Protein 3RM5 (pdb70)

Nearest PDB structures (foldseek):
  3rm5-assembly1_B  TM=1.002E+00  e=1.113E-84  Saccharomyces cerevisiae
  3rm5-assembly1_A  TM=9.669E-01  e=8.780E-75  Saccharomyces cerevisiae
  4c5n-assembly1_D  TM=8.910E-01  e=1.679E-15  Staphylococcus aureus
  4c5n-assembly2_B  TM=8.838E-01  e=1.679E-15  Staphylococcus aureus
  3ibx-assembly1_A-2  TM=8.859E-01  e=3.892E-10  Helicobacter pylori

Organism: Saccharomyces cerevisiae (strain ATCC 204508 / S288c) (NCBI:txid559292)

B-factor: mean 55.39, std 10.32, range [27.93, 110.87]

Radius of gyration: 31.47 Å; Cα contacts (8 Å, |Δi|>4): 1914; chains: 2; bounding box: 64×92×85 Å

Solvent-accessible surface area: 40920 Å² total; per-residue (Å²): 103,143,52,99,13,58,6,13,67,18,23,20,44,21,37,39,30,72,95,32,173,8,14,2,0,0,0,2,1,4,4,0,1,0,0,0,12,11,8,3,0,0,3,5,0,0,2,7,2,24,4,5,0,0,2,0,10,0,0,14,10,1,35,2,14,78,73,76,72,27,104,54,100,6,70,47,112,5,2,102,64,7,3,46,3,0,16,112,7,1,40,29,70,0,4,0,1,4,53,18,14,67,33,1,2,63,20,3,32,58,22,4,109,130,53,36,110,90,59,18,92,0,0,2,6,3,67,89,95,157,59,24,17,68,53,8,10,93,75,0,0,46,42,11,43,0,0,1,0,48,19,92,30,0,34,52,15,43,62,91,150,70,75,49,132,36,61,124,42,8,19,74,1,0,101,40,0,18,168,72,0,134,1,54,30,0,0,3,31,47,30,159,161,71,40,26,12,15,0,0,13,22,18,104,63,97,76,14,2,7,2,38,6,59,126,54,98,55,74,47,68,35,12,36,16,17,0,8,0,0,0,0,0,0,2,12,13,59,58,42,44,22,18,25,0,0,1,1,0,5,3,5,13,25,1,0,19,34,0,4,3,47,2,10,89,113,89,11,88,79,28,0,0,1,0,7,5,8,35,8,61,25,17,0,101,87,15,56,93,34,65,19,28,63,34,100,122,144,51,93,65,63,3,15,35,92,1,30,99,46,113,49,0,55,77,56,18,60,52,0,10,66,18,91,0,1,100,76,0,0,50,40,63,11,108,58,121,41,0,19,38,0,0,22,9,8,26,7,5,14,30,18,11,2,61,2,10,1,32,0,0,0,36,0,70,47,16,110,19,0,42,84,4,30,113,54,2,39,38,12,79,86,17,10,34,82,0,63,35,16,0,112,142,51,44,40,15,180,49,122,82,73,35,155,82,32,88,89,11,119,17,0,81,35,1,1,12,9,0,29,3,0,9,111,57,11,62,13,28,6,0,8,1,0,4,8,0,15,36,2,0,11,0,47,1,1,57,115,24,129,82,142,52,97,8,94,185,75,34,41,26,16,65,0,3,61,28,16,24,25,90,139,22,87,117,36,3,67,99,6,53,59,30,1,58,71,0,29,90,85,4,68,111,104,90,31,69,35,1,6,55,0,0,9,56,0,0,79,24,3,16,68,7,0,42,33,1,34,124,74,175,115,118,33,94,6,63,4,16,68,18,22,17,46,18,42,47,46,57,103,33,157,8,13,1,0,0,0,2,1,3,2,0,3,0,0,0,12,10,8,4,0,0,4,5,0,0,1,8,1,26,3,7,0,0,3,0,9,0,0,15,6,1,35,3,11,79,81,73,66,30,76,58,95,6,69,108,122,8,2,92,76,9,2,49,5,0,17,96,8,2,69,26,63,0,2,0,1,6,48,15,16,59,27,1,1,37,4,1,32,115,22,5,102,119,47,39,184,81,73,16,87,1,0,2,5,4,64,34,105,133,120,96,60,28,48,45,11,14,101,69,0,1,41,45,11,34,0,3,1,0,44,36,92,31,0,54,48,15,33,67,106,141,73,40,90,134,39,78,125,34,25,16,88,3,0,91,41,0,20,179,72,0,148,1,60,28,0,0,3,42,18,72,120,56,31,12,0,0,8,22,24,108,63,59,92,15,10,7,4,40,18,62,102,67,113,52,84,40,66,26,10,39,18,17,0,15,0,0,0,0,0,0,2,8,15,55,62,41,55,29,38,52,0,0,9,0,0,8,5,4,9,41,2,0,18,36,4,7,0,69,2,22,94,104,85,23,85,62,0,0,1,0,7,5,8,49,10,62,24,17,0,103,64,16,53,82,25,54,29,24,52,51,59,106,25,4,109,134,62,50,5,10,97,109,0,33,104,43,110,103,0,96,82,58,9,40,52,0,25,73,23,57,5,2,99,40,0,1,81,42,95,18,111,155,38,40,2,33,34,7,15,22,6,48,15,22,14,7,42,32,63,0,43,8,16,0,5,9,0,9,58,4,74,52,24,127,66,2,36,54,36,24,109,65,1,39,28,0,117,80,70,32,29,124,32,50,61,34,0,103,97,38,26,47,55,73,62,114,54,62,19,150,171,30,109,69,10,115,14,2,69,44,26,3,19,10,3,68,15,0,1,90,84,8,58,36,25,13,1,14,0,0,40,9,0,30,46,3,0,21,0,56,1,2,52,82,35,99,55,151,70,75,10,104,88,66,38,46,29,33,115,27,9,102,58,54,16,40,85,213,40,60,102,45,8,67,82,11,52,139,66,0,46,102,1,72,102,80,25,58,99,139,83,46,60,29,3,4,28,0,0,5,57,0,0,73,20,6,13,59,18,0,51,27,1,47,131,80,180

GO terms:
  GO:0005829 cytosol (C, IDA)
  GO:0008902 hydroxymethylpyrimidine kinase activity (F, IDA)
  GO:0008972 phosphomethylpyrimidine kinase activity (F, IDA)
  GO:0009230 thiamine catabolic process (P, IDA)
  GO:0050334 thiaminase activity (F, IDA)
  GO:0008902 hydroxymethylpyrimidine kinase activity (F, IGI)
  GO:0008972 phosphomethylpyrimidine kinase activity (F, IGI)
  GO:0009228 thiamine biosynthetic process (P, IMP)
  GO:0008972 phosphomethylpyrimidine kinase activity (F, EXP)

Structure (mmCIF, N/CA/C/O backbone):
data_3RM5
#
_entry.id   3RM5
#
_cell.length_a   59.704
_cell.length_b   140.096
_cell.length_c   143.273
_cell.angle_alpha   90.000
_cell.angle_beta   90.000
_cell.angle_gamma   90.000
#
_symmetry.space_group_name_H-M   'P 21 21 21'
#
loop_
_entity.id
_entity.type
_entity.pdbx_description
1 polymer 'Hydroxymethylpyrimidine/phosphomethylpyrimidine kinase THI20'
2 non-polymer 'SULFATE ION'
3 water water
#
loop_
_atom_site.group_PDB
_atom_site.id
_atom_site.type_symbol
_atom_site.label_atom_id
_atom_site.label_alt_id
_atom_site.label_comp_id
_atom_site.label_asym_id
_atom_site.label_entity_id
_atom_site.label_seq_id
_atom_site.pdbx_PDB_ins_code
_atom_site.Cartn_x
_atom_site.Cartn_y
_atom_site.Cartn_z
_atom_site.occupancy
_atom_site.B_iso_or_equiv
_atom_site.auth_seq_id
_atom_site.auth_comp_id
_atom_site.auth_asym_id
_atom_site.auth_atom_id
_atom_site.pdbx_PDB_model_num
ATOM 1 N N . THR A 1 1 ? 6.453 -4.098 47.517 1.00 78.80 2 THR A N 1
ATOM 2 C CA . THR A 1 1 ? 6.031 -2.802 46.909 1.00 77.61 2 THR A CA 1
ATOM 3 C C . THR A 1 1 ? 4.547 -2.820 46.529 1.00 76.05 2 THR A C 1
ATOM 4 O O . THR A 1 1 ? 4.136 -3.518 45.595 1.00 75.29 2 THR A O 1
ATOM 6 N N . TYR A 1 2 ? 3.751 -2.049 47.264 1.00 75.52 3 TYR A N 1
ATOM 7 C CA . TYR A 1 2 ? 2.302 -2.009 47.067 1.00 74.03 3 TYR A CA 1
ATOM 8 C C . TYR A 1 2 ? 1.737 -0.609 47.294 1.00 73.09 3 TYR A C 1
ATOM 9 O O . TYR A 1 2 ? 2.212 0.131 48.158 1.00 73.85 3 TYR A O 1
ATOM 18 N N . SER A 1 3 ? 0.725 -0.258 46.504 1.00 71.39 4 SER A N 1
ATOM 19 C CA . SER A 1 3 ? 0.050 1.033 46.616 1.00 70.25 4 SER A CA 1
ATOM 20 C C . SER A 1 3 ? -1.453 0.849 46.779 1.00 69.02 4 SER A C 1
ATOM 21 O O . SER A 1 3 ? -2.044 -0.055 46.184 1.00 68.45 4 SER A O 1
ATOM 24 N N . THR A 1 4 ? -2.067 1.707 47.588 1.00 68.56 5 THR A N 1
ATOM 25 C CA . THR A 1 4 ? -3.511 1.676 47.778 1.00 67.37 5 THR A CA 1
ATOM 26 C C . THR A 1 4 ? -4.185 2.780 46.966 1.00 65.92 5 THR A C 1
ATOM 27 O O . THR A 1 4 ? -3.824 3.957 47.068 1.00 65.86 5 THR A O 1
ATOM 31 N N . VAL A 1 5 ? -5.156 2.370 46.153 1.00 64.52 6 VAL A N 1
ATOM 32 C CA . VAL A 1 5 ? -5.942 3.275 45.327 1.00 62.99 6 VAL A CA 1
ATOM 33 C C . VAL A 1 5 ? -7.418 3.113 45.690 1.00 62.18 6 VAL A C 1
ATOM 34 O O . VAL A 1 5 ? -7.956 2.003 45.674 1.00 62.20 6 VAL A O 1
ATOM 38 N N . SER A 1 6 ? -8.059 4.228 46.023 1.00 61.44 7 SER A N 1
ATOM 39 C CA . SER A 1 6 ? -9.463 4.236 46.415 1.00 60.61 7 SER A CA 1
ATOM 40 C C . SER A 1 6 ? -10.369 4.374 45.190 1.00 59.05 7 SER A C 1
ATOM 41 O O . SER A 1 6 ? -10.124 5.211 44.317 1.00 58.49 7 SER A O 1
ATOM 44 N N . ILE A 1 7 ? -11.406 3.542 45.122 1.00 58.17 8 ILE A N 1
ATOM 45 C CA . ILE A 1 7 ? -12.409 3.650 44.063 1.00 56.59 8 ILE A CA 1
ATOM 46 C C . ILE A 1 7 ? -13.491 4.647 44.470 1.00 55.82 8 ILE A C 1
ATOM 47 O O . ILE A 1 7 ? -14.066 4.547 45.555 1.00 56.36 8 ILE A O 1
ATOM 52 N N . ASN A 1 8 ? -13.751 5.608 43.589 1.00 54.55 9 ASN A N 1
ATOM 53 C CA . ASN A 1 8 ? -14.722 6.666 43.842 1.00 53.67 9 ASN A CA 1
ATOM 54 C C . ASN A 1 8 ? -16.154 6.148 43.815 1.00 52.97 9 ASN A C 1
ATOM 55 O O . ASN A 1 8 ? -16.459 5.160 43.138 1.00 52.69 9 ASN A O 1
ATOM 60 N N . THR A 1 9 ? -17.023 6.819 44.566 1.00 52.63 10 THR A N 1
ATOM 61 C CA . THR A 1 9 ? -18.462 6.573 44.526 1.00 51.84 10 THR A CA 1
ATOM 62 C C . THR A 1 9 ? -19.037 7.063 43.192 1.00 50.60 10 THR A C 1
ATOM 63 O O . THR A 1 9 ? -18.411 7.886 42.523 1.00 50.26 10 THR A O 1
ATOM 67 N N . PRO A 1 10 ? -20.224 6.557 42.794 1.00 49.85 11 PRO A N 1
ATOM 68 C CA . PRO A 1 10 ? -20.854 7.019 41.556 1.00 48.70 11 PRO A CA 1
ATOM 69 C C . PRO A 1 10 ? -21.213 8.509 41.598 1.00 48.26 11 PRO A C 1
ATOM 70 O O . PRO A 1 10 ? -21.462 9.043 42.684 1.00 48.81 11 PRO A O 1
ATOM 74 N N . PRO A 1 11 ? -21.236 9.179 40.426 1.00 47.41 12 PRO A N 1
ATOM 75 C CA . PRO A 1 11 ? -21.591 10.602 40.361 1.00 47.00 12 PRO A CA 1
ATOM 76 C C . PRO A 1 11 ? -22.995 10.873 40.923 1.00 46.88 12 PRO A C 1
ATOM 77 O O . PRO A 1 11 ? -23.973 10.310 40.423 1.00 46.65 12 PRO A O 1
ATOM 81 N N . PRO A 1 12 ? -23.082 11.718 41.973 1.00 47.06 13 PRO A N 1
ATOM 82 C CA . PRO A 1 12 ? -24.272 11.989 42.784 1.00 47.11 13 PRO A CA 1
ATOM 83 C C . PRO A 1 12 ? -25.592 12.122 42.027 1.00 46.28 13 PRO A C 1
ATOM 84 O O . PRO A 1 12 ? -26.600 11.573 42.471 1.00 46.50 13 PRO A O 1
ATOM 88 N N . TYR A 1 13 ? -25.583 12.837 40.904 1.00 45.42 14 TYR A N 1
ATOM 89 C CA . TYR A 1 13 ? -26.791 13.049 40.100 1.00 44.63 14 TYR A CA 1
ATOM 90 C C . TYR A 1 13 ? -27.271 11.776 39.403 1.00 44.27 14 TYR A C 1
ATOM 91 O O . TYR A 1 13 ? -28.472 11.586 39.210 1.00 44.22 14 TYR A O 1
ATOM 100 N N . LEU A 1 14 ? -26.333 10.912 39.022 1.00 43.97 15 LEU A N 1
ATOM 101 C CA . LEU A 1 14 ? -26.675 9.661 38.341 1.00 43.61 15 LEU A CA 1
ATOM 102 C C . LEU A 1 14 ? -27.328 8.642 39.273 1.00 44.13 15 LEU A C 1
ATOM 103 O O . LEU A 1 14 ? -28.062 7.766 38.816 1.00 44.09 15 LEU A O 1
ATOM 108 N N . THR A 1 15 ? -27.071 8.771 40.575 1.00 44.85 16 THR A N 1
ATOM 109 C CA . THR A 1 15 ? -27.664 7.884 41.583 1.00 45.53 16 THR A CA 1
ATOM 110 C C . THR A 1 15 ? -29.172 8.089 41.729 1.00 45.75 16 THR A C 1
ATOM 111 O O . THR A 1 15 ? -29.871 7.216 42.241 1.00 46.23 16 THR A O 1
ATOM 115 N N . LEU A 1 16 ? -29.665 9.242 41.283 1.00 45.45 17 LEU A N 1
ATOM 116 C CA . LEU A 1 16 ? -31.097 9.544 41.318 1.00 45.72 17 LEU A CA 1
ATOM 117 C C . LEU A 1 16 ? -31.935 8.541 40.521 1.00 45.68 17 LEU A C 1
ATOM 118 O O . LEU A 1 16 ? -33.151 8.456 40.701 1.00 45.99 17 LEU A O 1
ATOM 123 N N . ALA A 1 17 ? -31.274 7.787 39.645 1.00 45.46 18 ALA A N 1
ATOM 124 C CA . ALA A 1 17 ? -31.929 6.755 38.853 1.00 45.52 18 ALA A CA 1
ATOM 125 C C . ALA A 1 17 ? -31.662 5.349 39.403 1.00 46.15 18 ALA A C 1
ATOM 126 O O . ALA A 1 17 ? -31.670 4.374 38.648 1.00 45.90 18 ALA A O 1
ATOM 128 N N . CYS A 1 18 ? -31.433 5.244 40.712 1.00 47.08 19 CYS A N 1
ATOM 129 C CA . CYS A 1 18 ? -31.134 3.953 41.331 1.00 48.08 19 CYS A CA 1
ATOM 130 C C . CYS A 1 18 ? -32.368 3.063 41.386 1.00 48.48 19 CYS A C 1
ATOM 131 O O . CYS A 1 18 ? -33.473 3.540 41.659 1.00 48.72 19 CYS A O 1
ATOM 134 N N . ASN A 1 19 ? -32.157 1.771 41.124 1.00 48.66 20 ASN A N 1
ATOM 135 C CA . ASN A 1 19 ? -33.233 0.806 40.874 1.00 48.96 20 ASN A CA 1
ATOM 136 C C . ASN A 1 19 ? -34.106 1.214 39.693 1.00 48.24 20 ASN A C 1
ATOM 137 O O . ASN A 1 19 ? -35.323 1.036 39.714 1.00 48.47 20 ASN A O 1
ATOM 142 N N . GLU A 1 20 ? -33.460 1.759 38.664 1.00 47.49 21 GLU A N 1
ATOM 143 C CA . GLU A 1 20 ? -34.141 2.258 37.477 1.00 46.97 21 GLU A CA 1
ATOM 144 C C . GLU A 1 20 ? -35.049 1.197 36.868 1.00 46.81 21 GLU A C 1
ATOM 145 O O . GLU A 1 20 ? -34.599 0.092 36.555 1.00 46.82 21 GLU A O 1
ATOM 151 N N . LYS A 1 21 ? -36.327 1.537 36.720 1.00 46.65 22 LYS A N 1
ATOM 152 C CA . LYS A 1 21 ? -37.290 0.669 36.047 1.00 46.55 22 LYS A CA 1
ATOM 153 C C . LYS A 1 21 ? -37.070 0.740 34.535 1.00 45.61 22 LYS A C 1
ATOM 154 O O . LYS A 1 21 ? -37.955 1.164 33.779 1.00 45.53 22 LYS A O 1
ATOM 160 N N . LEU A 1 22 ? -35.875 0.324 34.113 1.00 44.73 23 LEU A N 1
ATOM 161 C CA . LEU A 1 22 ? -35.443 0.395 32.719 1.00 43.55 23 LEU A CA 1
ATOM 162 C C . LEU A 1 22 ? -36.442 -0.232 31.750 1.00 43.12 23 LEU A C 1
ATOM 163 O O . LEU A 1 22 ? -37.008 -1.287 32.042 1.00 43.47 23 LEU A O 1
ATOM 168 N N . PRO A 1 23 ? -36.673 0.429 30.601 1.00 42.39 24 PRO A N 1
ATOM 169 C CA . PRO A 1 23 ? -37.467 -0.164 29.530 1.00 42.08 24 PRO A CA 1
ATOM 170 C C . PRO A 1 23 ? -36.739 -1.370 28.950 1.00 41.70 24 PRO A C 1
ATOM 171 O O . PRO A 1 23 ? -35.560 -1.280 28.614 1.00 41.40 24 PRO A O 1
ATOM 175 N N . THR A 1 24 ? -37.439 -2.493 28.855 1.00 41.64 25 THR A N 1
ATOM 176 C CA . THR A 1 24 ? -36.835 -3.739 28.402 1.00 41.26 25 THR A CA 1
ATOM 177 C C . THR A 1 24 ? -37.209 -4.037 26.955 1.00 40.93 25 THR A C 1
ATOM 178 O O . THR A 1 24 ? -38.367 -3.877 26.558 1.00 41.17 25 THR A O 1
ATOM 182 N N . VAL A 1 25 ? -36.222 -4.462 26.167 1.00 40.35 26 VAL A N 1
ATOM 183 C CA . VAL A 1 25 ? -36.457 -4.869 24.781 1.00 39.88 26 VAL A CA 1
ATOM 184 C C . VAL A 1 25 ? -35.814 -6.224 24.513 1.00 39.67 26 VAL A C 1
ATOM 185 O O . VAL A 1 25 ? -34.608 -6.396 24.707 1.00 39.51 26 VAL A O 1
ATOM 189 N N . LEU A 1 26 ? -36.632 -7.180 24.077 1.00 39.48 27 LEU A N 1
ATOM 190 C CA . LEU A 1 26 ? -36.152 -8.491 23.666 1.00 39.05 27 LEU A CA 1
ATOM 191 C C . LEU A 1 26 ? -36.041 -8.549 22.151 1.00 38.85 27 LEU A C 1
ATOM 192 O O . LEU A 1 26 ? -37.036 -8.424 21.440 1.00 38.79 27 LEU A O 1
ATOM 197 N N . SER A 1 27 ? -34.822 -8.730 21.662 1.00 38.78 28 SER A N 1
ATOM 198 C CA . SER A 1 27 ? -34.604 -8.921 20.239 1.00 38.96 28 SER A CA 1
ATOM 199 C C . SER A 1 27 ? -34.563 -10.407 19.895 1.00 39.41 28 SER A C 1
ATOM 200 O O . SER A 1 27 ? -33.847 -11.189 20.527 1.00 39.29 28 SER A O 1
ATOM 203 N N . ILE A 1 28 ? -35.361 -10.778 18.900 1.00 39.86 29 ILE A N 1
ATOM 204 C CA . ILE A 1 28 ? -35.382 -12.128 18.355 1.00 40.51 29 ILE A CA 1
ATOM 205 C C . ILE A 1 28 ? -34.825 -12.039 16.940 1.00 40.84 29 ILE A C 1
ATOM 206 O O . ILE A 1 28 ? -35.537 -11.660 16.009 1.00 41.18 29 ILE A O 1
ATOM 211 N N . ALA A 1 29 ? -33.541 -12.357 16.787 1.00 41.07 30 ALA A N 1
ATOM 212 C CA . ALA A 1 29 ? -32.840 -12.125 15.523 1.00 41.41 30 ALA A CA 1
ATOM 213 C C . ALA A 1 29 ? -31.595 -12.994 15.348 1.00 41.83 30 ALA A C 1
ATOM 214 O O . ALA A 1 29 ? -31.193 -13.716 16.259 1.00 41.97 30 ALA A O 1
ATOM 216 N N . GLY A 1 30 ? -30.997 -12.920 14.161 1.00 42.23 31 GLY A N 1
ATOM 217 C CA . GLY A 1 30 ? -29.743 -13.607 13.875 1.00 42.43 31 GLY A CA 1
ATOM 218 C C . GLY A 1 30 ? -28.550 -12.724 14.183 1.00 42.28 31 GLY A C 1
ATOM 219 O O . GLY A 1 30 ? -28.695 -11.519 14.404 1.00 41.77 31 GLY A O 1
ATOM 220 N N . THR A 1 31 ? -27.364 -13.325 14.189 1.00 42.68 32 THR A N 1
ATOM 221 C CA . THR A 1 31 ? -26.146 -12.606 14.553 1.00 42.66 32 THR A CA 1
ATOM 222 C C . THR A 1 31 ? -25.393 -12.064 13.341 1.00 43.14 32 THR A C 1
ATOM 223 O O . THR A 1 31 ? -25.385 -12.680 12.270 1.00 43.60 32 THR A O 1
ATOM 227 N N . ASP A 1 32 ? -24.784 -10.895 13.525 1.00 43.03 33 ASP A N 1
ATOM 228 C CA . ASP A 1 32 ? -23.761 -10.382 12.625 1.00 43.49 33 ASP A CA 1
ATOM 229 C C . ASP A 1 32 ? -22.518 -10.185 13.483 1.00 43.47 33 ASP A C 1
ATOM 230 O O . ASP A 1 32 ? -22.333 -9.123 14.074 1.00 43.28 33 ASP A O 1
ATOM 235 N N . PRO A 1 33 ? -21.661 -11.218 13.561 1.00 43.85 34 PRO A N 1
ATOM 236 C CA . PRO A 1 33 ? -20.524 -11.203 14.481 1.00 43.77 34 PRO A CA 1
ATOM 237 C C . PRO A 1 33 ? -19.615 -9.994 14.310 1.00 43.60 34 PRO A C 1
ATOM 238 O O . PRO A 1 33 ? -18.998 -9.559 15.286 1.00 43.67 34 PRO A O 1
ATOM 242 N N . SER A 1 34 ? -19.552 -9.448 13.095 1.00 43.41 35 SER A N 1
ATOM 243 C CA . SER A 1 34 ? -18.778 -8.231 12.829 1.00 43.29 35 SER A CA 1
ATOM 244 C C . SER A 1 34 ? -19.333 -6.997 13.555 1.00 42.31 35 SER A C 1
ATOM 245 O O . SER A 1 34 ? -18.695 -5.949 13.573 1.00 42.14 35 SER A O 1
ATOM 248 N N . GLY A 1 35 ? -20.525 -7.135 14.136 1.00 41.60 36 GLY A N 1
ATOM 249 C CA . GLY A 1 35 ? -21.102 -6.124 15.020 1.00 40.81 36 GLY A CA 1
ATOM 250 C C . GLY A 1 35 ? -21.831 -4.968 14.360 1.00 40.42 36 GLY A C 1
ATOM 251 O O . GLY A 1 35 ? -22.210 -4.011 15.038 1.00 39.94 36 GLY A O 1
ATOM 252 N N . GLY A 1 36 ? -22.035 -5.054 13.047 1.00 40.53 37 GLY A N 1
ATOM 253 C CA . GLY A 1 36 ? -22.673 -3.976 12.287 1.00 40.21 37 GLY A CA 1
ATOM 254 C C . GLY A 1 36 ? -24.182 -4.087 12.164 1.00 39.86 37 GLY A C 1
ATOM 255 O O . GLY A 1 36 ? -24.890 -3.077 12.188 1.00 39.55 37 GLY A O 1
ATOM 256 N N . ALA A 1 37 ? -24.669 -5.317 12.019 1.00 39.95 38 ALA A N 1
ATOM 257 C CA . ALA A 1 37 ? -26.100 -5.598 11.903 1.00 39.64 38 ALA A CA 1
ATOM 258 C C . ALA A 1 37 ? -26.538 -6.652 12.926 1.00 39.33 38 ALA A C 1
ATOM 259 O O . ALA A 1 37 ? -25.803 -6.955 13.873 1.00 39.18 38 ALA A O 1
ATOM 261 N N . GLY A 1 38 ? -27.739 -7.196 12.732 1.00 39.03 39 GLY A N 1
ATOM 262 C CA . GLY A 1 38 ? -28.251 -8.286 13.551 1.00 38.74 39 GLY A CA 1
ATOM 263 C C . GLY A 1 38 ? -28.408 -7.972 15.028 1.00 38.39 39 GLY A C 1
ATOM 264 O O . GLY A 1 38 ? -28.526 -6.809 15.426 1.00 37.85 39 GLY A O 1
ATOM 265 N N . ILE A 1 39 ? -28.385 -9.031 15.835 1.00 38.40 40 ILE A N 1
ATOM 266 C CA . ILE A 1 39 ? -28.648 -8.955 17.269 1.00 38.19 40 ILE A CA 1
ATOM 267 C C . ILE A 1 39 ? -27.626 -8.117 18.050 1.00 38.22 40 ILE A C 1
ATOM 268 O O . ILE A 1 39 ? -27.955 -7.555 19.095 1.00 37.94 40 ILE A O 1
ATOM 273 N N . GLU A 1 40 ? -26.399 -8.022 17.541 1.00 38.54 41 GLU A N 1
ATOM 274 C CA . GLU A 1 40 ? -25.386 -7.189 18.186 1.00 38.81 41 GLU A CA 1
ATOM 275 C C . GLU A 1 40 ? -25.689 -5.707 17.987 1.00 38.34 41 GLU A C 1
ATOM 276 O O . GLU A 1 40 ? -25.629 -4.936 18.938 1.00 38.23 41 GLU A O 1
ATOM 282 N N . ALA A 1 41 ? -26.036 -5.324 16.761 1.00 38.34 42 ALA A N 1
ATOM 283 C CA . ALA A 1 41 ? -26.545 -3.978 16.483 1.00 38.03 42 ALA A CA 1
ATOM 284 C C . ALA A 1 41 ? -27.784 -3.675 17.324 1.00 37.63 42 ALA A C 1
ATOM 285 O O . ALA A 1 41 ? -27.890 -2.596 17.903 1.00 37.66 42 ALA A O 1
ATOM 287 N N . ASP A 1 42 ? -28.706 -4.637 17.402 1.00 37.34 43 ASP A N 1
ATOM 288 C CA . ASP A 1 42 ? -29.894 -4.507 18.246 1.00 36.77 43 ASP A CA 1
ATOM 289 C C . ASP A 1 42 ? -29.516 -4.137 19.680 1.00 36.24 43 ASP A C 1
ATOM 290 O O . ASP A 1 42 ? -29.992 -3.137 20.209 1.00 36.16 43 ASP A O 1
ATOM 295 N N . VAL A 1 43 ? -28.639 -4.934 20.286 1.00 35.95 44 VAL A N 1
ATOM 296 C CA . VAL A 1 43 ? -28.174 -4.698 21.649 1.00 35.44 44 VAL A CA 1
ATOM 297 C C . VAL A 1 43 ? -27.407 -3.377 21.749 1.00 35.39 44 VAL A C 1
ATOM 298 O O . VAL A 1 43 ? -27.536 -2.650 22.735 1.00 35.29 44 VAL A O 1
ATOM 302 N N . LYS A 1 44 ? -26.624 -3.065 20.720 1.00 35.17 45 LYS A N 1
ATOM 303 C CA . LYS A 1 44 ? -25.910 -1.799 20.664 1.00 34.91 45 LYS A CA 1
ATOM 304 C C . LYS A 1 44 ? -26.867 -0.603 20.749 1.00 34.68 45 LYS A C 1
ATOM 305 O O . LYS A 1 44 ? -26.670 0.295 21.564 1.00 34.45 45 LYS A O 1
ATOM 311 N N . THR A 1 45 ? -27.912 -0.612 19.927 1.00 34.66 46 THR A N 1
ATOM 312 C CA . THR A 1 45 ? -28.821 0.531 19.846 1.00 34.54 46 THR A CA 1
ATOM 313 C C . THR A 1 45 ? -29.758 0.608 21.047 1.00 34.30 46 THR A C 1
ATOM 314 O O . THR A 1 45 ? -30.082 1.704 21.510 1.00 34.10 46 THR A O 1
ATOM 318 N N . ILE A 1 46 ? -30.188 -0.552 21.543 1.00 34.29 47 ILE A N 1
ATOM 319 C CA . ILE A 1 46 ? -30.985 -0.616 22.770 1.00 34.27 47 ILE A CA 1
ATOM 320 C C . ILE A 1 46 ? -30.199 -0.022 23.942 1.00 34.30 47 ILE A C 1
ATOM 321 O O . ILE A 1 46 ? -30.731 0.784 24.707 1.00 34.50 47 ILE A O 1
ATOM 326 N N . THR A 1 47 ? -28.929 -0.413 24.057 1.00 34.38 48 THR A N 1
ATOM 327 C CA . THR A 1 47 ? -28.014 0.132 25.058 1.00 34.23 48 THR A CA 1
ATOM 328 C C . THR A 1 47 ? -27.822 1.632 24.858 1.00 34.14 48 THR A C 1
ATOM 329 O O . THR A 1 47 ? -27.867 2.392 25.820 1.00 34.03 48 THR A O 1
ATOM 333 N N . ALA A 1 48 ? -27.622 2.053 23.608 1.00 34.22 49 ALA A N 1
ATOM 334 C CA . ALA A 1 48 ? -27.452 3.476 23.285 1.00 34.22 49 ALA A CA 1
ATOM 335 C C . ALA A 1 48 ? -28.717 4.301 23.565 1.00 34.35 49 ALA A C 1
ATOM 336 O O . ALA A 1 48 ? -28.660 5.534 23.638 1.00 34.05 49 ALA A O 1
ATOM 338 N N . HIS A 1 49 ? -29.846 3.608 23.727 1.00 34.64 50 HIS A N 1
ATOM 339 C CA . HIS A 1 49 ? -31.121 4.244 24.043 1.00 34.98 50 HIS A CA 1
ATOM 340 C C . HIS A 1 49 ? -31.462 4.193 25.534 1.00 35.27 50 HIS A C 1
ATOM 341 O O . HIS A 1 49 ? -32.586 4.519 25.928 1.00 35.79 50 HIS A O 1
ATOM 348 N N . ARG A 1 50 ? -30.487 3.804 26.354 1.00 35.33 51 ARG A N 1
ATOM 349 C CA . ARG A 1 50 ? -30.669 3.650 27.804 1.00 35.63 51 ARG A CA 1
ATOM 350 C C . ARG A 1 50 ? -31.800 2.673 28.135 1.00 35.97 51 ARG A C 1
ATOM 351 O O . ARG A 1 50 ? -32.636 2.926 29.004 1.00 36.00 51 ARG A O 1
ATOM 359 N N . CYS A 1 51 ? -31.804 1.550 27.421 1.00 36.17 52 CYS A N 1
ATOM 360 C CA . CYS A 1 51 ? -32.794 0.502 27.609 1.00 36.59 52 CYS A CA 1
ATOM 361 C C . CYS A 1 51 ? -32.112 -0.834 27.879 1.00 36.87 52 CYS A C 1
ATOM 362 O O . CYS A 1 51 ? -30.931 -1.004 27.574 1.00 37.06 52 CYS A O 1
ATOM 365 N N . TYR A 1 52 ? -32.861 -1.773 28.447 1.00 37.20 53 TYR A N 1
ATOM 366 C CA . TYR A 1 52 ? -32.331 -3.082 28.801 1.00 37.65 53 TYR A CA 1
ATOM 367 C C . TYR A 1 52 ? -32.512 -4.102 27.678 1.00 37.85 53 TYR A C 1
ATOM 368 O O . TYR A 1 52 ? -33.630 -4.533 27.394 1.00 38.19 53 TYR A O 1
ATOM 377 N N . ALA A 1 53 ? -31.403 -4.501 27.064 1.00 38.04 54 ALA A N 1
ATOM 378 C CA . ALA A 1 53 ? -31.428 -5.456 25.962 1.00 38.33 54 ALA A CA 1
ATOM 379 C C . ALA A 1 53 ? -31.546 -6.897 26.439 1.00 38.87 54 ALA A C 1
ATOM 380 O O . ALA A 1 53 ? -31.000 -7.264 27.480 1.00 39.08 54 ALA A O 1
ATOM 382 N N . MET A 1 54 ? -32.275 -7.698 25.666 1.00 39.36 55 MET A N 1
ATOM 383 C CA . MET A 1 54 ? -32.348 -9.146 25.848 1.00 40.04 55 MET A CA 1
ATOM 384 C C . MET A 1 54 ? -32.280 -9.816 24.481 1.00 40.35 55 MET A C 1
ATOM 385 O O . MET A 1 54 ? -32.674 -9.222 23.477 1.00 40.20 55 MET A O 1
ATOM 390 N N . THR A 1 55 ? -31.773 -11.046 24.431 1.00 40.97 56 THR A N 1
ATOM 391 C CA . THR A 1 55 ? -31.581 -11.710 23.140 1.00 41.42 56 THR A CA 1
ATOM 392 C C . THR A 1 55 ? -32.276 -13.056 23.019 1.00 41.87 56 THR A C 1
ATOM 393 O O . THR A 1 55 ? -32.543 -13.723 24.014 1.00 42.02 56 THR A O 1
ATOM 397 N N . CYS A 1 56 ? -32.573 -13.427 21.778 1.00 42.27 57 CYS A N 1
ATOM 398 C CA . CYS A 1 56 ? -33.000 -14.769 21.433 1.00 43.14 57 CYS A CA 1
ATOM 399 C C . CYS A 1 56 ? -32.491 -15.058 20.032 1.00 43.39 57 CYS A C 1
ATOM 400 O O . CYS A 1 56 ? -33.123 -14.680 19.045 1.00 43.45 57 CYS A O 1
ATOM 403 N N . ILE A 1 57 ? -31.336 -15.715 19.957 1.00 43.92 58 ILE A N 1
ATOM 404 C CA . ILE A 1 57 ? -30.651 -15.949 18.687 1.00 44.43 58 ILE A CA 1
ATOM 405 C C . ILE A 1 57 ? -31.315 -17.071 17.900 1.00 45.08 58 ILE A C 1
ATOM 406 O O . ILE A 1 57 ? -31.439 -18.200 18.382 1.00 45.35 58 ILE A O 1
ATOM 411 N N . THR A 1 58 ? -31.746 -16.739 16.688 1.00 45.56 59 THR A N 1
ATOM 412 C CA . THR A 1 58 ? -32.466 -17.673 15.831 1.00 46.22 59 THR A CA 1
ATOM 413 C C . THR A 1 58 ? -31.544 -18.295 14.795 1.00 46.80 59 THR A C 1
ATOM 414 O O . THR A 1 58 ? -31.852 -19.343 14.226 1.00 47.31 59 THR A O 1
ATOM 418 N N . ALA A 1 59 ? -30.421 -17.628 14.547 1.00 47.13 60 ALA A N 1
ATOM 419 C CA . ALA A 1 59 ? -29.393 -18.113 13.632 1.00 47.80 60 ALA A CA 1
ATOM 420 C C . ALA A 1 59 ? -28.019 -17.628 14.075 1.00 47.99 60 ALA A C 1
ATOM 421 O O . ALA A 1 59 ? -27.837 -16.463 14.448 1.00 47.58 60 ALA A O 1
ATOM 423 N N . LEU A 1 60 ? -27.059 -18.543 14.039 1.00 48.69 61 LEU A N 1
ATOM 424 C CA . LEU A 1 60 ? -25.682 -18.227 14.354 1.00 49.05 61 LEU A CA 1
ATOM 425 C C . LEU A 1 60 ? -24.904 -18.127 13.047 1.00 49.75 61 LEU A C 1
ATOM 426 O O . LEU A 1 60 ? -24.492 -19.135 12.468 1.00 50.31 61 LEU A O 1
ATOM 431 N N . ASN A 1 61 ? -24.724 -16.900 12.576 1.00 49.88 62 ASN A N 1
ATOM 432 C CA . ASN A 1 61 ? -24.101 -16.665 11.281 1.00 50.73 62 ASN A CA 1
ATOM 433 C C . ASN A 1 61 ? -22.660 -16.180 11.374 1.00 51.17 62 ASN A C 1
ATOM 434 O O . ASN A 1 61 ? -22.222 -15.676 12.410 1.00 50.90 62 ASN A O 1
ATOM 439 N N . ALA A 1 62 ? -21.927 -16.362 10.281 1.00 52.07 63 ALA A N 1
ATOM 440 C CA . ALA A 1 62 ? -20.617 -15.762 10.117 1.00 52.71 63 ALA A CA 1
ATOM 441 C C . ALA A 1 62 ? -20.783 -14.678 9.068 1.00 53.08 63 ALA A C 1
ATOM 442 O O . ALA A 1 62 ? -21.042 -14.968 7.900 1.00 53.61 63 ALA A O 1
ATOM 444 N N . GLN A 1 63 ? -20.667 -13.425 9.494 1.00 53.05 64 GLN A N 1
ATOM 445 C CA . GLN A 1 63 ? -20.966 -12.300 8.618 1.00 53.49 64 GLN A CA 1
ATOM 446 C C . GLN A 1 63 ? -20.049 -11.117 8.873 1.00 53.61 64 GLN A C 1
ATOM 447 O O . GLN A 1 63 ? -19.724 -10.805 10.020 1.00 53.28 64 GLN A O 1
ATOM 453 N N . THR A 1 64 ? -19.626 -10.479 7.787 1.00 54.34 65 THR A N 1
ATOM 454 C CA . THR A 1 64 ? -18.967 -9.178 7.839 1.00 54.62 65 THR A CA 1
ATOM 455 C C . THR A 1 64 ? -19.674 -8.258 6.835 1.00 54.82 65 THR A C 1
ATOM 456 O O . THR A 1 64 ? -20.537 -8.723 6.086 1.00 55.08 65 THR A O 1
ATOM 460 N N . PRO A 1 65 ? -19.330 -6.953 6.821 1.00 54.89 66 PRO A N 1
ATOM 461 C CA . PRO A 1 65 ? -19.845 -6.053 5.781 1.00 55.33 66 PRO A CA 1
ATOM 462 C C . PRO A 1 65 ? -19.482 -6.467 4.345 1.00 56.53 66 PRO A C 1
ATOM 463 O O . PRO A 1 65 ? -19.983 -5.865 3.393 1.00 56.93 66 PRO A O 1
ATOM 467 N N . VAL A 1 66 ? -18.627 -7.479 4.197 1.00 57.30 67 VAL A N 1
ATOM 468 C CA . VAL A 1 66 ? -18.242 -7.987 2.877 1.00 58.47 67 VAL A CA 1
ATOM 469 C C . VAL A 1 66 ? -19.324 -8.909 2.304 1.00 58.81 67 VAL A C 1
ATOM 470 O O . VAL A 1 66 ? -19.822 -8.675 1.199 1.00 59.39 67 VAL A O 1
ATOM 474 N N . LYS A 1 67 ? -19.677 -9.951 3.057 1.00 58.63 68 LYS A N 1
ATOM 475 C CA . LYS A 1 67 ? -20.700 -10.923 2.643 1.00 58.96 68 LYS A CA 1
ATOM 476 C C . LYS A 1 67 ? -21.146 -11.819 3.799 1.00 58.37 68 LYS A C 1
ATOM 477 O O . LYS A 1 67 ? -20.582 -11.764 4.890 1.00 58.10 68 LYS A O 1
ATOM 481 N N . VAL A 1 68 ? -22.173 -12.626 3.555 1.00 58.49 69 VAL A N 1
ATOM 482 C CA . VAL A 1 68 ? -22.599 -13.639 4.515 1.00 58.20 69 VAL A CA 1
ATOM 483 C C . VAL A 1 68 ? -21.774 -14.907 4.273 1.00 58.96 69 VAL A C 1
ATOM 484 O O . VAL A 1 68 ? -21.922 -15.568 3.241 1.00 59.67 69 VAL A O 1
ATOM 488 N N . TYR A 1 69 ? -20.895 -15.227 5.222 1.00 58.95 70 TYR A N 1
ATOM 489 C CA . TYR A 1 69 ? -19.964 -16.352 5.079 1.00 59.85 70 TYR A CA 1
ATOM 490 C C . TYR A 1 69 ? -20.622 -17.717 5.279 1.00 59.96 70 TYR A C 1
ATOM 491 O O . TYR A 1 69 ? -20.372 -18.645 4.504 1.00 60.76 70 TYR A O 1
ATOM 500 N N . SER A 1 70 ? -21.450 -17.833 6.316 1.00 59.31 71 SER A N 1
ATOM 501 C CA . SER A 1 70 ? -22.240 -19.042 6.563 1.00 59.33 71 SER A CA 1
ATOM 502 C C . SER A 1 70 ? -23.456 -18.761 7.443 1.00 58.56 71 SER A C 1
ATOM 503 O O . SER A 1 70 ? -23.449 -17.835 8.257 1.00 57.90 71 SER A O 1
ATOM 506 N N . ILE A 1 71 ? -24.496 -19.572 7.257 1.00 58.65 72 ILE A N 1
ATOM 507 C CA . ILE A 1 71 ? -25.733 -19.473 8.024 1.00 58.02 72 ILE A CA 1
ATOM 508 C C . ILE A 1 71 ? -25.954 -20.790 8.760 1.00 57.97 72 ILE A C 1
ATOM 509 O O . ILE A 1 71 ? -25.997 -21.857 8.142 1.00 58.53 72 ILE A O 1
ATOM 514 N N . ASN A 1 72 ? -26.087 -20.714 10.079 1.00 57.35 73 ASN A N 1
ATOM 515 C CA . ASN A 1 72 ? -26.398 -21.898 10.874 1.00 57.29 73 ASN A CA 1
ATOM 516 C C . ASN A 1 72 ? -27.611 -21.684 11.772 1.00 56.52 73 ASN A C 1
ATOM 517 O O . ASN A 1 72 ? -27.527 -21.000 12.798 1.00 56.06 73 ASN A O 1
ATOM 522 N N . ASN A 1 73 ? -28.739 -22.261 11.360 1.00 56.33 74 ASN A N 1
ATOM 523 C CA . ASN A 1 73 ? -29.990 -22.155 12.105 1.00 55.72 74 ASN A CA 1
ATOM 524 C C . ASN A 1 73 ? -29.887 -22.793 13.482 1.00 55.37 74 ASN A C 1
ATOM 525 O O . ASN A 1 73 ? -29.267 -23.846 13.642 1.00 55.82 74 ASN A O 1
ATOM 530 N N . THR A 1 74 ? -30.481 -22.141 14.474 1.00 54.64 75 THR A N 1
ATOM 531 C CA . THR A 1 74 ? -30.475 -22.654 15.837 1.00 54.49 75 THR A CA 1
ATOM 532 C C . THR A 1 74 ? -31.627 -23.643 16.037 1.00 54.48 75 THR A C 1
ATOM 533 O O . THR A 1 74 ? -32.713 -23.438 15.495 1.00 54.41 75 THR A O 1
ATOM 537 N N . PRO A 1 75 ? -31.390 -24.726 16.805 1.00 54.64 76 PRO A N 1
ATOM 538 C CA . PRO A 1 75 ? -32.428 -25.738 17.037 1.00 54.78 76 PRO A CA 1
ATOM 539 C C . PRO A 1 75 ? -33.690 -25.157 17.672 1.00 54.42 76 PRO A C 1
ATOM 540 O O . PRO A 1 75 ? -33.599 -24.327 18.578 1.00 54.03 76 PRO A O 1
ATOM 544 N N . LYS A 1 76 ? -34.850 -25.598 17.185 1.00 54.54 77 LYS A N 1
ATOM 545 C CA . LYS A 1 76 ? -36.147 -25.111 17.659 1.00 54.36 77 LYS A CA 1
ATOM 546 C C . LYS A 1 76 ? -36.260 -25.174 19.179 1.00 54.16 77 LYS A C 1
ATOM 547 O O . LYS A 1 76 ? -36.845 -24.286 19.803 1.00 53.98 77 LYS A O 1
ATOM 549 N N . GLU A 1 77 ? -35.684 -26.225 19.756 1.00 54.28 78 GLU A N 1
ATOM 550 C CA . GLU A 1 77 ? -35.672 -26.450 21.200 1.00 54.30 78 GLU A CA 1
ATOM 551 C C . GLU A 1 77 ? -34.970 -25.305 21.922 1.00 53.59 78 GLU A C 1
ATOM 552 O O . GLU A 1 77 ? -35.471 -24.801 22.929 1.00 53.63 78 GLU A O 1
ATOM 558 N N . VAL A 1 78 ? -33.812 -24.908 21.393 1.00 53.04 79 VAL A N 1
ATOM 559 C CA . VAL A 1 78 ? -33.000 -23.823 21.952 1.00 52.27 79 VAL A CA 1
ATOM 560 C C . VAL A 1 78 ? -33.772 -22.507 21.938 1.00 51.68 79 VAL A C 1
ATOM 561 O O . VAL A 1 78 ? -33.817 -21.798 22.943 1.00 51.58 79 VAL A O 1
ATOM 565 N N . VAL A 1 79 ? -34.384 -22.196 20.797 1.00 51.42 80 VAL A N 1
ATOM 566 C CA . VAL A 1 79 ? -35.187 -20.986 20.644 1.00 50.93 80 VAL A CA 1
ATOM 567 C C . VAL A 1 79 ? -36.358 -21.004 21.623 1.00 51.04 80 VAL A C 1
ATOM 568 O O . VAL A 1 79 ? -36.639 -19.995 22.276 1.00 50.82 80 VAL A O 1
ATOM 572 N N . PHE A 1 80 ? -37.026 -22.154 21.726 1.00 51.31 81 PHE A N 1
ATOM 573 C CA . PHE A 1 80 ? -38.114 -22.336 22.685 1.00 51.48 81 PHE A CA 1
ATOM 574 C C . PHE A 1 80 ? -37.632 -22.069 24.103 1.00 51.46 81 PHE A C 1
ATOM 575 O O . PHE A 1 80 ? -38.243 -21.289 24.829 1.00 51.35 81 PHE A O 1
ATOM 583 N N . GLN A 1 81 ? -36.531 -22.715 24.479 1.00 51.58 82 GLN A N 1
ATOM 584 C CA . GLN A 1 81 ? -35.970 -22.582 25.821 1.00 51.86 82 GLN A CA 1
ATOM 585 C C . GLN A 1 81 ? -35.546 -21.151 26.129 1.00 51.48 82 GLN A C 1
ATOM 586 O O . GLN A 1 81 ? -35.818 -20.642 27.217 1.00 51.59 82 GLN A O 1
ATOM 592 N N . THR A 1 82 ? -34.894 -20.502 25.167 1.00 51.16 83 THR A N 1
ATOM 593 C CA . THR A 1 82 ? -34.480 -19.113 25.330 1.00 50.88 83 THR A CA 1
ATOM 594 C C . THR A 1 82 ? -35.704 -18.216 25.541 1.00 50.81 83 THR A C 1
ATOM 595 O O . THR A 1 82 ? -35.768 -17.473 26.521 1.00 50.80 83 THR A O 1
ATOM 599 N N . LEU A 1 83 ? -36.678 -18.322 24.639 1.00 50.92 84 LEU A N 1
ATOM 600 C CA . LEU A 1 83 ? -37.908 -17.532 24.701 1.00 50.92 84 LEU A CA 1
ATOM 601 C C . LEU A 1 83 ? -38.688 -17.778 25.994 1.00 51.37 84 LEU A C 1
ATOM 602 O O . LEU A 1 83 ? -39.112 -16.827 26.659 1.00 51.45 84 LEU A O 1
ATOM 607 N N . GLU A 1 84 ? -38.866 -19.054 26.337 1.00 51.69 85 GLU A N 1
ATOM 608 C CA . GLU A 1 84 ? -39.701 -19.470 27.466 1.00 52.16 85 GLU A CA 1
ATOM 609 C C . GLU A 1 84 ? -39.141 -18.980 28.797 1.00 52.03 85 GLU A C 1
ATOM 610 O O . GLU A 1 84 ? -39.880 -18.439 29.623 1.00 52.27 85 GLU A O 1
ATOM 616 N N . SER A 1 85 ? -37.837 -19.170 28.993 1.00 51.61 86 SER A N 1
ATOM 617 C CA . SER A 1 85 ? -37.172 -18.785 30.236 1.00 51.37 86 SER A CA 1
ATOM 618 C C . SER A 1 85 ? -37.045 -17.271 30.402 1.00 50.86 86 SER A C 1
ATOM 619 O O . SER A 1 85 ? -37.187 -16.759 31.513 1.00 51.06 86 SER A O 1
ATOM 622 N N . ASN A 1 86 ? -36.784 -16.564 29.302 1.00 50.18 87 ASN A N 1
ATOM 623 C CA . ASN A 1 86 ? -36.684 -15.100 29.319 1.00 49.70 87 ASN A CA 1
ATOM 624 C C . ASN A 1 86 ? -37.949 -14.427 29.830 1.00 49.72 87 ASN A C 1
ATOM 625 O O . ASN A 1 86 ? -37.900 -13.622 30.757 1.00 49.77 87 ASN A O 1
ATOM 630 N N . LEU A 1 87 ? -39.077 -14.778 29.221 1.00 49.63 88 LEU A N 1
ATOM 631 C CA . LEU A 1 87 ? -40.371 -14.188 29.547 1.00 49.61 88 LEU A CA 1
ATOM 632 C C . LEU A 1 87 ? -40.908 -14.628 30.909 1.00 50.23 88 LEU A C 1
ATOM 633 O O . LEU A 1 87 ? -41.725 -13.931 31.512 1.00 50.47 88 LEU A O 1
ATOM 638 N N . LYS A 1 88 ? -40.434 -15.777 31.386 1.00 50.55 89 LYS A N 1
ATOM 639 C CA . LYS A 1 88 ? -40.847 -16.331 32.674 1.00 51.30 89 LYS A CA 1
ATOM 640 C C . LYS A 1 88 ? -40.325 -15.505 33.850 1.00 51.33 89 LYS A C 1
ATOM 641 O O . LYS A 1 88 ? -41.009 -15.371 34.870 1.00 52.06 89 LYS A O 1
ATOM 647 N N . ASP A 1 89 ? -39.122 -14.950 33.698 1.00 50.61 90 ASP A N 1
ATOM 648 C CA . ASP A 1 89 ? -38.413 -14.316 34.811 1.00 50.47 90 ASP A CA 1
ATOM 649 C C . ASP A 1 89 ? -38.088 -12.847 34.585 1.00 49.84 90 ASP A C 1
ATOM 650 O O . ASP A 1 89 ? -37.887 -12.099 35.543 1.00 50.07 90 ASP A O 1
ATOM 655 N N . MET A 1 90 ? -38.018 -12.437 33.323 1.00 49.08 91 MET A N 1
ATOM 656 C CA . MET A 1 90 ? -37.707 -11.049 32.987 1.00 48.29 91 MET A CA 1
ATOM 657 C C . MET A 1 90 ? -38.958 -10.272 32.617 1.00 48.17 91 MET A C 1
ATOM 658 O O . MET A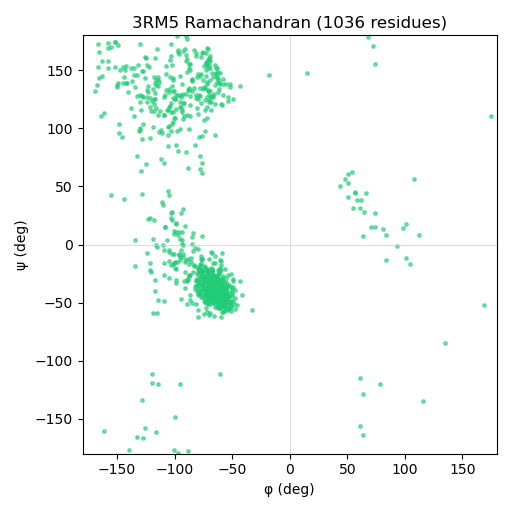 1 90 ? -39.868 -10.809 31.983 1.00 48.29 91 MET A O 1
ATOM 663 N N . LYS A 1 91 ? -38.994 -9.007 33.020 1.00 47.94 92 LYS A N 1
ATOM 664 C CA . LYS A 1 91 ? -40.008 -8.082 32.543 1.00 47.81 92 LYS A CA 1
ATOM 665 C C . LYS A 1 91 ? -39.696 -7.757 31.084 1.00 47.25 92 LYS A C 1
ATOM 666 O O . LYS A 1 91 ? -38.532 -7.587 30.714 1.00 46.87 92 LYS A O 1
ATOM 668 N N . CYS A 1 92 ? -40.732 -7.706 30.252 1.00 47.27 93 CYS A N 1
ATOM 669 C CA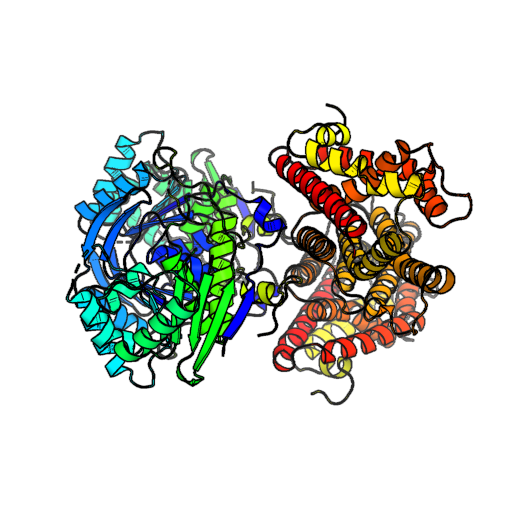 . CYS A 1 92 ? -40.561 -7.409 28.838 1.00 46.76 93 CYS A CA 1
ATOM 670 C C . CYS A 1 92 ? -41.640 -6.458 28.344 1.00 46.72 93 CYS A C 1
ATOM 671 O O . CYS A 1 92 ? -42.829 -6.784 28.370 1.00 47.39 93 CYS A O 1
ATOM 674 N N . ASN A 1 93 ? -41.213 -5.278 27.904 1.00 46.03 94 ASN A N 1
ATOM 675 C CA . ASN A 1 93 ? -42.117 -4.266 27.371 1.00 45.80 94 ASN A CA 1
ATOM 676 C C . ASN A 1 93 ? -42.384 -4.457 25.882 1.00 45.45 94 ASN A C 1
ATOM 677 O O . ASN A 1 93 ? -43.527 -4.337 25.425 1.00 45.77 94 ASN A O 1
ATOM 682 N N . VAL A 1 94 ? -41.318 -4.742 25.135 1.00 44.62 95 VAL A N 1
ATOM 683 C CA . VAL A 1 94 ? -41.375 -4.815 23.678 1.00 44.01 95 VAL A CA 1
ATOM 684 C C . VAL A 1 94 ? -40.492 -5.948 23.153 1.00 43.56 95 VAL A C 1
ATOM 685 O O . VAL A 1 94 ? -39.388 -6.178 23.649 1.00 43.35 95 VAL A O 1
ATOM 689 N N . ILE A 1 95 ? -41.003 -6.657 22.155 1.00 43.30 96 ILE A N 1
ATOM 690 C CA . ILE A 1 95 ? -40.210 -7.582 21.364 1.00 42.72 96 ILE A CA 1
ATOM 691 C C . ILE A 1 95 ? -39.999 -6.960 19.991 1.00 42.35 96 ILE A C 1
ATOM 692 O O . ILE A 1 95 ? -40.935 -6.442 19.390 1.00 42.34 96 ILE A O 1
ATOM 697 N N . LYS A 1 96 ? -38.763 -6.992 19.509 1.00 41.98 97 LYS A N 1
ATOM 698 C CA . LYS A 1 96 ? -38.496 -6.686 18.112 1.00 41.92 97 LYS A CA 1
ATOM 699 C C . LYS A 1 96 ? -37.898 -7.920 17.436 1.00 42.07 97 LYS A C 1
ATOM 700 O O . LYS A 1 96 ? -37.149 -8.675 18.055 1.00 42.04 97 LYS A O 1
ATOM 706 N N . THR A 1 97 ? -38.251 -8.130 16.173 1.00 42.48 98 THR A N 1
ATOM 707 C CA . THR A 1 97 ? -37.772 -9.294 15.433 1.00 42.85 98 THR A CA 1
ATOM 708 C C . THR A 1 97 ? -36.870 -8.890 14.271 1.00 43.06 98 THR A C 1
ATOM 709 O O . THR A 1 97 ? -37.081 -7.855 13.636 1.00 42.85 98 THR A O 1
ATOM 713 N N . GLY A 1 98 ? -35.856 -9.712 14.015 1.00 43.43 99 GLY A N 1
ATOM 714 C CA . GLY A 1 98 ? -34.967 -9.522 12.876 1.00 44.11 99 GLY A CA 1
ATOM 715 C C . GLY A 1 98 ? -35.045 -10.726 11.963 1.00 45.01 99 GLY A C 1
ATOM 716 O O . GLY A 1 98 ? -36.111 -11.040 11.434 1.00 45.43 99 GLY A O 1
ATOM 717 N N . MET A 1 99 ? -33.916 -11.403 11.777 1.00 45.68 100 MET A N 1
ATOM 718 C CA . MET A 1 99 ? -33.885 -12.637 10.999 1.00 46.70 100 MET A CA 1
ATOM 719 C C . MET A 1 99 ? -34.628 -13.737 11.752 1.00 46.77 100 MET A C 1
ATOM 720 O O . MET A 1 99 ? -34.299 -14.049 12.903 1.00 46.60 100 MET A O 1
ATOM 725 N N . LEU A 1 100 ? -35.643 -14.300 11.102 1.00 47.19 101 LEU A N 1
ATOM 726 C CA . LEU A 1 100 ? -36.468 -15.351 11.696 1.00 47.35 101 LEU A CA 1
ATOM 727 C C . LEU A 1 100 ? -36.469 -16.614 10.847 1.00 47.82 101 LEU A C 1
ATOM 728 O O . LEU A 1 100 ? -36.577 -16.552 9.622 1.00 48.15 101 LEU A O 1
ATOM 733 N N . THR A 1 101 ? -36.343 -17.758 11.506 1.00 47.97 102 THR A N 1
ATOM 734 C CA . THR A 1 101 ? -36.433 -19.042 10.818 1.00 48.68 102 THR A CA 1
ATOM 735 C C . THR A 1 101 ? -37.842 -19.610 10.950 1.00 48.95 102 THR A C 1
ATOM 736 O O . THR A 1 101 ? -38.633 -19.142 11.772 1.00 48.79 102 THR A O 1
ATOM 740 N N . ALA A 1 102 ? -38.150 -20.614 10.133 1.00 49.54 103 ALA A N 1
ATOM 741 C CA . ALA A 1 102 ? -39.417 -21.335 10.229 1.00 49.89 103 ALA A CA 1
ATOM 742 C C . ALA A 1 102 ? -39.621 -21.887 11.637 1.00 49.71 103 ALA A C 1
ATOM 743 O O . ALA A 1 102 ? -40.742 -21.900 12.148 1.00 49.88 103 ALA A O 1
ATOM 745 N N . ALA A 1 103 ? -38.524 -22.328 12.253 1.00 49.59 104 ALA A N 1
ATOM 746 C CA . ALA A 1 103 ? -38.526 -22.828 13.625 1.00 49.42 104 ALA A CA 1
ATOM 747 C C . ALA A 1 103 ? -38.839 -21.716 14.625 1.00 49.00 104 ALA A C 1
ATOM 748 O O . ALA A 1 103 ? -39.642 -21.903 15.543 1.00 49.07 104 ALA A O 1
ATOM 750 N N . ALA A 1 104 ? -38.209 -20.561 14.432 1.00 48.63 105 ALA A N 1
ATOM 751 C CA . ALA A 1 104 ? -38.394 -19.414 15.314 1.00 48.26 105 ALA A CA 1
ATOM 752 C C . ALA A 1 104 ? -39.822 -18.884 15.257 1.00 48.37 105 ALA A C 1
ATOM 753 O O . ALA A 1 104 ? -40.436 -18.634 16.296 1.00 48.23 105 ALA A O 1
ATOM 755 N N . ILE A 1 105 ? -40.335 -18.723 14.038 1.00 48.74 106 ILE A N 1
ATOM 756 C CA . ILE A 1 105 ? -41.704 -18.271 13.792 1.00 48.99 106 ILE A CA 1
ATOM 757 C C . ILE A 1 105 ? -42.706 -19.161 14.527 1.00 49.45 106 ILE A C 1
ATOM 758 O O . ILE A 1 105 ? -43.582 -18.662 15.235 1.00 49.41 106 ILE A O 1
ATOM 763 N N . GLU A 1 106 ? -42.551 -20.476 14.366 1.00 49.86 107 GLU A N 1
ATOM 764 C CA . GLU A 1 106 ? -43.420 -21.457 15.011 1.00 50.35 107 GLU A CA 1
ATOM 765 C C . GLU A 1 106 ? -43.462 -21.270 16.526 1.00 50.22 107 GLU A C 1
ATOM 766 O O . GLU A 1 106 ? -44.543 -21.230 17.118 1.00 50.62 107 GLU A O 1
ATOM 768 N N . VAL A 1 107 ? -42.285 -21.141 17.137 1.00 49.87 108 VAL A N 1
ATOM 769 C CA . VAL A 1 107 ? -42.163 -20.912 18.578 1.00 49.61 108 VAL A CA 1
ATOM 770 C C . VAL A 1 107 ? -42.800 -19.577 18.963 1.00 49.53 108 VAL A C 1
ATOM 771 O O . VAL A 1 107 ? -43.666 -19.527 19.838 1.00 49.74 108 VAL A O 1
ATOM 775 N N . LEU A 1 108 ? -42.377 -18.509 18.291 1.00 49.28 109 LEU A N 1
ATOM 776 C CA . LEU A 1 108 ? -42.851 -17.160 18.589 1.00 49.35 109 LEU A CA 1
ATOM 777 C C . LEU A 1 108 ? -44.366 -17.024 18.443 1.00 50.11 109 LEU A C 1
ATOM 778 O O . LEU A 1 108 ? -45.011 -16.389 19.277 1.00 50.32 109 LEU A O 1
ATOM 783 N N . HIS A 1 109 ? -44.922 -17.620 17.390 1.00 50.77 110 HIS A N 1
ATOM 784 C CA . HIS A 1 109 ? -46.365 -17.601 17.157 1.00 51.63 110 HIS A CA 1
ATOM 785 C C . HIS A 1 109 ? -47.126 -18.225 18.328 1.00 52.15 110 HIS A C 1
ATOM 786 O O . HIS A 1 109 ? -48.061 -17.621 18.861 1.00 52.29 110 HIS A O 1
ATOM 793 N N . GLU A 1 110 ? -46.703 -19.425 18.723 1.00 52.51 111 GLU A N 1
ATOM 794 C CA . GLU A 1 110 ? -47.281 -20.147 19.856 1.00 53.10 111 GLU A CA 1
ATOM 795 C C . GLU A 1 110 ? -47.275 -19.316 21.139 1.00 53.13 111 GLU A C 1
ATOM 796 O O . GLU A 1 110 ? -48.260 -19.300 21.881 1.00 53.63 111 GLU A O 1
ATOM 798 N N . LYS A 1 111 ? -46.167 -18.620 21.382 1.00 52.86 112 LYS A N 1
ATOM 799 C CA . LYS A 1 111 ? -46.015 -17.787 22.574 1.00 52.94 112 LYS A CA 1
ATOM 800 C C . LYS A 1 111 ? -46.937 -16.573 22.550 1.00 53.17 112 LYS A C 1
ATOM 801 O O . LYS A 1 111 ? -47.456 -16.167 23.589 1.00 53.46 112 LYS A O 1
ATOM 807 N N . LEU A 1 112 ? -47.141 -16.003 21.365 1.00 53.31 113 LEU A N 1
ATOM 808 C CA . LEU A 1 112 ? -48.037 -14.856 21.203 1.00 53.65 113 LEU A CA 1
ATOM 809 C C . LEU A 1 112 ? -49.505 -15.239 21.385 1.00 54.52 113 LEU A C 1
ATOM 810 O O . LEU A 1 112 ? -50.301 -14.432 21.869 1.00 54.83 113 LEU A O 1
ATOM 815 N N . LEU A 1 113 ? -49.854 -16.467 21.005 1.00 55.08 114 LEU A N 1
ATOM 816 C CA . LEU A 1 113 ? -51.196 -17.000 21.238 1.00 56.13 114 LEU A CA 1
ATOM 817 C C . LEU A 1 113 ? -51.433 -17.270 22.723 1.00 56.68 114 LEU A C 1
ATOM 818 O O . LEU A 1 113 ? -52.483 -16.917 23.264 1.00 57.36 114 LEU A O 1
ATOM 823 N N . GLN A 1 114 ? -50.450 -17.894 23.369 1.00 56.59 115 GLN A N 1
ATOM 824 C CA . GLN A 1 114 ? -50.512 -18.214 24.792 1.00 57.13 115 GLN A CA 1
ATOM 825 C C . GLN A 1 114 ? -50.617 -16.949 25.650 1.00 57.09 115 GLN A C 1
ATOM 826 O O . GLN A 1 114 ? -51.373 -16.913 26.624 1.00 57.67 115 GLN A O 1
ATOM 832 N N . LEU A 1 115 ? -49.866 -15.917 25.272 1.00 56.56 116 LEU A N 1
ATOM 833 C CA . LEU A 1 115 ? -49.831 -14.656 26.013 1.00 56.50 116 LEU A CA 1
ATOM 834 C C . LEU A 1 115 ? -51.087 -13.810 25.817 1.00 56.97 116 LEU A C 1
ATOM 835 O O . LEU A 1 115 ? -51.439 -13.005 26.682 1.00 57.22 116 LEU A O 1
ATOM 840 N N . GLY A 1 116 ? -51.751 -13.994 24.676 1.00 57.20 117 GLY A N 1
ATOM 841 C CA . GLY A 1 116 ? -52.999 -13.296 24.373 1.00 57.62 117 GLY A CA 1
ATOM 842 C C . GLY A 1 116 ? -52.833 -11.793 24.261 1.00 57.19 117 GLY A C 1
ATOM 843 O O . GLY A 1 116 ? -51.967 -11.313 23.534 1.00 56.47 117 GLY A O 1
ATOM 844 N N . GLU A 1 117 ? -53.670 -11.057 24.988 1.00 57.67 118 GLU A N 1
ATOM 845 C CA . GLU A 1 117 ? -53.663 -9.594 24.959 1.00 57.35 118 GLU A CA 1
ATOM 846 C C . GLU A 1 117 ? -52.692 -9.005 25.981 1.00 56.81 118 GLU A C 1
ATOM 847 O O . GLU A 1 117 ? -52.381 -7.812 25.934 1.00 56.44 118 GLU A O 1
ATOM 849 N N . ASN A 1 118 ? -52.217 -9.847 26.898 1.00 56.68 119 ASN A N 1
ATOM 850 C CA . ASN A 1 118 ? -51.263 -9.429 27.924 1.00 56.12 119 ASN A CA 1
ATOM 851 C C . ASN A 1 118 ? -49.807 -9.471 27.442 1.00 55.12 119 ASN A C 1
ATOM 852 O O . ASN A 1 118 ? -48.878 -9.261 28.225 1.00 54.98 119 ASN A O 1
ATOM 854 N N . ARG A 1 119 ? -49.620 -9.739 26.152 1.00 54.54 120 ARG A N 1
ATOM 855 C CA . ARG A 1 119 ? -48.293 -9.809 25.535 1.00 53.43 120 ARG A CA 1
ATOM 856 C C . ARG A 1 119 ? -47.649 -8.429 25.392 1.00 52.49 120 ARG A C 1
ATOM 857 O O . ARG A 1 119 ? -48.351 -7.420 25.395 1.00 52.82 120 ARG A O 1
ATOM 865 N N . PRO A 1 120 ? -46.310 -8.382 25.272 1.00 51.45 121 PRO A N 1
ATOM 866 C CA . PRO A 1 120 ? -45.628 -7.109 25.050 1.00 50.60 121 PRO A CA 1
ATOM 867 C C . PRO A 1 120 ? -45.783 -6.625 23.609 1.00 50.12 121 PRO A C 1
ATOM 868 O O . PRO A 1 120 ? -46.174 -7.401 22.737 1.00 50.29 121 PRO A O 1
ATOM 872 N N . LYS A 1 121 ? -45.474 -5.353 23.370 1.00 49.45 122 LYS A N 1
ATOM 873 C CA . LYS A 1 121 ? -45.545 -4.764 22.029 1.00 48.98 122 LYS A CA 1
ATOM 874 C C . LYS A 1 121 ? -44.577 -5.432 21.052 1.00 48.42 122 LYS A C 1
ATOM 875 O O . LYS A 1 121 ? -43.511 -5.902 21.445 1.00 48.03 122 LYS A O 1
ATOM 881 N N . LEU A 1 122 ? -44.959 -5.472 19.780 1.00 48.41 123 LEU A N 1
ATOM 882 C CA . LEU A 1 122 ? -44.175 -6.166 18.765 1.00 48.13 123 LEU A CA 1
ATOM 883 C C . LEU A 1 122 ? -43.794 -5.245 17.615 1.00 48.00 123 LEU A C 1
ATOM 884 O O . LEU A 1 122 ? -44.648 -4.583 17.023 1.00 48.35 123 LEU A O 1
ATOM 889 N N . VAL A 1 123 ? -42.497 -5.209 17.320 1.00 47.62 124 VAL A N 1
ATOM 890 C CA . VAL A 1 123 ? -41.951 -4.461 16.195 1.00 47.38 124 VAL A CA 1
ATOM 891 C C . VAL A 1 123 ? -41.306 -5.465 15.252 1.00 47.42 124 VAL A C 1
ATOM 892 O O . VAL A 1 123 ? -40.328 -6.122 15.614 1.00 47.12 124 VAL A O 1
ATOM 896 N N . VAL A 1 124 ? -41.856 -5.592 14.049 1.00 47.71 125 VAL A N 1
ATOM 897 C CA . VAL A 1 124 ? -41.323 -6.551 13.086 1.00 47.91 125 VAL A CA 1
ATOM 898 C C . VAL A 1 124 ? -40.536 -5.865 11.976 1.00 48.06 125 VAL A C 1
ATOM 899 O O . VAL A 1 124 ? -41.087 -5.082 11.201 1.00 48.34 125 VAL A O 1
ATOM 903 N N . ASP A 1 125 ? -39.240 -6.159 11.926 1.00 48.10 126 ASP A N 1
ATOM 904 C CA . ASP A 1 125 ? -38.383 -5.716 10.834 1.00 48.51 126 ASP A CA 1
ATOM 905 C C . ASP A 1 125 ? -38.169 -6.886 9.882 1.00 49.23 126 ASP A C 1
ATOM 906 O O . ASP A 1 125 ? -37.430 -7.818 10.199 1.00 49.04 126 ASP A O 1
ATOM 911 N N . PRO A 1 126 ? -38.828 -6.846 8.712 1.00 50.16 127 PRO A N 1
ATOM 912 C CA . PRO A 1 126 ? -38.748 -7.956 7.774 1.00 51.10 127 PRO A CA 1
ATOM 913 C C . PRO A 1 126 ? -37.352 -8.083 7.176 1.00 51.57 127 PRO A C 1
ATOM 914 O O . PRO A 1 126 ? -36.894 -7.180 6.486 1.00 51.77 127 PRO A O 1
ATOM 918 N N . VAL A 1 127 ? -36.681 -9.192 7.463 1.00 52.12 128 VAL A N 1
ATOM 919 C CA . VAL A 1 127 ? -35.392 -9.489 6.849 1.00 52.96 128 VAL A CA 1
ATOM 920 C C . VAL A 1 127 ? -35.596 -10.591 5.808 1.00 54.05 128 VAL A C 1
ATOM 921 O O . VAL A 1 127 ? -35.723 -11.770 6.153 1.00 54.31 128 VAL A O 1
ATOM 925 N N . LEU A 1 128 ? -35.654 -10.192 4.537 1.00 55.10 129 LEU A N 1
ATOM 926 C CA . LEU A 1 128 ? -35.914 -11.123 3.434 1.00 56.24 129 LEU A CA 1
ATOM 927 C C . LEU A 1 128 ? -34.852 -11.002 2.343 1.00 56.89 129 LEU A C 1
ATOM 928 O O . LEU A 1 128 ? -34.444 -12.002 1.746 1.00 57.57 129 LEU A O 1
ATOM 933 N N . GLY A 1 138 ? -36.045 -18.237 1.056 1.00 71.41 139 GLY A N 1
ATOM 934 C CA . GLY A 1 138 ? -37.110 -17.918 2.001 1.00 70.78 139 GLY A CA 1
ATOM 935 C C . GLY A 1 138 ? -38.475 -17.894 1.340 1.00 71.21 139 GLY A C 1
ATOM 936 O O . GLY A 1 138 ? -39.190 -16.889 1.408 1.00 71.13 139 GLY A O 1
ATOM 937 N N . LYS A 1 139 ? -38.833 -19.009 0.705 1.00 71.66 140 LYS A N 1
ATOM 938 C CA . LYS A 1 139 ? -40.092 -19.130 -0.035 1.00 72.12 140 LYS A CA 1
ATOM 939 C C . LYS A 1 139 ? -41.304 -19.041 0.893 1.00 71.46 140 LYS A C 1
ATOM 940 O O . LYS A 1 139 ? -42.258 -18.305 0.618 1.00 71.69 140 LYS A O 1
ATOM 944 N N . ASP A 1 140 ? -41.247 -19.786 1.994 1.00 70.52 141 ASP A N 1
ATOM 945 C CA . ASP A 1 140 ? -42.340 -19.834 2.959 1.00 69.73 141 ASP A CA 1
ATOM 946 C C . ASP A 1 140 ? -42.235 -18.738 4.018 1.00 68.56 141 ASP A C 1
ATOM 947 O O . ASP A 1 140 ? -43.251 -18.322 4.576 1.00 68.48 141 ASP A O 1
ATOM 949 N N . ILE A 1 141 ? -41.011 -18.275 4.279 1.00 67.46 142 ILE A N 1
ATOM 950 C CA . ILE A 1 141 ? -40.744 -17.283 5.326 1.00 66.12 142 ILE A CA 1
ATOM 951 C C . ILE A 1 141 ? -41.569 -16.006 5.172 1.00 65.73 142 ILE A C 1
ATOM 952 O O . ILE A 1 141 ? -42.157 -15.528 6.142 1.00 65.25 142 ILE A O 1
ATOM 954 N N . VAL A 1 142 ? -41.615 -15.470 3.953 1.00 65.79 143 VAL A N 1
ATOM 955 C CA . VAL A 1 142 ? -42.404 -14.273 3.652 1.00 65.44 143 VAL A CA 1
ATOM 956 C C . VAL A 1 142 ? -43.892 -14.496 3.923 1.00 65.41 143 VAL A C 1
ATOM 957 O O . VAL A 1 142 ? -44.574 -13.605 4.432 1.00 65.19 143 VAL A O 1
ATOM 959 N N . SER A 1 143 ? -44.381 -15.688 3.584 1.00 65.46 144 SER A N 1
ATOM 960 C CA . SER A 1 143 ? -45.763 -16.074 3.863 1.00 65.42 144 SER A CA 1
ATOM 961 C C . SER A 1 143 ? -45.993 -16.318 5.356 1.00 64.37 144 SER A C 1
ATOM 962 O O . SER A 1 143 ? -47.041 -15.953 5.896 1.00 64.46 144 SER A O 1
ATOM 965 N N . LEU A 1 144 ? -45.010 -16.928 6.013 1.00 63.23 145 LEU A N 1
ATOM 966 C CA . LEU A 1 144 ? -45.105 -17.237 7.439 1.00 62.24 145 LEU A CA 1
ATOM 967 C C . LEU A 1 144 ? -45.066 -15.987 8.312 1.00 61.30 145 LEU A C 1
ATOM 968 O O . LEU A 1 144 ? -45.789 -15.896 9.303 1.00 61.01 145 LEU A O 1
ATOM 973 N N . ILE A 1 145 ? -44.228 -15.022 7.936 1.00 60.63 146 ILE A N 1
ATOM 974 C CA . ILE A 1 145 ? -44.210 -13.717 8.595 1.00 59.79 146 ILE A CA 1
ATOM 975 C C . ILE A 1 145 ? -45.578 -13.044 8.457 1.00 59.91 146 ILE A C 1
ATOM 976 O O . ILE A 1 145 ? -46.134 -12.560 9.444 1.00 59.59 146 ILE A O 1
ATOM 981 N N . THR A 1 146 ? -46.115 -13.053 7.235 1.00 60.26 147 THR A N 1
ATOM 982 C CA . THR A 1 146 ? -47.405 -12.437 6.916 1.00 60.49 147 THR A CA 1
ATOM 983 C C . THR A 1 146 ? -48.556 -12.979 7.767 1.00 60.46 147 THR A C 1
ATOM 984 O O . THR A 1 146 ? -49.302 -12.206 8.370 1.00 60.42 147 THR A O 1
ATOM 988 N N . GLU A 1 147 ? -48.689 -14.302 7.816 1.00 60.39 148 GLU A N 1
ATOM 989 C CA . GLU A 1 147 ? -49.831 -14.929 8.480 1.00 60.48 148 GLU A CA 1
ATOM 990 C C . GLU A 1 147 ? -49.625 -15.272 9.954 1.00 59.44 148 GLU A C 1
ATOM 991 O O . GLU A 1 147 ? -50.576 -15.239 10.733 1.00 59.58 148 GLU A O 1
ATOM 997 N N . LYS A 1 148 ? -48.392 -15.589 10.336 1.00 58.37 149 LYS A N 1
ATOM 998 C CA . LYS A 1 148 ? -48.117 -16.058 11.697 1.00 57.37 149 LYS A CA 1
ATOM 999 C C . LYS A 1 148 ? -47.576 -14.979 12.635 1.00 56.21 149 LYS A C 1
ATOM 1000 O O . LYS A 1 148 ? -47.830 -15.023 13.838 1.00 56.09 149 LYS A O 1
ATOM 1006 N N . VAL A 1 149 ? -46.842 -14.012 12.091 1.00 55.26 150 VAL A N 1
ATOM 1007 C CA . VAL A 1 149 ? -46.136 -13.025 12.922 1.00 54.07 150 VAL A CA 1
ATOM 1008 C C . VAL A 1 149 ? -46.748 -11.619 12.856 1.00 53.70 150 VAL A C 1
ATOM 1009 O O . VAL A 1 149 ? -46.992 -10.993 13.891 1.00 53.32 150 VAL A O 1
ATOM 1013 N N . ALA A 1 150 ? -46.998 -11.147 11.636 1.00 53.55 151 ALA A N 1
ATOM 1014 C CA . ALA A 1 150 ? -47.439 -9.772 11.378 1.00 53.10 151 ALA A CA 1
ATOM 1015 C C . ALA A 1 150 ? -48.787 -9.345 11.983 1.00 53.03 151 ALA A C 1
ATOM 1016 O O . ALA A 1 150 ? -48.925 -8.190 12.378 1.00 52.82 151 ALA A O 1
ATOM 1018 N N . PRO A 1 151 ? -49.785 -10.254 12.053 1.00 53.27 152 PRO A N 1
ATOM 1019 C CA . PRO A 1 151 ? -51.054 -9.838 12.668 1.00 53.48 152 PRO A CA 1
ATOM 1020 C C . PRO A 1 151 ? -50.919 -9.403 14.129 1.00 52.82 152 PRO A C 1
ATOM 1021 O O . PRO A 1 151 ? -51.786 -8.696 14.642 1.00 53.17 152 PRO A O 1
ATOM 1025 N N . PHE A 1 152 ? -49.836 -9.823 14.779 1.00 52.01 153 PHE A N 1
ATOM 1026 C CA . PHE A 1 152 ? -49.570 -9.494 16.178 1.00 51.28 153 PHE A CA 1
ATOM 1027 C C . PHE A 1 152 ? -48.752 -8.208 16.332 1.00 50.48 153 PHE A C 1
ATOM 1028 O O . PHE A 1 152 ? -48.674 -7.647 17.425 1.00 50.19 153 PHE A O 1
ATOM 1036 N N . ALA A 1 153 ? -48.152 -7.751 15.234 1.00 50.03 154 ALA A N 1
ATOM 1037 C CA . ALA A 1 153 ? -47.247 -6.601 15.249 1.00 49.34 154 ALA A CA 1
ATOM 1038 C C . ALA A 1 153 ? -47.943 -5.271 15.527 1.00 49.41 154 ALA A C 1
ATOM 1039 O O . ALA A 1 153 ? -49.124 -5.095 15.223 1.00 49.91 154 ALA A O 1
ATOM 1041 N N . ASP A 1 154 ? -47.194 -4.343 16.115 1.00 48.91 155 ASP A N 1
ATOM 1042 C CA . ASP A 1 154 ? -47.648 -2.968 16.284 1.00 49.04 155 ASP A CA 1
ATOM 1043 C C . ASP A 1 154 ? -47.029 -2.061 15.218 1.00 48.91 155 ASP A C 1
ATOM 1044 O O . ASP A 1 154 ? -47.406 -0.894 15.099 1.00 49.05 155 ASP A O 1
ATOM 1049 N N . ILE A 1 155 ? -46.077 -2.605 14.456 1.00 48.72 156 ILE A N 1
ATOM 1050 C CA . ILE A 1 155 ? -45.457 -1.902 13.323 1.00 48.78 156 ILE A CA 1
ATOM 1051 C C . ILE A 1 155 ? -44.599 -2.823 12.448 1.00 48.85 156 ILE A C 1
ATOM 1052 O O . ILE A 1 155 ? -43.787 -3.596 12.954 1.00 48.59 156 ILE A O 1
ATOM 1057 N N . LEU A 1 156 ? -44.808 -2.732 11.137 1.00 49.43 157 LEU A N 1
ATOM 1058 C CA . LEU A 1 156 ? -43.919 -3.334 10.151 1.00 49.62 157 LEU A CA 1
ATOM 1059 C C . LEU A 1 156 ? -43.011 -2.267 9.566 1.00 49.61 157 LEU A C 1
ATOM 1060 O O . LEU A 1 156 ? -43.451 -1.140 9.319 1.00 49.79 157 LEU A O 1
ATOM 1065 N N . THR A 1 157 ? -41.754 -2.627 9.321 1.00 49.62 158 THR A N 1
ATOM 1066 C CA . THR A 1 157 ? -40.767 -1.679 8.793 1.00 49.68 158 THR A CA 1
ATOM 1067 C C . THR A 1 157 ? -40.021 -2.205 7.557 1.00 50.21 158 THR A C 1
ATOM 1068 O O . THR A 1 157 ? -38.801 -2.373 7.595 1.00 49.91 158 THR A O 1
ATOM 1072 N N . PRO A 1 158 ? -40.747 -2.456 6.449 1.00 51.16 159 PRO A N 1
ATOM 1073 C CA . PRO A 1 158 ? -40.067 -2.968 5.262 1.00 51.87 159 PRO A CA 1
ATOM 1074 C C . PRO A 1 158 ? -39.510 -1.871 4.358 1.00 52.50 159 PRO A C 1
ATOM 1075 O O . PRO A 1 158 ? -40.044 -0.760 4.321 1.00 52.36 159 PRO A O 1
ATOM 1079 N N . ASN A 1 159 ? -38.440 -2.189 3.635 1.00 53.26 160 ASN A N 1
ATOM 1080 C CA . ASN A 1 159 ? -38.001 -1.339 2.535 1.00 54.23 160 ASN A CA 1
ATOM 1081 C C . ASN A 1 159 ? -38.845 -1.656 1.302 1.00 55.47 160 ASN A C 1
ATOM 1082 O O . ASN A 1 159 ? -39.537 -2.677 1.268 1.00 55.83 160 ASN A O 1
ATOM 1087 N N . ILE A 1 160 ? -38.799 -0.783 0.300 1.00 56.46 161 ILE A N 1
ATOM 1088 C CA . ILE A 1 160 ? -39.645 -0.938 -0.884 1.00 57.81 161 ILE A CA 1
ATOM 1089 C C . ILE A 1 160 ? -39.452 -2.298 -1.590 1.00 58.69 161 ILE A C 1
ATOM 1090 O O . ILE A 1 160 ? -40.442 -2.947 -1.928 1.00 59.19 161 ILE A O 1
ATOM 1095 N N . PRO A 1 161 ? -38.191 -2.740 -1.801 1.00 59.02 162 PRO A N 1
ATOM 1096 C CA . PRO A 1 161 ? -37.995 -4.087 -2.350 1.00 59.78 162 PRO A CA 1
ATOM 1097 C C . PRO A 1 161 ? -38.664 -5.185 -1.521 1.00 59.75 162 PRO A C 1
ATOM 1098 O O . PRO A 1 161 ? -39.190 -6.149 -2.085 1.00 60.57 162 PRO A O 1
ATOM 1102 N N . GLU A 1 162 ? -38.646 -5.031 -0.199 1.00 59.16 163 GLU A N 1
ATOM 1103 C CA . GLU A 1 162 ? -39.259 -5.999 0.708 1.00 59.03 163 GLU A CA 1
ATOM 1104 C C . GLU A 1 162 ? -40.774 -5.847 0.747 1.00 59.47 163 GLU A C 1
ATOM 1105 O O . GLU A 1 162 ? -41.486 -6.786 1.114 1.00 59.51 163 GLU A O 1
ATOM 1111 N N . CYS A 1 163 ? -41.259 -4.662 0.377 1.00 59.95 164 CYS A N 1
ATOM 1112 C CA . CYS A 1 163 ? -42.690 -4.440 0.186 1.00 60.76 164 CYS A CA 1
ATOM 1113 C C . CYS A 1 163 ? -43.188 -5.272 -0.993 1.00 62.03 164 CYS A C 1
ATOM 1114 O O . CYS A 1 163 ? -44.287 -5.818 -0.950 1.00 62.28 164 CYS A O 1
ATOM 1117 N N . TYR A 1 164 ? -42.361 -5.377 -2.032 1.00 63.04 165 TYR A N 1
ATOM 1118 C CA . TYR A 1 164 ? -42.681 -6.175 -3.215 1.00 64.69 165 TYR A CA 1
ATOM 1119 C C . TYR A 1 164 ? -42.658 -7.680 -2.937 1.00 65.07 165 TYR A C 1
ATOM 1120 O O . TYR A 1 164 ? -43.406 -8.445 -3.559 1.00 65.82 165 TYR A O 1
ATOM 1129 N N . LYS A 1 165 ? -41.790 -8.098 -2.017 1.00 64.67 166 LYS A N 1
ATOM 1130 C CA . LYS A 1 165 ? -41.681 -9.505 -1.643 1.00 65.03 166 LYS A CA 1
ATOM 1131 C C . LYS A 1 165 ? -42.873 -9.953 -0.799 1.00 65.18 166 LYS A C 1
ATOM 1132 O O . LYS A 1 165 ? -43.296 -11.108 -0.873 1.00 65.63 166 LYS A O 1
ATOM 1134 N N . LEU A 1 166 ? -43.416 -9.027 -0.012 1.00 65.12 167 LEU A N 1
ATOM 1135 C CA . LEU A 1 166 ? -44.531 -9.320 0.883 1.00 65.47 167 LEU A CA 1
ATOM 1136 C C . LEU A 1 166 ? -45.867 -9.503 0.155 1.00 66.81 167 LEU A C 1
ATOM 1137 O O . LEU A 1 166 ? -46.571 -10.487 0.395 1.00 67.20 167 LEU A O 1
ATOM 1142 N N . LEU A 1 167 ? -46.217 -8.564 -0.724 1.00 67.84 168 LEU A N 1
ATOM 1143 C CA . LEU A 1 167 ? -47.453 -8.679 -1.512 1.00 69.21 168 LEU A CA 1
ATOM 1144 C C . LEU A 1 167 ? -47.317 -9.581 -2.745 1.00 70.42 168 LEU A C 1
ATOM 1145 O O . LEU A 1 167 ? -48.282 -10.233 -3.146 1.00 71.31 168 LEU A O 1
ATOM 1150 N N . GLY A 1 168 ? -46.126 -9.617 -3.339 1.00 70.74 169 GLY A N 1
ATOM 1151 C CA . GLY A 1 168 ? -45.850 -10.524 -4.453 1.00 71.96 169 GLY A CA 1
ATOM 1152 C C . GLY A 1 168 ? -45.890 -9.912 -5.844 1.00 73.27 169 GLY A C 1
ATOM 1153 O O . GLY A 1 168 ? -45.990 -10.637 -6.837 1.00 74.22 169 GLY A O 1
ATOM 1154 N N . GLU A 1 169 ? -45.812 -8.585 -5.921 1.00 73.39 170 GLU A N 1
ATOM 1155 C CA . GLU A 1 169 ? -45.746 -7.883 -7.209 1.00 74.66 170 GLU A CA 1
ATOM 1156 C C . GLU A 1 169 ? -44.788 -6.693 -7.172 1.00 74.35 170 GLU A C 1
ATOM 1157 O O . GLU A 1 169 ? -44.740 -5.956 -6.186 1.00 73.58 170 GLU A O 1
ATOM 1163 N N . GLU A 1 170 ? -44.023 -6.521 -8.248 1.00 75.13 171 GLU A N 1
ATOM 1164 C CA . GLU A 1 170 ? -43.079 -5.409 -8.360 1.00 75.01 171 GLU A CA 1
ATOM 1165 C C . GLU A 1 170 ? -43.761 -4.168 -8.946 1.00 75.63 171 GLU A C 1
ATOM 1166 O O . GLU A 1 170 ? -43.944 -4.060 -10.163 1.00 76.92 171 GLU A O 1
ATOM 1172 N N . ARG A 1 171 ? -44.141 -3.241 -8.068 1.00 74.82 172 ARG A N 1
ATOM 1173 C CA . ARG A 1 171 ? -44.856 -2.023 -8.466 1.00 75.27 172 ARG A CA 1
ATOM 1174 C C . ARG A 1 171 ? -43.918 -0.881 -8.854 1.00 75.29 172 ARG A C 1
ATOM 1175 O O . ARG A 1 171 ? -42.767 -0.829 -8.415 1.00 74.58 172 ARG A O 1
ATOM 1183 N N . LYS A 1 172 ? -44.429 0.032 -9.678 1.00 76.15 173 LYS A N 1
ATOM 1184 C CA . LYS A 1 172 ? -43.694 1.226 -10.081 1.00 76.23 173 LYS A CA 1
ATOM 1185 C C . LYS A 1 172 ? -44.013 2.382 -9.136 1.00 75.36 173 LYS A C 1
ATOM 1186 O O . LYS A 1 172 ? -45.178 2.765 -8.983 1.00 75.60 173 LYS A O 1
ATOM 1188 N N . VAL A 1 173 ? -42.978 2.925 -8.500 1.00 74.33 174 VAL A N 1
ATOM 1189 C CA . VAL A 1 173 ? -43.140 4.033 -7.562 1.00 73.44 174 VAL A CA 1
ATOM 1190 C C . VAL A 1 173 ? -42.814 5.371 -8.227 1.00 73.90 174 VAL A C 1
ATOM 1191 O O . VAL A 1 173 ? -41.681 5.861 -8.151 1.00 73.60 174 VAL A O 1
ATOM 1193 N N . ASN A 1 174 ? -43.818 5.948 -8.886 1.00 74.61 175 ASN A N 1
ATOM 1194 C CA . ASN A 1 174 ? -43.676 7.240 -9.555 1.00 75.07 175 ASN A CA 1
ATOM 1195 C C . ASN A 1 174 ? -43.577 8.392 -8.554 1.00 73.90 175 ASN A C 1
ATOM 1196 O O . ASN A 1 174 ? -42.592 9.134 -8.545 1.00 73.57 175 ASN A O 1
ATOM 1201 N N . GLY A 1 175 ? -44.601 8.527 -7.713 1.00 73.18 176 GLY A N 1
ATOM 1202 C CA . GLY A 1 175 ? -44.668 9.608 -6.736 1.00 72.08 176 GLY A CA 1
ATOM 1203 C C . GLY A 1 175 ? -44.932 9.129 -5.323 1.00 70.65 176 GLY A C 1
ATOM 1204 O O . GLY A 1 175 ? -44.321 8.167 -4.861 1.00 70.12 176 GLY A O 1
ATOM 1205 N N . LEU A 1 176 ? -45.858 9.801 -4.646 1.00 70.19 177 LEU A N 1
ATOM 1206 C CA . LEU A 1 176 ? -46.135 9.564 -3.232 1.00 68.92 177 LEU A CA 1
ATOM 1207 C C . LEU A 1 176 ? -47.349 8.661 -3.011 1.00 69.08 177 LEU A C 1
ATOM 1208 O O . LEU A 1 176 ? -47.389 7.895 -2.046 1.00 68.37 177 LEU A O 1
ATOM 1213 N N . GLN A 1 177 ? -48.332 8.760 -3.907 1.00 69.99 178 GLN A N 1
ATOM 1214 C CA . GLN A 1 177 ? -49.543 7.934 -3.861 1.00 70.22 178 GLN A CA 1
ATOM 1215 C C . GLN A 1 177 ? -49.246 6.442 -3.945 1.00 69.87 178 GLN A C 1
ATOM 1216 O O . GLN A 1 177 ? -49.924 5.627 -3.314 1.00 69.61 178 GLN A O 1
ATOM 1222 N N . ASP A 1 178 ? -48.237 6.095 -4.737 1.00 69.73 179 ASP A N 1
ATOM 1223 C CA . ASP A 1 178 ? -47.848 4.705 -4.923 1.00 69.46 179 ASP A CA 1
ATOM 1224 C C . ASP A 1 178 ? -47.332 4.116 -3.615 1.00 68.00 179 ASP A C 1
ATOM 1225 O O . ASP A 1 178 ? -47.664 2.980 -3.267 1.00 67.94 179 ASP A O 1
ATOM 1230 N N . ILE A 1 179 ? -46.540 4.904 -2.890 1.00 66.76 180 ILE A N 1
ATOM 1231 C CA . ILE A 1 179 ? -46.065 4.533 -1.559 1.00 65.30 180 ILE A CA 1
ATOM 1232 C C . ILE A 1 179 ? -47.240 4.490 -0.579 1.00 64.82 180 ILE A C 1
ATOM 1233 O O . ILE A 1 179 ? -47.324 3.593 0.262 1.00 64.33 180 ILE A O 1
ATOM 1238 N N . PHE A 1 180 ? -48.144 5.461 -0.706 1.00 64.96 181 PHE A N 1
ATOM 1239 C CA . PHE A 1 180 ? -49.368 5.519 0.096 1.00 64.67 181 PHE A CA 1
ATOM 1240 C C . PHE A 1 180 ? -50.217 4.256 -0.068 1.00 64.94 181 PHE A C 1
ATOM 1241 O O . PHE A 1 180 ? -50.684 3.685 0.921 1.00 64.43 181 PHE A O 1
ATOM 1249 N N . GLN A 1 181 ? -50.397 3.821 -1.316 1.00 65.59 182 GLN A N 1
ATOM 1250 C CA . GLN A 1 181 ? -51.226 2.653 -1.625 1.00 65.97 182 GLN A CA 1
ATOM 1251 C C . GLN A 1 181 ? -50.579 1.336 -1.195 1.00 65.18 182 GLN A C 1
ATOM 1252 O O . GLN A 1 181 ? -51.274 0.416 -0.755 1.00 65.20 182 GLN A O 1
ATOM 1258 N N . ILE A 1 182 ? -49.256 1.251 -1.332 1.00 64.44 183 ILE A N 1
ATOM 1259 C CA . ILE A 1 182 ? -48.504 0.074 -0.895 1.00 63.62 183 ILE A CA 1
ATOM 1260 C C . ILE A 1 182 ? -48.670 -0.105 0.612 1.00 62.63 183 ILE A C 1
ATOM 1261 O O . ILE A 1 182 ? -48.919 -1.214 1.091 1.00 62.41 183 ILE A O 1
ATOM 1266 N N . ALA A 1 183 ? -48.558 1.002 1.343 1.00 62.06 184 ALA A N 1
ATOM 1267 C CA . ALA A 1 183 ? -48.774 1.018 2.786 1.00 61.32 184 ALA A CA 1
ATOM 1268 C C . ALA A 1 183 ? -50.180 0.539 3.151 1.00 61.80 184 ALA A C 1
ATOM 1269 O O . ALA A 1 183 ? -50.348 -0.219 4.107 1.00 61.47 184 ALA A O 1
ATOM 1271 N N . LYS A 1 184 ? -51.175 0.975 2.377 1.00 62.68 185 LYS A N 1
ATOM 1272 C CA . LYS A 1 184 ? -52.569 0.593 2.598 1.00 63.31 185 LYS A CA 1
ATOM 1273 C C . LYS A 1 184 ? -52.802 -0.882 2.283 1.00 63.59 185 LYS A C 1
ATOM 1274 O O . LYS A 1 184 ? -53.520 -1.574 3.008 1.00 63.59 185 LYS A O 1
ATOM 1280 N N . ASP A 1 185 ? -52.185 -1.356 1.204 1.00 63.85 186 ASP A N 1
ATOM 1281 C CA . ASP A 1 185 ? -52.337 -2.742 0.769 1.00 64.35 186 ASP A CA 1
ATOM 1282 C C . ASP A 1 185 ? -51.649 -3.732 1.706 1.00 63.41 186 ASP A C 1
ATOM 1283 O O . ASP A 1 185 ? -52.193 -4.800 1.989 1.00 63.49 186 ASP A O 1
ATOM 1288 N N . LEU A 1 186 ? -50.462 -3.368 2.186 1.00 62.54 187 LEU A N 1
ATOM 1289 C CA . LEU A 1 186 ? -49.730 -4.193 3.148 1.00 61.74 187 LEU A CA 1
ATOM 1290 C C . LEU A 1 186 ? -50.500 -4.389 4.451 1.00 61.40 187 LEU A C 1
ATOM 1291 O O . LEU A 1 186 ? -50.538 -5.493 4.989 1.00 61.23 187 LEU A O 1
ATOM 1296 N N . ALA A 1 187 ? -51.121 -3.318 4.939 1.00 61.39 188 ALA A N 1
ATOM 1297 C CA . ALA A 1 187 ? -51.898 -3.355 6.176 1.00 61.28 188 ALA A CA 1
ATOM 1298 C C . ALA A 1 187 ? -53.056 -4.344 6.096 1.00 62.09 188 ALA A C 1
ATOM 1299 O O . ALA A 1 187 ? -53.397 -4.992 7.087 1.00 61.96 188 ALA A O 1
ATOM 1301 N N . LYS A 1 188 ? -53.647 -4.456 4.908 1.00 62.97 189 LYS A N 1
ATOM 1302 C CA . LYS A 1 188 ? -54.781 -5.341 4.674 1.00 63.84 189 LYS A CA 1
ATOM 1303 C C . LYS A 1 188 ? -54.387 -6.815 4.796 1.00 63.61 189 LYS A C 1
ATOM 1304 O O . LYS A 1 188 ? -55.082 -7.590 5.456 1.00 63.85 189 LYS A O 1
ATOM 1310 N N . ILE A 1 189 ? -53.271 -7.193 4.174 1.00 63.15 190 ILE A N 1
ATOM 1311 C CA . ILE A 1 189 ? -52.868 -8.601 4.127 1.00 63.04 190 ILE A CA 1
ATOM 1312 C C . ILE A 1 189 ? -51.996 -9.053 5.303 1.00 61.81 190 ILE A C 1
ATOM 1313 O O . ILE A 1 189 ? -52.060 -10.211 5.712 1.00 61.84 190 ILE A O 1
ATOM 1318 N N . THR A 1 190 ? -51.191 -8.147 5.847 1.00 60.75 191 THR A N 1
ATOM 1319 C CA . THR A 1 190 ? -50.402 -8.466 7.034 1.00 59.60 191 THR A CA 1
ATOM 1320 C C . THR A 1 190 ? -51.257 -8.379 8.291 1.00 59.42 191 THR A C 1
ATOM 1321 O O . THR A 1 190 ? -50.917 -8.969 9.318 1.00 58.93 191 THR A O 1
ATOM 1325 N N . LYS A 1 191 ? -52.369 -7.647 8.191 1.00 59.83 192 LYS A N 1
ATOM 1326 C CA . LYS A 1 191 ? -53.270 -7.372 9.319 1.00 59.81 192 LYS A CA 1
ATOM 1327 C C . LYS A 1 191 ? -52.574 -6.528 10.389 1.00 58.88 192 LYS A C 1
ATOM 1328 O O . LYS A 1 191 ? -52.902 -6.598 11.577 1.00 58.72 192 LYS A O 1
ATOM 1334 N N . CYS A 1 192 ? -51.610 -5.729 9.942 1.00 58.27 193 CYS A N 1
ATOM 1335 C CA . CYS A 1 192 ? -50.878 -4.826 10.811 1.00 57.44 193 CYS A CA 1
ATOM 1336 C C . CYS A 1 192 ? -51.195 -3.391 10.418 1.00 57.57 193 CYS A C 1
ATOM 1337 O O . CYS A 1 192 ? -50.807 -2.939 9.342 1.00 57.70 193 CYS A O 1
ATOM 1340 N N . SER A 1 193 ? -51.908 -2.690 11.297 1.00 57.66 194 SER A N 1
ATOM 1341 C CA . SER A 1 193 ? -52.339 -1.313 11.052 1.00 57.94 194 SER A CA 1
ATOM 1342 C C . SER A 1 193 ? -51.166 -0.399 10.725 1.00 57.47 194 SER A C 1
ATOM 1343 O O . SER A 1 193 ? -51.139 0.237 9.671 1.00 57.88 194 SER A O 1
ATOM 1346 N N . ASN A 1 194 ? -50.193 -0.356 11.629 1.00 56.82 195 ASN A N 1
ATOM 1347 C CA . ASN A 1 194 ? -49.092 0.592 11.532 1.00 56.40 195 ASN A CA 1
ATOM 1348 C C . ASN A 1 194 ? -47.930 0.090 10.680 1.00 56.27 195 ASN A C 1
ATOM 1349 O O . ASN A 1 194 ? -47.327 -0.947 10.974 1.00 55.86 195 ASN A O 1
ATOM 1354 N N . ILE A 1 195 ? -47.629 0.838 9.621 1.00 56.57 196 ILE A N 1
ATOM 1355 C CA . ILE A 1 195 ? -46.610 0.438 8.653 1.00 56.67 196 ILE A CA 1
ATOM 1356 C C . ILE A 1 195 ? -45.680 1.588 8.293 1.00 56.45 196 ILE A C 1
ATOM 1357 O O . ILE A 1 195 ? -46.124 2.712 8.067 1.00 56.65 196 ILE A O 1
ATOM 1362 N N . LEU A 1 196 ? -44.385 1.288 8.258 1.00 56.22 197 LEU A N 1
ATOM 1363 C CA . LEU A 1 196 ? -43.365 2.264 7.915 1.00 56.21 197 LEU A CA 1
ATOM 1364 C C . LEU A 1 196 ? -42.610 1.820 6.664 1.00 56.81 197 LEU A C 1
ATOM 1365 O O . LEU A 1 196 ? -41.741 0.948 6.725 1.00 56.64 197 LEU A O 1
ATOM 1370 N N . VAL A 1 197 ? -42.965 2.413 5.530 1.00 57.76 198 VAL A N 1
ATOM 1371 C CA . VAL A 1 197 ? -42.267 2.160 4.272 1.00 58.64 198 VAL A CA 1
ATOM 1372 C C . VAL A 1 197 ? -41.055 3.084 4.193 1.00 58.70 198 VAL A C 1
ATOM 1373 O O . VAL A 1 197 ? -41.158 4.283 4.454 1.00 58.53 198 VAL A O 1
ATOM 1377 N N . LYS A 1 198 ? -39.909 2.512 3.840 1.00 59.20 199 LYS A N 1
ATOM 1378 C CA . LYS A 1 198 ? -38.655 3.251 3.787 1.00 59.62 199 LYS A CA 1
ATOM 1379 C C . LYS A 1 198 ? -37.947 3.060 2.453 1.00 60.92 199 LYS A C 1
ATOM 1380 O O . LYS A 1 198 ? -38.083 2.014 1.815 1.00 61.42 199 LYS A O 1
ATOM 1386 N N . GLY A 1 199 ? -37.201 4.082 2.035 1.00 61.76 200 GLY A N 1
ATOM 1387 C CA . GLY A 1 199 ? -36.456 4.047 0.778 1.00 63.40 200 GLY A CA 1
ATOM 1388 C C . GLY A 1 199 ? -36.621 5.333 -0.003 1.00 64.57 200 GLY A C 1
ATOM 1389 O O . GLY A 1 199 ? -35.785 6.239 0.093 1.00 64.57 200 GLY A O 1
ATOM 1390 N N . GLY A 1 200 ? -37.701 5.408 -0.779 1.00 65.75 201 GLY A N 1
ATOM 1391 C CA . GLY A 1 200 ? -38.074 6.633 -1.489 1.00 66.99 201 GLY A CA 1
ATOM 1392 C C . GLY A 1 200 ? -37.275 6.911 -2.747 1.00 68.29 201 GLY A C 1
ATOM 1393 O O . GLY A 1 200 ? -37.280 6.111 -3.687 1.00 69.10 201 GLY A O 1
ATOM 1394 N N . HIS A 1 201 ? -36.591 8.055 -2.763 1.00 68.63 202 HIS A N 1
ATOM 1395 C CA . HIS A 1 201 ? -35.823 8.491 -3.929 1.00 69.89 202 HIS A CA 1
ATOM 1396 C C . HIS A 1 201 ? -34.351 8.082 -3.814 1.00 69.68 202 HIS A C 1
ATOM 1397 O O . HIS A 1 201 ? -33.527 8.808 -3.249 1.00 69.16 202 HIS A O 1
ATOM 1404 N N . GLU A 1 209 ? -31.642 19.559 -4.396 1.00 65.03 210 GLU A N 1
ATOM 1405 C CA . GLU A 1 209 ? -31.082 18.789 -3.286 1.00 64.11 210 GLU A CA 1
ATOM 1406 C C . GLU A 1 209 ? -31.829 17.473 -3.064 1.00 63.77 210 GLU A C 1
ATOM 1407 O O . GLU A 1 209 ? -33.047 17.396 -3.255 1.00 64.09 210 GLU A O 1
ATOM 1409 N N . LYS A 1 210 ? -31.086 16.446 -2.656 1.00 63.14 211 LYS A N 1
ATOM 1410 C CA . LYS A 1 210 ? -31.641 15.112 -2.433 1.00 62.60 211 LYS A CA 1
ATOM 1411 C C . LYS A 1 210 ? -32.217 14.950 -1.026 1.00 61.30 211 LYS A C 1
ATOM 1412 O O . LYS A 1 210 ? -31.819 15.651 -0.092 1.00 60.67 211 LYS A O 1
ATOM 1414 N N . TYR A 1 211 ? -33.159 14.022 -0.883 1.00 60.88 212 TYR A N 1
ATOM 1415 C CA . TYR A 1 211 ? -33.789 13.755 0.405 1.00 59.62 212 TYR A CA 1
ATOM 1416 C C . TYR A 1 211 ? -34.208 12.293 0.543 1.00 59.25 212 TYR A C 1
ATOM 1417 O O . TYR A 1 211 ? -34.711 11.684 -0.409 1.00 59.91 212 TYR A O 1
ATOM 1419 N N . ILE A 1 212 ? -33.981 11.733 1.731 1.00 57.99 213 ILE A N 1
ATOM 1420 C CA . ILE A 1 212 ? -34.506 10.415 2.081 1.00 57.33 213 ILE A CA 1
ATOM 1421 C C . ILE A 1 212 ? -35.974 10.562 2.472 1.00 56.88 213 ILE A C 1
ATOM 1422 O O . ILE A 1 212 ? -36.373 11.583 3.038 1.00 56.54 213 ILE A O 1
ATOM 1424 N N . THR A 1 213 ? -36.778 9.549 2.163 1.00 56.69 214 THR A N 1
ATOM 1425 C CA . THR A 1 213 ? -38.218 9.629 2.389 1.00 56.21 214 THR A CA 1
ATOM 1426 C C . THR A 1 213 ? -38.767 8.355 3.031 1.00 55.37 214 THR A C 1
ATOM 1427 O O . THR A 1 213 ? -38.810 7.295 2.398 1.00 55.75 214 THR A O 1
ATOM 1431 N N . ASP A 1 214 ? -39.178 8.474 4.292 1.00 54.04 215 ASP A N 1
ATOM 1432 C CA . ASP A 1 214 ? -39.822 7.379 5.022 1.00 53.05 215 ASP A CA 1
ATOM 1433 C C . ASP A 1 214 ? -41.269 7.742 5.330 1.00 52.71 215 ASP A C 1
ATOM 1434 O O . ASP A 1 214 ? -41.560 8.871 5.733 1.00 52.56 215 ASP A O 1
ATOM 1439 N N . VAL A 1 215 ? -42.171 6.783 5.135 1.00 52.39 216 VAL A N 1
ATOM 1440 C CA . VAL A 1 215 ? -43.608 7.037 5.249 1.00 52.23 216 VAL A CA 1
ATOM 1441 C C . VAL A 1 215 ? -44.259 6.159 6.315 1.00 51.67 216 VAL A C 1
ATOM 1442 O O . VAL A 1 215 ? -44.304 4.937 6.179 1.00 51.64 216 VAL A O 1
ATOM 1446 N N . LEU A 1 216 ? -44.761 6.793 7.371 1.00 51.15 217 LEU A N 1
ATOM 1447 C CA . LEU A 1 216 ? -45.481 6.088 8.424 1.00 50.88 217 LEU A CA 1
ATOM 1448 C C . LEU A 1 216 ? -46.978 6.133 8.150 1.00 51.69 217 LEU A C 1
ATOM 1449 O O . LEU A 1 216 ? -47.576 7.207 8.095 1.00 52.03 217 LEU A O 1
ATOM 1454 N N . PHE A 1 217 ? -47.571 4.959 7.974 1.00 52.15 218 PHE A N 1
ATOM 1455 C CA . PHE A 1 217 ? -49.009 4.826 7.803 1.00 53.01 218 PHE A CA 1
ATOM 1456 C C . PHE A 1 217 ? -49.650 4.368 9.107 1.00 52.98 218 PHE A C 1
ATOM 1457 O O . PHE A 1 217 ? -49.403 3.252 9.572 1.00 52.90 218 PHE A O 1
ATOM 1465 N N . LEU A 1 218 ? -50.463 5.238 9.697 1.00 53.25 219 LEU A N 1
ATOM 1466 C CA . LEU A 1 218 ? -51.225 4.895 10.893 1.00 53.28 219 LEU A CA 1
ATOM 1467 C C . LEU A 1 218 ? -52.621 4.434 10.492 1.00 54.23 219 LEU A C 1
ATOM 1468 O O . LEU A 1 218 ? -53.504 5.252 10.225 1.00 54.90 219 LEU A O 1
ATOM 1473 N N . GLY A 1 219 ? -52.801 3.116 10.452 1.00 54.47 220 GLY A N 1
ATOM 1474 C CA . GLY A 1 219 ? -54.014 2.490 9.924 1.00 55.70 220 GLY A CA 1
ATOM 1475 C C . GLY A 1 219 ? -55.314 2.838 10.625 1.00 56.51 220 GLY A C 1
ATOM 1476 O O . GLY A 1 219 ? -56.308 3.170 9.972 1.00 57.31 220 GLY A O 1
ATOM 1477 N N . ALA A 1 220 ? -55.306 2.758 11.955 1.00 56.37 221 ALA A N 1
ATOM 1478 C CA . ALA A 1 220 ? -56.493 3.040 12.765 1.00 57.20 221 ALA A CA 1
ATOM 1479 C C . ALA A 1 220 ? -57.003 4.471 12.575 1.00 57.73 221 ALA A C 1
ATOM 1480 O O . ALA A 1 220 ? -58.217 4.705 12.564 1.00 58.65 221 ALA A O 1
ATOM 1482 N N . GLU A 1 221 ? -56.070 5.411 12.417 1.00 57.14 222 GLU A N 1
ATOM 1483 C CA . GLU A 1 221 ? -56.394 6.825 12.238 1.00 57.46 222 GLU A CA 1
ATOM 1484 C C . GLU A 1 221 ? -56.441 7.255 10.764 1.00 57.96 222 GLU A C 1
ATOM 1485 O O . GLU A 1 221 ? -56.621 8.440 10.471 1.00 58.22 222 GLU A O 1
ATOM 1487 N N . GLN A 1 222 ? -56.282 6.291 9.852 1.00 58.19 223 GLN A N 1
ATOM 1488 C CA . GLN A 1 222 ? -56.250 6.537 8.398 1.00 58.77 223 GLN A CA 1
ATOM 1489 C C . GLN A 1 222 ? -55.397 7.753 8.017 1.00 58.50 223 GLN A C 1
ATOM 1490 O O . GLN A 1 222 ? -55.832 8.627 7.261 1.00 59.06 223 GLN A O 1
ATOM 1493 N N . LYS A 1 223 ? -54.175 7.782 8.543 1.00 57.68 224 LYS A N 1
ATOM 1494 C CA . LYS A 1 223 ? -53.330 8.974 8.522 1.00 57.38 224 LYS A CA 1
ATOM 1495 C C . LYS A 1 223 ? -51.903 8.619 8.117 1.00 56.66 224 LYS A C 1
ATOM 1496 O O . LYS A 1 223 ? -51.404 7.542 8.448 1.00 56.28 224 LYS A O 1
ATOM 1502 N N . PHE A 1 224 ? -51.250 9.527 7.401 1.00 56.56 225 PHE A N 1
ATOM 1503 C CA . PHE A 1 224 ? -49.861 9.330 7.003 1.00 55.96 225 PHE A CA 1
ATOM 1504 C C . PHE A 1 224 ? -48.965 10.392 7.612 1.00 55.28 225 PHE A C 1
ATOM 1505 O O . PHE A 1 224 ? -49.336 11.563 7.673 1.00 55.51 225 PHE A O 1
ATOM 1513 N N . ILE A 1 225 ? -47.790 9.975 8.073 1.00 54.58 226 ILE A N 1
ATOM 1514 C CA . ILE A 1 225 ? -46.732 10.919 8.423 1.00 54.00 226 ILE A CA 1
ATOM 1515 C C . ILE A 1 225 ? -45.544 10.667 7.503 1.00 53.95 226 ILE A C 1
ATOM 1516 O O . ILE A 1 225 ? -45.052 9.542 7.393 1.00 53.66 226 ILE A O 1
ATOM 1521 N N . ILE A 1 226 ? -45.110 11.724 6.828 1.00 54.41 227 ILE A N 1
ATOM 1522 C CA . ILE A 1 226 ? -44.024 11.644 5.862 1.00 54.74 227 ILE A CA 1
ATOM 1523 C C . ILE A 1 226 ? -42.768 12.245 6.465 1.00 54.33 227 ILE A C 1
ATOM 1524 O O . ILE A 1 226 ? -42.733 13.429 6.804 1.00 54.30 227 ILE A O 1
ATOM 1529 N N . PHE A 1 227 ? -41.743 11.413 6.601 1.00 54.20 228 PHE A N 1
ATOM 1530 C CA . PHE A 1 227 ? -40.494 11.832 7.210 1.00 53.82 228 PHE A CA 1
ATOM 1531 C C . PHE A 1 227 ? -39.459 12.125 6.135 1.00 54.57 228 PHE A C 1
ATOM 1532 O O . PHE A 1 227 ? -38.974 11.215 5.457 1.00 54.79 228 PHE A O 1
ATOM 1540 N N . LYS A 1 228 ? -39.150 13.408 5.970 1.00 55.27 229 LYS A N 1
ATOM 1541 C CA . LYS A 1 228 ? -38.171 13.855 4.990 1.00 56.28 229 LYS A CA 1
ATOM 1542 C C . LYS A 1 228 ? -36.805 13.946 5.651 1.00 56.25 229 LYS A C 1
ATOM 1543 O O . LYS A 1 228 ? -36.623 14.670 6.637 1.00 55.92 229 LYS A O 1
ATOM 1545 N N . GLY A 1 229 ? -35.850 13.200 5.105 1.00 56.98 230 GLY A N 1
ATOM 1546 C CA . GLY A 1 229 ? -34.516 13.106 5.683 1.00 57.26 230 GLY A CA 1
ATOM 1547 C C . GLY A 1 229 ? -33.428 13.668 4.797 1.00 58.19 230 GLY A C 1
ATOM 1548 O O . GLY A 1 229 ? -33.649 13.948 3.621 1.00 58.99 230 GLY A O 1
ATOM 1549 N N . ASN A 1 230 ? -32.244 13.818 5.379 1.00 58.48 231 ASN A N 1
ATOM 1550 C CA . ASN A 1 230 ? -31.089 14.394 4.700 1.00 59.45 231 ASN A CA 1
ATOM 1551 C C . ASN A 1 230 ? -30.240 13.287 4.077 1.00 60.04 231 ASN A C 1
ATOM 1552 O O . ASN A 1 230 ? -29.691 12.443 4.790 1.00 59.74 231 ASN A O 1
ATOM 1557 N N . PHE A 1 231 ? -30.144 13.288 2.749 1.00 61.12 232 PHE A N 1
ATOM 1558 C CA . PHE A 1 231 ? -29.436 12.231 2.026 1.00 61.93 232 PHE A CA 1
ATOM 1559 C C . PHE A 1 231 ? -27.916 12.335 2.163 1.00 61.88 232 PHE A C 1
ATOM 1560 O O . PHE A 1 231 ? -27.305 13.300 1.699 1.00 62.29 232 PHE A O 1
ATOM 1568 N N . VAL A 1 232 ? -27.319 11.329 2.798 1.00 61.47 233 VAL A N 1
ATOM 1569 C CA . VAL A 1 232 ? -25.867 11.264 2.969 1.00 61.38 233 VAL A CA 1
ATOM 1570 C C . VAL A 1 232 ? -25.234 10.428 1.854 1.00 62.04 233 VAL A C 1
ATOM 1571 O O . VAL A 1 232 ? -25.647 9.290 1.607 1.00 62.21 233 VAL A O 1
ATOM 1575 N N . ASN A 1 233 ? -24.242 11.005 1.180 1.00 62.35 234 ASN A N 1
ATOM 1576 C CA . ASN A 1 233 ? -23.469 10.279 0.177 1.00 62.91 234 ASN A CA 1
ATOM 1577 C C . ASN A 1 233 ? -22.427 9.391 0.854 1.00 62.42 234 ASN A C 1
ATOM 1578 O O . ASN A 1 233 ? -21.317 9.838 1.158 1.00 62.59 234 ASN A O 1
ATOM 1580 N N . THR A 1 234 ? -22.805 8.139 1.107 1.00 61.72 235 THR A N 1
ATOM 1581 C CA . THR A 1 234 ? -21.923 7.164 1.759 1.00 61.05 235 THR A CA 1
ATOM 1582 C C . THR A 1 234 ? -22.340 5.722 1.465 1.00 60.84 235 THR A C 1
ATOM 1583 O O . THR A 1 234 ? -23.494 5.458 1.125 1.00 60.85 235 THR A O 1
ATOM 1587 N N . THR A 1 235 ? -21.388 4.800 1.603 1.00 60.53 236 THR A N 1
ATOM 1588 C CA . THR A 1 235 ? -21.645 3.369 1.433 1.00 60.09 236 THR A CA 1
ATOM 1589 C C . THR A 1 235 ? -21.867 2.687 2.784 1.00 58.63 236 THR A C 1
ATOM 1590 O O . THR A 1 235 ? -22.358 1.558 2.849 1.00 58.47 236 THR A O 1
ATOM 1594 N N . HIS A 1 236 ? -21.498 3.386 3.855 1.00 57.28 237 HIS A N 1
ATOM 1595 C CA . HIS A 1 236 ? -21.605 2.867 5.215 1.00 55.89 237 HIS A CA 1
ATOM 1596 C C . HIS A 1 236 ? -23.052 2.888 5.731 1.00 54.51 237 HIS A C 1
ATOM 1597 O O . HIS A 1 236 ? -23.397 3.674 6.617 1.00 53.87 237 HIS A O 1
ATOM 1604 N N . THR A 1 237 ? -23.890 2.022 5.166 1.00 53.76 238 THR A N 1
ATOM 1605 C CA . THR A 1 237 ? -25.288 1.896 5.582 1.00 52.45 238 THR A CA 1
ATOM 1606 C C . THR A 1 237 ? -25.614 0.466 6.017 1.00 51.80 238 THR A C 1
ATOM 1607 O O . THR A 1 237 ? -26.779 0.051 6.018 1.00 51.66 238 THR A O 1
ATOM 1611 N N . HIS A 1 238 ? -24.578 -0.284 6.385 1.00 50.99 239 HIS A N 1
ATOM 1612 C CA . HIS A 1 238 ? -24.749 -1.653 6.847 1.00 50.05 239 HIS A CA 1
ATOM 1613 C C . HIS A 1 238 ? -25.497 -1.679 8.174 1.00 48.87 239 HIS A C 1
ATOM 1614 O O . HIS A 1 238 ? -25.123 -0.987 9.126 1.00 48.33 239 HIS A O 1
ATOM 1621 N N . GLY A 1 239 ? -26.571 -2.463 8.209 1.00 48.30 240 GLY A N 1
ATOM 1622 C CA . GLY A 1 239 ? -27.352 -2.687 9.424 1.00 46.97 240 GLY A CA 1
ATOM 1623 C C . GLY A 1 239 ? -28.234 -1.536 9.864 1.00 46.07 240 GLY A C 1
ATOM 1624 O O . GLY A 1 239 ? -28.527 -1.405 11.047 1.00 45.51 240 GLY A O 1
ATOM 1625 N N . THR A 1 240 ? -28.668 -0.705 8.921 1.00 45.86 241 THR A N 1
ATOM 1626 C CA . THR A 1 240 ? -29.535 0.429 9.247 1.00 45.20 241 THR A CA 1
ATOM 1627 C C . THR A 1 240 ? -30.945 -0.001 9.657 1.00 44.66 241 THR A C 1
ATOM 1628 O O . THR A 1 240 ? -31.561 0.632 10.516 1.00 44.27 241 THR A O 1
ATOM 1632 N N . GLY A 1 241 ? -31.440 -1.076 9.047 1.00 44.60 242 GLY A N 1
ATOM 1633 C CA . GLY A 1 241 ? -32.781 -1.589 9.325 1.00 44.09 242 GLY A CA 1
ATOM 1634 C C . GLY A 1 241 ? -32.909 -2.211 10.706 1.00 43.35 242 GLY A C 1
ATOM 1635 O O . GLY A 1 241 ? -33.925 -2.039 11.388 1.00 42.96 242 GLY A O 1
ATOM 1636 N N . CYS A 1 242 ? -31.870 -2.935 11.112 1.00 42.91 243 CYS A N 1
ATOM 1637 C CA . CYS A 1 242 ? -31.836 -3.580 12.416 1.00 42.34 243 CYS A CA 1
ATOM 1638 C C . CYS A 1 242 ? -31.830 -2.562 13.553 1.00 41.68 243 CYS A C 1
ATOM 1639 O O . CYS A 1 242 ? -32.496 -2.758 14.575 1.00 41.49 243 CYS A O 1
ATOM 1642 N N . THR A 1 243 ? -31.097 -1.467 13.365 1.00 41.20 244 THR A N 1
ATOM 1643 C CA . THR A 1 243 ? -30.999 -0.444 14.398 1.00 40.46 244 THR A CA 1
ATOM 1644 C C . THR A 1 243 ? -32.227 0.472 14.415 1.00 40.20 244 THR A C 1
ATOM 1645 O O . THR A 1 243 ? -32.624 0.954 15.475 1.00 40.19 244 THR A O 1
ATOM 1649 N N . LEU A 1 244 ? -32.832 0.693 13.250 1.00 40.05 245 LEU A N 1
ATOM 1650 C CA . LEU A 1 244 ? -34.069 1.468 13.157 1.00 39.67 245 LEU A CA 1
ATOM 1651 C C . LEU A 1 244 ? -35.172 0.824 13.992 1.00 39.37 245 LEU A C 1
ATOM 1652 O O . LEU A 1 244 ? -35.728 1.455 14.893 1.00 39.12 245 LEU A O 1
ATOM 1657 N N . ALA A 1 245 ? -35.474 -0.436 13.682 1.00 39.32 246 ALA A N 1
ATOM 1658 C CA . ALA A 1 245 ? -36.502 -1.199 14.379 1.00 39.12 246 ALA A CA 1
ATOM 1659 C C . ALA A 1 245 ? -36.206 -1.308 15.873 1.00 38.78 246 ALA A C 1
ATOM 1660 O O . ALA A 1 245 ? -37.117 -1.224 16.697 1.00 38.73 246 ALA A O 1
ATOM 1662 N N . SER A 1 246 ? -34.930 -1.480 16.212 1.00 38.50 247 SER A N 1
ATOM 1663 C CA . SER A 1 246 ? -34.507 -1.556 17.603 1.00 38.22 247 SER A CA 1
ATOM 1664 C C . SER A 1 246 ? -34.621 -0.216 18.312 1.00 37.90 247 SER A C 1
ATOM 1665 O O . SER A 1 246 ? -34.937 -0.171 19.504 1.00 37.93 247 SER A O 1
ATOM 1668 N N . ALA A 1 247 ? -34.356 0.867 17.583 1.00 37.61 248 ALA A N 1
ATOM 1669 C CA . ALA A 1 247 ? -34.520 2.220 18.117 1.00 37.19 248 ALA A CA 1
ATOM 1670 C C . ALA A 1 247 ? -35.992 2.509 18.374 1.00 37.21 248 ALA A C 1
ATOM 1671 O O . ALA A 1 247 ? -36.348 3.030 19.430 1.00 37.12 248 ALA A O 1
ATOM 1673 N N . ILE A 1 248 ? -36.839 2.156 17.407 1.00 37.40 249 ILE A N 1
ATOM 1674 C CA . ILE A 1 248 ? -38.287 2.306 17.536 1.00 37.56 249 ILE A CA 1
ATOM 1675 C C . ILE A 1 248 ? -38.808 1.508 18.731 1.00 37.60 249 ILE A C 1
ATOM 1676 O O . ILE A 1 248 ? -39.589 2.026 19.535 1.00 37.80 249 ILE A O 1
ATOM 1681 N N . ALA A 1 249 ? -38.355 0.258 18.840 1.00 37.52 250 ALA A N 1
ATOM 1682 C CA . ALA A 1 249 ? -38.700 -0.625 19.953 1.00 37.50 250 ALA A CA 1
ATOM 1683 C C . ALA A 1 249 ? -38.341 -0.009 21.303 1.00 37.33 250 ALA A C 1
ATOM 1684 O O . ALA A 1 249 ? -39.157 -0.022 22.231 1.00 37.36 250 ALA A O 1
ATOM 1686 N N . SER A 1 250 ? -37.123 0.528 21.393 1.00 37.00 251 SER A N 1
ATOM 1687 C CA . SER A 1 250 ? -36.605 1.135 22.617 1.00 37.00 251 SER A CA 1
ATOM 1688 C C . SER A 1 250 ? -37.435 2.335 23.059 1.00 37.16 251 SER A C 1
ATOM 1689 O O . SER A 1 250 ? -37.681 2.526 24.256 1.00 37.09 251 SER A O 1
ATOM 1692 N N . ASN A 1 251 ? -37.868 3.131 22.086 1.00 37.35 252 ASN A N 1
ATOM 1693 C CA . ASN A 1 251 ? -38.688 4.306 22.357 1.00 37.65 252 ASN A CA 1
ATOM 1694 C C . ASN A 1 251 ? -40.110 3.930 22.757 1.00 38.22 252 ASN A C 1
ATOM 1695 O O . ASN A 1 251 ? -40.668 4.510 23.690 1.00 38.46 252 ASN A O 1
ATOM 1700 N N . LEU A 1 252 ? -40.683 2.948 22.064 1.00 38.58 253 LEU A N 1
ATOM 1701 C CA . LEU A 1 252 ? -41.985 2.407 22.436 1.00 39.21 253 LEU A CA 1
ATOM 1702 C C . LEU A 1 252 ? -41.951 1.826 23.848 1.00 39.46 253 LEU A C 1
ATOM 1703 O O . LEU A 1 252 ? -42.895 2.008 24.619 1.00 40.09 253 LEU A O 1
ATOM 1708 N N . ALA A 1 253 ? -40.858 1.140 24.181 1.00 39.33 254 ALA A N 1
ATOM 1709 C CA . ALA A 1 253 ? -40.677 0.538 25.503 1.00 39.49 254 ALA A CA 1
ATOM 1710 C C . ALA A 1 253 ? -40.700 1.583 26.614 1.00 39.60 254 ALA A C 1
ATOM 1711 O O . ALA A 1 253 ? -41.283 1.356 27.672 1.00 40.06 254 ALA A O 1
ATOM 1713 N N . ARG A 1 254 ? -40.074 2.729 26.357 1.00 39.34 255 ARG A N 1
ATOM 1714 C CA . ARG A 1 254 ? -40.062 3.847 27.296 1.00 39.43 255 ARG A CA 1
ATOM 1715 C C . ARG A 1 254 ? -41.440 4.516 27.407 1.00 40.01 255 ARG A C 1
ATOM 1716 O O . ARG A 1 254 ? -41.678 5.319 28.310 1.00 40.31 255 ARG A O 1
ATOM 1724 N N . GLY A 1 255 ? -42.344 4.180 26.490 1.00 40.28 256 GLY A N 1
ATOM 1725 C CA . GLY A 1 255 ? -43.718 4.663 26.559 1.00 40.86 256 GLY A CA 1
ATOM 1726 C C . GLY A 1 255 ? -44.008 5.862 25.679 1.00 40.93 256 GLY A C 1
ATOM 1727 O O . GLY A 1 255 ? -45.030 6.526 25.850 1.00 41.24 256 GLY A O 1
ATOM 1728 N N . TYR A 1 256 ? -43.101 6.145 24.745 1.00 40.55 257 TYR A N 1
ATOM 1729 C CA . TYR A 1 256 ? -43.316 7.179 23.742 1.00 40.59 257 TYR A CA 1
ATOM 1730 C C . TYR A 1 256 ? -44.382 6.727 22.755 1.00 41.12 257 TYR A C 1
ATOM 1731 O O . TYR A 1 256 ? -44.586 5.530 22.557 1.00 41.33 257 TYR A O 1
ATOM 1740 N N . SER A 1 257 ? -45.056 7.692 22.136 1.00 41.61 258 SER A N 1
ATOM 1741 C CA . SER A 1 257 ? -46.035 7.404 21.096 1.00 42.26 258 SER A CA 1
ATOM 1742 C C . SER A 1 257 ? -45.316 6.937 19.839 1.00 42.05 258 SER A C 1
ATOM 1743 O O . SER A 1 257 ? -44.154 7.286 19.618 1.00 41.60 258 SER A O 1
ATOM 1746 N N . LEU A 1 258 ? -46.016 6.157 19.018 1.00 42.44 259 LEU A N 1
ATOM 1747 C CA . LEU A 1 258 ? -45.449 5.622 17.784 1.00 42.31 259 LEU A CA 1
ATOM 1748 C C . LEU A 1 258 ? -44.805 6.709 16.909 1.00 42.24 259 LEU A C 1
ATOM 1749 O O . LEU A 1 258 ? -43.667 6.537 16.476 1.00 41.90 259 LEU A O 1
ATOM 1754 N N . PRO A 1 259 ? -45.517 7.834 16.658 1.00 42.65 260 PRO A N 1
ATOM 1755 C CA . PRO A 1 259 ? -44.913 8.898 15.852 1.00 42.45 260 PRO A CA 1
ATOM 1756 C C . PRO A 1 259 ? -43.621 9.435 16.449 1.00 41.81 260 PRO A C 1
ATOM 1757 O O . PRO A 1 259 ? -42.663 9.679 15.712 1.00 41.76 260 PRO A O 1
ATOM 1761 N N . GLN A 1 260 ? -43.598 9.613 17.770 1.00 41.57 261 GLN A N 1
ATOM 1762 C CA . GLN A 1 260 ? -42.401 10.068 18.477 1.00 40.87 261 GLN A CA 1
ATOM 1763 C C . GLN A 1 260 ? -41.294 9.026 18.374 1.00 40.39 261 GLN A C 1
ATOM 1764 O O . GLN A 1 260 ? -40.129 9.364 18.163 1.00 40.02 261 GLN A O 1
ATOM 1770 N N . SER A 1 261 ? -41.677 7.760 18.520 1.00 40.39 262 SER A N 1
ATOM 1771 C CA . SER A 1 261 ? -40.749 6.634 18.456 1.00 40.08 262 SER A CA 1
ATOM 1772 C C . SER A 1 261 ? -40.133 6.465 17.072 1.00 39.91 262 SER A C 1
ATOM 1773 O O . SER A 1 261 ? -38.957 6.113 16.948 1.00 39.59 262 SER A O 1
ATOM 1776 N N . VAL A 1 262 ? -40.936 6.718 16.041 1.00 40.13 263 VAL A N 1
ATOM 1777 C CA . VAL A 1 262 ? -40.484 6.624 14.657 1.00 40.12 263 VAL A CA 1
ATOM 1778 C C . VAL A 1 262 ? -39.554 7.790 14.337 1.00 40.01 263 VAL A C 1
ATOM 1779 O O . VAL A 1 262 ? -38.475 7.593 13.770 1.00 39.86 263 VAL A O 1
ATOM 1783 N N . TYR A 1 263 ? -39.965 8.997 14.721 1.00 40.01 264 TYR A N 1
ATOM 1784 C CA . TYR A 1 263 ? -39.129 10.169 14.525 1.00 39.95 264 TYR A CA 1
ATOM 1785 C C . TYR A 1 263 ? -37.733 9.960 15.116 1.00 39.51 264 TYR A C 1
ATOM 1786 O O . TYR A 1 263 ? -36.731 10.120 14.417 1.00 39.75 264 TYR A O 1
ATOM 1795 N N . GLY A 1 264 ? -37.681 9.603 16.398 1.00 39.01 265 GLY A N 1
ATOM 1796 C CA . GLY A 1 264 ? -36.420 9.354 17.091 1.00 38.49 265 GLY A CA 1
ATOM 1797 C C . GLY A 1 264 ? -35.635 8.193 16.510 1.00 38.48 265 GLY A C 1
ATOM 1798 O O . GLY A 1 264 ? -34.404 8.234 16.456 1.00 38.42 265 GLY A O 1
ATOM 1799 N N . GLY A 1 265 ? -36.346 7.155 16.081 1.00 38.57 266 GLY A N 1
ATOM 1800 C CA . GLY A 1 265 ? -35.720 6.012 15.433 1.00 38.68 266 GLY A CA 1
ATOM 1801 C C . GLY A 1 265 ? -34.950 6.444 14.202 1.00 38.92 266 GLY A C 1
ATOM 1802 O O . GLY A 1 265 ? -33.740 6.226 14.104 1.00 38.65 266 GLY A O 1
ATOM 1803 N N . ILE A 1 266 ? -35.662 7.081 13.274 1.00 39.30 267 ILE A N 1
ATOM 1804 C CA . ILE A 1 266 ? -35.082 7.560 12.018 1.00 39.36 267 ILE A CA 1
ATOM 1805 C C . ILE A 1 266 ? -33.916 8.522 12.257 1.00 39.21 267 ILE A C 1
ATOM 1806 O O . ILE A 1 266 ? -32.865 8.394 11.620 1.00 39.49 267 ILE A O 1
ATOM 1811 N N . GLU A 1 267 ? -34.093 9.465 13.179 1.00 38.83 268 GLU A N 1
ATOM 1812 C CA . GLU A 1 267 ? -33.068 10.481 13.426 1.00 38.78 268 GLU A CA 1
ATOM 1813 C C . GLU A 1 267 ? -31.780 9.893 14.008 1.00 38.34 268 GLU A C 1
ATOM 1814 O O . GLU A 1 267 ? -30.686 10.313 13.632 1.00 38.43 268 GLU A O 1
ATOM 1820 N N . TYR A 1 268 ? -31.917 8.931 14.920 1.00 37.95 269 TYR A N 1
ATOM 1821 C CA . TYR A 1 268 ? -30.770 8.210 15.475 1.00 37.56 269 TYR A CA 1
ATOM 1822 C C . TYR A 1 268 ? -29.977 7.521 14.364 1.00 37.89 269 TYR A C 1
ATOM 1823 O O . TYR A 1 268 ? -28.764 7.701 14.261 1.00 38.03 269 TYR A O 1
ATOM 1832 N N . VAL A 1 269 ? -30.676 6.749 13.533 1.00 38.19 270 VAL A N 1
ATOM 1833 C CA . VAL A 1 269 ? -30.069 6.028 12.418 1.00 38.82 270 VAL A CA 1
ATOM 1834 C C . VAL A 1 269 ? -29.318 6.977 11.489 1.00 39.32 270 VAL A C 1
ATOM 1835 O O . VAL A 1 269 ? -28.130 6.777 11.224 1.00 39.70 270 VAL A O 1
ATOM 1839 N N . GLN A 1 270 ? -30.004 8.013 11.013 1.00 39.56 271 GLN A N 1
ATOM 1840 C CA . GLN A 1 270 ? -29.387 9.008 10.133 1.00 40.07 271 GLN A CA 1
ATOM 1841 C C . GLN A 1 270 ? -28.191 9.696 10.789 1.00 39.86 271 GLN A C 1
ATOM 1842 O O . GLN A 1 270 ? -27.197 9.989 10.120 1.00 40.22 271 GLN A O 1
ATOM 1848 N N . ASN A 1 271 ? -28.288 9.939 12.094 1.00 39.47 272 ASN A N 1
ATOM 1849 C CA . ASN A 1 271 ? -27.168 10.480 12.864 1.00 39.40 272 ASN A CA 1
ATOM 1850 C C . ASN A 1 271 ? -25.984 9.525 12.880 1.00 39.57 272 ASN A C 1
ATOM 1851 O O . ASN A 1 271 ? -24.850 9.932 12.623 1.00 39.87 272 ASN A O 1
ATOM 1856 N N . ALA A 1 272 ? -26.259 8.252 13.161 1.00 39.50 273 ALA A N 1
ATOM 1857 C CA . ALA A 1 272 ? -25.235 7.209 13.159 1.00 39.71 273 ALA A CA 1
ATOM 1858 C C . ALA A 1 272 ? -24.561 7.087 11.794 1.00 40.37 273 ALA A C 1
ATOM 1859 O O . ALA A 1 272 ? -23.353 6.852 11.709 1.00 40.61 273 ALA A O 1
ATOM 1861 N N . VAL A 1 273 ? -25.353 7.249 10.735 1.00 40.77 274 VAL A N 1
ATOM 1862 C CA . VAL A 1 273 ? -24.860 7.203 9.359 1.00 41.55 274 VAL A CA 1
ATOM 1863 C C . VAL A 1 273 ? -24.012 8.442 9.025 1.00 41.87 274 VAL A C 1
ATOM 1864 O O . VAL A 1 273 ? -22.921 8.315 8.463 1.00 42.33 274 VAL A O 1
ATOM 1868 N N . ALA A 1 274 ? -24.512 9.624 9.391 1.00 41.59 275 ALA A N 1
ATOM 1869 C CA . ALA A 1 274 ? -23.865 10.896 9.060 1.00 41.94 275 ALA A CA 1
ATOM 1870 C C . ALA A 1 274 ? -22.508 11.096 9.735 1.00 42.03 275 ALA A C 1
ATOM 1871 O O . ALA A 1 274 ? -21.555 11.532 9.088 1.00 42.67 275 ALA A O 1
ATOM 1873 N N . ILE A 1 275 ? -22.429 10.795 11.031 1.00 41.65 276 ILE A N 1
ATOM 1874 C CA . ILE A 1 275 ? -21.165 10.883 11.765 1.00 41.70 276 ILE A CA 1
ATOM 1875 C C . ILE A 1 275 ? -20.236 9.760 11.323 1.00 42.33 276 ILE A C 1
ATOM 1876 O O . ILE A 1 275 ? -19.087 10.013 10.973 1.00 42.80 276 ILE A O 1
ATOM 1881 N N . GLY A 1 276 ? -20.749 8.528 11.333 1.00 42.53 277 GLY A N 1
ATOM 1882 C CA . GLY A 1 276 ? -20.014 7.356 10.856 1.00 43.22 277 GLY A CA 1
ATOM 1883 C C . GLY A 1 276 ? -18.821 6.945 11.700 1.00 43.50 277 GLY A C 1
ATOM 1884 O O . GLY A 1 276 ? -18.502 7.583 12.703 1.00 43.13 277 GLY A O 1
ATOM 1885 N N . CYS A 1 277 ? -18.163 5.868 11.284 1.00 44.34 278 CYS A N 1
ATOM 1886 C CA . CYS A 1 277 ? -16.961 5.386 11.956 1.00 44.97 278 CYS A CA 1
ATOM 1887 C C . CYS A 1 277 ? -16.032 4.649 11.001 1.00 46.11 278 CYS A C 1
ATOM 1888 O O . CYS A 1 277 ? -16.475 4.076 10.004 1.00 46.43 278 CYS A O 1
ATOM 1891 N N . ASP A 1 278 ? -14.741 4.673 11.320 1.00 47.03 279 ASP A N 1
ATOM 1892 C CA . ASP A 1 278 ? -13.738 3.903 10.592 1.00 48.41 279 ASP A CA 1
ATOM 1893 C C . ASP A 1 278 ? -13.297 2.707 11.440 1.00 48.57 279 ASP A C 1
ATOM 1894 O O . ASP A 1 278 ? -12.398 2.820 12.277 1.00 48.59 279 ASP A O 1
ATOM 1899 N N . VAL A 1 279 ? -13.941 1.565 11.216 1.00 48.92 280 VAL A N 1
ATOM 1900 C CA . VAL A 1 279 ? -13.699 0.361 12.014 1.00 49.35 280 VAL A CA 1
ATOM 1901 C C . VAL A 1 279 ? -13.290 -0.859 11.178 1.00 50.34 280 VAL A C 1
ATOM 1902 O O . VAL A 1 279 ? -12.930 -1.901 11.728 1.00 50.45 280 VAL A O 1
ATOM 1904 N N . THR A 1 280 ? -13.342 -0.725 9.854 1.00 51.36 281 THR A N 1
ATOM 1905 C CA . THR A 1 280 ? -13.000 -1.827 8.948 1.00 52.67 281 THR A CA 1
ATOM 1906 C C . THR A 1 280 ? -11.552 -1.736 8.461 1.00 54.03 281 THR A C 1
ATOM 1907 O O . THR A 1 280 ? -10.912 -0.693 8.589 1.00 54.27 281 THR A O 1
ATOM 1911 N N . LYS A 1 281 ? -11.045 -2.834 7.907 1.00 55.30 282 LYS A N 1
ATOM 1912 C CA . LYS A 1 281 ? -9.726 -2.843 7.274 1.00 57.02 282 LYS A CA 1
ATOM 1913 C C . LYS A 1 281 ? -9.760 -2.185 5.891 1.00 57.92 282 LYS A C 1
ATOM 1914 O O . LYS A 1 281 ? -10.831 -2.031 5.294 1.00 57.63 282 LYS A O 1
ATOM 1920 N N . GLU A 1 282 ? -8.584 -1.799 5.393 1.00 59.25 283 GLU A N 1
ATOM 1921 C CA . GLU A 1 282 ? -8.443 -1.184 4.065 1.00 60.39 283 GLU A CA 1
ATOM 1922 C C . GLU A 1 282 ? -8.928 -2.100 2.935 1.00 61.15 283 GLU A C 1
ATOM 1923 O O . GLU A 1 282 ? -9.273 -1.630 1.849 1.00 61.61 283 GLU A O 1
ATOM 1925 N N . THR A 1 283 ? -8.956 -3.403 3.211 1.00 61.46 284 THR A N 1
ATOM 1926 C CA . THR A 1 283 ? -9.494 -4.407 2.293 1.00 62.14 284 THR A CA 1
ATOM 1927 C C . THR A 1 283 ? -11.028 -4.416 2.274 1.00 61.42 284 THR A C 1
ATOM 1928 O O . THR A 1 283 ? -11.645 -5.295 1.664 1.00 61.72 284 THR A O 1
ATOM 1930 N N . VAL A 1 284 ? -11.636 -3.438 2.945 1.00 60.68 285 VAL A N 1
ATOM 1931 C CA . VAL A 1 284 ? -13.092 -3.332 3.025 1.00 59.96 285 VAL A CA 1
ATOM 1932 C C . VAL A 1 284 ? -13.575 -1.905 2.736 1.00 59.78 285 VAL A C 1
ATOM 1933 O O . VAL A 1 284 ? -13.926 -1.148 3.650 1.00 58.97 285 VAL A O 1
ATOM 1935 N N . LYS A 1 285 ? -13.570 -1.546 1.454 1.00 60.56 286 LYS A N 1
ATOM 1936 C CA . LYS A 1 285 ? -14.146 -0.286 0.991 1.00 60.36 286 LYS A CA 1
ATOM 1937 C C . LYS A 1 285 ? -15.499 -0.559 0.332 1.00 60.12 286 LYS A C 1
ATOM 1938 O O . LYS A 1 285 ? -15.796 -1.702 -0.037 1.00 60.40 286 LYS A O 1
ATOM 1940 N N . ASP A 1 286 ? -16.312 0.491 0.198 1.00 59.43 287 ASP A N 1
ATOM 1941 C CA . ASP A 1 286 ? -17.651 0.409 -0.412 1.00 58.97 287 ASP A CA 1
ATOM 1942 C C . ASP A 1 286 ? -18.692 -0.335 0.446 1.00 57.71 287 ASP A C 1
ATOM 1943 O O . ASP A 1 286 ? -19.760 -0.716 -0.050 1.00 57.91 287 ASP A O 1
ATOM 1945 N N . ASN A 1 287 ? -18.376 -0.530 1.727 1.00 56.25 288 ASN A N 1
ATOM 1946 C CA . ASN A 1 287 ? -19.310 -1.097 2.704 1.00 54.66 288 ASN A CA 1
ATOM 1947 C C . ASN A 1 287 ? -18.783 -0.904 4.120 1.00 53.48 288 ASN A C 1
ATOM 1948 O O . ASN A 1 287 ? -17.588 -1.096 4.373 1.00 53.90 288 ASN A O 1
ATOM 1950 N N . GLY A 1 288 ? -19.666 -0.520 5.040 1.00 51.77 289 GLY A N 1
ATOM 1951 C CA . GLY A 1 288 ? -19.255 -0.271 6.418 1.00 50.17 289 GLY A CA 1
ATOM 1952 C C . GLY A 1 288 ? -20.384 -0.145 7.426 1.00 48.51 289 GLY A C 1
ATOM 1953 O O . GLY A 1 288 ? -21.495 0.252 7.071 1.00 48.27 289 GLY A O 1
ATOM 1954 N N . PRO A 1 289 ? -20.103 -0.484 8.699 1.00 47.35 290 PRO A N 1
ATOM 1955 C CA . PRO A 1 289 ? -21.067 -0.340 9.787 1.00 46.01 290 PRO A CA 1
ATOM 1956 C C . PRO A 1 289 ? -21.262 1.126 10.173 1.00 45.03 290 PRO A C 1
ATOM 1957 O O . PRO A 1 289 ? -20.456 1.981 9.796 1.00 45.31 290 PRO A O 1
ATOM 1961 N N . ILE A 1 290 ? -22.324 1.403 10.921 1.00 43.74 291 ILE A N 1
ATOM 1962 C CA . ILE A 1 290 ? -22.644 2.769 11.336 1.00 42.77 291 ILE A CA 1
ATOM 1963 C C . ILE A 1 290 ? -22.149 3.055 12.755 1.00 42.03 291 ILE A C 1
ATOM 1964 O O . ILE A 1 290 ? -21.567 2.184 13.406 1.00 42.01 291 ILE A O 1
ATOM 1969 N N . ASN A 1 291 ? -22.385 4.274 13.230 1.00 41.13 292 ASN A N 1
ATOM 1970 C CA . ASN A 1 291 ? -21.862 4.698 14.522 1.00 40.32 292 ASN A CA 1
ATOM 1971 C C . ASN A 1 291 ? -22.938 4.750 15.609 1.00 39.46 292 ASN A C 1
ATOM 1972 O O . ASN A 1 291 ? -23.511 5.804 15.892 1.00 39.07 292 ASN A O 1
ATOM 1977 N N . HIS A 1 292 ? -23.186 3.595 16.223 1.00 39.01 293 HIS A N 1
ATOM 1978 C CA . HIS A 1 292 ? -24.225 3.444 17.239 1.00 38.28 293 HIS A CA 1
ATOM 1979 C C . HIS A 1 292 ? -23.897 4.208 18.512 1.00 37.88 293 HIS A C 1
ATOM 1980 O O . HIS A 1 292 ? -24.725 4.320 19.420 1.00 37.66 293 HIS A O 1
ATOM 1987 N N . VAL A 1 293 ? -22.687 4.745 18.559 1.00 37.77 294 VAL A N 1
ATOM 1988 C CA . VAL A 1 293 ? -22.061 5.162 19.803 1.00 37.41 294 VAL A CA 1
ATOM 1989 C C . VAL A 1 293 ? -21.754 6.666 19.845 1.00 37.19 294 VAL A C 1
ATOM 1990 O O . VAL A 1 293 ? -21.196 7.175 20.819 1.00 37.00 294 VAL A O 1
ATOM 1994 N N . TYR A 1 294 ? -22.180 7.373 18.799 1.00 37.13 295 TYR A N 1
ATOM 1995 C CA . TYR A 1 294 ? -21.856 8.791 18.602 1.00 37.08 295 TYR A CA 1
ATOM 1996 C C . TYR A 1 294 ? -22.132 9.722 19.789 1.00 36.78 295 TYR A C 1
ATOM 1997 O O . TYR A 1 294 ? -21.499 10.771 19.908 1.00 36.96 295 TYR A O 1
ATOM 2006 N N . ALA A 1 295 ? -23.063 9.336 20.658 1.00 36.58 296 ALA A N 1
ATOM 2007 C CA . ALA A 1 295 ? -23.468 10.178 21.789 1.00 36.35 296 ALA A CA 1
ATOM 2008 C C . ALA A 1 295 ? -23.026 9.640 23.155 1.00 36.45 296 ALA A C 1
ATOM 2009 O O . ALA A 1 295 ? -23.291 10.261 24.181 1.00 36.38 296 ALA A O 1
ATOM 2011 N N . VAL A 1 296 ? -22.354 8.490 23.160 1.00 36.73 297 VAL A N 1
ATOM 2012 C CA . VAL A 1 296 ? -21.923 7.845 24.398 1.00 36.94 297 VAL A CA 1
ATOM 2013 C C . VAL A 1 296 ? -20.655 8.506 24.931 1.00 37.48 297 VAL A C 1
ATOM 2014 O O . VAL A 1 296 ? -19.654 8.603 24.226 1.00 37.75 297 VAL A O 1
ATOM 2018 N N . GLU A 1 297 ? -20.702 8.960 26.179 1.00 37.84 298 GLU A N 1
ATOM 2019 C CA . GLU A 1 297 ? -19.535 9.565 26.810 1.00 38.64 298 GLU A CA 1
ATOM 2020 C C . GLU A 1 297 ? -18.551 8.489 27.265 1.00 39.39 298 GLU A C 1
ATOM 2021 O O . GLU A 1 297 ? -18.959 7.399 27.676 1.00 39.37 298 GLU A O 1
ATOM 2023 N N . ILE A 1 298 ? -17.259 8.801 27.171 1.00 40.15 299 ILE A N 1
ATOM 2024 C CA . ILE A 1 298 ? -16.200 7.908 27.632 1.00 41.20 299 ILE A CA 1
ATOM 2025 C C . ILE A 1 298 ? -16.062 8.036 29.151 1.00 41.94 299 ILE A C 1
ATOM 2026 O O . ILE A 1 298 ? -15.646 9.088 29.649 1.00 42.03 299 ILE A O 1
ATOM 2031 N N . PRO A 1 299 ? -16.412 6.968 29.894 1.00 42.62 300 PRO A N 1
ATOM 2032 C CA . PRO A 1 299 ? -16.435 7.033 31.357 1.00 43.38 300 PRO A CA 1
ATOM 2033 C C . PRO A 1 299 ? -15.138 7.563 31.986 1.00 44.55 300 PRO A C 1
ATOM 2034 O O . PRO A 1 299 ? -15.198 8.482 32.807 1.00 44.71 300 PRO A O 1
ATOM 2038 N N . LEU A 1 300 ? -13.986 7.020 31.587 1.00 45.65 301 LEU A N 1
ATOM 2039 C CA . LEU A 1 300 ? -12.701 7.397 32.193 1.00 46.99 301 LEU A CA 1
ATOM 2040 C C . LEU A 1 300 ? -12.429 8.889 32.168 1.00 47.57 301 LEU A C 1
ATOM 2041 O O . LEU A 1 300 ? -11.867 9.432 33.120 1.00 48.17 301 LEU A O 1
ATOM 2046 N N . GLU A 1 301 ? -12.839 9.546 31.086 1.00 47.96 302 GLU A N 1
ATOM 2047 C CA . GLU A 1 301 ? -12.665 10.987 30.939 1.00 48.70 302 GLU A CA 1
ATOM 2048 C C . GLU A 1 301 ? -13.254 11.763 32.112 1.00 49.10 302 GLU A C 1
ATOM 2049 O O . GLU A 1 301 ? -12.573 12.603 32.695 1.00 49.79 302 GLU A O 1
ATOM 2055 N N . LYS A 1 302 ? -14.500 11.466 32.470 1.00 49.37 303 LYS A N 1
ATOM 2056 C CA . LYS A 1 302 ? -15.139 12.124 33.608 1.00 50.01 303 LYS A CA 1
ATOM 2057 C C . LYS A 1 302 ? -14.681 11.552 34.952 1.00 51.08 303 LYS A C 1
ATOM 2058 O O . LYS A 1 302 ? -14.775 12.221 35.981 1.00 51.46 303 LYS A O 1
ATOM 2062 N N . MET A 1 303 ? -14.172 10.323 34.931 1.00 51.97 304 MET A N 1
ATOM 2063 C CA . MET A 1 303 ? -13.750 9.634 36.150 1.00 53.19 304 MET A CA 1
ATOM 2064 C C . MET A 1 303 ? -12.429 10.165 36.708 1.00 54.26 304 MET A C 1
ATOM 2065 O O . MET A 1 303 ? -12.332 10.459 37.900 1.00 54.59 304 MET A O 1
ATOM 2070 N N . LEU A 1 304 ? -11.426 10.293 35.839 1.00 55.12 305 LEU A N 1
ATOM 2071 C CA . LEU A 1 304 ? -10.112 10.834 36.210 1.00 56.33 305 LEU A CA 1
ATOM 2072 C C . LEU A 1 304 ? -10.167 12.337 36.483 1.00 56.89 305 LEU A C 1
ATOM 2073 O O . LEU A 1 304 ? -9.361 12.871 37.247 1.00 57.64 305 LEU A O 1
ATOM 2078 N N . SER A 1 305 ? -11.124 13.007 35.848 1.00 56.96 306 SER A N 1
ATOM 2079 C CA . SER A 1 305 ? -11.298 14.447 35.977 1.00 57.54 306 SER A CA 1
ATOM 2080 C C . SER A 1 305 ? -12.152 14.817 37.188 1.00 58.06 306 SER A C 1
ATOM 2081 O O . SER A 1 305 ? -12.224 15.990 37.564 1.00 58.12 306 SER A O 1
ATOM 2084 N N . ASP A 1 306 ? -12.797 13.816 37.789 1.00 58.79 307 ASP A N 1
ATOM 2085 C CA . ASP A 1 306 ? -13.687 14.019 38.933 1.00 59.57 307 ASP A CA 1
ATOM 2086 C C . ASP A 1 306 ? -12.942 14.633 40.118 1.00 60.95 307 ASP A C 1
ATOM 2087 O O . ASP A 1 306 ? -11.752 14.375 40.318 1.00 61.64 307 ASP A O 1
ATOM 2092 N N . GLU A 1 307 ? -13.653 15.445 40.896 1.00 61.75 308 GLU A N 1
ATOM 2093 C CA . GLU A 1 307 ? -13.065 16.162 42.028 1.00 63.18 308 GLU A CA 1
ATOM 2094 C C . GLU A 1 307 ? -12.616 15.228 43.154 1.00 64.26 308 GLU A C 1
ATOM 2095 O O . GLU A 1 307 ? -11.556 15.430 43.745 1.00 65.00 308 GLU A O 1
ATOM 2101 N N . CYS A 1 308 ? -13.421 14.207 43.438 1.00 64.73 309 CYS A N 1
ATOM 2102 C CA . CYS A 1 308 ? -13.117 13.251 44.501 1.00 66.08 309 CYS A CA 1
ATOM 2103 C C . CYS A 1 308 ? -12.381 12.003 43.996 1.00 66.62 309 CYS A C 1
ATOM 2104 O O . CYS A 1 308 ? -12.476 10.932 44.598 1.00 67.08 309 CYS A O 1
ATOM 2107 N N . PHE A 1 309 ? -11.639 12.157 42.899 1.00 66.86 310 PHE A N 1
ATOM 2108 C CA . PHE A 1 309 ? -10.867 11.067 42.293 1.00 67.55 310 PHE A CA 1
ATOM 2109 C C . PHE A 1 309 ? -9.830 10.459 43.258 1.00 69.11 310 PHE A C 1
ATOM 2110 O O . PHE A 1 309 ? -9.573 9.251 43.217 1.00 69.55 310 PHE A O 1
ATOM 2118 N N . THR A 1 310 ? -9.254 11.297 44.121 1.00 70.26 311 THR A N 1
ATOM 2119 C CA . THR A 1 310 ? -8.397 10.849 45.236 1.00 71.90 311 THR A CA 1
ATOM 2120 C C . THR A 1 310 ? -7.217 9.950 44.833 1.00 72.77 311 THR A C 1
ATOM 2121 O O . THR A 1 310 ? -6.798 9.081 45.603 1.00 73.66 311 THR A O 1
ATOM 2123 N N . ALA A 1 311 ? -6.689 10.169 43.629 1.00 72.85 312 ALA A N 1
ATOM 2124 C CA . ALA A 1 311 ? -5.523 9.435 43.124 1.00 73.70 312 ALA A CA 1
ATOM 2125 C C . ALA A 1 311 ? -4.724 10.277 42.125 1.00 73.81 312 ALA A C 1
ATOM 2126 O O . ALA A 1 311 ? -5.136 11.384 41.761 1.00 73.24 312 ALA A O 1
ATOM 2128 N N . SER A 1 312 ? -3.579 9.750 41.694 1.00 74.72 313 SER A N 1
ATOM 2129 C CA . SER A 1 312 ? -2.719 10.434 40.724 1.00 74.99 313 SER A CA 1
ATOM 2130 C C . SER A 1 312 ? -1.846 9.443 39.946 1.00 75.55 313 SER A C 1
ATOM 2131 O O . SER A 1 312 ? -0.656 9.688 39.723 1.00 76.28 313 SER A O 1
ATOM 2133 N N . ASP A 1 313 ? -2.447 8.327 39.537 1.00 75.27 314 ASP A N 1
ATOM 2134 C CA . ASP A 1 313 ? -1.742 7.301 38.771 1.00 75.63 314 ASP A CA 1
ATOM 2135 C C . ASP A 1 313 ? -2.220 7.266 37.322 1.00 74.80 314 ASP A C 1
ATOM 2136 O O . ASP A 1 313 ? -2.008 8.217 36.568 1.00 74.53 314 ASP A O 1
ATOM 2141 N N . ILE A 1 327 ? 2.915 26.378 19.611 1.00 80.11 328 ILE A N 1
ATOM 2142 C CA . ILE A 1 327 ? 3.200 26.008 18.227 1.00 80.73 328 ILE A CA 1
ATOM 2143 C C . ILE A 1 327 ? 3.198 27.201 17.253 1.00 81.02 328 ILE A C 1
ATOM 2144 O O . ILE A 1 327 ? 4.169 27.372 16.507 1.00 82.17 328 ILE A O 1
ATOM 2146 N N . PRO A 1 328 ? 2.121 28.026 17.252 1.00 80.03 329 PRO A N 1
ATOM 2147 C CA . PRO A 1 328 ? 2.068 29.155 16.312 1.00 80.16 329 PRO A CA 1
ATOM 2148 C C . PRO A 1 328 ? 3.077 30.252 16.645 1.00 80.74 329 PRO A C 1
ATOM 2149 O O . PRO A 1 328 ? 3.520 30.358 17.791 1.00 80.82 329 PRO A O 1
ATOM 2153 N N . GLY A 1 329 ? 3.429 31.057 15.645 1.00 81.15 330 GLY A N 1
ATOM 2154 C CA . GLY A 1 329 ? 4.379 32.151 15.824 1.00 81.59 330 GLY A CA 1
ATOM 2155 C C . GLY A 1 329 ? 3.703 33.454 16.207 1.00 80.72 330 GLY A C 1
ATOM 2156 O O . GLY A 1 329 ? 3.495 34.324 15.360 1.00 80.94 330 GLY A O 1
ATOM 2157 N N . GLY A 1 330 ? 3.360 33.585 17.487 1.00 79.77 331 GLY A N 1
ATOM 2158 C CA . GLY A 1 330 ? 2.725 34.797 18.007 1.00 78.71 331 GLY A CA 1
ATOM 2159 C C . GLY A 1 330 ? 1.311 34.575 18.513 1.00 77.13 331 GLY A C 1
ATOM 2160 O O . GLY A 1 330 ? 1.038 33.603 19.223 1.00 76.63 331 GLY A O 1
ATOM 2161 N N . ASN A 1 331 ? 0.411 35.481 18.139 1.00 76.21 332 ASN A N 1
ATOM 2162 C CA . ASN A 1 331 ? -0.979 35.437 18.596 1.00 74.65 332 ASN A CA 1
ATOM 2163 C C . ASN A 1 331 ? -1.843 34.397 17.876 1.00 73.79 332 ASN A C 1
ATOM 2164 O O . ASN A 1 331 ? -1.656 34.126 16.687 1.00 74.21 332 ASN A O 1
ATOM 2169 N N . PHE A 1 332 ? -2.792 33.830 18.617 1.00 72.40 333 PHE A N 1
ATOM 2170 C CA . PHE A 1 332 ? -3.653 32.749 18.131 1.00 71.38 333 PHE A CA 1
ATOM 2171 C C . PHE A 1 332 ? -4.767 33.252 17.209 1.00 70.60 333 PHE A C 1
ATOM 2172 O O . PHE A 1 332 ? -5.263 32.508 16.361 1.00 70.42 333 PHE A O 1
ATOM 2180 N N . TYR A 1 333 ? -5.148 34.516 17.380 1.00 69.99 334 TYR A N 1
ATOM 2181 C CA . TYR A 1 333 ? -6.174 35.150 16.555 1.00 69.26 334 TYR A CA 1
ATOM 2182 C C . TYR A 1 333 ? -5.770 35.201 15.082 1.00 69.78 334 TYR A C 1
ATOM 2183 O O . TYR A 1 333 ? -6.502 34.712 14.218 1.00 69.58 334 TYR A O 1
ATOM 2192 N N . GLU A 1 334 ? -4.599 35.779 14.815 1.00 70.33 335 GLU A N 1
ATOM 2193 C CA . GLU A 1 334 ? -4.083 35.932 13.454 1.00 70.91 335 GLU A CA 1
ATOM 2194 C C . GLU A 1 334 ? -3.954 34.590 12.736 1.00 70.96 335 GLU A C 1
ATOM 2195 O O . GLU A 1 334 ? -4.289 34.476 11.554 1.00 71.30 335 GLU A O 1
ATOM 2197 N N . TYR A 1 335 ? -3.476 33.580 13.461 1.00 70.50 336 TYR A N 1
ATOM 2198 C CA . TYR A 1 335 ? -3.344 32.232 12.922 1.00 70.36 336 TYR A CA 1
ATOM 2199 C C . TYR A 1 335 ? -4.698 31.683 12.477 1.00 69.35 336 TYR A C 1
ATOM 2200 O O . TYR A 1 335 ? -4.805 31.081 11.405 1.00 69.74 336 TYR A O 1
ATOM 2209 N N . LEU A 1 336 ? -5.719 31.899 13.305 1.00 67.98 337 LEU A N 1
ATOM 2210 C CA . LEU A 1 336 ? -7.063 31.391 13.043 1.00 66.90 337 LEU A CA 1
ATOM 2211 C C . LEU A 1 336 ? -7.680 31.994 11.785 1.00 66.83 337 LEU A C 1
ATOM 2212 O O . LEU A 1 336 ? -8.228 31.274 10.951 1.00 66.76 337 LEU A O 1
ATOM 2217 N N . ILE A 1 337 ? -7.573 33.311 11.648 1.00 66.66 338 ILE A N 1
ATOM 2218 C CA . ILE A 1 337 ? -8.241 34.023 10.560 1.00 66.61 338 ILE A CA 1
ATOM 2219 C C . ILE A 1 337 ? -7.545 33.862 9.200 1.00 67.54 338 ILE A C 1
ATOM 2220 O O . ILE A 1 337 ? -8.118 34.203 8.163 1.00 67.77 338 ILE A O 1
ATOM 2225 N N . ASN A 1 338 ? -6.323 33.332 9.216 1.00 68.02 339 ASN A N 1
ATOM 2226 C CA . ASN A 1 338 ? -5.564 33.069 7.990 1.00 68.98 339 ASN A CA 1
ATOM 2227 C C . ASN A 1 338 ? -5.505 31.586 7.611 1.00 68.88 339 ASN A C 1
ATOM 2228 O O . ASN A 1 338 ? -5.005 31.232 6.538 1.00 69.92 339 ASN A O 1
ATOM 2233 N N . HIS A 1 339 ? -6.018 30.732 8.495 1.00 67.57 340 HIS A N 1
ATOM 2234 C CA . HIS A 1 339 ? -6.078 29.290 8.264 1.00 67.16 340 HIS A CA 1
ATOM 2235 C C . HIS A 1 339 ? -6.955 28.984 7.047 1.00 67.11 340 HIS A C 1
ATOM 2236 O O . HIS A 1 339 ? -8.067 29.509 6.944 1.00 66.54 340 HIS A O 1
ATOM 2243 N N . PRO A 1 340 ? -6.453 28.145 6.116 1.00 67.71 341 PRO A N 1
ATOM 2244 C CA . PRO A 1 340 ? -7.168 27.793 4.881 1.00 67.78 341 PRO A CA 1
ATOM 2245 C C . PRO A 1 340 ? -8.624 27.363 5.088 1.00 66.57 341 PRO A C 1
ATOM 2246 O O . PRO A 1 340 ? -9.452 27.577 4.204 1.00 66.83 341 PRO A O 1
ATOM 2250 N N . LYS A 1 341 ? -8.925 26.770 6.243 1.00 65.32 342 LYS A N 1
ATOM 2251 C CA . LYS A 1 341 ? -10.284 26.326 6.567 1.00 64.00 342 LYS A CA 1
ATOM 2252 C C . LYS A 1 341 ? -11.210 27.466 6.998 1.00 63.12 342 LYS A C 1
ATOM 2253 O O . LYS A 1 341 ? -12.424 27.390 6.800 1.00 62.67 342 LYS A O 1
ATOM 2255 N N . VAL A 1 342 ? -10.633 28.515 7.581 1.00 62.83 343 VAL A N 1
ATOM 2256 C CA . VAL A 1 342 ? -11.400 29.639 8.132 1.00 61.95 343 VAL A CA 1
ATOM 2257 C C . VAL A 1 342 ? -11.553 30.794 7.137 1.00 62.39 343 VAL A C 1
ATOM 2258 O O . VAL A 1 342 ? -12.654 31.320 6.957 1.00 62.05 343 VAL A O 1
ATOM 2262 N N . LYS A 1 343 ? -10.443 31.169 6.498 1.00 63.10 344 LYS A N 1
ATOM 2263 C CA . LYS A 1 343 ? -10.385 32.278 5.534 1.00 63.54 344 LYS A CA 1
ATOM 2264 C C . LYS A 1 343 ? -11.658 32.500 4.686 1.00 63.30 344 LYS A C 1
ATOM 2265 O O . LYS A 1 343 ? -12.211 33.599 4.717 1.00 63.27 344 LYS A O 1
ATOM 2269 N N . PRO A 1 344 ? -12.134 31.467 3.944 1.00 63.22 345 PRO A N 1
ATOM 2270 C CA . PRO A 1 344 ? -13.304 31.681 3.078 1.00 63.11 345 PRO A CA 1
ATOM 2271 C C . PRO A 1 344 ? -14.554 32.139 3.828 1.00 61.91 345 PRO A C 1
ATOM 2272 O O . PRO A 1 344 ? -15.286 33.003 3.343 1.00 62.07 345 PRO A O 1
ATOM 2276 N N . HIS A 1 345 ? -14.785 31.563 5.003 1.00 60.72 346 HIS A N 1
ATOM 2277 C CA . HIS A 1 345 ? -15.954 31.894 5.813 1.00 59.60 346 HIS A CA 1
ATOM 2278 C C . HIS A 1 345 ? -15.744 33.188 6.597 1.00 59.18 346 HIS A C 1
ATOM 2279 O O . HIS A 1 345 ? -16.697 33.912 6.882 1.00 58.85 346 HIS A O 1
ATOM 2286 N N . TRP A 1 346 ? -14.490 33.467 6.939 1.00 59.24 347 TRP A N 1
ATOM 2287 C CA . TRP A 1 346 ? -14.112 34.707 7.605 1.00 58.98 347 TRP A CA 1
ATOM 2288 C C . TRP A 1 346 ? -14.331 35.901 6.671 1.00 59.61 347 TRP A C 1
ATOM 2289 O O . TRP A 1 346 ? -14.903 36.914 7.078 1.00 59.30 347 TRP A O 1
ATOM 2300 N N . ASP A 1 347 ? -13.890 35.761 5.419 1.00 60.53 348 ASP A N 1
ATOM 2301 C CA . ASP A 1 347 ? -14.078 36.785 4.385 1.00 61.19 348 ASP A CA 1
ATOM 2302 C C . ASP A 1 347 ? -15.559 37.042 4.100 1.00 60.75 348 ASP A C 1
ATOM 2303 O O . ASP A 1 347 ? -16.004 38.193 4.091 1.00 60.74 348 ASP A O 1
ATOM 2308 N N . SER A 1 348 ? -16.312 35.963 3.879 1.00 60.28 349 SER A N 1
ATOM 2309 C CA . SER A 1 348 ? -17.744 36.037 3.568 1.00 59.90 349 SER A CA 1
ATOM 2310 C C . SER A 1 348 ? -18.547 36.685 4.695 1.00 58.92 349 SER A C 1
ATOM 2311 O O . SER A 1 348 ? -19.646 37.202 4.478 1.00 58.87 349 SER A O 1
ATOM 2313 N N . TYR A 1 349 ? -17.972 36.652 5.893 1.00 58.12 350 TYR A N 1
ATOM 2314 C CA . TYR A 1 349 ? -18.582 37.180 7.102 1.00 57.14 350 TYR A CA 1
ATOM 2315 C C . TYR A 1 349 ? -18.311 38.679 7.225 1.00 57.52 350 TYR A C 1
ATOM 2316 O O . TYR A 1 349 ? -19.236 39.472 7.407 1.00 57.35 350 TYR A O 1
ATOM 2325 N N . ILE A 1 350 ? -17.047 39.062 7.089 1.00 58.13 351 ILE A N 1
ATOM 2326 C CA . ILE A 1 350 ? -16.628 40.446 7.288 1.00 58.49 351 ILE A CA 1
ATOM 2327 C C . ILE A 1 350 ? -16.956 41.355 6.104 1.00 59.20 351 ILE A C 1
ATOM 2328 O O . ILE A 1 350 ? -17.364 42.504 6.287 1.00 59.20 351 ILE A O 1
ATOM 2333 N N . ASN A 1 351 ? -16.781 40.835 4.895 1.00 59.90 352 ASN A N 1
ATOM 2334 C CA . ASN A 1 351 ? -17.031 41.607 3.686 1.00 60.66 352 ASN A CA 1
ATOM 2335 C C . ASN A 1 351 ? -18.455 41.396 3.177 1.00 60.54 352 ASN A C 1
ATOM 2336 O O . ASN A 1 351 ? -18.717 41.476 1.975 1.00 61.41 352 ASN A O 1
ATOM 2341 N N . HIS A 1 352 ? -19.370 41.139 4.110 1.00 59.49 353 HIS A N 1
ATOM 2342 C CA . HIS A 1 352 ? -20.761 40.830 3.789 1.00 59.23 353 HIS A CA 1
ATOM 2343 C C . HIS A 1 352 ? -21.484 42.057 3.241 1.00 59.77 353 HIS A C 1
ATOM 2344 O O . HIS A 1 352 ? -21.267 43.178 3.714 1.00 59.75 353 HIS A O 1
ATOM 2351 N N . GLU A 1 353 ? -22.341 41.827 2.247 1.00 60.29 354 GLU A N 1
ATOM 2352 C CA . GLU A 1 353 ? -23.086 42.893 1.572 1.00 61.03 354 GLU A CA 1
ATOM 2353 C C . GLU A 1 353 ? -24.037 43.629 2.518 1.00 60.25 354 GLU A C 1
ATOM 2354 O O . GLU A 1 353 ? -24.312 44.817 2.330 1.00 60.59 354 GLU A O 1
ATOM 2360 N N . PHE A 1 354 ? -24.529 42.913 3.528 1.00 59.22 355 PHE A N 1
ATOM 2361 C CA . PHE A 1 354 ? -25.429 43.475 4.534 1.00 58.51 355 PHE A CA 1
ATOM 2362 C C . PHE A 1 354 ? -24.807 44.685 5.234 1.00 58.55 355 PHE A C 1
ATOM 2363 O O . PHE A 1 354 ? -25.467 45.711 5.404 1.00 58.54 355 PHE A O 1
ATOM 2371 N N . VAL A 1 355 ? -23.541 44.554 5.631 1.00 58.64 356 VAL A N 1
ATOM 2372 C CA . VAL A 1 355 ? -22.812 45.629 6.312 1.00 58.79 356 VAL A CA 1
ATOM 2373 C C . VAL A 1 355 ? -22.617 46.818 5.371 1.00 59.91 356 VAL A C 1
ATOM 2374 O O . VAL A 1 355 ? -22.703 47.973 5.791 1.00 59.91 356 VAL A O 1
ATOM 2378 N N . LYS A 1 356 ? -22.375 46.522 4.096 1.00 61.02 357 LYS A N 1
ATOM 2379 C CA . LYS A 1 356 ? -22.236 47.557 3.073 1.00 62.33 357 LYS A CA 1
ATOM 2380 C C . LYS A 1 356 ? -23.540 48.323 2.834 1.00 62.71 357 LYS A C 1
ATOM 2381 O O . LYS A 1 356 ? -23.512 49.525 2.562 1.00 63.32 357 LYS A O 1
ATOM 2387 N N . LYS A 1 357 ? -24.672 47.631 2.954 1.00 62.49 358 LYS A N 1
ATOM 2388 C CA . LYS A 1 357 ? -25.980 48.248 2.711 1.00 63.02 358 LYS A CA 1
ATOM 2389 C C . LYS A 1 357 ? -26.551 49.018 3.911 1.00 62.42 358 LYS A C 1
ATOM 2390 O O . LYS A 1 357 ? -27.447 49.853 3.746 1.00 62.80 358 LYS A O 1
ATOM 2396 N N . VAL A 1 358 ? -26.032 48.741 5.105 1.00 61.63 359 VAL A N 1
ATOM 2397 C CA . VAL A 1 358 ? -26.378 49.523 6.293 1.00 61.07 359 VAL A CA 1
ATOM 2398 C C . VAL A 1 358 ? -25.608 50.843 6.263 1.00 61.56 359 VAL A C 1
ATOM 2399 O O . VAL A 1 358 ? -26.166 51.904 6.549 1.00 61.64 359 VAL A O 1
ATOM 2403 N N . ALA A 1 359 ? -24.330 50.763 5.897 1.00 61.95 360 ALA A N 1
ATOM 2404 C CA . ALA A 1 359 ? -23.468 51.936 5.789 1.00 62.46 360 ALA A CA 1
ATOM 2405 C C . ALA A 1 359 ? -23.861 52.842 4.618 1.00 63.54 360 ALA A C 1
ATOM 2406 O O . ALA A 1 359 ? -23.757 54.067 4.718 1.00 63.84 360 ALA A O 1
ATOM 2408 N N . ASP A 1 360 ? -24.314 52.233 3.521 1.00 64.17 361 ASP A N 1
ATOM 2409 C CA . ASP A 1 360 ? -24.746 52.971 2.329 1.00 65.26 361 ASP A CA 1
ATOM 2410 C C . ASP A 1 360 ? -26.143 53.573 2.483 1.00 65.33 361 ASP A C 1
ATOM 2411 O O . ASP A 1 360 ? -26.523 54.471 1.730 1.00 66.28 361 ASP A O 1
ATOM 2413 N N . GLY A 1 361 ? -26.902 53.072 3.455 1.00 64.54 362 GLY A N 1
ATOM 2414 C CA 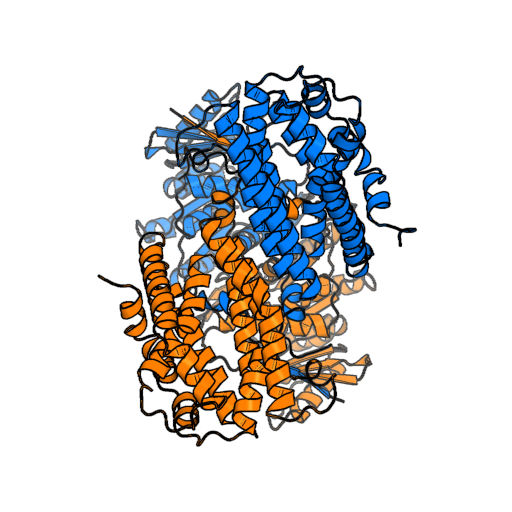. GLY A 1 361 ? -28.295 53.474 3.647 1.00 64.52 362 GLY A CA 1
ATOM 2415 C C . GLY A 1 361 ? -29.221 52.879 2.600 1.00 65.13 362 GLY A C 1
ATOM 2416 O O . GLY A 1 361 ? -30.359 53.325 2.443 1.00 65.51 362 GLY A O 1
ATOM 2417 N N . THR A 1 362 ? -28.728 51.865 1.890 1.00 65.26 363 THR A N 1
ATOM 2418 C CA . THR A 1 362 ? -29.460 51.243 0.788 1.00 65.82 363 THR A CA 1
ATOM 2419 C C . THR A 1 362 ? -30.332 50.077 1.256 1.00 65.10 363 THR A C 1
ATOM 2420 O O . THR A 1 362 ? -31.193 49.601 0.512 1.00 65.73 363 THR A O 1
ATOM 2422 N N . LEU A 1 363 ? -30.102 49.625 2.487 1.00 63.86 364 LEU A N 1
ATOM 2423 C CA . LEU A 1 363 ? -30.874 48.537 3.081 1.00 63.00 364 LEU A CA 1
ATOM 2424 C C . LEU A 1 363 ? -32.267 49.024 3.473 1.00 62.88 364 LEU A C 1
ATOM 2425 O O . LEU A 1 363 ? -32.413 50.098 4.056 1.00 62.78 364 LEU A O 1
ATOM 2430 N N . GLU A 1 364 ? -33.281 48.226 3.149 1.00 62.94 365 GLU A N 1
ATOM 2431 C CA . GLU A 1 364 ? -34.662 48.511 3.539 1.00 62.93 365 GLU A CA 1
ATOM 2432 C C . GLU A 1 364 ? -34.823 48.502 5.059 1.00 61.72 365 GLU A C 1
ATOM 2433 O O . GLU A 1 364 ? -34.200 47.692 5.751 1.00 60.98 365 GLU A O 1
ATOM 2439 N N . ARG A 1 365 ? -35.666 49.402 5.562 1.00 61.49 366 ARG A N 1
ATOM 2440 C CA . ARG A 1 365 ? -35.935 49.534 6.997 1.00 60.32 366 ARG A CA 1
ATOM 2441 C C . ARG A 1 365 ? -36.450 48.245 7.643 1.00 59.42 366 ARG A C 1
ATOM 2442 O O . ARG A 1 365 ? -35.973 47.851 8.708 1.00 58.60 366 ARG A O 1
ATOM 2444 N N . LYS A 1 366 ? -37.410 47.593 6.989 1.00 59.47 367 LYS A N 1
ATOM 2445 C CA . LYS A 1 366 ? -38.032 46.368 7.512 1.00 58.73 367 LYS A CA 1
ATOM 2446 C C . LYS A 1 366 ? -37.035 45.214 7.681 1.00 57.67 367 LYS A C 1
ATOM 2447 O O . LYS A 1 366 ? -37.179 44.388 8.588 1.00 56.90 367 LYS A O 1
ATOM 2453 N N . LYS A 1 367 ? -36.030 45.169 6.807 1.00 57.35 368 LYS A N 1
ATOM 2454 C CA . LYS A 1 367 ? -34.968 44.165 6.883 1.00 56.36 368 LYS A CA 1
ATOM 2455 C C . LYS A 1 367 ? -34.028 44.426 8.064 1.00 55.15 368 LYS A C 1
ATOM 2456 O O . LYS A 1 367 ? -33.624 43.493 8.766 1.00 54.46 368 LYS A O 1
ATOM 2462 N N . PHE A 1 368 ? -33.690 45.694 8.284 1.00 54.68 369 PHE A N 1
ATOM 2463 C CA . PHE A 1 368 ? -32.849 46.078 9.412 1.00 53.52 369 PHE A CA 1
ATOM 2464 C C . PHE A 1 368 ? -33.559 45.819 10.739 1.00 52.62 369 PHE A C 1
ATOM 2465 O O . PHE A 1 368 ? -32.919 45.475 11.735 1.00 52.01 369 PHE A O 1
ATOM 2473 N N . GLN A 1 369 ? -34.879 45.994 10.740 1.00 52.43 370 GLN A N 1
ATOM 2474 C CA . GLN A 1 369 ? -35.706 45.699 11.904 1.00 51.47 370 GLN A CA 1
ATOM 2475 C C . GLN A 1 369 ? -35.640 44.209 12.225 1.00 50.53 370 GLN A C 1
ATOM 2476 O O . GLN A 1 369 ? -35.441 43.824 13.378 1.00 49.98 370 GLN A O 1
ATOM 2482 N N . PHE A 1 370 ? -35.799 43.385 11.193 1.00 50.22 371 PHE A N 1
ATOM 2483 C CA . PHE A 1 370 ? -35.722 41.934 11.325 1.00 49.28 371 PHE A CA 1
ATOM 2484 C C . PHE A 1 370 ? -34.413 41.515 11.994 1.00 48.54 371 PHE A C 1
ATOM 2485 O O . PHE A 1 370 ? -34.415 40.681 12.902 1.00 47.78 371 PHE A O 1
ATOM 2493 N N . PHE A 1 371 ? -33.310 42.113 11.546 1.00 48.46 372 PHE A N 1
ATOM 2494 C CA . PHE A 1 371 ? -31.990 41.824 12.091 1.00 47.87 372 PHE A CA 1
ATOM 2495 C C . PHE A 1 371 ? -31.906 42.152 13.577 1.00 47.22 372 PHE A C 1
ATOM 2496 O O . PHE A 1 371 ? -31.429 41.339 14.362 1.00 46.88 372 PHE A O 1
ATOM 2504 N N . ILE A 1 372 ? -32.375 43.339 13.950 1.00 47.23 373 ILE A N 1
ATOM 2505 C CA . ILE A 1 372 ? -32.328 43.805 15.337 1.00 46.78 373 ILE A CA 1
ATOM 2506 C C . ILE A 1 372 ? -33.158 42.917 16.259 1.00 46.31 373 ILE A C 1
ATOM 2507 O O . ILE A 1 372 ? -32.748 42.628 17.383 1.00 45.80 373 ILE A O 1
ATOM 2512 N N . GLU A 1 373 ? -34.313 42.481 15.760 1.00 46.57 374 GLU A N 1
ATOM 2513 C CA . GLU A 1 373 ? -35.201 41.582 16.490 1.00 46.42 374 GLU A CA 1
ATOM 2514 C C . GLU A 1 373 ? -34.577 40.201 16.656 1.00 45.88 374 GLU A C 1
ATOM 2515 O O . GLU A 1 373 ? -34.580 39.644 17.757 1.00 45.62 374 GLU A O 1
ATOM 2521 N N . GLN A 1 374 ? -34.040 39.661 15.563 1.00 45.82 375 GLN A N 1
ATOM 2522 C CA . GLN A 1 374 ? -33.347 38.377 15.594 1.00 45.44 375 GLN A CA 1
ATOM 2523 C C . GLN A 1 374 ? -32.079 38.463 16.440 1.00 45.11 375 GLN A C 1
ATOM 2524 O O . GLN A 1 374 ? -31.720 37.500 17.123 1.00 44.78 375 GLN A O 1
ATOM 2530 N N . ASP A 1 375 ? -31.414 39.617 16.399 1.00 45.12 376 ASP A N 1
ATOM 2531 C CA . ASP A 1 375 ? -30.194 39.829 17.171 1.00 44.75 376 ASP A CA 1
ATOM 2532 C C . ASP A 1 375 ? -30.497 39.862 18.659 1.00 44.43 376 ASP A C 1
ATOM 2533 O O . ASP A 1 375 ? -29.783 39.243 19.456 1.00 44.25 376 ASP A O 1
ATOM 2538 N N . TYR A 1 376 ? -31.557 40.580 19.025 1.00 44.43 377 TYR A N 1
ATOM 2539 C CA . TYR A 1 376 ? -32.011 40.642 20.411 1.00 44.08 377 TYR A CA 1
ATOM 2540 C C . TYR A 1 376 ? -32.169 39.234 20.971 1.00 43.67 377 TYR A C 1
ATOM 2541 O O . TYR A 1 376 ? -31.605 38.919 22.016 1.00 43.58 377 TYR A O 1
ATOM 2550 N N . ALA A 1 377 ? -32.920 38.396 20.257 1.00 43.58 378 ALA A N 1
ATOM 2551 C CA . ALA A 1 377 ? -33.144 37.002 20.647 1.00 43.19 378 ALA A CA 1
ATOM 2552 C C . ALA A 1 377 ? -31.845 36.196 20.674 1.00 42.71 378 ALA A C 1
ATOM 2553 O O . ALA A 1 377 ? -31.632 35.386 21.580 1.00 42.43 378 ALA A O 1
ATOM 2555 N N . TYR A 1 378 ? -30.984 36.427 19.685 1.00 42.47 379 TYR A N 1
ATOM 2556 C CA . TYR A 1 378 ? -29.664 35.804 19.646 1.00 42.13 379 TYR A CA 1
ATOM 2557 C C . TYR A 1 378 ? -28.847 36.162 20.891 1.00 42.14 379 TYR A C 1
ATOM 2558 O O . TYR A 1 378 ? -28.186 35.297 21.474 1.00 41.81 379 TYR A O 1
ATOM 2567 N N . LEU A 1 379 ? -28.896 37.438 21.283 1.00 42.40 380 LEU A N 1
ATOM 2568 C CA . LEU A 1 379 ? -28.130 37.936 22.430 1.00 42.31 380 LEU A CA 1
ATOM 2569 C C . LEU A 1 379 ? -28.578 37.321 23.757 1.00 42.06 380 LEU A C 1
ATOM 2570 O O . LEU A 1 379 ? -27.769 37.183 24.676 1.00 42.04 380 LEU A O 1
ATOM 2575 N N . VAL A 1 380 ? -29.856 36.947 23.849 1.00 41.91 381 VAL A N 1
ATOM 2576 C CA . VAL A 1 380 ? -30.379 36.241 25.025 1.00 41.61 381 VAL A CA 1
ATOM 2577 C C . VAL A 1 380 ? -29.621 34.928 25.235 1.00 41.23 381 VAL A C 1
ATOM 2578 O O . VAL A 1 380 ? -29.088 34.688 26.317 1.00 41.23 381 VAL A O 1
ATOM 2582 N N . ASP A 1 381 ? -29.562 34.102 24.190 1.00 40.96 382 ASP A N 1
ATOM 2583 C CA . ASP A 1 381 ? -28.816 32.838 24.212 1.00 40.69 382 ASP A CA 1
ATOM 2584 C C . ASP A 1 381 ? -27.316 33.054 24.394 1.00 40.50 382 ASP A C 1
ATOM 2585 O O . ASP A 1 381 ? -26.633 32.226 24.997 1.00 40.50 382 ASP A O 1
ATOM 2590 N N . TYR A 1 382 ? -26.817 34.164 23.855 1.00 40.35 383 TYR A N 1
ATOM 2591 C CA . TYR A 1 382 ? -25.398 34.508 23.896 1.00 40.24 383 TYR A CA 1
ATOM 2592 C C . TYR A 1 382 ? -24.972 34.921 25.304 1.00 40.22 383 TYR A C 1
ATOM 2593 O O . TYR A 1 382 ? -23.897 34.538 25.776 1.00 40.16 383 TYR A O 1
ATOM 2602 N N . ALA A 1 383 ? -25.825 35.695 25.970 1.00 40.28 384 ALA A N 1
ATOM 2603 C CA . ALA A 1 383 ? -25.597 36.079 27.358 1.00 40.38 384 ALA A CA 1
ATOM 2604 C C . ALA A 1 383 ? -25.603 34.846 28.253 1.00 40.31 384 ALA A C 1
ATOM 2605 O O . ALA A 1 383 ? -24.728 34.696 29.109 1.00 40.38 384 ALA A O 1
ATOM 2607 N N . ARG A 1 384 ? -26.582 33.965 28.037 1.00 40.14 385 ARG A N 1
ATOM 2608 C CA . ARG A 1 384 ? -26.710 32.726 28.808 1.00 40.15 385 ARG A CA 1
ATOM 2609 C C . ARG A 1 384 ? -25.458 31.863 28.680 1.00 39.91 385 ARG A C 1
ATOM 2610 O O . ARG A 1 384 ? -24.934 31.360 29.672 1.00 39.87 385 ARG A O 1
ATOM 2618 N N . VAL A 1 385 ? -24.970 31.723 27.454 1.00 39.70 386 VAL A N 1
ATOM 2619 C CA . VAL A 1 385 ? -23.863 30.820 27.173 1.00 39.77 386 VAL A CA 1
ATOM 2620 C C . VAL A 1 385 ? -22.498 31.384 27.598 1.00 40.16 386 VAL A C 1
ATOM 2621 O O . VAL A 1 385 ? -21.522 30.641 27.710 1.00 40.38 386 VAL A O 1
ATOM 2625 N N . HIS A 1 386 ? -22.432 32.691 27.839 1.00 40.41 387 HIS A N 1
ATOM 2626 C CA . HIS A 1 386 ? -21.221 33.286 28.386 1.00 40.84 387 HIS A CA 1
ATOM 2627 C C . HIS A 1 386 ? -21.137 33.050 29.891 1.00 41.22 387 HIS A C 1
ATOM 2628 O O . HIS A 1 386 ? -20.048 33.079 30.469 1.00 41.55 387 HIS A O 1
ATOM 2635 N N . CYS A 1 387 ? -22.286 32.811 30.519 1.00 41.36 388 CYS A N 1
ATOM 2636 C CA . CYS A 1 387 ? -22.324 32.442 31.926 1.00 41.89 388 CYS A CA 1
ATOM 2637 C C . CYS A 1 387 ? -21.735 31.050 32.107 1.00 42.14 388 CYS A C 1
ATOM 2638 O O . CYS A 1 387 ? -20.957 30.816 33.029 1.00 42.70 388 CYS A O 1
ATOM 2641 N N . ILE A 1 388 ? -22.101 30.131 31.217 1.00 42.13 389 ILE A N 1
ATOM 2642 C CA . ILE A 1 388 ? -21.535 28.785 31.245 1.00 42.48 389 ILE A CA 1
ATOM 2643 C C . ILE A 1 388 ? -20.039 28.829 30.944 1.00 42.78 389 ILE A C 1
ATOM 2644 O O . ILE A 1 388 ? -19.259 28.108 31.565 1.00 43.09 389 ILE A O 1
ATOM 2649 N N . ALA A 1 389 ? -19.650 29.692 30.007 1.00 43.02 390 ALA A N 1
ATOM 2650 C CA . ALA A 1 389 ? -18.241 29.930 29.705 1.00 43.55 390 ALA A CA 1
ATOM 2651 C C . ALA A 1 389 ? -17.462 30.277 30.975 1.00 44.22 390 ALA A C 1
ATOM 2652 O O . ALA A 1 389 ? -16.381 29.738 31.215 1.00 44.58 390 ALA A O 1
ATOM 2654 N N . GLY A 1 390 ? -18.035 31.162 31.789 1.00 44.55 391 GLY A N 1
ATOM 2655 C CA . GLY A 1 390 ? -17.434 31.570 33.053 1.00 45.37 391 GLY A CA 1
ATOM 2656 C C . GLY A 1 390 ? -17.408 30.470 34.096 1.00 45.82 391 GLY A C 1
ATOM 2657 O O . GLY A 1 390 ? -16.506 30.426 34.930 1.00 46.22 391 GLY A O 1
ATOM 2658 N N . SER A 1 391 ? -18.394 29.580 34.049 1.00 45.77 392 SER A N 1
ATOM 2659 C CA . SER A 1 391 ? -18.460 28.464 34.985 1.00 46.30 392 SER A CA 1
ATOM 2660 C C . SER A 1 391 ? -17.361 27.435 34.720 1.00 46.69 392 SER A C 1
ATOM 2661 O O . SER A 1 391 ? -16.952 26.706 35.626 1.00 47.00 392 SER A O 1
ATOM 2664 N N . LYS A 1 392 ? -16.882 27.391 33.478 1.00 46.90 393 LYS A N 1
ATOM 2665 C CA . LYS A 1 392 ? -15.842 26.442 33.073 1.00 47.52 393 LYS A CA 1
ATOM 2666 C C . LYS A 1 392 ? -14.423 27.039 33.113 1.00 48.40 393 LYS A C 1
ATOM 2667 O O . LYS A 1 392 ? -13.436 26.312 32.968 1.00 48.71 393 LYS A O 1
ATOM 2673 N N . ALA A 1 393 ? -14.335 28.353 33.326 1.00 49.06 394 ALA A N 1
ATOM 2674 C CA . ALA A 1 393 ? -13.057 29.079 33.378 1.00 50.13 394 ALA A CA 1
ATOM 2675 C C . ALA A 1 393 ? -12.139 28.599 34.514 1.00 51.16 394 ALA A C 1
ATOM 2676 O O . ALA A 1 393 ? -12.618 28.297 35.607 1.00 51.34 394 ALA A O 1
ATOM 2678 N N . PRO A 1 394 ? -10.816 28.532 34.254 1.00 52.00 395 PRO A N 1
ATOM 2679 C CA . PRO A 1 394 ? -9.864 27.951 35.207 1.00 52.91 395 PRO A CA 1
ATOM 2680 C C . PRO A 1 394 ? -9.743 28.696 36.536 1.00 53.63 395 PRO A C 1
ATOM 2681 O O . PRO A 1 394 ? -9.677 28.055 37.585 1.00 54.20 395 PRO A O 1
ATOM 2685 N N . CYS A 1 395 ? -9.717 30.025 36.492 1.00 53.99 396 CYS A N 1
ATOM 2686 C CA . CYS A 1 395 ? -9.547 30.841 37.699 1.00 54.79 396 CYS A CA 1
ATOM 2687 C C . CYS A 1 395 ? -10.666 31.863 37.848 1.00 54.57 396 CYS A C 1
ATOM 2688 O O . CYS A 1 395 ? -11.356 32.181 36.879 1.00 53.97 396 CYS A O 1
ATOM 2690 N N . LEU A 1 396 ? -10.831 32.376 39.066 1.00 55.36 397 LEU A N 1
ATOM 2691 C CA . LEU A 1 396 ? -11.837 33.396 39.365 1.00 55.53 397 LEU A CA 1
ATOM 2692 C C . LEU A 1 396 ? -11.646 34.648 38.507 1.00 55.72 397 LEU A C 1
ATOM 2693 O O . LEU A 1 396 ? -12.619 35.227 38.021 1.00 55.27 397 LEU A O 1
ATOM 2698 N N . GLU A 1 397 ? -10.390 35.050 38.321 1.00 56.66 398 GLU A N 1
ATOM 2699 C CA . GLU A 1 397 ? -10.037 36.188 37.470 1.00 57.10 398 GLU A CA 1
ATOM 2700 C C . GLU A 1 397 ? -10.645 36.041 36.073 1.00 56.56 398 GLU A C 1
ATOM 2701 O O . GLU A 1 397 ? -11.146 37.010 35.499 1.00 56.34 398 GLU A O 1
ATOM 2707 N N . ASP A 1 398 ? -10.604 34.818 35.548 1.00 56.54 399 ASP A N 1
ATOM 2708 C CA . ASP A 1 398 ? -11.103 34.510 34.210 1.00 56.15 399 ASP A CA 1
ATOM 2709 C C . ASP A 1 398 ? -12.629 34.479 34.160 1.00 55.70 399 ASP A C 1
ATOM 2710 O O . ASP A 1 398 ? -13.230 34.754 33.120 1.00 55.27 399 ASP A O 1
ATOM 2715 N N . MET A 1 399 ? -13.241 34.148 35.293 1.00 55.95 400 MET A N 1
ATOM 2716 C CA . MET A 1 399 ? -14.693 34.114 35.432 1.00 55.63 400 MET A CA 1
ATOM 2717 C C . MET A 1 399 ? -15.288 35.523 35.375 1.00 55.49 400 MET A C 1
ATOM 2718 O O . MET A 1 399 ? -16.276 35.759 34.673 1.00 55.08 400 MET A O 1
ATOM 2723 N N . GLU A 1 400 ? -14.673 36.451 36.110 1.00 55.82 401 GLU A N 1
ATOM 2724 C CA . GLU A 1 400 ? -15.152 37.833 36.215 1.00 55.65 401 GLU A CA 1
ATOM 2725 C C . GLU A 1 400 ? -15.121 38.577 34.884 1.00 55.24 401 GLU A C 1
ATOM 2726 O O . GLU A 1 400 ? -15.901 39.508 34.675 1.00 55.22 401 GLU A O 1
ATOM 2732 N N . LYS A 1 401 ? -14.219 38.161 33.994 1.00 55.00 402 LYS A N 1
ATOM 2733 C CA . LYS A 1 401 ? -14.129 38.716 32.643 1.00 54.63 402 LYS A CA 1
ATOM 2734 C C . LYS A 1 401 ? -15.355 38.380 31.788 1.00 53.92 402 LYS A C 1
ATOM 2735 O O . LYS A 1 401 ? -15.745 39.157 30.911 1.00 53.72 402 LYS A O 1
ATOM 2741 N N . GLU A 1 402 ? -15.952 37.221 32.051 1.00 53.45 403 GLU A N 1
ATOM 2742 C CA . GLU A 1 402 ? -17.161 36.793 31.355 1.00 52.79 403 GLU A CA 1
ATOM 2743 C C . GLU A 1 402 ? -18.379 37.612 31.785 1.00 52.62 403 GLU A C 1
ATOM 2744 O O . GLU A 1 402 ? -19.303 37.818 30.998 1.00 52.27 403 GLU A O 1
ATOM 2750 N N . LEU A 1 403 ? -18.366 38.088 33.029 1.00 52.80 404 LEU A N 1
ATOM 2751 C CA . LEU A 1 403 ? -19.420 38.968 33.529 1.00 52.74 404 LEU A CA 1
ATOM 2752 C C . LEU A 1 403 ? -19.392 40.316 32.810 1.00 52.70 404 LEU A C 1
ATOM 2753 O O . LEU A 1 403 ? -20.440 40.904 32.533 1.00 52.64 404 LEU A O 1
ATOM 2758 N N . VAL A 1 404 ? -18.185 40.791 32.510 1.00 52.78 405 VAL A N 1
ATOM 2759 C CA . VAL A 1 404 ? -17.992 42.027 31.755 1.00 52.77 405 VAL A CA 1
ATOM 2760 C C . VAL A 1 404 ? -18.620 41.891 30.365 1.00 52.44 405 VAL A C 1
ATOM 2761 O O . VAL A 1 404 ? -19.279 42.819 29.881 1.00 52.57 405 VAL A O 1
ATOM 2765 N N . ILE A 1 405 ? -18.418 40.727 29.741 1.00 52.00 406 ILE A N 1
ATOM 2766 C CA . ILE A 1 405 ? -18.989 40.422 28.429 1.00 51.38 406 ILE A CA 1
ATOM 2767 C C . ILE A 1 405 ? -20.515 40.407 28.499 1.00 51.06 406 ILE A C 1
ATOM 2768 O O . ILE A 1 405 ? -21.176 41.043 27.679 1.00 51.11 406 ILE A O 1
ATOM 2773 N N . VAL A 1 406 ? -21.064 39.701 29.486 1.00 50.83 407 VAL A N 1
ATOM 2774 C CA . VAL A 1 406 ? -22.517 39.652 29.687 1.00 50.56 407 VAL A CA 1
ATOM 2775 C C . VAL A 1 406 ? -23.098 41.061 29.867 1.00 50.64 407 VAL A C 1
ATOM 2776 O O . VAL A 1 406 ? -24.117 41.398 29.261 1.00 50.58 407 VAL A O 1
ATOM 2780 N N . GLY A 1 407 ? -22.431 41.878 30.680 1.00 50.74 408 GLY A N 1
ATOM 2781 C CA . GLY A 1 407 ? -22.807 43.278 30.852 1.00 50.92 408 GLY A CA 1
ATOM 2782 C C . GLY A 1 407 ? -22.848 44.030 29.534 1.00 50.92 408 GLY A C 1
ATOM 2783 O O . GLY A 1 407 ? -23.771 44.808 29.286 1.00 50.94 408 GLY A O 1
ATOM 2784 N N . GLY A 1 408 ? -21.845 43.788 28.690 1.00 50.97 409 GLY A N 1
ATOM 2785 C CA . GLY A 1 408 ? -21.775 44.380 27.354 1.00 51.08 409 GLY A CA 1
ATOM 2786 C C . GLY A 1 408 ? -22.861 43.885 26.414 1.00 51.08 409 GLY A C 1
ATOM 2787 O O . GLY A 1 408 ? -23.370 44.646 25.589 1.00 51.13 409 GLY A O 1
ATOM 2788 N N . VAL A 1 409 ? -23.213 42.606 26.542 1.00 51.01 410 VAL A N 1
ATOM 2789 C CA . VAL A 1 409 ? -24.297 42.011 25.761 1.00 51.13 410 VAL A CA 1
ATOM 2790 C C . VAL A 1 409 ? -25.643 42.644 26.127 1.00 51.48 410 VAL A C 1
ATOM 2791 O O . VAL A 1 409 ? -26.424 43.010 25.245 1.00 51.61 410 VAL A O 1
ATOM 2795 N N . ARG A 1 410 ? -25.895 42.783 27.428 1.00 51.81 411 ARG A N 1
ATOM 2796 C CA . ARG A 1 410 ? -27.143 43.361 27.925 1.00 52.26 411 ARG A CA 1
ATOM 2797 C C . ARG A 1 410 ? -27.274 44.843 27.589 1.00 52.59 411 ARG A C 1
ATOM 2798 O O . ARG A 1 410 ? -28.387 45.344 27.400 1.00 52.88 411 ARG A O 1
ATOM 2806 N N . THR A 1 411 ? -26.139 45.536 27.510 1.00 52.66 412 THR A N 1
ATOM 2807 C CA . THR A 1 411 ? -26.115 46.935 27.092 1.00 52.92 412 THR A CA 1
ATOM 2808 C C . THR A 1 411 ? -26.617 47.050 25.653 1.00 52.99 412 THR A C 1
ATOM 2809 O O . THR A 1 411 ? -27.422 47.929 25.336 1.00 53.28 412 THR A O 1
ATOM 2813 N N . GLU A 1 412 ? -26.154 46.142 24.797 1.00 52.86 413 GLU A N 1
ATOM 2814 C CA . GLU A 1 412 ? -26.555 46.124 23.394 1.00 53.11 413 GLU A CA 1
ATOM 2815 C C . GLU A 1 412 ? -28.028 45.750 23.222 1.00 53.08 413 GLU A C 1
ATOM 2816 O O . GLU A 1 412 ? -28.700 46.259 22.322 1.00 53.23 413 GLU A O 1
ATOM 2822 N N . MET A 1 413 ? -28.515 44.864 24.091 1.00 52.87 414 MET A N 1
ATOM 2823 C CA . MET A 1 413 ? -29.929 44.493 24.130 1.00 52.99 414 MET A CA 1
ATOM 2824 C C . MET A 1 413 ? -30.804 45.716 24.407 1.00 53.35 414 MET A C 1
ATOM 2825 O O . MET A 1 413 ? -31.825 45.921 23.745 1.00 53.52 414 MET A O 1
ATOM 2830 N N . GLY A 1 414 ? -30.382 46.526 25.378 1.00 53.46 415 GL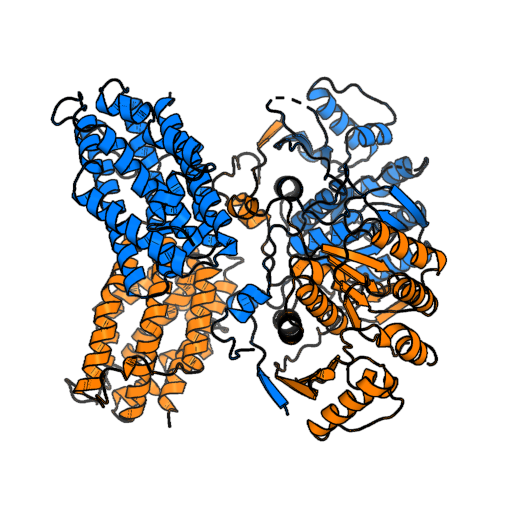Y A N 1
ATOM 2831 C CA . GLY A 1 414 ? -31.046 47.787 25.703 1.00 53.92 415 GLY A CA 1
ATOM 2832 C C . GLY A 1 414 ? -31.036 48.778 24.554 1.00 54.21 415 GLY A C 1
ATOM 2833 O O . GLY A 1 414 ? -31.980 49.552 24.386 1.00 54.52 415 GLY A O 1
ATOM 2834 N N . GLN A 1 415 ? -29.965 48.754 23.763 1.00 54.18 416 GLN A N 1
ATOM 2835 C CA . GLN A 1 415 ? -29.878 49.574 22.558 1.00 54.62 416 GLN A CA 1
ATOM 2836 C C . GLN A 1 415 ? -30.828 49.094 21.461 1.00 54.76 416 GLN A C 1
ATOM 2837 O O . GLN A 1 415 ? -31.435 49.911 20.767 1.00 55.16 416 GLN A O 1
ATOM 2843 N N . HIS A 1 416 ? -30.953 47.775 21.310 1.00 54.52 417 HIS A N 1
ATOM 2844 C CA . HIS A 1 416 ? -31.945 47.187 20.410 1.00 54.74 417 HIS A CA 1
ATOM 2845 C C . HIS A 1 416 ? -33.355 47.491 20.903 1.00 55.33 417 HIS A C 1
ATOM 2846 O O . HIS A 1 416 ? -34.270 47.703 20.108 1.00 55.61 417 HIS A O 1
ATOM 2853 N N . GLU A 1 417 ? -33.506 47.507 22.226 1.00 55.66 418 GLU A N 1
ATOM 2854 C CA . GLU A 1 417 ? -34.764 47.823 22.897 1.00 56.41 418 GLU A CA 1
ATOM 2855 C C . GLU A 1 417 ? -35.211 49.253 22.585 1.00 57.13 418 GLU A C 1
ATOM 2856 O O . GLU A 1 417 ? -36.388 49.498 22.314 1.00 57.62 418 GLU A O 1
ATOM 2862 N N . LYS A 1 418 ? -34.260 50.185 22.620 1.00 57.41 419 LYS A N 1
ATOM 2863 C CA . LYS A 1 418 ? -34.518 51.587 22.299 1.00 58.13 419 LYS A CA 1
ATOM 2864 C C . LYS A 1 418 ? -34.759 51.807 20.804 1.00 58.64 419 LYS A C 1
ATOM 2865 O O . LYS A 1 418 ? -35.601 52.621 20.425 1.00 59.17 419 LYS A O 1
ATOM 2867 N N . ARG A 1 419 ? -34.018 51.079 19.967 1.00 58.68 420 ARG A N 1
ATOM 2868 C CA . ARG A 1 419 ? -34.122 51.195 18.507 1.00 59.28 420 ARG A CA 1
ATOM 2869 C C . ARG A 1 419 ? -35.531 50.913 18.001 1.00 59.85 420 ARG A C 1
ATOM 2870 O O . ARG A 1 419 ? -36.065 51.665 17.188 1.00 60.35 420 ARG A O 1
ATOM 2878 N N . LEU A 1 420 ? -36.120 49.829 18.500 1.00 59.94 421 LEU A N 1
ATOM 2879 C CA . LEU A 1 420 ? -37.452 49.388 18.087 1.00 60.59 421 LEU A CA 1
ATOM 2880 C C . LEU A 1 420 ? -38.578 50.284 18.612 1.00 61.39 421 LEU A C 1
ATOM 2881 O O . LEU A 1 420 ? -39.634 50.390 17.982 1.00 61.96 421 LEU A O 1
ATOM 2886 N N . LYS A 1 421 ? -38.350 50.921 19.761 1.00 61.56 422 LYS A N 1
ATOM 2887 C CA . LYS A 1 421 ? -39.330 51.839 20.345 1.00 62.38 422 LYS A CA 1
ATOM 2888 C C . LYS A 1 421 ? -39.293 53.209 19.674 1.00 63.06 422 LYS A C 1
ATOM 2889 O O . LYS A 1 421 ? -40.341 53.802 19.411 1.00 63.65 422 LYS A O 1
ATOM 2895 N N . GLU A 1 422 ? -38.084 53.696 19.397 1.00 63.14 423 GLU A N 1
ATOM 2896 C CA . GLU A 1 422 ? -37.882 55.004 18.772 1.00 63.78 423 GLU A CA 1
ATOM 2897 C C . GLU A 1 422 ? -38.060 54.990 17.255 1.00 64.28 423 GLU A C 1
ATOM 2898 O O . GLU A 1 422 ? -38.810 55.803 16.712 1.00 65.00 423 GLU A O 1
ATOM 2904 N N . VAL A 1 423 ? -37.374 54.071 16.579 1.00 64.03 424 VAL A N 1
ATOM 2905 C CA . VAL A 1 423 ? -37.333 54.070 15.114 1.00 64.60 424 VAL A CA 1
ATOM 2906 C C . VAL A 1 423 ? -38.448 53.264 14.448 1.00 65.05 424 VAL A C 1
ATOM 2907 O O . VAL A 1 423 ? -38.879 53.599 13.345 1.00 65.68 424 VAL A O 1
ATOM 2909 N N . PHE A 1 424 ? -38.906 52.205 15.113 1.00 64.89 425 PHE A N 1
ATOM 2910 C CA . PHE A 1 424 ? -39.891 51.291 14.526 1.00 65.30 425 PHE A CA 1
ATOM 2911 C C . PHE A 1 424 ? -41.237 51.273 15.256 1.00 65.84 425 PHE A C 1
ATOM 2912 O O . PHE A 1 424 ? -42.163 50.570 14.842 1.00 66.19 425 PHE A O 1
ATOM 2920 N N . GLY A 1 425 ? -41.334 52.040 16.340 1.00 66.08 426 GLY A N 1
ATOM 2921 C CA . GLY A 1 425 ? -42.599 52.262 17.041 1.00 66.81 426 GLY A CA 1
ATOM 2922 C C . GLY A 1 425 ? -43.222 51.056 17.721 1.00 66.77 426 GLY A C 1
ATOM 2923 O O . GLY A 1 425 ? -44.430 50.837 17.616 1.00 67.32 426 GLY A O 1
ATOM 2924 N N . VAL A 1 426 ? -42.403 50.275 18.420 1.00 66.26 427 VAL A N 1
ATOM 2925 C CA . VAL A 1 426 ? -42.901 49.156 19.217 1.00 66.28 427 VAL A CA 1
ATOM 2926 C C . VAL A 1 426 ? -43.416 49.680 20.558 1.00 66.71 427 VAL A C 1
ATOM 2927 O O . VAL A 1 426 ? -42.701 50.386 21.274 1.00 66.54 427 VAL A O 1
ATOM 2931 N N . LYS A 1 427 ? -44.659 49.338 20.885 1.00 67.50 428 LYS A N 1
ATOM 2932 C CA . LYS A 1 427 ? -45.292 49.796 22.125 1.00 68.11 428 LYS A CA 1
ATOM 2933 C C . LYS A 1 427 ? -45.738 48.652 23.036 1.00 68.09 428 LYS A C 1
ATOM 2934 O O . LYS A 1 427 ? -46.017 48.874 24.216 1.00 68.33 428 LYS A O 1
ATOM 2940 N N . ASP A 1 428 ? -45.804 47.439 22.486 1.00 67.96 429 ASP A N 1
ATOM 2941 C CA . ASP A 1 428 ? -46.189 46.254 23.251 1.00 68.00 429 ASP A CA 1
ATOM 2942 C C . ASP A 1 428 ? -45.117 45.903 24.281 1.00 67.46 429 ASP A C 1
ATOM 2943 O O . ASP A 1 428 ? -43.940 45.773 23.931 1.00 66.90 429 ASP A O 1
ATOM 2945 N N . PRO A 1 429 ? -45.522 45.754 25.558 1.00 67.75 430 PRO A N 1
ATOM 2946 C CA . PRO A 1 429 ? -44.580 45.501 26.655 1.00 67.24 430 PRO A CA 1
ATOM 2947 C C . PRO A 1 429 ? -43.843 44.166 26.516 1.00 66.51 430 PRO A C 1
ATOM 2948 O O . PRO A 1 429 ? -42.654 44.083 26.839 1.00 65.94 430 PRO A O 1
ATOM 2952 N N . ASP A 1 430 ? -44.544 43.141 26.031 1.00 66.44 431 ASP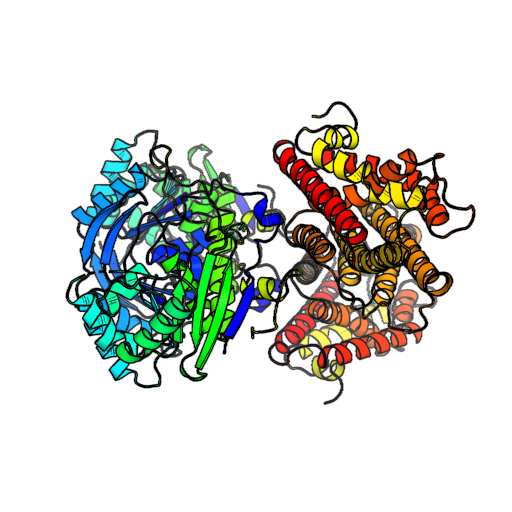 A N 1
ATOM 2953 C CA . ASP A 1 430 ? -43.966 41.803 25.888 1.00 65.77 431 ASP A CA 1
ATOM 2954 C C . ASP A 1 430 ? -43.760 41.391 24.425 1.00 65.30 431 ASP A C 1
ATOM 2955 O O . ASP A 1 430 ? -43.920 40.224 24.062 1.00 65.14 431 ASP A O 1
ATOM 2960 N N . TYR A 1 431 ? -43.388 42.367 23.601 1.00 65.09 432 TYR A N 1
ATOM 2961 C CA . TYR A 1 431 ? -43.062 42.146 22.193 1.00 64.66 432 TYR A CA 1
ATOM 2962 C C . TYR A 1 431 ? -41.756 41.365 22.043 1.00 63.71 432 TYR A C 1
ATOM 2963 O O . TYR A 1 431 ? -41.599 40.576 21.109 1.00 63.54 432 TYR A O 1
ATOM 2972 N N . PHE A 1 432 ? -40.832 41.593 22.973 1.00 63.01 433 PHE A N 1
ATOM 2973 C CA . PHE A 1 432 ? -39.503 40.989 22.933 1.00 62.06 433 PHE A CA 1
ATOM 2974 C C . PHE A 1 432 ? -39.508 39.534 23.397 1.00 61.55 433 PHE A C 1
ATOM 2975 O O . PHE A 1 432 ? -38.587 38.774 23.093 1.00 61.15 433 PHE A O 1
ATOM 2983 N N . GLN A 1 433 ? -40.548 39.156 24.135 1.00 61.53 434 GLN A N 1
ATOM 2984 C CA . GLN A 1 433 ? -40.710 37.786 24.611 1.00 60.99 434 GLN A CA 1
ATOM 2985 C C . GLN A 1 433 ? -41.436 36.926 23.572 1.00 60.72 434 GLN A C 1
ATOM 2986 O O . GLN A 1 433 ? -41.387 35.696 23.632 1.00 60.47 434 GLN A O 1
ATOM 2992 N N . LYS A 1 434 ? -42.095 37.584 22.617 1.00 60.58 435 LYS A N 1
ATOM 2993 C CA . LYS A 1 434 ? -42.933 36.906 21.622 1.00 60.29 435 LYS A CA 1
ATOM 2994 C C . LYS A 1 434 ? -42.331 36.880 20.207 1.00 59.72 435 LYS A C 1
ATOM 2995 O O . LYS A 1 434 ? -43.032 36.595 19.232 1.00 60.10 435 LYS A O 1
ATOM 2997 N N . ILE A 1 435 ? -41.035 37.169 20.101 1.00 58.63 436 ILE A N 1
ATOM 2998 C CA . ILE A 1 435 ? -40.342 37.172 18.809 1.00 57.84 436 ILE A CA 1
ATOM 2999 C C . ILE A 1 435 ? -40.122 35.746 18.296 1.00 57.12 436 ILE A C 1
ATOM 3000 O O . ILE A 1 435 ? -39.547 34.906 18.992 1.00 56.60 436 ILE A O 1
ATOM 3005 N N . LYS A 1 436 ? -40.599 35.486 17.081 1.00 56.85 437 LYS A N 1
ATOM 3006 C CA . LYS A 1 436 ? -40.387 34.206 16.413 1.00 55.97 437 LYS A CA 1
ATOM 3007 C C . LYS A 1 436 ? -38.958 34.119 15.888 1.00 55.14 437 LYS A C 1
ATOM 3008 O O . LYS A 1 436 ? -38.450 35.063 15.280 1.00 55.30 437 LYS A O 1
ATOM 3010 N N . ARG A 1 437 ? -38.319 32.979 16.130 1.00 54.09 438 ARG A N 1
ATOM 3011 C CA . ARG A 1 437 ? -36.913 32.778 15.790 1.00 52.99 438 ARG A CA 1
ATOM 3012 C C . ARG A 1 437 ? -36.753 32.132 14.422 1.00 52.68 438 ARG A C 1
ATOM 3013 O O . ARG A 1 437 ? -37.490 31.213 14.075 1.00 52.89 438 ARG A O 1
ATOM 3021 N N . GLY A 1 438 ? -35.784 32.620 13.654 1.00 52.19 439 GLY A N 1
ATOM 3022 C CA . GLY A 1 438 ? -35.545 32.139 12.295 1.00 51.76 439 GLY A CA 1
ATOM 3023 C C . GLY A 1 438 ? -34.528 31.015 12.205 1.00 50.94 439 GLY A C 1
ATOM 3024 O O . GLY A 1 438 ? -33.800 30.758 13.168 1.00 50.39 439 GLY A O 1
ATOM 3025 N N . PRO A 1 439 ? -34.464 30.342 11.036 1.00 50.89 440 PRO A N 1
ATOM 3026 C CA . PRO A 1 439 ? -33.565 29.207 10.810 1.00 50.35 440 PRO A CA 1
ATOM 3027 C C . PRO A 1 439 ? -32.106 29.534 11.122 1.00 49.75 440 PRO A C 1
ATOM 3028 O O . PRO A 1 439 ? -31.441 28.769 11.824 1.00 49.36 440 PRO A O 1
ATOM 3032 N N . ALA A 1 440 ? -31.628 30.668 10.612 1.00 49.57 441 ALA A N 1
ATOM 3033 C CA . ALA A 1 440 ? -30.245 31.094 10.807 1.00 48.96 441 ALA A CA 1
ATOM 3034 C C . ALA A 1 440 ? -29.904 31.257 12.286 1.00 48.13 441 ALA A C 1
ATOM 3035 O O . ALA A 1 440 ? -28.811 30.887 12.721 1.00 47.85 441 ALA A O 1
ATOM 3037 N N . LEU A 1 441 ? -30.852 31.806 13.045 1.00 47.65 442 LEU A N 1
ATOM 3038 C CA . LEU A 1 441 ? -30.685 32.042 14.472 1.00 46.93 442 LEU A CA 1
ATOM 3039 C C . LEU A 1 441 ? -30.660 30.707 15.209 1.00 46.52 442 LEU A C 1
ATOM 3040 O O . LEU A 1 441 ? -29.749 30.441 15.998 1.00 46.11 442 LEU A O 1
ATOM 3045 N N . ARG A 1 442 ? -31.671 29.880 14.937 1.00 46.49 443 ARG A N 1
ATOM 3046 C CA . ARG A 1 442 ? -31.823 28.567 15.561 1.00 46.02 443 ARG A CA 1
ATOM 3047 C C . ARG A 1 442 ? -30.551 27.727 15.450 1.00 45.61 443 ARG A C 1
ATOM 3048 O O . ARG A 1 442 ? -30.064 27.197 16.452 1.00 45.23 443 ARG A O 1
ATOM 3056 N N . ALA A 1 443 ? -30.021 27.624 14.231 1.00 45.57 444 ALA A N 1
ATOM 3057 C CA . ALA A 1 443 ? -28.785 26.891 13.962 1.00 45.32 444 ALA A CA 1
ATOM 3058 C C . ALA A 1 443 ? -27.617 27.418 14.787 1.00 45.00 444 ALA A C 1
ATOM 3059 O O . ALA A 1 443 ? -26.854 26.635 15.359 1.00 44.88 444 ALA A O 1
ATOM 3061 N N . TYR A 1 444 ? -27.494 28.744 14.847 1.00 44.84 445 TYR A N 1
ATOM 3062 C CA . TYR A 1 444 ? -26.414 29.405 15.571 1.00 44.47 445 TYR A CA 1
ATOM 3063 C C . TYR A 1 444 ? -26.489 29.094 17.069 1.00 44.17 445 TYR A C 1
ATOM 3064 O O . TYR A 1 444 ? -25.497 28.685 17.680 1.00 44.02 445 TYR A O 1
ATOM 3073 N N . SER A 1 445 ? -27.673 29.286 17.647 1.00 44.06 446 SER A N 1
ATOM 3074 C CA . SER A 1 445 ? -27.901 29.013 19.060 1.00 43.75 446 SER A CA 1
ATOM 3075 C C . SER A 1 445 ? -27.753 27.526 19.368 1.00 43.55 446 SER A C 1
ATOM 3076 O O . SER A 1 445 ? -27.329 27.158 20.461 1.00 43.44 446 SER A O 1
ATOM 3079 N N . ARG A 1 446 ? -28.091 26.679 18.398 1.00 43.58 447 ARG A N 1
ATOM 3080 C CA . ARG A 1 446 ? -27.942 25.235 18.551 1.00 43.44 447 ARG A CA 1
ATOM 3081 C C . ARG A 1 446 ? -26.471 24.863 18.658 1.00 43.44 447 ARG A C 1
ATOM 3082 O O . ARG A 1 446 ? -26.098 24.025 19.481 1.00 43.30 447 ARG A O 1
ATOM 3090 N N . TYR A 1 447 ? -25.644 25.503 17.834 1.00 43.77 448 TYR A N 1
ATOM 3091 C CA . TYR A 1 447 ? -24.217 25.200 17.778 1.00 43.93 448 TYR A CA 1
ATOM 3092 C C . TYR A 1 447 ? -23.530 25.417 19.122 1.00 43.77 448 TYR A C 1
ATOM 3093 O O . TYR A 1 447 ? -23.011 24.464 19.698 1.00 43.85 448 TYR A O 1
ATOM 3102 N N . PHE A 1 448 ? -23.535 26.652 19.627 1.00 43.71 449 PHE A N 1
ATOM 3103 C CA . PHE A 1 448 ? -22.843 26.936 20.890 1.00 43.63 449 PHE A CA 1
ATOM 3104 C C . PHE A 1 448 ? -23.538 26.400 22.150 1.00 43.34 449 PHE A C 1
ATOM 3105 O O . PHE A 1 448 ? -22.895 26.245 23.189 1.00 43.23 449 PHE A O 1
ATOM 3113 N N . ASN A 1 449 ? -24.834 26.104 22.055 1.00 43.22 450 ASN A N 1
ATOM 3114 C CA . ASN A 1 449 ? -25.519 25.388 23.133 1.00 43.17 450 ASN A CA 1
ATOM 3115 C C . ASN A 1 449 ? -24.976 23.968 23.236 1.00 43.18 450 ASN A C 1
ATOM 3116 O O . ASN A 1 449 ? -24.740 23.463 24.332 1.00 43.22 450 ASN A O 1
ATOM 3121 N N . ASP A 1 450 ? -24.770 23.341 22.079 1.00 43.34 451 ASP A N 1
ATOM 3122 C CA . ASP A 1 450 ? -24.259 21.977 22.001 1.00 43.37 451 ASP A CA 1
ATOM 3123 C C . ASP A 1 450 ? -22.810 21.907 22.470 1.00 43.37 451 ASP A C 1
ATOM 3124 O O . ASP A 1 450 ? -22.412 20.948 23.133 1.00 43.32 451 ASP A O 1
ATOM 3129 N N . VAL A 1 451 ? -22.033 22.932 22.131 1.00 43.39 452 VAL A N 1
ATOM 3130 C CA . VAL A 1 451 ? -20.638 23.027 22.558 1.00 43.59 452 VAL A CA 1
ATOM 3131 C C . VAL A 1 451 ? -20.524 23.231 24.080 1.00 43.55 452 VAL A C 1
ATOM 3132 O O . VAL A 1 451 ? -19.606 22.703 24.713 1.00 43.76 452 VAL A O 1
ATOM 3136 N N . SER A 1 452 ? -21.468 23.970 24.662 1.00 43.35 453 SER A N 1
ATOM 3137 C CA . SER A 1 452 ? -21.476 24.224 26.105 1.00 43.45 453 SER A CA 1
ATOM 3138 C C . SER A 1 452 ? -21.961 23.031 26.930 1.00 43.46 453 SER A C 1
ATOM 3139 O O . SER A 1 452 ? -21.625 22.909 28.109 1.00 43.65 453 SER A O 1
ATOM 3142 N N . ARG A 1 453 ? -22.747 22.154 26.311 1.00 43.39 454 ARG A N 1
ATOM 3143 C CA . ARG A 1 453 ? -23.248 20.961 26.997 1.00 43.45 454 ARG A CA 1
ATOM 3144 C C . ARG A 1 453 ? -22.301 19.762 26.885 1.00 43.35 454 ARG A C 1
ATOM 3145 O O . ARG A 1 453 ? -22.251 18.923 27.786 1.00 43.44 454 ARG A O 1
ATOM 3153 N N . ARG A 1 454 ? -21.545 19.700 25.788 1.00 43.13 455 ARG A N 1
ATOM 3154 C CA . ARG A 1 454 ? -20.725 18.527 25.467 1.00 42.77 455 ARG A CA 1
ATOM 3155 C C . ARG A 1 454 ? -19.223 18.801 25.436 1.00 42.96 455 ARG A C 1
ATOM 3156 O O . ARG A 1 454 ? -18.421 17.908 25.721 1.00 43.12 455 ARG A O 1
ATOM 3164 N N . GLY A 1 455 ? -18.845 20.021 25.068 1.00 42.84 456 GLY A N 1
ATOM 3165 C CA . GLY A 1 455 ? -17.435 20.386 24.971 1.00 42.94 456 GLY A CA 1
ATOM 3166 C C . GLY A 1 455 ? -16.857 20.902 26.268 1.00 43.03 456 GLY A C 1
ATOM 3167 O O . GLY A 1 455 ? -17.538 20.933 27.293 1.00 42.94 456 GLY A O 1
ATOM 3168 N N . ASN A 1 456 ? -15.588 21.298 26.219 1.00 43.43 457 ASN A N 1
ATOM 3169 C CA . ASN A 1 456 ? -14.906 21.905 27.360 1.00 43.68 457 ASN A CA 1
ATOM 3170 C C . ASN A 1 456 ? -14.835 23.432 27.244 1.00 43.70 457 ASN A C 1
ATOM 3171 O O . ASN A 1 456 ? -15.359 24.010 26.292 1.00 43.52 457 ASN A O 1
ATOM 3176 N N . TRP A 1 457 ? -14.175 24.074 28.206 1.00 44.08 458 TRP A N 1
ATOM 3177 C CA . TRP A 1 457 ? -14.120 25.539 28.280 1.00 44.15 458 TRP A CA 1
ATOM 3178 C C . TRP A 1 457 ? -13.552 26.198 27.026 1.00 44.44 458 TRP A C 1
ATOM 3179 O O . TRP A 1 457 ? -14.154 27.124 26.479 1.00 44.31 458 TRP A O 1
ATOM 3190 N N . GLN A 1 458 ? -12.391 25.722 26.588 1.00 44.90 459 GLN A N 1
ATOM 3191 C CA . GLN A 1 458 ? -11.665 26.327 25.471 1.00 45.29 459 GLN A CA 1
ATOM 3192 C C . GLN A 1 458 ? -12.396 26.173 24.137 1.00 45.02 459 GLN A C 1
ATOM 3193 O O . GLN A 1 458 ? -12.296 27.036 23.263 1.00 45.10 459 GLN A O 1
ATOM 3199 N N . GLU A 1 459 ? -13.137 25.077 23.995 1.00 44.65 460 GLU A N 1
ATOM 3200 C CA . GLU A 1 459 ? -13.977 24.857 22.823 1.00 44.31 460 GLU A CA 1
ATOM 3201 C C . GLU A 1 459 ? -15.184 25.786 22.819 1.00 43.78 460 GLU A C 1
ATOM 3202 O O . GLU A 1 459 ? -15.623 26.227 21.759 1.00 43.73 460 GLU A O 1
ATOM 3208 N N . LEU A 1 460 ? -15.709 26.080 24.006 0.50 43.51 461 LEU A N 1
ATOM 3209 C CA . LEU A 1 460 ? -16.854 26.974 24.154 0.50 43.19 461 LEU A CA 1
ATOM 3210 C C . LEU A 1 460 ? -16.487 28.389 23.735 0.50 43.33 461 LEU A C 1
ATOM 3211 O O . LEU A 1 460 ? -17.244 29.050 23.030 0.50 43.13 461 LEU A O 1
ATOM 3216 N N . VAL A 1 461 ? -15.316 28.842 24.172 1.00 43.78 462 VAL A N 1
ATOM 3217 C CA . VAL A 1 461 ? -14.855 30.200 23.885 1.00 44.20 462 VAL A CA 1
ATOM 3218 C C . VAL A 1 461 ? -14.466 30.367 22.417 1.00 44.50 462 VAL A C 1
ATOM 3219 O O . VAL A 1 461 ? -14.757 31.399 21.810 1.00 44.58 462 VAL A O 1
ATOM 3223 N N . ALA A 1 462 ? -13.826 29.345 21.850 1.00 44.79 463 ALA A N 1
ATOM 3224 C CA . ALA A 1 462 ? -13.525 29.315 20.418 1.00 45.18 463 ALA A CA 1
ATOM 3225 C C . ALA A 1 462 ? -14.794 29.545 19.607 1.00 44.93 463 ALA A C 1
ATOM 3226 O O . ALA A 1 462 ? -14.765 30.177 18.549 1.00 45.25 463 ALA A O 1
ATOM 3228 N N . SER A 1 463 ? -15.903 29.035 20.135 1.00 44.41 464 SER A N 1
ATOM 3229 C CA . SER A 1 463 ? -17.213 29.150 19.514 1.00 44.09 464 SER A CA 1
ATOM 3230 C C . SER A 1 463 ? -17.800 30.553 19.609 1.00 43.81 464 SER A C 1
ATOM 3231 O O . SER A 1 463 ? -18.539 30.978 18.724 1.00 43.98 464 SER A O 1
ATOM 3234 N N . LEU A 1 464 ? -17.475 31.264 20.683 1.00 43.59 465 LEU A N 1
ATOM 3235 C CA . LEU A 1 464 ? -18.090 32.563 20.965 1.00 43.39 465 LEU A CA 1
ATOM 3236 C C . LEU A 1 464 ? -17.271 33.751 20.466 1.00 43.88 465 LEU A C 1
ATOM 3237 O O . LEU A 1 464 ? -17.753 34.882 20.462 1.00 43.83 465 LEU A O 1
ATOM 3242 N N . THR A 1 465 ? -16.037 33.485 20.047 1.00 44.47 466 THR A N 1
ATOM 3243 C CA . THR A 1 465 ? -15.111 34.528 19.602 1.00 45.15 466 THR A CA 1
ATOM 3244 C C . THR A 1 465 ? -15.501 35.201 18.268 1.00 45.51 466 THR A C 1
ATOM 3245 O O . THR A 1 465 ? -15.482 36.430 18.186 1.00 45.59 466 THR A O 1
ATOM 3249 N N . PRO A 1 466 ? -15.865 34.409 17.231 1.00 45.81 467 PRO A N 1
ATOM 3250 C CA . PRO A 1 466 ? -16.173 34.994 15.915 1.00 46.34 467 PRO A CA 1
ATOM 3251 C C . PRO A 1 466 ? -17.170 36.153 15.950 1.00 46.34 467 PRO A C 1
ATOM 3252 O O . PRO A 1 466 ? -16.986 37.140 15.232 1.00 46.90 467 PRO A O 1
ATOM 3256 N N . CYS A 1 467 ? -18.206 36.024 16.775 1.00 45.98 468 CYS A N 1
ATOM 3257 C CA . CYS A 1 467 ? -19.233 37.052 16.925 1.00 46.18 468 CYS A CA 1
ATOM 3258 C C . CYS A 1 467 ? -18.643 38.396 17.354 1.00 46.52 468 CYS A C 1
ATOM 3259 O O . CYS A 1 467 ? -18.983 39.438 16.795 1.00 46.71 468 CYS A O 1
ATOM 3262 N N . LEU A 1 468 ? -17.759 38.358 18.348 1.00 46.74 469 LEU A N 1
ATOM 3263 C CA . LEU A 1 468 ? -17.116 39.557 18.876 1.00 47.01 469 LEU A CA 1
ATOM 3264 C C . LEU A 1 468 ? -16.168 40.183 17.859 1.00 47.84 469 LEU A C 1
ATOM 3265 O O . LEU A 1 468 ? -16.217 41.391 17.623 1.00 48.18 469 LEU A O 1
ATOM 3270 N N . MET A 1 469 ? -15.317 39.353 17.262 1.00 48.37 470 MET A N 1
ATOM 3271 C CA . MET A 1 469 ? -14.245 39.829 16.392 1.00 49.28 470 MET A CA 1
ATOM 3272 C C . MET A 1 469 ? -14.754 40.340 15.052 1.00 49.88 470 MET A C 1
ATOM 3273 O O . MET A 1 469 ? -14.483 41.479 14.675 1.00 50.34 470 MET A O 1
ATOM 3278 N N . GLY A 1 470 ? -15.502 39.495 14.350 1.00 50.09 471 GLY A N 1
ATOM 3279 C CA . GLY A 1 470 ? -15.996 39.812 13.016 1.00 50.98 471 GLY A CA 1
ATOM 3280 C C . GLY A 1 470 ? -16.865 41.051 12.922 1.00 51.29 471 GLY A C 1
ATOM 3281 O O . GLY A 1 470 ? -16.873 41.718 11.892 1.00 51.82 471 GLY A O 1
ATOM 3282 N N . TYR A 1 471 ? -17.596 41.359 13.992 1.00 51.16 472 TYR A N 1
ATOM 3283 C CA . TYR A 1 471 ? -18.446 42.551 14.024 1.00 51.65 472 TYR A CA 1
ATOM 3284 C C . TYR A 1 471 ? -17.626 43.836 14.038 1.00 52.51 472 TYR A C 1
ATOM 3285 O O . TYR A 1 471 ? -17.972 44.806 13.360 1.00 52.97 472 TYR A O 1
ATOM 3294 N N . GLY A 1 472 ? -16.536 43.829 14.802 1.00 53.01 473 GLY A N 1
ATOM 3295 C CA . GLY A 1 472 ? -15.630 44.968 14.868 1.00 54.10 473 GLY A CA 1
ATOM 3296 C C . GLY A 1 472 ? -14.872 45.168 13.571 1.00 55.43 473 GLY A C 1
ATOM 3297 O O . GLY A 1 472 ? -14.784 46.288 13.064 1.00 55.96 473 GLY A O 1
ATOM 3298 N N . GLU A 1 473 ? -14.343 44.074 13.027 1.00 56.08 474 GLU A N 1
ATOM 3299 C CA . GLU A 1 473 ? -13.536 44.114 11.810 1.00 57.42 474 GLU A CA 1
ATOM 3300 C C . GLU A 1 473 ? -14.360 44.490 10.577 1.00 58.07 474 GLU A C 1
ATOM 3301 O O . GLU A 1 473 ? -13.865 45.177 9.681 1.00 58.76 474 GLU A O 1
ATOM 3307 N N . ALA A 1 474 ? -15.615 44.043 10.544 1.00 58.00 475 ALA A N 1
ATOM 3308 C CA . ALA A 1 474 ? -16.522 44.342 9.434 1.00 58.74 475 ALA A CA 1
ATOM 3309 C C . ALA A 1 474 ? -16.901 45.812 9.392 1.00 59.25 475 ALA A C 1
ATOM 3310 O O . ALA A 1 474 ? -17.192 46.354 8.327 1.00 60.00 475 ALA A O 1
ATOM 3312 N N . LEU A 1 475 ? -16.896 46.451 10.556 1.00 59.20 476 LEU A N 1
ATOM 3313 C CA . LEU A 1 475 ? -17.331 47.837 10.671 1.00 59.74 476 LEU A CA 1
ATOM 3314 C C . LEU A 1 475 ? -16.175 48.830 10.803 1.00 60.46 476 LEU A C 1
ATOM 3315 O O . LEU A 1 475 ? -16.352 50.030 10.571 1.00 60.77 476 LEU A O 1
ATOM 3320 N N . THR A 1 476 ? -14.997 48.317 11.162 1.00 60.87 477 THR A N 1
ATOM 3321 C CA . THR A 1 476 ? -13.749 49.072 11.051 1.00 61.93 477 THR A CA 1
ATOM 3322 C C . THR A 1 476 ? -13.448 49.274 9.563 1.00 63.15 477 THR A C 1
ATOM 3323 O O . THR A 1 476 ? -12.919 50.312 9.157 1.00 63.84 477 THR A O 1
ATOM 3327 N N . LYS A 1 477 ? -13.816 48.277 8.761 1.00 63.64 478 LYS A N 1
ATOM 3328 C CA . LYS A 1 477 ? -13.718 48.347 7.306 1.00 64.99 478 LYS A CA 1
ATOM 3329 C C . LYS A 1 477 ? -14.701 49.347 6.691 1.00 65.55 478 LYS A C 1
ATOM 3330 O O . LYS A 1 477 ? -14.649 49.610 5.489 1.00 66.52 478 LYS A O 1
ATOM 3336 N N . MET A 1 478 ? -15.591 49.904 7.509 1.00 65.27 479 MET A N 1
ATOM 3337 C CA . MET A 1 478 ? -16.579 50.861 7.012 1.00 65.92 479 MET A CA 1
ATOM 3338 C C . MET A 1 478 ? -16.352 52.308 7.461 1.00 66.36 479 MET A C 1
ATOM 3339 O O . MET A 1 478 ? -17.079 53.205 7.033 1.00 66.72 479 MET A O 1
ATOM 3344 N N . LYS A 1 479 ? -15.355 52.539 8.314 1.00 66.57 480 LYS A N 1
ATOM 3345 C CA . LYS A 1 479 ? -14.989 53.908 8.693 1.00 67.23 480 LYS A CA 1
ATOM 3346 C C . LYS A 1 479 ? -13.806 54.430 7.864 1.00 68.37 480 LYS A C 1
ATOM 3347 O O . LYS A 1 479 ? -12.779 53.760 7.747 1.00 68.72 480 LYS A O 1
ATOM 3353 N N . GLY A 1 480 ? -13.955 55.609 7.264 1.00 69.21 481 GLY A N 1
ATOM 3354 C CA . GLY A 1 480 ? -15.194 56.379 7.306 1.00 69.21 481 GLY A CA 1
ATOM 3355 C C . GLY A 1 480 ? -15.841 56.436 5.938 1.00 70.05 481 GLY A C 1
ATOM 3356 O O . GLY A 1 480 ? -15.797 57.467 5.264 1.00 70.82 481 GLY A O 1
ATOM 3357 N N . LYS A 1 481 ? -16.425 55.313 5.526 1.00 69.96 482 LYS A N 1
ATOM 3358 C CA . LYS A 1 481 ? -17.154 55.216 4.264 1.00 70.67 482 LYS A CA 1
ATOM 3359 C C . LYS A 1 481 ? -18.657 55.118 4.533 1.00 70.15 482 LYS A C 1
ATOM 3360 O O . LYS A 1 481 ? -19.437 54.749 3.649 1.00 70.53 482 LYS A O 1
ATOM 3366 N N . VAL A 1 482 ? -19.052 55.446 5.761 1.00 69.41 483 VAL A N 1
ATOM 3367 C CA . VAL A 1 482 ? -20.458 55.426 6.156 1.00 69.02 483 VAL A CA 1
ATOM 3368 C C . VAL A 1 482 ? -21.177 56.627 5.547 1.00 69.82 483 VAL A C 1
ATOM 3369 O O . VAL A 1 482 ? -20.978 57.770 5.972 1.00 69.91 483 VAL A O 1
ATOM 3373 N N . THR A 1 483 ? -21.998 56.355 4.537 1.00 70.49 484 THR A N 1
ATOM 3374 C CA . THR A 1 483 ? -22.782 57.399 3.878 1.00 71.37 484 THR A CA 1
ATOM 3375 C C . THR A 1 483 ? -24.250 57.391 4.333 1.00 71.02 484 THR A C 1
ATOM 3376 O O . THR A 1 483 ? -25.138 57.903 3.645 1.00 71.63 484 THR A O 1
ATOM 3380 N N . ALA A 1 484 ? -24.485 56.806 5.504 1.00 70.18 485 ALA A N 1
ATOM 3381 C CA . ALA A 1 484 ? -25.783 56.866 6.160 1.00 69.90 485 ALA A CA 1
ATOM 3382 C C . ALA A 1 484 ? -25.887 58.175 6.942 1.00 70.00 485 ALA A C 1
ATOM 3383 O O . ALA A 1 484 ? -24.937 58.555 7.633 1.00 69.68 485 ALA A O 1
ATOM 3385 N N . PRO A 1 485 ? -27.038 58.872 6.830 1.00 70.50 486 PRO A N 1
ATOM 3386 C CA . PRO A 1 485 ? -27.251 60.158 7.497 1.00 70.65 486 PRO A CA 1
ATOM 3387 C C . PRO A 1 485 ? -26.749 60.182 8.941 1.00 69.97 486 PRO A C 1
ATOM 3388 O O . PRO A 1 485 ? -26.963 59.227 9.691 1.00 69.30 486 PRO A O 1
ATOM 3392 N N . GLU A 1 486 ? -26.074 61.269 9.306 1.00 70.24 487 GLU A N 1
ATOM 3393 C CA . GLU A 1 486 ? -25.532 61.453 10.648 1.00 69.73 487 GLU A CA 1
ATOM 3394 C C . GLU A 1 486 ? -26.671 61.548 11.665 1.00 69.19 487 GLU A C 1
ATOM 3395 O O . GLU A 1 486 ? -27.539 62.418 11.557 1.00 69.66 487 GLU A O 1
ATOM 3401 N N . GLY A 1 487 ? -26.667 60.638 12.638 1.00 68.27 488 GLY A N 1
ATOM 3402 C CA . GLY A 1 487 ? -27.710 60.586 13.664 1.00 67.56 488 GLY A CA 1
ATOM 3403 C C . GLY A 1 487 ? -28.773 59.521 13.438 1.00 67.16 488 GLY A C 1
ATOM 3404 O O . GLY A 1 487 ? -29.571 59.240 14.335 1.00 66.78 488 GLY A O 1
ATOM 3405 N N . SER A 1 488 ? -28.786 58.931 12.242 1.00 67.17 489 SER A N 1
ATOM 3406 C CA . SER A 1 488 ? -29.744 57.878 11.897 1.00 66.73 489 SER A CA 1
ATOM 3407 C C . SER A 1 488 ? -29.378 56.540 12.543 1.00 65.74 489 SER A C 1
ATOM 3408 O O . SER A 1 488 ? -28.258 56.361 13.034 1.00 65.41 489 SER A O 1
ATOM 3411 N N . VAL A 1 489 ? -30.330 55.607 12.528 1.00 65.14 490 VAL A N 1
ATOM 3412 C CA . VAL A 1 489 ? -30.159 54.282 13.131 1.00 64.03 490 VAL A CA 1
ATOM 3413 C C . VAL A 1 489 ? -28.965 53.552 12.524 1.00 63.62 490 VAL A C 1
ATOM 3414 O O . VAL A 1 489 ? -28.079 53.086 13.243 1.00 63.10 490 VAL A O 1
ATOM 3418 N N . TYR A 1 490 ? -28.956 53.475 11.196 1.00 63.80 491 TYR A N 1
ATOM 3419 C CA . TYR A 1 490 ? -27.916 52.797 10.426 1.00 63.52 491 TYR A CA 1
ATOM 3420 C C . TYR A 1 490 ? -26.517 53.293 10.784 1.00 63.15 491 TYR A C 1
ATOM 3421 O O . TYR A 1 490 ? -25.598 52.491 10.950 1.00 62.75 491 TYR A O 1
ATOM 3430 N N . HIS A 1 491 ? -26.369 54.612 10.906 1.00 63.15 492 HIS A N 1
ATOM 3431 C CA . HIS A 1 491 ? -25.076 55.239 11.189 1.00 62.91 492 HIS A CA 1
ATOM 3432 C C . HIS A 1 491 ? -24.631 55.028 12.634 1.00 61.96 492 HIS A C 1
ATOM 3433 O O . HIS A 1 491 ? -23.452 54.769 12.893 1.00 61.76 492 HIS A O 1
ATOM 3435 N N . GLU A 1 492 ? -25.580 55.148 13.562 1.00 61.31 493 GLU A N 1
ATOM 3436 C CA . GLU A 1 492 ? -25.339 54.902 14.984 1.00 60.40 493 GLU A CA 1
ATOM 3437 C C . GLU A 1 492 ? -24.912 53.450 15.218 1.00 59.77 493 GLU A C 1
ATOM 3438 O O . GLU A 1 492 ? -24.063 53.175 16.066 1.00 59.48 493 GLU A O 1
ATOM 3441 N N . TRP A 1 493 ? -25.503 52.533 14.455 1.00 59.51 494 TRP A N 1
ATOM 3442 C CA . TRP A 1 493 ? -25.147 51.120 14.513 1.00 58.98 494 TRP A CA 1
ATOM 3443 C C . TRP A 1 493 ? -23.731 50.876 13.988 1.00 59.13 494 TRP A C 1
ATOM 3444 O O . TRP A 1 493 ? -22.984 50.074 14.551 1.00 58.76 494 TRP A O 1
ATOM 3455 N N . CYS A 1 494 ? -23.370 51.579 12.916 1.00 59.77 495 CYS A N 1
ATOM 3456 C CA . CYS A 1 494 ? -22.054 51.441 12.289 1.00 60.10 495 CYS A CA 1
ATOM 3457 C C . CYS A 1 494 ? -20.909 51.970 13.152 1.00 60.12 495 CYS A C 1
ATOM 3458 O O . CYS A 1 494 ? -19.786 51.469 13.071 1.00 60.17 495 CYS A O 1
ATOM 3461 N N . GLU A 1 495 ? -21.198 52.982 13.967 1.00 60.20 496 GLU A N 1
ATOM 3462 C CA . GLU A 1 495 ? -20.186 53.615 14.815 1.00 60.39 496 GLU A CA 1
ATOM 3463 C C . GLU A 1 495 ? -19.851 52.784 16.051 1.00 59.90 496 GLU A C 1
ATOM 3464 O O . GLU A 1 495 ? -18.686 52.703 16.443 1.00 60.14 496 GLU A O 1
ATOM 3466 N N . THR A 1 496 ? -20.871 52.166 16.648 1.00 59.49 497 THR A N 1
ATOM 3467 C CA . THR A 1 496 ? -20.722 51.368 17.874 1.00 59.05 497 THR A CA 1
ATOM 3468 C C . THR A 1 496 ? -19.693 50.238 17.772 1.00 58.98 497 THR A C 1
ATOM 3469 O O . THR A 1 496 ? -18.982 49.958 18.739 1.00 58.87 497 THR A O 1
ATOM 3473 N N . TYR A 1 497 ? -19.615 49.592 16.610 1.00 59.20 498 TYR A N 1
ATOM 3474 C CA . TYR A 1 497 ? -18.676 48.482 16.415 1.00 59.29 498 TYR A CA 1
ATOM 3475 C C . TYR A 1 497 ? -17.336 48.924 15.829 1.00 59.94 498 TYR A C 1
ATOM 3476 O O . TYR A 1 497 ? -16.378 48.149 15.796 1.00 59.92 498 TYR A O 1
ATOM 3485 N N . ALA A 1 498 ? -17.277 50.171 15.372 1.00 60.55 499 ALA A N 1
ATOM 3486 C CA . ALA A 1 498 ? -16.020 50.782 14.957 1.00 61.28 499 ALA A CA 1
ATOM 3487 C C . ALA A 1 498 ? -15.404 51.581 16.109 1.00 61.37 499 ALA A C 1
ATOM 3488 O O . ALA A 1 498 ? -14.289 52.096 15.993 1.00 61.99 499 ALA A O 1
ATOM 3490 N N . SER A 1 499 ? -16.133 51.660 17.222 1.00 60.95 500 SER A N 1
ATOM 3491 C CA . SER A 1 499 ? -15.726 52.446 18.389 1.00 61.11 500 SER A CA 1
ATOM 3492 C C . SER A 1 499 ? -14.516 51.864 19.120 1.00 61.21 500 SER A C 1
ATOM 3493 O O . SER A 1 499 ? -14.173 50.691 18.949 1.00 61.16 500 SER A O 1
ATOM 3496 N N . SER A 1 500 ? -13.884 52.699 19.942 1.00 61.53 501 SER A N 1
ATOM 3497 C CA . SER A 1 500 ? -12.694 52.303 20.689 1.00 61.78 501 SER A CA 1
ATOM 3498 C C . SER A 1 500 ? -13.001 51.400 21.876 1.00 61.25 501 SER A C 1
ATOM 3499 O O . SER A 1 500 ? -12.186 50.546 22.226 1.00 61.41 501 SER A O 1
ATOM 3502 N N . TRP A 1 501 ? -14.165 51.591 22.497 1.00 60.81 502 TRP A N 1
ATOM 3503 C CA . TRP A 1 501 ? -14.567 50.750 23.627 1.00 60.37 502 TRP A CA 1
ATOM 3504 C C . TRP A 1 501 ? -14.863 49.320 23.175 1.00 59.95 502 TRP A C 1
ATOM 3505 O O . TRP A 1 501 ? -14.628 48.363 23.918 1.00 59.69 502 TRP A O 1
ATOM 3516 N N . TYR A 1 502 ? -15.371 49.181 21.951 1.00 59.80 503 TYR A N 1
ATOM 3517 C CA . TYR A 1 502 ? -15.555 47.867 21.354 1.00 59.43 503 TYR A CA 1
ATOM 3518 C C . TYR A 1 502 ? -14.208 47.268 20.960 1.00 59.83 503 TYR A C 1
ATOM 3519 O O . TYR A 1 502 ? -14.042 46.047 20.967 1.00 59.67 503 TYR A O 1
ATOM 3528 N N . ARG A 1 503 ? -13.253 48.135 20.627 1.00 60.42 504 ARG A N 1
ATOM 3529 C CA . ARG A 1 503 ? -11.888 47.711 20.311 1.00 60.96 504 ARG A CA 1
ATOM 3530 C C . ARG A 1 503 ? -11.198 47.141 21.547 1.00 60.80 504 ARG A C 1
ATOM 3531 O O . ARG A 1 503 ? -10.383 46.222 21.440 1.00 60.98 504 ARG A O 1
ATOM 3539 N N . GLU A 1 504 ? -11.534 47.688 22.714 1.00 60.53 505 GLU A N 1
ATOM 3540 C CA . GLU A 1 504 ? -11.029 47.176 23.988 1.00 60.57 505 GLU A CA 1
ATOM 3541 C C . GLU A 1 504 ? -11.588 45.788 24.288 1.00 59.91 505 GLU A C 1
ATOM 3542 O O . GLU A 1 504 ? -10.896 44.946 24.863 1.00 60.00 505 GLU A O 1
ATOM 3548 N N . ALA A 1 505 ? -12.836 45.558 23.883 1.00 59.25 506 ALA A N 1
ATOM 3549 C CA . ALA A 1 505 ? -13.466 44.246 24.004 1.00 58.58 506 ALA A CA 1
ATOM 3550 C C . ALA A 1 505 ? -12.844 43.251 23.028 1.00 58.57 506 ALA A C 1
ATOM 3551 O O . ALA A 1 505 ? -12.738 42.062 23.330 1.00 58.29 506 ALA A O 1
ATOM 3553 N N . MET A 1 506 ? -12.436 43.749 21.862 1.00 58.80 507 MET A N 1
ATOM 3554 C CA . MET A 1 506 ? -11.734 42.939 20.869 1.00 58.98 507 MET A CA 1
ATOM 3555 C C . MET A 1 506 ? -10.328 42.578 21.350 1.00 59.42 507 MET A C 1
ATOM 3556 O O . MET A 1 506 ? -9.874 41.445 21.165 1.00 59.38 507 MET A O 1
ATOM 3561 N N . ASP A 1 507 ? -9.651 43.545 21.970 1.00 59.77 508 ASP A N 1
ATOM 3562 C CA . ASP A 1 507 ? -8.340 43.314 22.579 1.00 60.35 508 ASP A CA 1
ATOM 3563 C C . ASP A 1 507 ? -8.424 42.259 23.685 1.00 59.97 508 ASP A C 1
ATOM 3564 O O . ASP A 1 507 ? -7.538 41.411 23.807 1.00 60.29 508 ASP A O 1
ATOM 3569 N N . GLU A 1 508 ? -9.497 42.311 24.473 1.00 59.35 509 GLU A N 1
ATOM 3570 C CA . GLU A 1 508 ? -9.788 41.278 25.468 1.00 58.95 509 GLU A CA 1
ATOM 3571 C C . GLU A 1 508 ? -10.008 39.916 24.810 1.00 58.71 509 GLU A C 1
ATOM 3572 O O . GLU A 1 508 ? -9.612 38.885 25.358 1.00 58.69 509 GLU A O 1
ATOM 3578 N N . GLY A 1 509 ? -10.636 39.927 23.634 1.00 58.55 510 GLY A N 1
ATOM 3579 C CA . GLY A 1 509 ? -10.861 38.718 22.846 1.00 58.42 510 GLY A CA 1
ATOM 3580 C C . GLY A 1 509 ? -9.572 38.104 22.331 1.00 59.07 510 GLY A C 1
ATOM 3581 O O . GLY A 1 509 ? -9.417 36.882 22.333 1.00 59.02 510 GLY A O 1
ATOM 3582 N N . GLU A 1 510 ? -8.649 38.955 21.888 1.00 59.76 511 GLU A N 1
ATOM 3583 C CA . GLU A 1 510 ? -7.335 38.513 21.419 1.00 60.57 511 GLU A CA 1
ATOM 3584 C C . GLU A 1 510 ? -6.544 37.838 22.539 1.00 60.58 511 GLU A C 1
ATOM 3585 O O . GLU A 1 510 ? -5.956 36.774 22.337 1.00 60.82 511 GLU A O 1
ATOM 3591 N N . LYS A 1 511 ? -6.547 38.461 23.716 1.00 60.39 512 LYS A N 1
ATOM 3592 C CA . LYS A 1 511 ? -5.804 37.959 24.871 1.00 60.59 512 LYS A CA 1
ATOM 3593 C C . LYS A 1 511 ? -6.366 36.636 25.382 1.00 60.10 512 LYS A C 1
ATOM 3594 O O . LYS A 1 511 ? -5.607 35.734 25.729 1.00 60.49 512 LYS A O 1
ATOM 3596 N N . LEU A 1 512 ? -7.693 36.525 25.413 1.00 59.39 513 LEU A N 1
ATOM 3597 C CA . LEU A 1 512 ? -8.364 35.304 25.852 1.00 58.99 513 LEU A CA 1
ATOM 3598 C C . LEU A 1 512 ? -8.072 34.150 24.894 1.00 59.24 513 LEU A C 1
ATOM 3599 O O . LEU A 1 512 ? -7.892 33.003 25.317 1.00 59.20 513 LEU A O 1
ATOM 3604 N N . LEU A 1 513 ? -8.019 34.471 23.603 1.00 59.55 514 LEU A N 1
ATOM 3605 C CA . LEU A 1 513 ? -7.749 33.491 22.557 1.00 59.90 514 LEU A CA 1
ATOM 3606 C C . LEU A 1 513 ? -6.373 32.847 22.724 1.00 60.78 514 LEU A C 1
ATOM 3607 O O . LEU A 1 513 ? -6.196 31.668 22.419 1.00 60.85 514 LEU A O 1
ATOM 3612 N N . ASN A 1 514 ? -5.412 33.626 23.219 1.00 61.56 515 ASN A N 1
ATOM 3613 C CA . ASN A 1 514 ? -4.090 33.109 23.568 1.00 62.56 515 ASN A CA 1
ATOM 3614 C C . ASN A 1 514 ? -4.109 32.267 24.840 1.00 62.58 515 ASN A C 1
ATOM 3615 O O . ASN A 1 514 ? -3.603 31.141 24.851 1.00 62.88 515 ASN A O 1
ATOM 3620 N N . HIS A 1 515 ? -4.703 32.818 25.900 1.00 62.43 516 HIS A N 1
ATOM 3621 C CA . HIS A 1 515 ? -4.799 32.159 27.207 1.00 62.58 516 HIS A CA 1
ATOM 3622 C C . HIS A 1 515 ? -5.415 30.764 27.098 1.00 62.29 516 HIS A C 1
ATOM 3623 O O . HIS A 1 515 ? -5.150 29.882 27.918 1.00 62.46 516 HIS A O 1
ATOM 3630 N N . ILE A 1 516 ? -6.225 30.578 26.064 1.00 62.03 517 ILE A N 1
ATOM 3631 C CA . ILE A 1 516 ? -6.872 29.304 25.797 1.00 61.87 517 ILE A CA 1
ATOM 3632 C C . ILE A 1 516 ? -5.954 28.301 25.093 1.00 62.52 517 ILE A C 1
ATOM 3633 O O . ILE A 1 516 ? -5.966 27.114 25.425 1.00 62.55 517 ILE A O 1
ATOM 3638 N N . LEU A 1 517 ? -5.150 28.788 24.148 1.00 63.24 518 LEU A N 1
ATOM 3639 C CA . LEU A 1 517 ? -4.221 27.941 23.398 1.00 63.91 518 LEU A CA 1
ATOM 3640 C C . LEU A 1 517 ? -3.136 27.336 24.292 1.00 64.56 518 LEU A C 1
ATOM 3641 O O . LEU A 1 517 ? -2.601 26.270 23.986 1.00 65.00 518 LEU A O 1
ATOM 3643 N N . GLU A 1 518 ? -2.831 28.018 25.394 1.00 64.75 519 GLU A N 1
ATOM 3644 C CA . GLU A 1 518 ? -1.806 27.579 26.342 1.00 65.50 519 GLU A CA 1
ATOM 3645 C C . GLU A 1 518 ? -2.248 26.388 27.193 1.00 65.35 519 GLU A C 1
ATOM 3646 O O . GLU A 1 518 ? -1.415 25.595 27.639 1.00 66.02 519 GLU A O 1
ATOM 3648 N N . THR A 1 519 ? -3.556 26.267 27.414 1.00 64.61 520 THR A N 1
ATOM 3649 C CA . THR A 1 519 ? -4.116 25.199 28.251 1.00 64.39 520 THR A CA 1
ATOM 3650 C C . THR A 1 519 ? -4.680 24.024 27.448 1.00 64.03 520 THR A C 1
ATOM 3651 O O . THR A 1 519 ? -4.914 22.945 27.998 1.00 64.00 520 THR A O 1
ATOM 3655 N N . TYR A 1 520 ? -4.882 24.239 26.151 1.00 63.84 521 TYR A N 1
ATOM 3656 C CA . TYR A 1 520 ? -5.472 23.240 25.263 1.00 63.47 521 TYR A CA 1
ATOM 3657 C C . TYR A 1 520 ? -4.410 22.268 24.743 1.00 64.25 521 TYR A C 1
ATOM 3658 O O . TYR A 1 520 ? -3.288 22.687 24.448 1.00 65.04 521 TYR A O 1
ATOM 3667 N N . PRO A 1 521 ? -4.754 20.966 24.636 1.00 64.15 522 PRO A N 1
ATOM 3668 C CA . PRO A 1 521 ? -3.828 19.984 24.059 1.00 64.85 522 PRO A CA 1
ATOM 3669 C C . PRO A 1 521 ? -3.441 20.340 22.619 1.00 65.23 522 PRO A C 1
ATOM 3670 O O . PRO A 1 521 ? -4.318 20.452 21.756 1.00 64.71 522 PRO A O 1
ATOM 3674 N N . PRO A 1 522 ? -2.130 20.528 22.366 1.00 66.14 523 PRO A N 1
ATOM 3675 C CA . PRO A 1 522 ? -1.597 20.925 21.059 1.00 66.59 523 PRO A CA 1
ATOM 3676 C C . PRO A 1 522 ? -2.099 20.090 19.877 1.00 66.42 523 PRO A C 1
ATOM 3677 O O . PRO A 1 522 ? -2.344 20.641 18.803 1.00 66.60 523 PRO A O 1
ATOM 3681 N N . GLU A 1 523 ? -2.258 18.782 20.079 1.00 66.10 524 GLU A N 1
ATOM 3682 C CA . GLU A 1 523 ? -2.707 17.875 19.019 1.00 65.78 524 GLU A CA 1
ATOM 3683 C C . GLU A 1 523 ? -4.177 18.079 18.647 1.00 64.66 524 GLU A C 1
ATOM 3684 O O . GLU A 1 523 ? -4.585 17.805 17.515 1.00 64.67 524 GLU A O 1
ATOM 3686 N N . GLN A 1 524 ? -4.958 18.571 19.607 1.00 63.61 525 GLN A N 1
ATOM 3687 C CA . GLN A 1 524 ? -6.401 18.761 19.452 1.00 62.34 525 GLN A CA 1
ATOM 3688 C C . GLN A 1 524 ? -6.748 20.070 18.724 1.00 61.76 525 GLN A C 1
ATOM 3689 O O . GLN A 1 524 ? -7.919 20.345 18.461 1.00 61.15 525 GLN A O 1
ATOM 3695 N N . LEU A 1 525 ? -5.726 20.860 18.397 1.00 61.83 526 LEU A N 1
ATOM 3696 C CA . LEU A 1 525 ? -5.886 22.211 17.832 1.00 61.22 526 LEU A CA 1
ATOM 3697 C C . LEU A 1 525 ? -6.841 22.374 16.646 1.00 60.51 526 LEU A C 1
ATOM 3698 O O . LEU A 1 525 ? -7.525 23.393 16.547 1.00 60.13 526 LEU A O 1
ATOM 3703 N N . ASP A 1 526 ? -6.880 21.387 15.753 1.00 60.17 527 ASP A N 1
ATOM 3704 C CA . ASP A 1 526 ? -7.760 21.438 14.583 1.00 59.52 527 ASP A CA 1
ATOM 3705 C C . ASP A 1 526 ? -9.227 21.593 14.983 1.00 58.22 527 ASP A C 1
ATOM 3706 O O . ASP A 1 526 ? -9.987 22.290 14.309 1.00 57.96 527 ASP A O 1
ATOM 3708 N N . THR A 1 527 ? -9.602 20.944 16.087 1.00 57.23 528 THR A N 1
ATOM 3709 C CA . THR A 1 527 ? -10.945 21.040 16.659 1.00 55.91 528 THR A CA 1
ATOM 3710 C C . THR A 1 527 ? -11.336 22.494 16.925 1.00 55.22 528 THR A C 1
ATOM 3711 O O . THR A 1 527 ? -12.444 22.909 16.582 1.00 54.75 528 THR A O 1
ATOM 3715 N N . LEU A 1 528 ? -10.420 23.259 17.520 1.00 54.99 529 LEU A N 1
ATOM 3716 C CA . LEU A 1 528 ? -10.643 24.686 17.764 1.00 54.24 529 LEU A CA 1
ATOM 3717 C C . LEU A 1 528 ? -10.775 25.471 16.465 1.00 54.29 529 LEU A C 1
ATOM 3718 O O . LEU A 1 528 ? -11.615 26.365 16.359 1.00 53.94 529 LEU A O 1
ATOM 3723 N N . VAL A 1 529 ? -9.945 25.127 15.483 1.00 54.71 530 VAL A N 1
ATOM 3724 C CA . VAL A 1 529 ? -9.997 25.757 14.166 1.00 54.84 530 VAL A CA 1
ATOM 3725 C C . VAL A 1 529 ? -11.350 25.487 13.512 1.00 54.23 530 VAL A C 1
ATOM 3726 O O . VAL A 1 529 ? -12.049 26.418 13.112 1.00 54.12 530 VAL A O 1
ATOM 3730 N N . THR A 1 530 ? -11.717 24.212 13.433 1.00 53.84 531 THR A N 1
ATOM 3731 C CA . THR A 1 530 ? -12.966 23.785 12.810 1.00 53.31 531 THR A CA 1
ATOM 3732 C C . THR A 1 530 ? -14.187 24.478 13.430 1.00 52.50 531 THR A C 1
ATOM 3733 O O . THR A 1 530 ? -15.066 24.947 12.703 1.00 52.56 531 THR A O 1
ATOM 3737 N N . ILE A 1 531 ? -14.229 24.552 14.760 1.00 51.79 532 ILE A N 1
ATOM 3738 C CA . ILE A 1 531 ? -15.305 25.253 15.467 1.00 51.11 532 ILE A CA 1
ATOM 3739 C C . ILE A 1 531 ? -15.413 26.703 14.991 1.00 51.29 532 ILE A C 1
ATOM 3740 O O . ILE A 1 531 ? -16.482 27.144 14.563 1.00 50.97 532 ILE A O 1
ATOM 3745 N N . TYR A 1 532 ? -14.294 27.423 15.051 1.00 51.80 533 TYR A N 1
ATOM 3746 C CA . TYR A 1 532 ? -14.221 28.808 14.591 1.00 52.14 533 TYR A CA 1
ATOM 3747 C C . TYR A 1 532 ? -14.705 28.932 13.144 1.00 52.64 533 TYR A C 1
ATOM 3748 O O . TYR A 1 532 ? -15.461 29.852 12.813 1.00 52.62 533 TYR A O 1
ATOM 3757 N N . ALA A 1 533 ? -14.280 27.991 12.299 1.00 53.11 534 ALA A N 1
ATOM 3758 C CA . ALA A 1 533 ? -14.638 27.980 10.878 1.00 53.61 534 ALA A CA 1
ATOM 3759 C C . ALA A 1 533 ? -16.144 27.843 10.653 1.00 53.18 534 ALA A C 1
ATOM 3760 O O . ALA A 1 533 ? -16.717 28.519 9.796 1.00 53.53 534 ALA A O 1
ATOM 3762 N N . GLU A 1 534 ? -16.778 26.974 11.433 1.00 52.51 535 GLU A N 1
ATOM 3763 C CA . GLU A 1 534 ? -18.201 26.693 11.273 1.00 52.10 535 GLU A CA 1
ATOM 3764 C C . GLU A 1 534 ? -19.084 27.813 11.824 1.00 51.49 535 GLU A C 1
ATOM 3765 O O . GLU A 1 534 ? -20.158 28.085 11.284 1.00 51.47 535 GLU A O 1
ATOM 3771 N N . VAL A 1 535 ? -18.622 28.463 12.890 1.00 51.01 536 VAL A N 1
ATOM 3772 C CA . VAL A 1 535 ? -19.344 29.591 13.487 1.00 50.41 536 VAL A CA 1
ATOM 3773 C C . VAL A 1 535 ? -19.303 30.812 12.555 1.00 50.70 536 VAL A C 1
ATOM 3774 O O . VAL A 1 535 ? -20.269 31.576 12.474 1.00 50.48 536 VAL A O 1
ATOM 3778 N N . CYS A 1 536 ? -18.187 30.976 11.848 1.00 51.10 537 CYS A N 1
ATOM 3779 C CA . CYS A 1 536 ? -18.079 31.990 10.801 1.00 51.48 537 CYS A CA 1
ATOM 3780 C C . CYS A 1 536 ? -19.122 31.764 9.710 1.00 51.72 537 CYS A C 1
ATOM 3781 O O . CYS A 1 536 ? -19.768 32.711 9.265 1.00 51.99 537 CYS A O 1
ATOM 3784 N N . GLU A 1 537 ? -19.295 30.507 9.301 1.00 51.67 538 GLU A N 1
ATOM 3785 C CA . GLU A 1 537 ? -20.319 30.141 8.325 1.00 51.81 538 GLU A CA 1
ATOM 3786 C C . GLU A 1 537 ? -21.718 30.470 8.848 1.00 51.13 538 GLU A C 1
ATOM 3787 O O . GLU A 1 537 ? -22.579 30.935 8.096 1.00 51.44 538 GLU A O 1
ATOM 3793 N N . LEU A 1 538 ? -21.932 30.244 10.141 1.00 50.22 539 LEU A N 1
ATOM 3794 C CA . LEU A 1 538 ? -23.220 30.536 10.768 1.00 49.63 539 LEU A CA 1
ATOM 3795 C C . LEU A 1 538 ? -23.528 32.031 10.807 1.00 49.60 539 LEU A C 1
ATOM 3796 O O . LEU A 1 538 ? -24.688 32.430 10.690 1.00 49.57 539 LEU A O 1
ATOM 3801 N N . GLU A 1 539 ? -22.490 32.850 10.956 1.00 49.63 540 GLU A N 1
ATOM 3802 C CA . GLU A 1 539 ? -22.667 34.297 11.022 1.00 49.65 540 GLU A CA 1
ATOM 3803 C C . GLU A 1 539 ? -23.004 34.932 9.669 1.00 50.17 540 GLU A C 1
ATOM 3804 O O . GLU A 1 539 ? -23.817 35.855 9.611 1.00 50.07 540 GLU A O 1
ATOM 3810 N N . THR A 1 540 ? -22.383 34.452 8.589 1.00 50.70 541 THR A N 1
ATOM 3811 C CA . THR A 1 540 ? -22.727 34.948 7.252 1.00 51.41 541 THR A CA 1
ATOM 3812 C C . THR A 1 540 ? -24.172 34.568 6.930 1.00 51.28 541 THR A C 1
ATOM 3813 O O . THR A 1 540 ? -24.937 35.386 6.423 1.00 51.71 541 THR A O 1
ATOM 3817 N N . ASN A 1 541 ? -24.538 33.329 7.250 1.00 50.84 542 ASN A N 1
ATOM 3818 C CA . ASN A 1 541 ? -25.920 32.873 7.145 1.00 50.67 542 ASN A CA 1
ATOM 3819 C C . ASN A 1 541 ? -26.886 33.746 7.937 1.00 50.30 542 ASN A C 1
ATOM 3820 O O . ASN A 1 541 ? -28.013 33.984 7.495 1.00 50.72 542 ASN A O 1
ATOM 3825 N N . PHE A 1 542 ? -26.439 34.226 9.097 1.00 49.63 543 PHE A N 1
ATOM 3826 C CA . PHE A 1 542 ? -27.248 35.115 9.925 1.00 49.33 543 PHE A CA 1
ATOM 3827 C C . PHE A 1 542 ? -27.500 36.460 9.236 1.00 49.99 543 PHE A C 1
ATOM 3828 O O . PHE A 1 542 ? -28.616 36.982 9.266 1.00 50.07 543 PHE A O 1
ATOM 3836 N N . TRP A 1 543 ? -26.462 37.016 8.620 1.00 50.55 544 TRP A N 1
ATOM 3837 C CA . TRP A 1 543 ? -26.602 38.273 7.900 1.00 51.31 544 TRP A CA 1
ATOM 3838 C C . TRP A 1 543 ? -27.278 38.106 6.541 1.00 52.41 544 TRP A C 1
ATOM 3839 O O . TRP A 1 543 ? -27.914 39.039 6.048 1.00 52.94 544 TRP A O 1
ATOM 3850 N N . THR A 1 544 ? -27.137 36.921 5.948 1.00 52.99 545 THR A N 1
ATOM 3851 C CA . THR A 1 544 ? -27.822 36.587 4.699 1.00 54.11 545 THR A CA 1
ATOM 3852 C C . THR A 1 544 ? -29.331 36.579 4.931 1.00 54.17 545 THR A C 1
ATOM 3853 O O . THR A 1 544 ? -30.088 37.149 4.143 1.00 54.86 545 THR A O 1
ATOM 3857 N N . ALA A 1 545 ? -29.749 35.954 6.031 1.00 53.77 546 ALA A N 1
ATOM 3858 C CA . ALA A 1 545 ? -31.160 35.867 6.408 1.00 53.98 546 ALA A CA 1
ATOM 3859 C C . ALA A 1 545 ? -31.812 37.244 6.531 1.00 54.44 546 ALA A C 1
ATOM 3860 O O . ALA A 1 545 ? -32.929 37.448 6.052 1.00 54.96 546 ALA A O 1
ATOM 3862 N N . ALA A 1 546 ? -31.107 38.176 7.172 1.00 54.47 547 ALA A N 1
ATOM 3863 C CA . ALA A 1 546 ? -31.575 39.552 7.318 1.00 55.02 547 ALA A CA 1
ATOM 3864 C C . ALA A 1 546 ? -31.604 40.269 5.971 1.00 56.17 547 ALA A C 1
ATOM 3865 O O . ALA A 1 546 ? -32.550 40.999 5.673 1.00 56.63 547 ALA A O 1
ATOM 3867 N N . LEU A 1 547 ? -30.565 40.045 5.168 1.00 56.86 548 LEU A N 1
ATOM 3868 C CA . LEU A 1 547 ? -30.449 40.623 3.832 1.00 58.16 548 LEU A CA 1
ATOM 3869 C C . LEU A 1 547 ? -31.591 40.187 2.915 1.00 59.12 548 LEU A C 1
ATOM 3870 O O . LEU A 1 547 ? -32.103 40.982 2.124 1.00 59.94 548 LEU A O 1
ATOM 3875 N N . GLU A 1 548 ? -31.988 38.926 3.040 1.00 59.26 549 GLU A N 1
ATOM 3876 C CA . GLU A 1 548 ? -32.966 38.330 2.138 1.00 60.35 549 GLU A CA 1
ATOM 3877 C C . GLU A 1 548 ? -34.378 38.270 2.731 1.00 60.30 549 GLU A C 1
ATOM 3878 O O . GLU A 1 548 ? -35.263 37.626 2.167 1.00 60.76 549 GLU A O 1
ATOM 3884 N N . TYR A 1 549 ? -34.590 38.956 3.853 1.00 60.06 550 TYR A N 1
ATOM 3885 C CA . TYR A 1 549 ? -35.869 38.888 4.567 1.00 60.15 550 TYR A CA 1
ATOM 3886 C C . TYR A 1 549 ? -37.017 39.598 3.842 1.00 61.30 550 TYR A C 1
ATOM 3887 O O . TYR A 1 549 ? -36.875 40.743 3.401 1.00 61.81 550 TYR A O 1
ATOM 3896 N N . GLU A 1 550 ? -38.155 38.900 3.764 1.00 61.84 551 GLU A N 1
ATOM 3897 C CA . GLU A 1 550 ? -39.351 39.333 3.028 1.00 63.13 551 GLU A CA 1
ATOM 3898 C C . GLU A 1 550 ? -39.071 39.667 1.562 1.00 64.22 551 GLU A C 1
ATOM 3899 O O . GLU A 1 550 ? -39.282 38.837 0.675 1.00 64.93 551 GLU A O 1
ATOM 3905 N N . THR B 1 1 ? -55.829 12.985 5.744 1.00 70.55 2 THR B N 1
ATOM 3906 C CA . THR B 1 1 ? -54.780 13.167 4.695 1.00 70.46 2 THR B CA 1
ATOM 3907 C C . THR B 1 1 ? -53.392 12.762 5.216 1.00 69.13 2 THR B C 1
ATOM 3908 O O . THR B 1 1 ? -53.187 11.609 5.607 1.00 68.57 2 THR B O 1
ATOM 3910 N N . TYR B 1 2 ? -52.448 13.703 5.219 1.00 68.55 3 TYR B N 1
ATOM 3911 C CA . TYR B 1 2 ? -51.078 13.420 5.653 1.00 67.27 3 TYR B CA 1
ATOM 3912 C C . TYR B 1 2 ? -50.371 14.617 6.285 1.00 66.38 3 TYR B C 1
ATOM 3913 O O . TYR B 1 2 ? -50.875 15.741 6.254 1.00 66.84 3 TYR B O 1
ATOM 3922 N N . SER B 1 3 ? -49.197 14.352 6.853 1.00 65.06 4 SER B N 1
ATOM 3923 C CA . SER B 1 3 ? -48.334 15.381 7.421 1.00 64.08 4 SER B CA 1
ATOM 3924 C C . SER B 1 3 ? -46.894 15.138 6.983 1.00 63.33 4 SER B C 1
ATOM 3925 O O . SER B 1 3 ? -46.506 14.000 6.722 1.00 63.03 4 SER B O 1
ATOM 3928 N N . THR B 1 4 ? -46.109 16.209 6.902 1.00 62.92 5 THR B N 1
ATOM 3929 C CA . THR B 1 4 ? -44.687 16.100 6.585 1.00 62.19 5 THR B CA 1
ATOM 3930 C C . THR B 1 4 ? -43.825 16.611 7.739 1.00 61.05 5 THR B C 1
ATOM 3931 O O . THR B 1 4 ? -43.991 17.741 8.205 1.00 61.00 5 THR B O 1
ATOM 3935 N N . VAL B 1 5 ? -42.915 15.755 8.192 1.00 60.04 6 VAL B N 1
ATOM 3936 C CA . VAL B 1 5 ? -42.003 16.053 9.291 1.00 58.86 6 VAL B CA 1
ATOM 3937 C C . VAL B 1 5 ? -40.574 16.053 8.755 1.00 58.56 6 VAL B C 1
ATOM 3938 O O . VAL B 1 5 ? -40.207 15.190 7.958 1.00 58.76 6 VAL B O 1
ATOM 3942 N N . SER B 1 6 ? -39.776 17.026 9.184 1.00 58.16 7 SER B N 1
ATOM 3943 C CA . SER B 1 6 ? -38.393 17.131 8.729 1.00 57.96 7 SER B CA 1
ATOM 3944 C C . SER B 1 6 ? -37.429 16.548 9.759 1.00 56.73 7 SER B C 1
ATOM 3945 O O . SER B 1 6 ? -37.452 16.933 10.929 1.00 56.23 7 SER B O 1
ATOM 3948 N N . ILE B 1 7 ? -36.598 15.606 9.320 1.00 56.31 8 ILE B N 1
ATOM 3949 C CA . ILE B 1 7 ? -35.596 14.992 10.190 1.00 55.20 8 ILE B CA 1
ATOM 3950 C C . ILE B 1 7 ? -34.401 15.921 10.339 1.00 54.79 8 ILE B C 1
ATOM 3951 O O . ILE B 1 7 ? -33.844 16.407 9.350 1.00 55.37 8 ILE B O 1
ATOM 3956 N N . ASN B 1 8 ? -34.032 16.170 11.590 1.00 53.84 9 ASN B N 1
ATOM 3957 C CA . ASN B 1 8 ? -32.958 17.095 11.924 1.00 53.33 9 ASN B CA 1
ATOM 3958 C C . ASN B 1 8 ? -31.578 16.514 11.632 1.00 52.75 9 ASN B C 1
ATOM 3959 O O . ASN B 1 8 ? -31.391 15.298 11.623 1.00 52.52 9 ASN B O 1
ATOM 3964 N N . THR B 1 9 ? -30.624 17.405 11.376 1.00 52.49 10 THR B N 1
ATOM 3965 C CA . THR B 1 9 ? -29.214 17.052 11.269 1.00 51.89 10 THR B CA 1
ATOM 3966 C C . THR B 1 9 ? -28.669 16.680 12.657 1.00 50.87 10 THR B C 1
ATOM 3967 O O . THR B 1 9 ? -29.279 17.026 13.671 1.00 50.51 10 THR B O 1
ATOM 3971 N N . PRO B 1 10 ? -27.529 15.963 12.710 1.00 50.38 11 PRO B N 1
ATOM 3972 C CA . PRO B 1 10 ? -26.925 15.599 14.002 1.00 49.42 11 PRO B CA 1
ATOM 3973 C C . PRO B 1 10 ? -26.431 16.795 14.824 1.00 48.88 11 PRO B C 1
ATOM 3974 O O . PRO B 1 10 ? -26.134 17.842 14.249 1.00 49.34 11 PRO B O 1
ATOM 3978 N N . PRO B 1 11 ? -26.362 16.643 16.165 1.00 48.06 12 PRO B N 1
ATOM 3979 C CA . PRO B 1 11 ? -25.769 17.646 17.053 1.00 47.66 12 PRO B CA 1
ATOM 3980 C C . PRO B 1 11 ? -24.392 18.097 16.566 1.00 47.76 12 PRO B C 1
ATOM 3981 O O . PRO B 1 11 ? -23.514 17.258 16.351 1.00 47.89 12 PRO B O 1
ATOM 3985 N N . PRO B 1 12 ? -24.208 19.418 16.390 1.00 47.86 13 PRO B N 1
ATOM 3986 C CA . PRO B 1 12 ? -23.028 20.003 15.754 1.00 48.00 13 PRO B CA 1
ATOM 3987 C C . PRO B 1 12 ? -21.697 19.611 16.386 1.00 47.53 13 PRO B C 1
ATOM 3988 O O . PRO B 1 12 ? -20.726 19.408 15.660 1.00 47.90 13 PRO B O 1
ATOM 3992 N N . TYR B 1 13 ? -21.647 19.511 17.714 1.00 46.71 14 TYR B N 1
ATOM 3993 C CA . TYR B 1 13 ? -20.409 19.133 18.396 1.00 46.36 14 TYR B CA 1
ATOM 3994 C C . TYR B 1 13 ? -20.043 17.686 18.084 1.00 46.36 14 TYR B C 1
ATOM 3995 O O . TYR B 1 13 ? -18.863 17.345 17.980 1.00 46.45 14 TYR B O 1
ATOM 4004 N N . LEU B 1 14 ? -21.060 16.845 17.926 1.00 46.25 15 LEU B N 1
ATOM 4005 C CA . LEU B 1 14 ? -20.846 15.436 17.614 1.00 46.33 15 LEU B CA 1
ATOM 4006 C C . LEU B 1 14 ? -20.412 15.211 16.165 1.00 47.02 15 LEU B C 1
ATOM 4007 O O . LEU B 1 14 ? -19.853 14.165 15.841 1.00 47.12 15 LEU B O 1
ATOM 4012 N N . THR B 1 15 ? -20.645 16.205 15.312 1.00 47.73 16 THR B N 1
ATOM 4013 C CA . THR B 1 15 ? -20.226 16.149 13.909 1.00 48.66 16 THR B CA 1
ATOM 4014 C C . THR B 1 15 ? -18.740 16.473 13.709 1.00 49.09 16 THR B C 1
ATOM 4015 O O . THR B 1 15 ? -18.227 16.401 12.587 1.00 49.75 16 THR B O 1
ATOM 4019 N N . LEU B 1 16 ? -18.055 16.838 14.789 1.00 48.83 17 LEU B N 1
ATOM 4020 C CA . LEU B 1 16 ? -16.627 17.149 14.716 1.00 49.25 17 LEU B CA 1
ATOM 4021 C C . LEU B 1 16 ? -15.764 15.888 14.600 1.00 49.39 17 LEU B C 1
ATOM 4022 O O . LEU B 1 16 ? -14.668 15.930 14.034 1.00 49.88 17 LEU B O 1
ATOM 4027 N N . ALA B 1 17 ? -16.268 14.774 15.132 1.00 48.92 18 ALA B N 1
ATOM 4028 C CA . ALA B 1 17 ? -15.544 13.504 15.113 1.00 48.94 18 ALA B CA 1
ATOM 4029 C C . ALA B 1 17 ? -16.121 12.519 14.094 1.00 49.14 18 ALA B C 1
ATOM 4030 O O . ALA B 1 17 ? -16.319 11.339 14.397 1.00 48.76 18 ALA B O 1
ATOM 4032 N N . CYS B 1 18 ? -16.381 13.012 12.885 1.00 49.73 19 CYS B N 1
ATOM 4033 C CA . CYS B 1 18 ? -16.885 12.182 11.795 1.00 50.16 19 CYS B CA 1
ATOM 4034 C C . CYS B 1 18 ? -15.871 11.124 11.384 1.00 50.40 19 CYS B C 1
ATOM 4035 O O . CYS B 1 18 ? -14.663 11.356 11.460 1.00 50.61 19 CYS B O 1
ATOM 4038 N N . ASN B 1 19 ? -16.381 9.970 10.946 1.00 50.47 20 ASN B N 1
ATOM 4039 C CA . ASN B 1 19 ? -15.569 8.797 10.600 1.00 50.80 20 ASN B CA 1
ATOM 4040 C C . ASN B 1 19 ? -14.599 8.457 11.724 1.00 50.33 20 ASN B C 1
ATOM 4041 O O . ASN B 1 19 ? -13.391 8.337 11.509 1.00 50.73 20 ASN B O 1
ATOM 4046 N N . GLU B 1 20 ? -15.152 8.321 12.926 1.00 49.61 21 GLU B N 1
ATOM 4047 C CA . GLU B 1 20 ? -14.372 8.133 14.140 1.00 49.18 21 GLU B CA 1
ATOM 4048 C C . GLU B 1 20 ? -13.671 6.780 14.136 1.00 49.21 21 GLU B C 1
ATOM 4049 O O . GLU B 1 20 ? -14.301 5.742 13.911 1.00 49.18 21 GLU B O 1
ATOM 4055 N N . LYS B 1 21 ? -12.363 6.798 14.375 1.00 49.34 22 LYS B N 1
ATOM 4056 C CA . LYS B 1 21 ? -11.599 5.559 14.489 1.00 49.24 22 LYS B CA 1
ATOM 4057 C C . LYS B 1 21 ? -11.849 4.961 15.870 1.00 48.38 22 LYS B C 1
ATOM 4058 O O . LYS B 1 21 ? -11.013 5.067 16.774 1.00 48.28 22 LYS B O 1
ATOM 4064 N N . LEU B 1 22 ? -13.029 4.356 16.016 1.00 47.61 23 LEU B N 1
ATOM 4065 C CA . LEU B 1 22 ? -13.464 3.759 17.274 1.00 46.86 23 LEU B CA 1
ATOM 4066 C C . LEU B 1 22 ? -12.583 2.582 17.670 1.00 46.81 23 LEU B C 1
ATOM 4067 O O . LEU B 1 22 ? -12.218 1.769 16.820 1.00 47.37 23 LEU B O 1
ATOM 4072 N N . PRO B 1 23 ? -12.228 2.497 18.961 1.00 46.37 24 PRO B N 1
ATOM 4073 C CA . PRO B 1 23 ? -11.584 1.302 19.499 1.00 46.30 24 PRO B CA 1
ATOM 4074 C C . PRO B 1 23 ? -12.504 0.089 19.354 1.00 46.03 24 PRO B C 1
ATOM 4075 O O . PRO B 1 23 ? -13.714 0.202 19.572 1.00 45.79 24 PRO B O 1
ATOM 4079 N N . THR B 1 24 ? -11.936 -1.053 18.979 1.00 46.08 25 THR B N 1
ATOM 4080 C CA . THR B 1 24 ? -12.729 -2.251 18.702 1.00 45.81 25 THR B CA 1
ATOM 4081 C C . THR B 1 24 ? -12.397 -3.388 19.662 1.00 45.48 25 THR B C 1
ATOM 4082 O O . THR B 1 24 ? -11.228 -3.715 19.869 1.00 45.75 25 THR B O 1
ATOM 4086 N N . VAL B 1 25 ? -13.432 -3.986 20.244 1.00 44.93 26 VAL B N 1
ATOM 4087 C CA . VAL B 1 25 ? -13.253 -5.114 21.155 1.00 44.68 26 VAL B CA 1
ATOM 4088 C C . VAL B 1 25 ? -14.061 -6.317 20.677 1.00 44.57 26 VAL B C 1
ATOM 4089 O O . VAL B 1 25 ? -15.275 -6.223 20.499 1.00 44.57 26 VAL B O 1
ATOM 4093 N N . LEU B 1 26 ? -13.376 -7.436 20.456 1.00 44.65 27 LEU B N 1
ATOM 4094 C CA . LEU B 1 26 ? -14.037 -8.698 20.124 1.00 44.44 27 LEU B CA 1
ATOM 4095 C C . LEU B 1 26 ? -14.241 -9.537 21.374 1.00 44.12 27 LEU B C 1
ATOM 4096 O O . LEU B 1 26 ? -13.288 -9.851 22.086 1.00 44.22 27 LEU B O 1
ATOM 4101 N N . SER B 1 27 ? -15.492 -9.892 21.638 1.00 43.80 28 SER B N 1
ATOM 4102 C CA . SER B 1 27 ? -15.803 -10.758 22.760 1.00 43.61 28 SER B CA 1
ATOM 4103 C C . SER B 1 27 ? -15.999 -12.178 22.267 1.00 43.59 28 SER B C 1
ATOM 4104 O O . SER B 1 27 ? -16.797 -12.420 21.361 1.00 43.56 28 SER B O 1
ATOM 4107 N N . ILE B 1 28 ? -15.246 -13.106 22.852 1.00 43.56 29 ILE B N 1
ATOM 4108 C CA . ILE B 1 28 ? -15.403 -14.529 22.575 1.00 43.66 29 ILE B CA 1
ATOM 4109 C C . ILE B 1 28 ? -15.979 -15.174 23.831 1.00 43.54 29 ILE B C 1
ATOM 4110 O O . ILE B 1 28 ? -15.241 -15.503 24.763 1.00 43.92 29 ILE B O 1
ATOM 4115 N N . ALA B 1 29 ? -17.300 -15.337 23.857 1.00 43.11 30 ALA B N 1
ATOM 4116 C CA . ALA B 1 29 ? -18.000 -15.734 25.079 1.00 42.77 30 ALA B CA 1
ATOM 4117 C C . ALA B 1 29 ? -19.289 -16.516 24.816 1.00 42.58 30 ALA B C 1
ATOM 4118 O O . ALA B 1 29 ? -19.707 -16.678 23.667 1.00 42.46 30 ALA B O 1
ATOM 4120 N N . GLY B 1 30 ? -19.899 -17.008 25.893 1.00 42.43 31 GLY B N 1
ATOM 4121 C CA . GLY B 1 30 ? -21.208 -17.648 25.834 1.00 42.35 31 GLY B CA 1
ATOM 4122 C C . GLY B 1 30 ? -22.314 -16.631 26.046 1.00 42.08 31 GLY B C 1
ATOM 4123 O O . GLY B 1 30 ? -22.068 -15.524 26.533 1.00 41.97 31 GLY B O 1
ATOM 4124 N N . THR B 1 31 ? -23.538 -17.000 25.681 1.00 42.11 32 THR B N 1
ATOM 4125 C CA . THR B 1 31 ? -24.663 -16.071 25.756 1.00 41.87 32 THR B CA 1
ATOM 4126 C C . THR B 1 31 ? -25.386 -16.099 27.098 1.00 42.07 32 THR B C 1
ATOM 4127 O O . THR B 1 31 ? -25.443 -17.129 27.780 1.00 42.34 32 THR B O 1
ATOM 4131 N N . ASP B 1 32 ? -25.912 -14.938 27.473 1.00 41.95 33 ASP B N 1
ATOM 4132 C CA . ASP B 1 32 ? -26.896 -14.829 28.530 1.00 42.18 33 ASP B CA 1
ATOM 4133 C C . ASP B 1 32 ? -28.073 -14.039 27.970 1.00 41.99 33 ASP B C 1
ATOM 4134 O O . ASP B 1 32 ? -28.089 -12.814 28.053 1.00 41.83 33 ASP B O 1
ATOM 4139 N N . PRO B 1 33 ? -29.066 -14.744 27.397 1.00 42.15 34 PRO B N 1
ATOM 4140 C CA . PRO B 1 33 ? -30.246 -14.127 26.784 1.00 41.94 34 PRO B CA 1
ATOM 4141 C C . PRO B 1 33 ? -30.884 -13.062 27.668 1.00 41.67 34 PRO B C 1
ATOM 4142 O O . PRO B 1 33 ? -31.315 -12.023 27.161 1.00 41.50 34 PRO B O 1
ATOM 4146 N N . SER B 1 34 ? -30.919 -13.321 28.975 1.00 41.56 35 SER B N 1
ATOM 4147 C CA . SER B 1 34 ? -31.461 -12.382 29.960 1.00 41.38 35 SER B CA 1
ATOM 4148 C C . SER B 1 34 ? -30.727 -11.037 29.977 1.00 40.72 35 SER B C 1
ATOM 4149 O O . SER B 1 34 ? -31.219 -10.075 30.561 1.00 40.39 35 SER B O 1
ATOM 4152 N N . GLY B 1 35 ? -29.550 -10.992 29.351 1.00 40.39 36 GLY B N 1
ATOM 4153 C CA . GLY B 1 35 ? -28.788 -9.753 29.164 1.00 40.15 36 GLY B CA 1
ATOM 4154 C C . GLY B 1 35 ? -27.967 -9.284 30.355 1.00 40.25 36 GLY B C 1
ATOM 4155 O O . GLY B 1 35 ? -27.487 -8.149 30.377 1.00 39.89 36 GLY B O 1
ATOM 4156 N N . GLY B 1 36 ? -27.799 -10.156 31.345 1.00 40.72 37 GLY B N 1
ATOM 4157 C CA . GLY B 1 36 ? -27.099 -9.802 32.576 1.00 41.09 37 GLY B CA 1
ATOM 4158 C C . GLY B 1 36 ? -25.605 -10.054 32.522 1.00 41.16 37 GLY B C 1
ATOM 4159 O O . GLY B 1 36 ? -24.807 -9.171 32.859 1.00 41.06 37 GLY B O 1
ATOM 4160 N N . ALA B 1 37 ? -25.238 -11.268 32.115 1.00 41.34 38 ALA B N 1
ATOM 4161 C CA . ALA B 1 37 ? -23.840 -11.670 31.956 1.00 41.42 38 ALA B CA 1
ATOM 4162 C C . ALA B 1 37 ? -23.554 -11.985 30.488 1.00 41.32 38 ALA B C 1
ATOM 4163 O O . ALA B 1 37 ? -24.293 -11.555 29.599 1.00 41.19 38 ALA B O 1
ATOM 4165 N N . GLY B 1 38 ? -22.471 -12.715 30.242 1.00 41.43 39 GLY B N 1
ATOM 4166 C CA . GLY B 1 38 ? -22.169 -13.238 28.916 1.00 41.75 39 GLY B CA 1
ATOM 4167 C C . GLY B 1 38 ? -21.913 -12.211 27.828 1.00 41.73 39 GLY B C 1
ATOM 4168 O O . GLY B 1 38 ? -21.680 -11.028 28.104 1.00 41.43 39 GLY B O 1
ATOM 4169 N N . ILE B 1 39 ? -21.978 -12.679 26.583 1.00 41.97 40 ILE B N 1
ATOM 4170 C CA . ILE B 1 39 ? -21.657 -11.869 25.412 1.00 42.04 40 ILE B CA 1
ATOM 4171 C C . ILE B 1 39 ? -22.519 -10.605 25.256 1.00 41.88 40 ILE B C 1
ATOM 4172 O O . ILE B 1 39 ? -22.055 -9.612 24.697 1.00 41.87 40 ILE B O 1
ATOM 4177 N N . GLU B 1 40 ? -23.755 -10.631 25.755 1.00 41.91 41 GLU B N 1
ATOM 4178 C CA . GLU B 1 40 ? -24.615 -9.439 25.678 1.00 41.82 41 GLU B CA 1
ATOM 4179 C C . GLU B 1 40 ? -24.240 -8.368 26.703 1.00 41.41 41 GLU B C 1
ATOM 4180 O O . GLU B 1 40 ? -24.325 -7.176 26.412 1.00 41.29 41 GLU B O 1
ATOM 4186 N N . ALA B 1 41 ? -23.807 -8.792 27.888 1.00 41.35 42 ALA B N 1
ATOM 4187 C CA . ALA B 1 41 ? -23.224 -7.866 28.863 1.00 40.86 42 ALA B CA 1
ATOM 4188 C C . ALA B 1 41 ? -21.916 -7.280 28.334 1.00 40.57 42 ALA B C 1
ATOM 4189 O O . ALA B 1 41 ? -21.610 -6.114 28.580 1.00 40.62 42 ALA B O 1
ATOM 4191 N N . ASP B 1 42 ? -21.153 -8.093 27.605 1.00 40.29 43 ASP B N 1
ATOM 4192 C CA . ASP B 1 42 ? -19.928 -7.631 26.959 1.00 39.91 43 ASP B CA 1
ATOM 4193 C C . ASP B 1 42 ? -20.215 -6.507 25.960 1.00 39.39 43 ASP B C 1
ATOM 4194 O O . ASP B 1 42 ? -19.596 -5.447 26.027 1.00 39.27 43 ASP B O 1
ATOM 4199 N N . VAL B 1 43 ? -21.174 -6.736 25.063 1.00 39.04 44 VAL B N 1
ATOM 4200 C CA . VAL B 1 43 ? -21.582 -5.743 24.059 1.00 38.46 44 VAL B CA 1
ATOM 4201 C C . VAL B 1 43 ? -22.160 -4.468 24.694 1.00 38.13 44 VAL B C 1
ATOM 4202 O O . VAL B 1 43 ? -21.858 -3.360 24.250 1.00 38.16 44 VAL B O 1
ATOM 4206 N N . LYS B 1 44 ? -22.977 -4.630 25.732 1.00 37.77 45 LYS B N 1
ATOM 4207 C CA . LYS B 1 44 ? -23.514 -3.491 26.480 1.00 37.33 45 LYS B CA 1
ATOM 4208 C C . LYS B 1 44 ? -22.406 -2.604 27.055 1.00 37.12 45 LYS B C 1
ATOM 4209 O O . LYS B 1 44 ? -22.431 -1.382 26.874 1.00 36.97 45 LYS B O 1
ATOM 4215 N N . THR B 1 45 ? -21.439 -3.218 27.739 1.00 36.98 46 THR B N 1
ATOM 4216 C CA . THR B 1 45 ? -20.345 -2.466 28.365 1.00 36.81 46 THR B CA 1
ATOM 4217 C C . THR B 1 45 ? -19.461 -1.817 27.315 1.00 36.54 46 THR B C 1
ATOM 4218 O O . THR B 1 45 ? -19.098 -0.646 27.447 1.00 36.66 46 THR B O 1
ATOM 4222 N N . ILE B 1 46 ? -19.116 -2.580 26.279 1.00 36.31 47 ILE B N 1
ATOM 4223 C CA . ILE B 1 46 ? -18.304 -2.063 25.179 1.00 36.16 47 ILE B CA 1
ATOM 4224 C C . ILE B 1 46 ? -18.971 -0.839 24.540 1.00 36.02 47 ILE B C 1
ATOM 4225 O O . ILE B 1 46 ? -18.303 0.163 24.276 1.00 35.91 47 ILE B O 1
ATOM 4230 N N . THR B 1 47 ? -20.285 -0.927 24.323 1.00 35.87 48 THR B N 1
ATOM 4231 C CA . THR B 1 47 ? -21.091 0.197 23.832 1.00 35.72 48 THR B CA 1
ATOM 4232 C C . THR B 1 47 ? -21.093 1.367 24.825 1.00 35.73 48 THR B C 1
ATOM 4233 O O . THR B 1 47 ? -20.983 2.530 24.427 1.00 35.71 48 THR B O 1
ATOM 4237 N N . ALA B 1 48 ? -21.206 1.051 26.115 1.00 35.59 49 ALA B N 1
ATOM 4238 C CA . ALA B 1 48 ? -21.243 2.066 27.167 1.00 35.48 49 ALA B CA 1
ATOM 4239 C C . ALA B 1 48 ? -19.913 2.810 27.304 1.00 35.51 49 ALA B C 1
ATOM 4240 O O . ALA B 1 48 ? -19.856 3.883 27.911 1.00 35.54 49 ALA B O 1
ATOM 4242 N N . HIS B 1 49 ? -18.856 2.239 26.731 1.00 35.54 50 HIS B N 1
ATOM 4243 C CA . HIS B 1 49 ? -17.520 2.829 26.769 1.00 35.60 50 HIS B CA 1
ATOM 4244 C C . HIS B 1 49 ? -17.155 3.556 25.480 1.00 35.97 50 HIS B C 1
ATOM 4245 O O . HIS B 1 49 ? -16.006 3.971 25.298 1.00 36.22 50 HIS B O 1
ATOM 4252 N N . ARG B 1 50 ? -18.138 3.713 24.594 1.00 36.12 51 ARG B N 1
ATOM 4253 C CA . ARG B 1 50 ? -17.936 4.351 23.294 1.00 36.51 51 ARG B CA 1
ATOM 4254 C C . ARG B 1 50 ? -16.930 3.556 22.444 1.00 36.95 51 ARG B C 1
ATOM 4255 O O . ARG B 1 50 ? -16.105 4.128 21.730 1.00 37.09 51 ARG B O 1
ATOM 4263 N N . CYS B 1 51 ? -17.008 2.231 22.542 1.00 37.28 52 CYS B N 1
ATOM 4264 C CA . CYS B 1 51 ? -16.206 1.334 21.715 1.00 37.99 52 CYS B CA 1
ATOM 4265 C C . CYS B 1 51 ? -17.092 0.466 20.823 1.00 38.00 52 CYS B C 1
ATOM 4266 O O . CYS B 1 51 ? -18.288 0.295 21.084 1.00 37.65 52 CYS B O 1
ATOM 4269 N N . TYR B 1 52 ? -16.482 -0.073 19.771 1.00 38.39 53 TYR B N 1
ATOM 4270 C CA . TYR B 1 52 ? -17.155 -0.913 18.793 1.00 38.62 53 TYR B CA 1
ATOM 4271 C C . TYR B 1 52 ? -17.030 -2.384 19.187 1.00 38.83 53 TYR B C 1
ATOM 4272 O O . TYR B 1 52 ? -15.931 -2.866 19.443 1.00 38.99 53 TYR B O 1
ATOM 4281 N N . ALA B 1 53 ? -18.152 -3.098 19.215 1.00 39.16 54 ALA B N 1
ATOM 4282 C CA . ALA B 1 53 ? -18.163 -4.489 19.675 1.00 39.74 54 ALA B CA 1
ATOM 4283 C C . ALA B 1 53 ? -18.266 -5.498 18.538 1.00 40.42 54 ALA B C 1
ATOM 4284 O O . ALA B 1 53 ? -18.940 -5.255 17.537 1.00 40.65 54 ALA B O 1
ATOM 4286 N N . MET B 1 54 ? -17.582 -6.626 18.706 1.00 40.97 55 MET B N 1
ATOM 4287 C CA . MET B 1 54 ? -17.743 -7.773 17.826 1.00 41.87 55 MET B CA 1
ATOM 4288 C C . MET B 1 54 ? -17.916 -9.024 18.671 1.00 42.02 55 MET B C 1
ATOM 4289 O O . MET B 1 54 ? -17.458 -9.070 19.815 1.00 41.93 55 MET B O 1
ATOM 4294 N N . THR B 1 55 ? -18.568 -10.041 18.112 1.00 42.40 56 THR B N 1
ATOM 4295 C CA . THR B 1 55 ? -18.905 -11.236 18.889 1.00 42.64 56 THR B CA 1
ATOM 4296 C C . THR B 1 55 ? -18.340 -12.523 18.304 1.00 42.97 56 THR B C 1
ATOM 4297 O O . THR B 1 55 ? -18.096 -12.621 17.103 1.00 43.16 56 THR B O 1
ATOM 4301 N N . CYS B 1 56 ? -18.121 -13.496 19.182 1.00 43.28 57 CYS B N 1
ATOM 4302 C CA . CYS B 1 56 ? -17.837 -14.869 18.788 1.00 43.99 57 CYS B CA 1
ATOM 4303 C C . CYS B 1 56 ? -18.460 -15.795 19.826 1.00 44.06 57 CYS B C 1
ATOM 4304 O O . CYS B 1 56 ? -17.848 -16.097 20.854 1.00 44.14 57 CYS B O 1
ATOM 4307 N N . ILE B 1 57 ? -19.694 -16.219 19.558 1.00 44.30 58 ILE B N 1
ATOM 4308 C CA . ILE B 1 57 ? -20.467 -17.031 20.501 1.00 44.56 58 ILE B CA 1
ATOM 4309 C C . ILE B 1 57 ? -19.918 -18.461 20.606 1.00 45.05 58 ILE B C 1
ATOM 4310 O O . ILE B 1 57 ? -19.891 -19.214 19.625 1.00 45.17 58 ILE B O 1
ATOM 4315 N N . THR B 1 58 ? -19.479 -18.818 21.807 1.00 45.32 59 THR B N 1
ATOM 4316 C CA . THR B 1 58 ? -18.883 -20.125 22.057 1.00 46.07 59 THR B CA 1
ATOM 4317 C C . THR B 1 58 ? -19.935 -21.159 22.438 1.00 46.46 59 THR B C 1
ATOM 4318 O O . THR B 1 58 ? -19.778 -22.349 22.152 1.00 46.95 59 THR B O 1
ATOM 4322 N N . ALA B 1 59 ? -21.001 -20.698 23.086 1.00 46.62 60 ALA B N 1
ATOM 4323 C CA . ALA B 1 59 ? -22.113 -21.562 23.483 1.00 47.11 60 ALA B CA 1
ATOM 4324 C C . ALA B 1 59 ? -23.424 -20.785 23.502 1.00 47.10 60 ALA B C 1
ATOM 4325 O O . ALA B 1 59 ? -23.480 -19.645 23.974 1.00 46.86 60 ALA B O 1
ATOM 4327 N N . LEU B 1 60 ? -24.476 -21.408 22.980 1.00 47.41 61 LEU B N 1
ATOM 4328 C CA . LEU B 1 60 ? -25.785 -20.778 22.919 1.00 47.51 61 LEU B CA 1
ATOM 4329 C C . LEU B 1 60 ? -26.631 -21.254 24.093 1.00 47.80 61 LEU B C 1
ATOM 4330 O O . LEU B 1 60 ? -27.226 -22.327 24.045 1.00 48.33 61 LEU B O 1
ATOM 4335 N N . ASN B 1 61 ? -26.672 -20.450 25.150 1.00 47.81 62 ASN B N 1
ATOM 4336 C CA . ASN B 1 61 ? -27.265 -20.865 26.420 1.00 48.28 62 ASN B CA 1
ATOM 4337 C C . ASN B 1 61 ? -28.657 -20.303 26.671 1.00 48.55 62 ASN B C 1
ATOM 4338 O O . ASN B 1 61 ? -29.016 -19.252 26.138 1.00 48.35 62 ASN B O 1
ATOM 4343 N N . ALA B 1 62 ? -29.430 -21.021 27.484 1.00 49.14 63 ALA B N 1
ATOM 4344 C CA . ALA B 1 62 ? -30.657 -20.500 28.072 1.00 49.47 63 ALA B CA 1
ATOM 4345 C C . ALA B 1 62 ? -30.344 -20.134 29.518 1.00 49.74 63 ALA B C 1
ATOM 4346 O O . ALA B 1 62 ? -30.213 -21.011 30.374 1.00 50.16 63 ALA B O 1
ATOM 4348 N N . GLN B 1 63 ? -30.197 -18.837 29.781 1.00 49.62 64 GLN B N 1
ATOM 4349 C CA . GLN B 1 63 ? -29.757 -18.366 31.094 1.00 49.75 64 GLN B CA 1
ATOM 4350 C C . GLN B 1 63 ? -30.603 -17.222 31.647 1.00 49.73 64 GLN B C 1
ATOM 4351 O O . GLN B 1 63 ? -31.088 -16.372 30.906 1.00 49.32 64 GLN B O 1
ATOM 4357 N N . THR B 1 64 ? -30.755 -17.229 32.967 1.00 50.39 65 THR B N 1
ATOM 4358 C CA . THR B 1 64 ? -31.502 -16.227 33.713 1.00 50.79 65 THR B CA 1
ATOM 4359 C C . THR B 1 64 ? -30.820 -16.059 35.078 1.00 51.24 65 THR B C 1
ATOM 4360 O O . THR B 1 64 ? -30.203 -17.007 35.575 1.00 51.71 65 THR B O 1
ATOM 4364 N N . PRO B 1 65 ? -30.902 -14.850 35.679 1.00 51.29 66 PRO B N 1
ATOM 4365 C CA . PRO B 1 65 ? -30.450 -14.633 37.060 1.00 51.77 66 PRO B CA 1
ATOM 4366 C C . PRO B 1 65 ? -30.872 -15.737 38.041 1.00 52.79 66 PRO B C 1
ATOM 4367 O O . PRO B 1 65 ? -30.148 -16.016 39.000 1.00 53.14 66 PRO B O 1
ATOM 4371 N N . VAL B 1 66 ? -32.029 -16.352 37.793 1.00 53.41 67 VAL B N 1
ATOM 4372 C CA . VAL B 1 66 ? -32.526 -17.459 38.608 1.00 54.60 67 VAL B CA 1
ATOM 4373 C C . VAL B 1 66 ? -31.623 -18.693 38.477 1.00 55.06 67 VAL B C 1
ATOM 4374 O O . VAL B 1 66 ? -31.042 -19.153 39.465 1.00 55.70 67 VAL B O 1
ATOM 4378 N N . LYS B 1 67 ? -31.506 -19.218 37.259 1.00 55.01 68 LYS B N 1
ATOM 4379 C CA . LYS B 1 67 ? -30.695 -20.409 37.003 1.00 55.49 68 LYS B CA 1
ATOM 4380 C C . LYS B 1 67 ? -30.212 -20.479 35.559 1.00 55.06 68 LYS B C 1
ATOM 4381 O O . LYS B 1 67 ? -30.650 -19.706 34.705 1.00 54.68 68 LYS B O 1
ATOM 4385 N N . VAL B 1 68 ? -29.302 -21.415 35.304 1.00 55.21 69 VAL B N 1
ATOM 4386 C CA . VAL B 1 68 ? -28.903 -21.754 33.949 1.00 54.90 69 VAL B CA 1
ATOM 4387 C C . VAL B 1 68 ? -29.849 -22.853 33.481 1.00 55.38 69 VAL B C 1
ATOM 4388 O O . VAL B 1 68 ? -29.813 -23.973 33.992 1.00 56.09 69 VAL B O 1
ATOM 4392 N N . TYR B 1 69 ? -30.709 -22.516 32.525 1.00 55.20 70 TYR B N 1
ATOM 4393 C CA . TYR B 1 69 ? -31.729 -23.446 32.042 1.00 55.59 70 TYR B CA 1
ATOM 4394 C C . TYR B 1 69 ? -31.163 -24.546 31.144 1.00 55.72 70 TYR B C 1
ATOM 4395 O O . TYR B 1 69 ? -31.548 -25.706 31.277 1.00 56.51 70 TYR B O 1
ATOM 4404 N N . SER B 1 70 ? -30.256 -24.180 30.238 1.00 55.23 71 SER B N 1
ATOM 4405 C CA . SER B 1 70 ? -29.555 -25.149 29.388 1.00 55.38 71 SER B CA 1
ATOM 4406 C C . SER B 1 70 ? -28.301 -24.552 28.750 1.00 54.96 71 SER B C 1
ATOM 4407 O O . SER B 1 70 ? -28.178 -23.332 28.629 1.00 54.59 71 SER B O 1
ATOM 4410 N N . ILE B 1 71 ? -27.376 -25.424 28.352 1.00 55.17 72 ILE B N 1
ATOM 4411 C CA . ILE B 1 71 ? -26.131 -25.020 27.696 1.00 54.84 72 ILE B CA 1
ATOM 4412 C C . ILE B 1 71 ? -25.951 -25.804 26.399 1.00 55.03 72 ILE B C 1
ATOM 4413 O O . ILE B 1 71 ? -26.034 -27.034 26.395 1.00 55.52 72 ILE B O 1
ATOM 4418 N N . ASN B 1 72 ? -25.717 -25.086 25.302 1.00 54.81 73 ASN B N 1
ATOM 4419 C CA . ASN B 1 72 ? -25.489 -25.710 24.001 1.00 55.04 73 ASN B CA 1
ATOM 4420 C C . ASN B 1 72 ? -24.250 -25.164 23.306 1.00 54.78 73 ASN B C 1
ATOM 4421 O O . ASN B 1 72 ? -24.298 -24.105 22.670 1.00 54.47 73 ASN B O 1
ATOM 4426 N N . ASN B 1 73 ? -23.143 -25.894 23.436 1.00 55.04 74 ASN B N 1
ATOM 4427 C CA . ASN B 1 73 ? -21.877 -25.528 22.803 1.00 54.80 74 ASN B CA 1
ATOM 4428 C C . ASN B 1 73 ? -22.014 -25.405 21.293 1.00 54.72 74 ASN B C 1
ATOM 4429 O O . ASN B 1 73 ? -22.541 -26.303 20.632 1.00 54.97 74 ASN B O 1
ATOM 4434 N N . THR B 1 74 ? -21.548 -24.278 20.763 1.00 54.35 75 THR B N 1
ATOM 4435 C CA . THR B 1 74 ? -21.563 -24.032 19.328 1.00 54.28 75 THR B CA 1
ATOM 4436 C C . THR B 1 74 ? -20.488 -24.892 18.660 1.00 54.59 75 THR B C 1
ATOM 4437 O O . THR B 1 74 ? -19.367 -24.983 19.170 1.00 54.59 75 THR B O 1
ATOM 4441 N N . PRO B 1 75 ? -20.831 -25.547 17.531 1.00 54.85 76 PRO B N 1
ATOM 4442 C CA . PRO B 1 75 ? -19.896 -26.440 16.842 1.00 55.21 76 PRO B CA 1
ATOM 4443 C C . PRO B 1 75 ? -18.612 -25.733 16.422 1.00 55.24 76 PRO B C 1
ATOM 4444 O O . PRO B 1 75 ? -18.655 -24.570 16.016 1.00 55.13 76 PRO B O 1
ATOM 4448 N N . LYS B 1 76 ? -17.489 -26.443 16.529 1.00 55.62 77 LYS B N 1
ATOM 4449 C CA . LYS B 1 76 ? -16.164 -25.917 16.184 1.00 55.80 77 LYS B CA 1
ATOM 4450 C C . LYS B 1 76 ? -16.159 -25.169 14.852 1.00 55.80 77 LYS B C 1
ATOM 4451 O O . LYS B 1 76 ? -15.707 -24.022 14.781 1.00 55.62 77 LYS B O 1
ATOM 4457 N N . GLU B 1 77 ? -16.676 -25.828 13.815 1.00 56.02 78 GLU B N 1
ATOM 4458 C CA . GLU B 1 77 ? -16.719 -25.293 12.453 1.00 56.25 78 GLU B CA 1
ATOM 4459 C C . GLU B 1 77 ? -17.296 -23.876 12.411 1.00 55.73 78 GLU B C 1
ATOM 4460 O O . GLU B 1 77 ? -16.779 -23.011 11.699 1.00 55.85 78 GLU B O 1
ATOM 4466 N N . VAL B 1 78 ? -18.366 -23.653 13.176 1.00 55.13 79 VAL B N 1
ATOM 4467 C CA . VAL B 1 78 ? -19.035 -22.350 13.248 1.00 54.54 79 VAL B CA 1
ATOM 4468 C C . VAL B 1 78 ? -18.155 -21.315 13.948 1.00 54.12 79 VAL B C 1
ATOM 4469 O O . VAL B 1 78 ? -17.990 -20.199 13.453 1.00 53.99 79 VAL B O 1
ATOM 4473 N N . VAL B 1 79 ? -17.590 -21.701 15.091 1.00 53.87 80 VAL B N 1
ATOM 4474 C CA . VAL B 1 79 ? -16.682 -20.848 15.862 1.00 53.41 80 VAL B CA 1
ATOM 4475 C C . VAL B 1 79 ? -15.484 -20.420 15.013 1.00 53.53 80 VAL B C 1
ATOM 4476 O O . VAL B 1 79 ? -15.092 -19.249 15.029 1.00 53.37 80 VAL B O 1
ATOM 4480 N N . PHE B 1 80 ? -14.921 -21.376 14.273 1.00 53.81 81 PHE B N 1
ATOM 4481 C CA . PHE B 1 80 ? -13.762 -21.132 13.414 1.00 54.09 81 PHE B CA 1
ATOM 4482 C C . PHE B 1 80 ? -14.018 -20.048 12.367 1.00 54.15 81 PHE B C 1
ATOM 4483 O O . PHE B 1 80 ? -13.245 -19.097 12.264 1.00 54.10 81 PHE B O 1
ATOM 4491 N N . GLN B 1 81 ? -15.100 -20.200 11.603 1.00 54.30 82 GLN B N 1
ATOM 4492 C CA . GLN B 1 81 ? -15.456 -19.250 10.549 1.00 54.61 82 GLN B CA 1
ATOM 4493 C C . GLN B 1 81 ? -15.773 -17.863 11.097 1.00 54.06 82 GLN B C 1
ATOM 4494 O O . GLN B 1 81 ? -15.376 -16.854 10.513 1.00 54.14 82 GLN B O 1
ATOM 4500 N N . THR B 1 82 ? -16.487 -17.827 12.218 1.00 53.59 83 THR B N 1
ATOM 4501 C CA . THR B 1 82 ? -16.883 -16.578 12.861 1.00 53.10 83 THR B CA 1
ATOM 4502 C C . THR B 1 82 ? -15.656 -15.726 13.187 1.00 53.16 83 THR B C 1
ATOM 4503 O O . THR B 1 82 ? -15.589 -14.555 12.806 1.00 53.02 83 THR B O 1
ATOM 4507 N N . LEU B 1 83 ? -14.687 -16.334 13.868 1.00 53.36 84 LEU B N 1
ATOM 4508 C CA . LEU B 1 83 ? -13.445 -15.661 14.248 1.00 53.57 84 LEU B CA 1
ATOM 4509 C C . LEU B 1 83 ? -12.603 -15.289 13.020 1.00 54.17 84 LEU B C 1
ATOM 4510 O O . LEU B 1 83 ? -12.048 -14.189 12.948 1.00 54.27 84 LEU B O 1
ATOM 4515 N N . GLU B 1 84 ? -12.525 -16.212 12.061 1.00 54.69 85 GLU B N 1
ATOM 4516 C CA . GLU B 1 84 ? -11.701 -16.051 10.862 1.00 55.44 85 GLU B CA 1
ATOM 4517 C C . GLU B 1 84 ? -12.106 -14.828 10.041 1.00 55.39 85 GLU B C 1
ATOM 4518 O O . GLU B 1 84 ? -11.266 -13.996 9.698 1.00 55.65 85 GLU B O 1
ATOM 4524 N N . SER B 1 85 ? -13.399 -14.732 9.742 1.00 55.19 86 SER B N 1
ATOM 4525 C CA . SER B 1 85 ? -13.941 -13.673 8.899 1.00 55.15 86 SER B CA 1
ATOM 4526 C C . SER B 1 85 ? -13.889 -12.309 9.580 1.00 54.76 86 SER B C 1
ATOM 4527 O O . SER B 1 85 ? -13.540 -11.311 8.946 1.00 55.00 86 SER B O 1
ATOM 4530 N N . ASN B 1 86 ? -14.236 -12.276 10.867 1.00 54.09 87 ASN B N 1
ATOM 4531 C CA . ASN B 1 86 ? -14.146 -11.055 11.670 1.00 53.66 87 ASN B CA 1
ATOM 4532 C C . ASN B 1 86 ? -12.750 -10.437 11.631 1.00 53.72 87 ASN B C 1
ATOM 4533 O O . ASN B 1 86 ? -12.599 -9.234 11.437 1.00 53.74 87 ASN B O 1
ATOM 4538 N N . LEU B 1 87 ? -11.733 -11.273 11.796 1.00 53.73 88 LEU B N 1
ATOM 4539 C CA . LEU B 1 87 ? -10.352 -10.805 11.825 1.00 53.81 88 LEU B CA 1
ATOM 4540 C C . LEU B 1 87 ? -9.793 -10.489 10.438 1.00 54.19 88 LEU B C 1
ATOM 4541 O O . LEU B 1 87 ? -8.857 -9.698 10.311 1.00 54.52 88 LEU B O 1
ATOM 4546 N N . LYS B 1 88 ? -10.380 -11.093 9.408 1.00 54.16 89 LYS B N 1
ATOM 4547 C CA . LYS B 1 88 ? -9.947 -10.877 8.027 1.00 54.66 89 LYS B CA 1
ATOM 4548 C C . LYS B 1 88 ? -10.358 -9.500 7.509 1.00 54.50 89 LYS B C 1
ATOM 4549 O O . LYS B 1 88 ? -9.692 -8.937 6.639 1.00 55.16 89 LYS B O 1
ATOM 4553 N N . ASP B 1 89 ? -11.451 -8.964 8.047 1.00 53.65 90 ASP B N 1
ATOM 4554 C CA . ASP B 1 89 ? -12.055 -7.740 7.520 1.00 53.36 90 ASP B CA 1
ATOM 4555 C C . ASP B 1 89 ? -12.160 -6.591 8.531 1.00 52.59 90 ASP B C 1
ATOM 4556 O O . ASP B 1 89 ? -12.262 -5.429 8.138 1.00 52.67 90 ASP B O 1
ATOM 4561 N N . MET B 1 90 ? -12.141 -6.914 9.822 1.00 51.75 91 MET B N 1
ATOM 4562 C CA . MET B 1 90 ? -12.334 -5.907 10.870 1.00 50.96 91 MET B CA 1
ATOM 4563 C C . MET B 1 90 ? -11.044 -5.576 11.618 1.00 50.75 91 MET B C 1
ATOM 4564 O O . MET B 1 90 ? -10.186 -6.441 11.813 1.00 50.92 91 MET B O 1
ATOM 4569 N N . LYS B 1 91 ? -10.916 -4.319 12.034 1.00 50.31 92 LYS B N 1
ATOM 4570 C CA . LYS B 1 91 ? -9.862 -3.917 12.960 1.00 50.11 92 LYS B CA 1
ATOM 4571 C C . LYS B 1 91 ? -10.142 -4.557 14.318 1.00 49.47 92 LYS B C 1
ATOM 4572 O O . LYS B 1 91 ? -11.302 -4.751 14.686 1.00 49.07 92 LYS B O 1
ATOM 4578 N N . CYS B 1 92 ? -9.087 -4.890 15.056 1.00 49.38 93 CYS B N 1
ATOM 4579 C CA . CYS B 1 92 ? -9.249 -5.512 16.367 1.00 48.81 93 CYS B CA 1
ATOM 4580 C C . CYS B 1 92 ? -8.122 -5.131 17.314 1.00 48.80 93 CYS B C 1
ATOM 4581 O O . CYS B 1 92 ? -7.007 -5.641 17.208 1.00 49.25 93 CYS B O 1
ATOM 4584 N N . ASN B 1 93 ? -8.422 -4.221 18.234 1.00 48.32 94 ASN B N 1
ATOM 4585 C CA . ASN B 1 93 ? -7.449 -3.770 19.220 1.00 48.30 94 ASN B CA 1
ATOM 4586 C C . ASN B 1 93 ? -7.308 -4.755 20.377 1.00 48.15 94 ASN B C 1
ATOM 4587 O O . ASN B 1 93 ? -6.193 -5.048 20.817 1.00 48.46 94 ASN B O 1
ATOM 4592 N N . VAL B 1 94 ? -8.443 -5.257 20.868 1.00 47.62 95 VAL B N 1
ATOM 4593 C CA . VAL B 1 94 ? -8.465 -6.188 21.997 1.00 47.36 95 VAL B CA 1
ATOM 4594 C C . VAL B 1 94 ? -9.446 -7.330 21.751 1.00 47.20 95 VAL B C 1
ATOM 4595 O O . VAL B 1 94 ? -10.524 -7.124 21.192 1.00 46.89 95 VAL B O 1
ATOM 4599 N N . ILE B 1 95 ? -9.046 -8.532 22.161 1.00 47.39 96 ILE B N 1
ATOM 4600 C CA . ILE B 1 95 ? -9.943 -9.674 22.268 1.00 47.22 96 ILE B CA 1
ATOM 4601 C C . ILE B 1 95 ? -10.155 -9.953 23.754 1.00 47.35 96 ILE B C 1
ATOM 4602 O O . ILE B 1 95 ? -9.191 -10.086 24.509 1.00 47.56 96 ILE B O 1
ATOM 4607 N N . LYS B 1 96 ? -11.414 -10.020 24.179 1.00 47.27 97 LYS B N 1
ATOM 4608 C CA . LYS B 1 96 ? -11.720 -10.411 25.550 1.00 47.46 97 LYS B CA 1
ATOM 4609 C C . LYS B 1 96 ? -12.460 -11.743 25.536 1.00 47.73 97 LYS B C 1
ATOM 4610 O O . LYS B 1 96 ? -13.278 -11.998 24.649 1.00 47.75 97 LYS B O 1
ATOM 4616 N N . THR B 1 97 ? -12.152 -12.597 26.507 1.00 48.22 98 THR B N 1
ATOM 4617 C CA . THR B 1 97 ? -12.750 -13.926 26.566 1.00 48.74 98 THR B CA 1
ATOM 4618 C C . THR B 1 97 ? -13.610 -14.126 27.810 1.00 48.91 98 THR B C 1
ATOM 4619 O O . THR B 1 97 ? -13.270 -13.653 28.896 1.00 49.09 98 THR B O 1
ATOM 4623 N N . GLY B 1 98 ? -14.723 -14.831 27.634 1.00 49.13 99 GLY B N 1
ATOM 4624 C CA . GLY B 1 98 ? -15.573 -15.247 28.743 1.00 49.64 99 GLY B CA 1
ATOM 4625 C C . GLY B 1 98 ? -15.658 -16.760 28.795 1.00 50.35 99 GLY B C 1
ATOM 4626 O O . GLY B 1 98 ? -14.673 -17.435 29.100 1.00 50.70 99 GLY B O 1
ATOM 4627 N N . MET B 1 99 ? -16.840 -17.288 28.490 1.00 50.73 100 MET B N 1
ATOM 4628 C CA . MET B 1 99 ? -17.070 -18.731 28.449 1.00 51.41 100 MET B CA 1
ATOM 4629 C C . MET B 1 99 ? -16.347 -19.330 27.249 1.00 51.60 100 MET B C 1
ATOM 4630 O O . MET B 1 99 ? -16.576 -18.921 26.110 1.00 51.39 100 MET B O 1
ATOM 4635 N N . LEU B 1 100 ? -15.468 -20.290 27.516 1.00 52.21 101 LEU B N 1
ATOM 4636 C CA . LEU B 1 100 ? -14.658 -20.921 26.475 1.00 52.57 101 LEU B CA 1
ATOM 4637 C C . LEU B 1 100 ? -14.765 -22.444 26.506 1.00 53.06 101 LEU B C 1
ATOM 4638 O O . LEU B 1 100 ? -14.559 -23.073 27.548 1.00 53.38 101 LEU B O 1
ATOM 4643 N N . THR B 1 101 ? -15.094 -23.022 25.354 1.00 53.06 102 THR B N 1
ATOM 4644 C CA . THR B 1 101 ? -15.182 -24.471 25.204 1.00 53.47 102 THR B CA 1
ATOM 4645 C C . THR B 1 101 ? -13.889 -25.014 24.614 1.00 53.77 102 THR B C 1
ATOM 4646 O O . THR B 1 101 ? -13.059 -24.250 24.121 1.00 53.81 102 THR B O 1
ATOM 4650 N N . ALA B 1 102 ? -13.730 -26.334 24.662 1.00 54.13 103 ALA B N 1
ATOM 4651 C CA . ALA B 1 102 ? -12.560 -27.007 24.101 1.00 54.42 103 ALA B CA 1
ATOM 4652 C C . ALA B 1 102 ? -12.356 -26.662 22.625 1.00 54.23 103 ALA B C 1
ATOM 4653 O O . ALA B 1 102 ? -11.229 -26.422 22.190 1.00 54.47 103 ALA B O 1
ATOM 4655 N N . ALA B 1 103 ? -13.449 -26.631 21.868 1.00 53.96 104 ALA B N 1
ATOM 4656 C CA . ALA B 1 103 ? -13.409 -26.270 20.454 1.00 53.87 104 ALA B CA 1
ATOM 4657 C C . ALA B 1 103 ? -13.033 -24.798 20.264 1.00 53.63 104 ALA B C 1
ATOM 4658 O O . ALA B 1 103 ? -12.255 -24.459 19.365 1.00 53.80 104 ALA B O 1
ATOM 4660 N N . ALA B 1 104 ? -13.581 -23.934 21.118 1.00 53.17 105 ALA B N 1
ATOM 4661 C CA . ALA B 1 104 ? -13.295 -22.502 21.066 1.00 52.81 105 ALA B CA 1
ATOM 4662 C C . ALA B 1 104 ? -11.840 -22.211 21.418 1.00 52.98 105 ALA B C 1
ATOM 4663 O O . ALA B 1 104 ? -11.218 -21.326 20.821 1.00 53.00 105 ALA B O 1
ATOM 4665 N N . ILE B 1 105 ? -11.308 -22.956 22.385 1.00 53.09 106 ILE B N 1
ATOM 4666 C CA . ILE B 1 105 ? -9.907 -22.835 22.776 1.00 53.37 106 ILE B CA 1
ATOM 4667 C C . ILE B 1 105 ? -9.003 -23.329 21.644 1.00 53.79 106 ILE B C 1
ATOM 4668 O O . ILE B 1 105 ? -7.979 -22.713 21.349 1.00 53.92 106 ILE B O 1
ATOM 4673 N N . GLU B 1 106 ? -9.406 -24.423 21.000 1.00 54.04 107 GLU B N 1
ATOM 4674 C CA . GLU B 1 106 ? -8.678 -24.969 19.855 1.00 54.55 107 GLU B CA 1
ATOM 4675 C C . GLU B 1 106 ? -8.624 -23.985 18.681 1.00 54.55 107 GLU B C 1
ATOM 4676 O O . GLU B 1 106 ? -7.601 -23.878 18.004 1.00 54.97 107 GLU B O 1
ATOM 4678 N N . VAL B 1 107 ? -9.722 -23.266 18.452 1.00 54.26 108 VAL B N 1
ATOM 4679 C CA . VAL B 1 107 ? -9.786 -22.274 17.378 1.00 54.32 108 VAL B CA 1
ATOM 4680 C C . VAL B 1 107 ? -8.980 -21.015 17.712 1.00 54.41 108 VAL B C 1
ATOM 4681 O O . VAL B 1 107 ? -8.193 -20.542 16.890 1.00 54.77 108 VAL B O 1
ATOM 4685 N N . LEU B 1 108 ? -9.175 -20.485 18.918 1.00 54.27 109 LEU B N 1
ATOM 4686 C CA . LEU B 1 108 ? -8.510 -19.255 19.346 1.00 54.41 109 LEU B CA 1
ATOM 4687 C C . LEU B 1 108 ? -6.989 -19.400 19.429 1.00 55.32 109 LEU B C 1
ATOM 4688 O O . LEU B 1 108 ? -6.255 -18.517 18.976 1.00 55.56 109 LEU B O 1
ATOM 4693 N N . HIS B 1 109 ? -6.527 -20.509 20.007 1.00 56.03 110 HIS B N 1
ATOM 4694 C CA . HIS B 1 109 ? -5.097 -20.824 20.091 1.00 56.95 110 HIS B CA 1
ATOM 4695 C C . HIS B 1 109 ? -4.449 -20.816 18.703 1.00 57.56 110 HIS B C 1
ATOM 4696 O O . HIS B 1 109 ? -3.394 -20.212 18.508 1.00 57.82 110 HIS B O 1
ATOM 4703 N N . GLU B 1 110 ? -5.107 -21.474 17.749 1.00 57.93 111 GLU B N 1
ATOM 4704 C CA . GLU B 1 110 ? -4.660 -21.535 16.358 1.00 58.80 111 GLU B CA 1
ATOM 4705 C C . GLU B 1 110 ? -4.509 -20.159 15.720 1.00 58.83 111 GLU B C 1
ATOM 4706 O O . GLU B 1 110 ? -3.570 -19.922 14.957 1.00 59.38 111 GLU B O 1
ATOM 4712 N N . LYS B 1 111 ? -5.438 -19.261 16.032 1.00 58.42 112 LYS B N 1
ATOM 4713 C CA . LYS B 1 111 ? -5.411 -17.910 15.488 1.00 58.49 112 LYS B CA 1
ATOM 4714 C C . LYS B 1 111 ? -4.352 -17.042 16.170 1.00 58.67 112 LYS B C 1
ATOM 4715 O O . LYS B 1 111 ? -3.726 -16.202 15.528 1.00 58.81 112 LYS B O 1
ATOM 4721 N N . LEU B 1 112 ? -4.151 -17.262 17.467 1.00 58.82 113 LEU B N 1
ATOM 4722 C CA . LEU B 1 112 ? -3.144 -16.533 18.238 1.00 59.32 113 LEU B CA 1
ATOM 4723 C C . LEU B 1 112 ? -1.720 -16.896 17.821 1.00 60.34 113 LEU B C 1
ATOM 4724 O O . LEU B 1 112 ? -0.800 -16.086 17.963 1.00 60.66 113 LEU B O 1
ATOM 4729 N N . LEU B 1 113 ? -1.551 -18.116 17.312 1.00 61.01 114 LEU B N 1
ATOM 4730 C CA . LEU B 1 113 ? -0.276 -18.570 16.758 1.00 62.00 114 LEU B CA 1
ATOM 4731 C C . LEU B 1 113 ? -0.047 -17.983 15.369 1.00 62.48 114 LEU B C 1
ATOM 4732 O O . LEU B 1 113 ? 1.049 -17.510 15.066 1.00 63.17 114 LEU B O 1
ATOM 4737 N N . GLN B 1 114 ? -1.086 -18.021 14.535 1.00 62.38 115 GLN B N 1
ATOM 4738 C CA . GLN B 1 114 ? -1.037 -17.477 13.177 1.00 62.93 115 GLN B CA 1
ATOM 4739 C C . GLN B 1 114 ? -0.738 -15.978 13.177 1.00 62.92 115 GLN B C 1
ATOM 4740 O O . GLN B 1 114 ? -0.019 -15.480 12.308 1.00 63.45 115 GLN B O 1
ATOM 4746 N N . LEU B 1 115 ? -1.296 -15.270 14.155 1.00 62.41 116 LEU B N 1
ATOM 4747 C CA . LEU B 1 115 ? -1.148 -13.823 14.239 1.00 62.43 116 LEU B CA 1
ATOM 4748 C C . LEU B 1 115 ? 0.230 -13.402 14.733 1.00 62.94 116 LEU B C 1
ATOM 4749 O O . LEU B 1 115 ? 0.757 -12.374 14.303 1.00 63.20 116 LEU B O 1
ATOM 4754 N N . GLY B 1 116 ? 0.801 -14.201 15.634 1.00 63.15 117 GLY B N 1
ATOM 4755 C CA . GLY B 1 116 ? 2.140 -13.958 16.169 1.00 63.67 117 GLY B CA 1
ATOM 4756 C C . GLY B 1 116 ? 2.272 -12.643 16.911 1.00 63.51 117 GLY B C 1
ATOM 4757 O O . GLY B 1 116 ? 1.653 -12.447 17.956 1.00 62.88 117 GLY B O 1
ATOM 4758 N N . GLU B 1 117 ? 3.085 -11.743 16.361 1.00 64.09 118 GLU B N 1
ATOM 4759 C CA . GLU B 1 117 ? 3.340 -10.436 16.972 1.00 64.06 118 GLU B CA 1
ATOM 4760 C C . GLU B 1 117 ? 2.291 -9.397 16.568 1.00 63.33 118 GLU B C 1
ATOM 4761 O O . GLU B 1 117 ? 2.177 -8.339 17.193 1.00 63.04 118 GLU B O 1
ATOM 4767 N N . ASN B 1 118 ? 1.528 -9.714 15.524 1.00 63.08 119 ASN B N 1
ATOM 4768 C CA . ASN B 1 118 ? 0.448 -8.855 15.048 1.00 62.55 119 ASN B CA 1
ATOM 4769 C C . ASN B 1 118 ? -0.870 -9.065 15.802 1.00 61.65 119 ASN B C 1
ATOM 4770 O O . ASN B 1 118 ? -1.868 -8.405 15.508 1.00 61.22 119 ASN B O 1
ATOM 4772 N N . ARG B 1 119 ? -0.864 -9.976 16.774 1.00 61.49 120 ARG B N 1
ATOM 4773 C CA . ARG B 1 119 ? -2.064 -10.292 17.557 1.00 60.78 120 ARG B CA 1
ATOM 4774 C C . ARG B 1 119 ? -2.508 -9.122 18.437 1.00 60.07 120 ARG B C 1
ATOM 4775 O O . ARG B 1 119 ? -1.669 -8.379 18.947 1.00 60.44 120 ARG B O 1
ATOM 4783 N N . PRO B 1 120 ? -3.833 -8.947 18.605 1.00 59.22 121 PRO B N 1
ATOM 4784 C CA . PRO B 1 120 ? -4.355 -7.900 19.482 1.00 58.59 121 PRO B CA 1
ATOM 4785 C C . PRO B 1 120 ? -4.128 -8.225 20.954 1.00 58.26 121 PRO B C 1
ATOM 4786 O O . PRO B 1 120 ? -3.746 -9.345 21.284 1.00 58.56 121 PRO B O 1
ATOM 4790 N N . LYS B 1 121 ? -4.365 -7.250 21.826 1.00 57.78 122 LYS B N 1
ATOM 4791 C CA . LYS B 1 121 ? -4.284 -7.466 23.270 1.00 57.49 122 LYS B CA 1
ATOM 4792 C C . LYS B 1 121 ? -5.350 -8.465 23.719 1.00 56.91 122 LYS B C 1
ATOM 4793 O O . LYS B 1 121 ? -6.399 -8.590 23.084 1.00 56.62 122 LYS B O 1
ATOM 4799 N N . LEU B 1 122 ? -5.070 -9.187 24.799 1.00 56.76 123 LEU B N 1
ATOM 4800 C CA . LEU B 1 122 ? -5.949 -10.260 25.244 1.00 56.30 123 LEU B CA 1
ATOM 4801 C C . LEU B 1 122 ? -6.312 -10.141 26.719 1.00 56.12 123 LEU B C 1
ATOM 4802 O O . LEU B 1 122 ? -5.450 -10.227 27.592 1.00 56.52 123 LEU B O 1
ATOM 4807 N N . VAL B 1 123 ? -7.600 -9.936 26.974 1.00 55.70 124 VAL B N 1
ATOM 4808 C CA . VAL B 1 123 ? -8.151 -9.910 28.322 1.00 55.57 124 VAL B CA 1
ATOM 4809 C C . VAL B 1 123 ? -8.868 -11.238 28.566 1.00 55.72 124 VAL B C 1
ATOM 4810 O O . VAL B 1 123 ? -9.876 -11.534 27.921 1.00 55.50 124 VAL B O 1
ATOM 4814 N N . VAL B 1 124 ? -8.343 -12.040 29.485 1.00 56.27 125 VAL B N 1
ATOM 4815 C CA . VAL B 1 124 ? -8.948 -13.334 29.779 1.00 56.59 125 VAL B CA 1
ATOM 4816 C C . VAL B 1 124 ? -9.677 -13.318 31.115 1.00 56.83 125 VAL B C 1
ATOM 4817 O O . VAL B 1 124 ? -9.063 -13.126 32.168 1.00 57.05 125 VAL B O 1
ATOM 4821 N N . ASP B 1 125 ? -10.995 -13.500 31.052 1.00 56.91 126 ASP B N 1
ATOM 4822 C CA . ASP B 1 125 ? -11.805 -13.690 32.246 1.00 57.37 126 ASP B CA 1
ATOM 4823 C C . ASP B 1 125 ? -12.179 -15.162 32.381 1.00 58.29 126 ASP B C 1
ATOM 4824 O O . ASP B 1 125 ? -12.829 -15.725 31.490 1.00 58.20 126 ASP B O 1
ATOM 4829 N N . PRO B 1 126 ? -11.756 -15.797 33.489 1.00 59.36 127 PRO B N 1
ATOM 4830 C CA . PRO B 1 126 ? -12.103 -17.194 33.733 1.00 60.33 127 PRO B CA 1
ATOM 4831 C C . PRO B 1 126 ? -13.589 -17.367 34.035 1.00 60.79 127 PRO B C 1
ATOM 4832 O O . PRO B 1 126 ? -14.155 -16.625 34.844 1.00 60.79 127 PRO B O 1
ATOM 4836 N N . VAL B 1 127 ? -14.210 -18.329 33.358 1.00 61.55 128 VAL B N 1
ATOM 4837 C CA . VAL B 1 127 ? -15.593 -18.711 33.618 1.00 62.30 128 VAL B CA 1
ATOM 4838 C C . VAL B 1 127 ? -15.635 -20.231 33.771 1.00 63.39 128 VAL B C 1
ATOM 4839 O O . VAL B 1 127 ? -15.650 -20.969 32.778 1.00 63.49 128 VAL B O 1
ATOM 4843 N N . LEU B 1 128 ? -15.641 -20.686 35.024 1.00 64.55 129 LEU B N 1
ATOM 4844 C CA . LEU B 1 128 ? -15.507 -22.112 35.344 1.00 65.74 129 LEU B CA 1
ATOM 4845 C C . LEU B 1 128 ? -16.647 -22.626 36.234 1.00 66.52 129 LEU B C 1
ATOM 4846 O O . LEU B 1 128 ? -17.732 -22.034 36.268 1.00 66.36 129 LEU B O 1
ATOM 4851 N N . VAL B 1 129 ? -16.382 -23.734 36.933 1.00 67.64 130 VAL B N 1
ATOM 48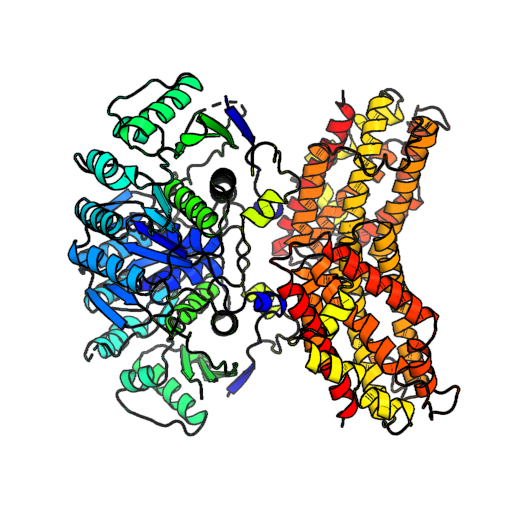52 C CA . VAL B 1 129 ? -17.299 -24.345 37.913 1.00 68.53 130 VAL B CA 1
ATOM 4853 C C . VAL B 1 129 ? -18.729 -24.557 37.395 1.00 68.57 130 VAL B C 1
ATOM 4854 O O . VAL B 1 129 ? -19.688 -24.009 37.951 1.00 68.67 130 VAL B O 1
ATOM 4856 N N . ALA B 1 130 ? -18.849 -25.363 36.336 1.00 68.67 131 ALA B N 1
ATOM 4857 C CA . ALA B 1 130 ? -20.134 -25.711 35.701 1.00 68.64 131 ALA B CA 1
ATOM 4858 C C . ALA B 1 130 ? -20.970 -24.496 35.293 1.00 68.04 131 ALA B C 1
ATOM 4859 O O . ALA B 1 130 ? -21.770 -24.567 34.358 1.00 67.81 131 ALA B O 1
ATOM 4861 N N . LYS B 1 139 ? -12.181 -30.081 34.287 1.00 72.21 140 LYS B N 1
ATOM 4862 C CA . LYS B 1 139 ? -10.856 -30.509 34.726 1.00 72.75 140 LYS B CA 1
ATOM 4863 C C . LYS B 1 139 ? -9.795 -30.155 33.686 1.00 72.45 140 LYS B C 1
ATOM 4864 O O . LYS B 1 139 ? -8.850 -29.413 33.980 1.00 72.53 140 LYS B O 1
ATOM 4866 N N . ASP B 1 140 ? -9.961 -30.679 32.471 1.00 72.02 141 ASP B N 1
ATOM 4867 C CA . ASP B 1 140 ? -9.046 -30.382 31.371 1.00 71.59 141 ASP B CA 1
ATOM 4868 C C . ASP B 1 140 ? -9.255 -28.955 30.859 1.00 70.51 141 ASP B C 1
ATOM 4869 O O . ASP B 1 140 ? -8.364 -28.375 30.238 1.00 70.41 141 ASP B O 1
ATOM 4874 N N . ILE B 1 141 ? -10.430 -28.395 31.139 1.00 69.62 142 ILE B N 1
ATOM 4875 C CA . ILE B 1 141 ? -10.764 -27.026 30.743 1.00 68.46 142 ILE B CA 1
ATOM 4876 C C . ILE B 1 141 ? -9.908 -25.980 31.474 1.00 68.05 142 ILE B C 1
ATOM 4877 O O . ILE B 1 141 ? -9.591 -24.931 30.912 1.00 67.65 142 ILE B O 1
ATOM 4882 N N . VAL B 1 142 ? -9.536 -26.279 32.719 1.00 68.02 143 VAL B N 1
ATOM 4883 C CA . VAL B 1 142 ? -8.644 -25.421 33.497 1.00 67.61 143 VAL B CA 1
ATOM 4884 C C . VAL B 1 142 ? -7.236 -25.501 32.908 1.00 67.54 143 VAL B C 1
ATOM 4885 O O . VAL B 1 142 ? -6.533 -24.491 32.808 1.00 67.31 143 VAL B O 1
ATOM 4889 N N . SER B 1 143 ? -6.849 -26.711 32.508 1.00 67.50 144 SER B N 1
ATOM 4890 C CA . SER B 1 143 ? -5.553 -26.970 31.889 1.00 67.39 144 SER B CA 1
ATOM 4891 C C . SER B 1 143 ? -5.426 -26.293 30.528 1.00 66.48 144 SER B C 1
ATOM 4892 O O . SER B 1 143 ? -4.380 -25.726 30.211 1.00 66.58 144 SER B O 1
ATOM 4895 N N . LEU B 1 144 ? -6.494 -26.352 29.734 1.00 65.52 145 LEU B N 1
ATOM 4896 C CA . LEU B 1 144 ? -6.499 -25.776 28.391 1.00 64.67 145 LEU B CA 1
ATOM 4897 C C . LEU B 1 144 ? -6.360 -24.257 28.404 1.00 64.08 145 LEU B C 1
ATOM 4898 O O . LEU B 1 144 ? -5.658 -23.690 27.568 1.00 64.07 145 LEU B O 1
ATOM 4903 N N . ILE B 1 145 ? -7.022 -23.600 29.352 1.00 63.50 146 ILE B N 1
ATOM 4904 C CA . ILE B 1 145 ? -6.890 -22.153 29.500 1.00 62.92 146 ILE B CA 1
ATOM 4905 C C . ILE B 1 145 ? -5.452 -21.796 29.892 1.00 63.23 146 ILE B C 1
ATOM 4906 O O . ILE B 1 145 ? -4.845 -20.897 29.299 1.00 63.01 146 ILE B O 1
ATOM 4911 N N . THR B 1 146 ? -4.914 -22.527 30.868 1.00 63.60 147 THR B N 1
ATOM 4912 C CA . THR B 1 146 ? -3.559 -22.300 31.377 1.00 63.96 147 THR B CA 1
ATOM 4913 C C . THR B 1 146 ? -2.492 -22.549 30.306 1.00 64.14 147 THR B C 1
ATOM 4914 O O . THR B 1 146 ? -1.548 -21.764 30.167 1.00 64.15 147 THR B O 1
ATOM 4918 N N . GLU B 1 147 ? -2.653 -23.635 29.553 1.00 64.08 148 GLU B N 1
ATOM 4919 C CA . GLU B 1 147 ? -1.669 -24.039 28.552 1.00 64.38 148 GLU B CA 1
ATOM 4920 C C . GLU B 1 147 ? -1.809 -23.313 27.220 1.00 63.66 148 GLU B C 1
ATOM 4921 O O . GLU B 1 147 ? -0.805 -22.982 26.588 1.00 63.95 148 GLU B O 1
ATOM 4927 N N . LYS B 1 148 ? -3.046 -23.068 26.798 1.00 62.75 149 LYS B N 1
ATOM 4928 C CA . LYS B 1 148 ? -3.303 -22.644 25.421 1.00 62.24 149 LYS B CA 1
ATOM 4929 C C . LYS B 1 148 ? -3.732 -21.183 25.249 1.00 61.41 149 LYS B C 1
ATOM 4930 O O . LYS B 1 148 ? -3.511 -20.601 24.186 1.00 61.20 149 LYS B O 1
ATOM 4936 N N . VAL B 1 149 ? -4.336 -20.593 26.279 1.00 60.86 150 VAL B N 1
ATOM 4937 C CA . VAL B 1 149 ? -4.892 -19.235 26.161 1.00 60.13 150 VAL B CA 1
ATOM 4938 C C . VAL B 1 149 ? -4.178 -18.197 27.036 1.00 60.06 150 VAL B C 1
ATOM 4939 O O . VAL B 1 149 ? -3.823 -17.118 26.557 1.00 59.81 150 VAL B O 1
ATOM 4943 N N . ALA B 1 150 ? -3.965 -18.534 28.308 1.00 60.16 151 ALA B N 1
ATOM 4944 C CA . ALA B 1 150 ? -3.390 -17.603 29.288 1.00 60.06 151 ALA B CA 1
ATOM 4945 C C . ALA B 1 150 ? -1.969 -17.097 28.984 1.00 60.40 151 ALA B C 1
ATOM 4946 O O . ALA B 1 150 ? -1.630 -15.976 29.373 1.00 60.41 151 ALA B O 1
ATOM 4948 N N . PRO B 1 151 ? -1.129 -17.912 28.306 1.00 60.73 152 PRO B N 1
ATOM 4949 C CA . PRO B 1 151 ? 0.202 -17.418 27.921 1.00 61.04 152 PRO B CA 1
ATOM 4950 C C . PRO B 1 151 ? 0.198 -16.215 26.966 1.00 60.48 152 PRO B C 1
ATOM 4951 O O . PRO B 1 151 ? 1.190 -15.485 26.899 1.00 60.97 152 PRO B O 1
ATOM 4955 N N . PHE B 1 152 ? -0.899 -16.020 26.240 1.00 59.61 153 PHE B N 1
ATOM 4956 C CA . PHE B 1 152 ? -1.031 -14.907 25.293 1.00 59.04 153 PHE B CA 1
ATOM 4957 C C . PHE B 1 152 ? -1.682 -13.677 25.928 1.00 58.36 153 PHE B C 1
ATOM 4958 O O . PHE B 1 152 ? -1.722 -12.606 25.319 1.00 58.16 153 PHE B O 1
ATOM 4966 N N . ALA B 1 153 ? -2.178 -13.836 27.153 1.00 58.00 154 ALA B N 1
ATOM 4967 C CA . ALA B 1 153 ? -2.991 -12.812 27.807 1.00 57.40 154 ALA B CA 1
ATOM 4968 C C . ALA B 1 153 ? -2.197 -11.616 28.316 1.00 57.49 154 ALA B C 1
ATOM 4969 O O . ALA B 1 153 ? -1.085 -11.761 28.829 1.00 58.06 154 ALA B O 1
ATOM 4971 N N . ASP B 1 154 ? -2.787 -10.434 28.167 1.00 56.88 155 ASP B N 1
ATOM 4972 C CA . ASP B 1 154 ? -2.239 -9.212 28.739 1.00 56.79 155 ASP B CA 1
ATOM 4973 C C . ASP B 1 154 ? -2.665 -9.051 30.193 1.00 56.52 155 ASP B C 1
ATOM 4974 O O . ASP B 1 154 ? -2.001 -8.354 30.961 1.00 56.87 155 ASP B O 1
ATOM 4979 N N . ILE B 1 155 ? -3.775 -9.694 30.560 1.00 55.95 156 ILE B N 1
ATOM 4980 C CA . ILE B 1 155 ? -4.250 -9.730 31.946 1.00 55.68 156 ILE B CA 1
ATOM 4981 C C . ILE B 1 155 ? -5.273 -10.847 32.177 1.00 55.54 156 ILE B C 1
ATOM 4982 O O . ILE B 1 155 ? -6.065 -11.165 31.288 1.00 55.11 156 ILE B O 1
ATOM 4987 N N . LEU B 1 156 ? -5.226 -11.444 33.368 1.00 55.90 157 LEU B N 1
ATOM 4988 C CA . LEU B 1 156 ? -6.229 -12.409 33.814 1.00 55.99 157 LEU B CA 1
ATOM 4989 C C . LEU B 1 156 ? -7.003 -11.822 34.980 1.00 55.92 157 LEU B C 1
ATOM 4990 O O . LEU B 1 156 ? -6.418 -11.191 35.861 1.00 56.27 157 LEU B O 1
ATOM 4995 N N . THR B 1 157 ? -8.313 -12.046 34.997 1.00 55.71 158 THR B N 1
ATOM 4996 C CA . THR B 1 157 ? -9.164 -11.502 36.058 1.00 55.69 158 THR B CA 1
ATOM 4997 C C . THR B 1 157 ? -9.994 -12.572 36.778 1.00 56.05 158 THR B C 1
ATOM 4998 O O . THR B 1 157 ? -11.219 -12.610 36.629 1.00 55.74 158 THR B O 1
ATOM 5002 N N . PRO B 1 158 ? -9.334 -13.447 37.561 1.00 56.77 159 PRO B N 1
ATOM 5003 C CA . PRO B 1 158 ? -10.097 -14.426 38.326 1.00 57.26 159 PRO B CA 1
ATOM 5004 C C . PRO B 1 158 ? -10.491 -13.925 39.715 1.00 57.68 159 PRO B C 1
ATOM 5005 O O . PRO B 1 158 ? -9.859 -13.008 40.247 1.00 57.82 159 PRO B O 1
ATOM 5009 N N . ASN B 1 159 ? -11.534 -14.521 40.289 1.00 58.04 160 ASN B N 1
ATOM 5010 C CA . ASN B 1 159 ? -11.808 -14.367 41.716 1.00 58.67 160 ASN B CA 1
ATOM 5011 C C . ASN B 1 159 ? -11.076 -15.458 42.502 1.00 59.62 160 ASN B C 1
ATOM 5012 O O . ASN B 1 159 ? -10.431 -16.324 41.908 1.00 59.61 160 ASN B O 1
ATOM 5017 N N . ILE B 1 160 ? -11.178 -15.411 43.829 1.00 60.51 161 ILE B N 1
ATOM 5018 C CA . ILE B 1 160 ? -10.463 -16.345 44.709 1.00 61.71 161 ILE B CA 1
ATOM 5019 C C . ILE B 1 160 ? -10.843 -17.820 44.473 1.00 62.29 161 ILE B C 1
ATOM 5020 O O . ILE B 1 160 ? -9.953 -18.666 44.382 1.00 62.67 161 ILE B O 1
ATOM 5025 N N . PRO B 1 161 ? -12.155 -18.135 44.369 1.00 62.43 162 PRO B N 1
ATOM 5026 C CA . PRO B 1 161 ? -12.518 -19.499 43.969 1.00 63.02 162 PRO B CA 1
ATOM 5027 C C . PRO B 1 161 ? -11.892 -19.915 42.634 1.00 62.96 162 PRO B C 1
ATOM 5028 O O . PRO B 1 161 ? -11.388 -21.035 42.514 1.00 63.48 162 PRO B O 1
ATOM 5032 N N . GLU B 1 162 ? -11.919 -19.012 41.654 1.00 62.57 163 GLU B N 1
ATOM 5033 C CA . GLU B 1 162 ? -11.311 -19.250 40.341 1.00 62.51 163 GLU B CA 1
ATOM 5034 C C . GLU B 1 162 ? -9.787 -19.386 40.433 1.00 63.08 163 GLU B C 1
ATOM 5035 O O . GLU B 1 162 ? -9.172 -20.052 39.602 1.00 63.05 163 GLU B O 1
ATOM 5041 N N . CYS B 1 163 ? -9.190 -18.758 41.446 1.00 63.75 164 CYS B N 1
ATOM 5042 C CA . CYS B 1 163 ? -7.755 -18.888 41.714 1.00 64.74 164 CYS B CA 1
ATOM 5043 C C . CYS B 1 163 ? -7.422 -20.277 42.244 1.00 65.89 164 CYS B C 1
ATOM 5044 O O . CYS B 1 163 ? -6.470 -20.911 41.786 1.00 66.10 164 CYS B O 1
ATOM 5047 N N . TYR B 1 164 ? -8.217 -20.735 43.211 1.00 66.82 165 TYR B N 1
ATOM 5048 C CA . TYR B 1 164 ? -8.049 -22.054 43.818 1.00 68.19 165 TYR B CA 1
ATOM 5049 C C . TYR B 1 164 ? -8.125 -23.173 42.785 1.00 68.46 165 TYR B C 1
ATOM 5050 O O . TYR B 1 164 ? -7.412 -24.172 42.894 1.00 69.17 165 TYR B O 1
ATOM 5059 N N . LYS B 1 165 ? -8.994 -22.995 41.792 1.00 68.17 166 LYS B N 1
ATOM 5060 C CA . LYS B 1 165 ? -9.163 -23.970 40.719 1.00 68.56 166 LYS B CA 1
ATOM 5061 C C . LYS B 1 165 ? -8.003 -23.923 39.727 1.00 68.73 166 LYS B C 1
ATOM 5062 O O . LYS B 1 165 ? -7.572 -24.960 39.224 1.00 69.11 166 LYS B O 1
ATOM 5064 N N . LEU B 1 166 ? -7.501 -22.718 39.458 1.00 68.81 167 LEU B N 1
ATOM 5065 C CA . LEU B 1 166 ? -6.399 -22.521 38.513 1.00 69.20 167 LEU B CA 1
ATOM 5066 C C . LEU B 1 166 ? -5.070 -23.117 38.986 1.00 70.41 167 LEU B C 1
ATOM 5067 O O . LEU B 1 166 ? -4.293 -23.617 38.172 1.00 70.66 167 LEU B O 1
ATOM 5072 N N . LEU B 1 167 ? -4.817 -23.066 40.292 1.00 71.51 168 LEU B N 1
ATOM 5073 C CA . LEU B 1 167 ? -3.582 -23.621 40.856 1.00 73.01 168 LEU B CA 1
ATOM 5074 C C . LEU B 1 167 ? -3.781 -24.940 41.621 1.00 74.28 168 LEU B C 1
ATOM 5075 O O . LEU B 1 167 ? -2.833 -25.474 42.205 1.00 75.11 168 LEU B O 1
ATOM 5080 N N . GLY B 1 168 ? -5.012 -25.453 41.602 1.00 74.61 169 GLY B N 1
ATOM 5081 C CA . GLY B 1 168 ? -5.351 -26.743 42.209 1.00 76.09 169 GLY B CA 1
ATOM 5082 C C . GLY B 1 168 ? -5.025 -26.880 43.687 1.00 77.60 169 GLY B C 1
ATOM 5083 O O . GLY B 1 168 ? -4.475 -27.899 44.112 1.00 78.51 169 GLY B O 1
ATOM 5084 N N . GLU B 1 169 ? -5.357 -25.850 44.465 1.00 78.03 170 GLU B N 1
ATOM 5085 C CA . GLU B 1 169 ? -5.133 -25.851 45.913 1.00 79.49 170 GLU B CA 1
ATOM 5086 C C . GLU B 1 169 ? -5.907 -24.725 46.599 1.00 79.47 170 GLU B C 1
ATOM 5087 O O . GLU B 1 169 ? -6.052 -23.633 46.049 1.00 78.67 170 GLU B O 1
ATOM 5093 N N . GLU B 1 170 ? -6.404 -25.013 47.800 1.00 80.62 171 GLU B N 1
ATOM 5094 C CA . GLU B 1 170 ? -7.039 -24.018 48.657 1.00 80.99 171 GLU B CA 1
ATOM 5095 C C . GLU B 1 170 ? -5.960 -23.284 49.455 1.00 81.75 171 GLU B C 1
ATOM 5096 O O . GLU B 1 170 ? -4.979 -23.895 49.890 1.00 82.71 171 GLU B O 1
ATOM 5102 N N . ARG B 1 171 ? -6.144 -21.978 49.644 1.00 81.50 172 ARG B N 1
ATOM 5103 C CA . ARG B 1 171 ? -5.194 -21.162 50.406 1.00 82.22 172 ARG B CA 1
ATOM 5104 C C . ARG B 1 171 ? -5.818 -20.610 51.694 1.00 82.75 172 ARG B C 1
ATOM 5105 O O . ARG B 1 171 ? -6.254 -21.383 52.551 1.00 83.51 172 ARG B O 1
ATOM 5113 N N . LYS B 1 172 ? -5.855 -19.284 51.828 1.00 82.43 173 LYS B N 1
ATOM 5114 C CA . LYS B 1 172 ? -6.390 -18.629 53.026 1.00 82.95 173 LYS B CA 1
ATOM 5115 C C . LYS B 1 172 ? -6.824 -17.183 52.761 1.00 82.17 173 LYS B C 1
ATOM 5116 O O . LYS B 1 172 ? -6.530 -16.616 51.704 1.00 81.42 173 LYS B O 1
ATOM 5118 N N . VAL B 1 173 ? -7.525 -16.597 53.731 1.00 82.46 174 VAL B N 1
ATOM 5119 C CA . VAL B 1 173 ? -7.980 -15.209 53.642 1.00 81.77 174 VAL B CA 1
ATOM 5120 C C . VAL B 1 173 ? -7.571 -14.401 54.883 1.00 82.43 174 VAL B C 1
ATOM 5121 O O . VAL B 1 173 ? -8.363 -13.619 55.421 1.00 82.26 174 VAL B O 1
ATOM 5123 N N . ASN B 1 174 ? -6.326 -14.591 55.319 1.00 83.18 175 ASN B N 1
ATOM 5124 C CA . ASN B 1 174 ? -5.804 -13.952 56.533 1.00 83.95 175 ASN B CA 1
ATOM 5125 C C . ASN B 1 174 ? -5.506 -12.464 56.369 1.00 83.25 175 ASN B C 1
ATOM 5126 O O . ASN B 1 174 ? -5.810 -11.666 57.257 1.00 83.53 175 ASN B O 1
ATOM 5131 N N . GLY B 1 175 ? -4.909 -12.097 55.238 1.00 82.44 176 GLY B N 1
ATOM 5132 C CA . GLY B 1 175 ? -4.559 -10.705 54.966 1.00 81.76 176 GLY B CA 1
ATOM 5133 C C . GLY B 1 175 ? -4.308 -10.424 53.498 1.00 80.70 176 GLY B C 1
ATOM 5134 O O . GLY B 1 175 ? -4.735 -11.187 52.627 1.00 80.36 176 GLY B O 1
ATOM 5135 N N . LEU B 1 176 ? -3.618 -9.319 53.228 1.00 80.22 177 LEU B N 1
ATOM 5136 C CA . LEU B 1 176 ? -3.271 -8.937 51.860 1.00 79.16 177 LEU B CA 1
ATOM 5137 C C . LEU B 1 176 ? -2.153 -9.817 51.312 1.00 79.39 177 LEU B C 1
ATOM 5138 O O . LEU B 1 176 ? -2.177 -10.199 50.142 1.00 78.80 177 LEU B O 1
ATOM 5143 N N . GLN B 1 177 ? -1.192 -10.149 52.174 1.00 80.16 178 GLN B N 1
ATOM 5144 C CA . GLN B 1 177 ? -0.052 -10.991 51.809 1.00 80.54 178 GLN B CA 1
ATOM 5145 C C . GLN B 1 177 ? -0.481 -12.362 51.274 1.00 80.22 178 GLN B C 1
ATOM 5146 O O . GLN B 1 177 ? 0.233 -12.978 50.478 1.00 80.18 178 GLN B O 1
ATOM 5152 N N . ASP B 1 178 ? -1.650 -12.824 51.715 1.00 79.82 179 ASP B N 1
ATOM 5153 C CA . ASP B 1 178 ? -2.249 -14.053 51.202 1.00 79.44 179 ASP B CA 1
ATOM 5154 C C . ASP B 1 178 ? -2.517 -13.961 49.700 1.00 78.16 179 ASP B C 1
ATOM 5155 O O . ASP B 1 178 ? -2.053 -14.809 48.935 1.00 78.25 179 ASP B O 1
ATOM 5160 N N . ILE B 1 179 ? -3.249 -12.923 49.290 1.00 76.87 180 ILE B N 1
ATOM 5161 C CA . ILE B 1 179 ? -3.568 -12.680 47.878 1.00 75.48 180 ILE B CA 1
ATOM 5162 C C . ILE B 1 179 ? -2.303 -12.392 47.062 1.00 75.16 180 ILE B C 1
ATOM 5163 O O . ILE B 1 179 ? -2.172 -12.854 45.923 1.00 74.79 180 ILE B O 1
ATOM 5168 N N . PHE B 1 180 ? -1.384 -11.634 47.659 1.00 75.13 181 PHE B N 1
ATOM 5169 C CA . PHE B 1 180 ? -0.080 -11.329 47.065 1.00 74.91 181 PHE B CA 1
ATOM 5170 C C . PHE B 1 180 ? 0.617 -12.580 46.535 1.00 75.02 181 PHE B C 1
ATOM 5171 O O . PHE B 1 180 ? 1.047 -12.615 45.382 1.00 74.60 181 PHE B O 1
ATOM 5179 N N . GLN B 1 181 ? 0.717 -13.603 47.381 1.00 75.42 182 GLN B N 1
ATOM 5180 C CA . GLN B 1 181 ? 1.356 -14.861 47.005 1.00 75.62 182 GLN B CA 1
ATOM 5181 C C . GLN B 1 181 ? 0.578 -15.597 45.911 1.00 74.66 182 GLN B C 1
ATOM 5182 O O . GLN B 1 181 ? 1.173 -16.066 44.938 1.00 74.55 182 GLN B O 1
ATOM 5188 N N . ILE B 1 182 ? -0.742 -15.685 46.077 1.00 73.83 183 ILE B N 1
ATOM 5189 C CA . ILE B 1 182 ? -1.621 -16.343 45.104 1.00 72.92 183 ILE B CA 1
ATOM 5190 C C . ILE B 1 182 ? -1.457 -15.724 43.714 1.00 71.94 183 ILE B C 1
ATOM 5191 O O . ILE B 1 182 ? -1.324 -16.442 42.721 1.00 71.74 183 ILE B O 1
ATOM 5196 N N . ALA B 1 183 ? -1.451 -14.393 43.663 1.00 71.24 184 ALA B N 1
ATOM 5197 C CA . ALA B 1 183 ? -1.252 -13.654 42.418 1.00 70.44 184 ALA B CA 1
ATOM 5198 C C . ALA B 1 183 ? 0.083 -13.989 41.745 1.00 70.79 184 ALA B C 1
ATOM 5199 O O . ALA B 1 183 ? 0.129 -14.233 40.537 1.00 70.41 184 ALA B O 1
ATOM 5201 N N . LYS B 1 184 ? 1.157 -14.008 42.534 1.00 71.49 185 LYS B N 1
ATOM 5202 C CA . LYS B 1 184 ? 2.497 -14.302 42.023 1.00 71.90 185 LYS B CA 1
ATOM 5203 C C . LYS B 1 184 ? 2.615 -15.745 41.541 1.00 71.99 185 LYS B C 1
ATOM 5204 O O . LYS B 1 184 ? 3.272 -16.014 40.534 1.00 72.03 185 LYS B O 1
ATOM 5210 N N . ASP B 1 185 ? 1.969 -16.662 42.257 1.00 72.04 186 ASP B N 1
ATOM 5211 C CA . ASP B 1 185 ? 1.928 -18.070 41.862 1.00 72.18 186 ASP B CA 1
ATOM 5212 C C . ASP B 1 185 ? 1.165 -18.256 40.552 1.00 71.14 186 ASP B C 1
ATOM 5213 O O . ASP B 1 185 ? 1.514 -19.118 39.743 1.00 71.36 186 ASP B O 1
ATOM 5218 N N . LEU B 1 186 ? 0.130 -17.440 40.355 1.00 70.02 187 LEU B N 1
ATOM 5219 C CA . LEU B 1 186 ? -0.680 -17.469 39.137 1.00 68.89 187 LEU B CA 1
ATOM 5220 C C . LEU B 1 186 ? 0.085 -17.001 37.907 1.00 68.48 187 LEU B C 1
ATOM 5221 O O . LEU B 1 186 ? -0.094 -17.543 36.819 1.00 68.23 187 LEU B O 1
ATOM 5226 N N . ALA B 1 187 ? 0.932 -15.992 38.089 1.00 68.44 188 ALA B N 1
ATOM 5227 C CA . ALA B 1 187 ? 1.743 -15.448 37.004 1.00 68.21 188 ALA B CA 1
ATOM 5228 C C . ALA B 1 187 ? 2.770 -16.456 36.494 1.00 68.80 188 ALA B C 1
ATOM 5229 O O . ALA B 1 187 ? 3.132 -16.442 35.314 1.00 68.72 188 ALA B O 1
ATOM 5231 N N . LYS B 1 188 ? 3.224 -17.330 37.390 1.00 69.39 189 LYS B N 1
ATOM 5232 C CA . LYS B 1 188 ? 4.246 -18.319 37.070 1.00 70.01 189 LYS B CA 1
ATOM 5233 C C . LYS B 1 188 ? 3.664 -19.521 36.329 1.00 69.56 189 LYS B C 1
ATOM 5234 O O . LYS B 1 188 ? 4.301 -20.057 35.420 1.00 69.76 189 LYS B O 1
ATOM 5240 N N . ILE B 1 189 ? 2.458 -19.939 36.713 1.00 68.88 190 ILE B N 1
ATOM 5241 C CA . ILE B 1 189 ? 1.818 -21.106 36.091 1.00 68.51 190 ILE B CA 1
ATOM 5242 C C . ILE B 1 189 ? 1.126 -20.803 34.760 1.00 67.42 190 ILE B C 1
ATOM 5243 O O . ILE B 1 189 ? 1.056 -21.671 33.889 1.00 67.49 190 ILE B O 1
ATOM 5248 N N . THR B 1 190 ? 0.626 -19.580 34.602 1.00 66.38 191 THR B N 1
ATOM 5249 C CA . THR B 1 190 ? -0.143 -19.215 33.409 1.00 65.27 191 THR B CA 1
ATOM 5250 C C . THR B 1 190 ? 0.692 -18.539 32.319 1.00 65.03 191 THR B C 1
ATOM 5251 O O . THR B 1 190 ? 0.237 -18.410 31.178 1.00 64.50 191 THR B O 1
ATOM 5255 N N . LYS B 1 191 ? 1.908 -18.120 32.676 1.00 65.28 192 LYS B N 1
ATOM 5256 C CA . LYS B 1 191 ? 2.803 -17.361 31.785 1.00 65.07 192 LYS B CA 1
ATOM 5257 C C . LYS B 1 191 ? 2.176 -16.028 31.369 1.00 64.04 192 LYS B C 1
ATOM 5258 O O . LYS B 1 191 ? 2.405 -15.532 30.261 1.00 63.82 192 LYS B O 1
ATOM 5264 N N . CYS B 1 192 ? 1.368 -15.472 32.269 1.00 63.31 193 CYS B N 1
ATOM 5265 C CA . CYS B 1 192 ? 0.766 -14.158 32.086 1.00 62.28 193 CYS B CA 1
ATOM 5266 C C . CYS B 1 192 ? 1.272 -13.241 33.188 1.00 62.28 193 CYS B C 1
ATOM 5267 O O . CYS B 1 192 ? 1.084 -13.524 34.371 1.00 62.37 193 CYS B O 1
ATOM 5270 N N . SER B 1 193 ? 1.912 -12.146 32.788 1.00 62.08 194 SER B N 1
ATOM 5271 C CA . SER B 1 193 ? 2.584 -11.245 33.723 1.00 62.27 194 SER B CA 1
ATOM 5272 C C . SER B 1 193 ? 1.637 -10.457 34.632 1.00 61.69 194 SER B C 1
ATOM 5273 O O . SER B 1 193 ? 1.941 -10.253 35.806 1.00 62.08 194 SER B O 1
ATOM 5276 N N . ASN B 1 194 ? 0.500 -10.023 34.092 1.00 60.80 195 ASN B N 1
ATOM 5277 C CA . ASN B 1 194 ? -0.430 -9.163 34.830 1.00 60.11 195 ASN B CA 1
ATOM 5278 C C . ASN B 1 194 ? -1.712 -9.888 35.236 1.00 59.60 195 ASN B C 1
ATOM 5279 O O . ASN B 1 194 ? -2.374 -10.501 34.397 1.00 59.31 195 ASN B O 1
ATOM 5284 N N . ILE B 1 195 ? -2.056 -9.806 36.521 1.00 59.50 196 ILE B N 1
ATOM 5285 C CA . ILE B 1 195 ? -3.196 -10.544 37.081 1.00 59.15 196 ILE B CA 1
ATOM 5286 C C . ILE B 1 195 ? -3.994 -9.721 38.096 1.00 58.82 196 ILE B C 1
ATOM 5287 O O . ILE B 1 195 ? -3.423 -9.108 39.002 1.00 59.14 196 ILE B O 1
ATOM 5292 N N . LEU B 1 196 ? -5.315 -9.713 37.924 1.00 58.18 197 LEU B N 1
ATOM 5293 C CA . LEU B 1 196 ? -6.224 -8.994 38.810 1.00 57.89 197 LEU B CA 1
ATOM 5294 C C . LEU B 1 196 ? -7.086 -9.979 39.594 1.00 58.09 197 LEU B C 1
ATOM 5295 O O . LEU B 1 196 ? -7.896 -10.702 39.014 1.00 57.79 197 LEU B O 1
ATOM 5300 N N . VAL B 1 197 ? -6.901 -10.005 40.911 1.00 58.62 198 VAL B N 1
ATOM 5301 C CA . VAL B 1 197 ? -7.658 -10.904 41.785 1.00 59.02 198 VAL B CA 1
ATOM 5302 C C . VAL B 1 197 ? -8.796 -10.149 42.479 1.00 58.83 198 VAL B C 1
ATOM 5303 O O . VAL B 1 197 ? -8.586 -9.067 43.036 1.00 58.76 198 VAL B O 1
ATOM 5307 N N . LYS B 1 198 ? -9.994 -10.731 42.439 1.00 58.77 199 LYS B N 1
ATOM 5308 C CA . LYS B 1 198 ? -11.194 -10.109 43.001 1.00 58.67 199 LYS B CA 1
ATOM 5309 C C . LYS B 1 198 ? -11.605 -10.760 44.322 1.00 59.58 199 LYS B C 1
ATOM 5310 O O . LYS B 1 198 ? -11.651 -11.988 44.425 1.00 60.03 199 LYS B O 1
ATOM 5316 N N . GLY B 1 199 ? -11.906 -9.937 45.325 1.00 60.01 200 GLY B N 1
ATOM 5317 C CA . GLY B 1 199 ? -12.335 -10.436 46.636 1.00 61.02 200 GLY B CA 1
ATOM 5318 C C . GLY B 1 199 ? -12.999 -9.392 47.518 1.00 61.25 200 GLY B C 1
ATOM 5319 O O . GLY B 1 199 ? -12.340 -8.473 48.010 1.00 61.46 200 GLY B O 1
ATOM 5320 N N . GLY B 1 200 ? -14.305 -9.541 47.731 1.00 61.31 201 GLY B N 1
ATOM 5321 C CA . GLY B 1 200 ? -15.072 -8.603 48.556 1.00 61.48 201 GLY B CA 1
ATOM 5322 C C . GLY B 1 200 ? -15.087 -8.946 50.037 1.00 62.50 201 GLY B C 1
ATOM 5323 O O . GLY B 1 200 ? -16.140 -9.261 50.600 1.00 62.76 201 GLY B O 1
ATOM 5324 N N . HIS B 1 201 ? -13.916 -8.872 50.669 1.00 63.09 202 HIS B N 1
ATOM 5325 C CA . HIS B 1 201 ? -13.762 -9.238 52.074 1.00 64.06 202 HIS B CA 1
ATOM 5326 C C . HIS B 1 201 ? -12.753 -8.333 52.779 1.00 64.42 202 HIS B C 1
ATOM 5327 O O . HIS B 1 201 ? -11.598 -8.709 52.991 1.00 64.92 202 HIS B O 1
ATOM 5329 N N . ILE B 1 212 ? -14.699 -4.244 50.031 1.00 58.95 213 ILE B N 1
ATOM 5330 C CA . ILE B 1 212 ? -14.325 -4.919 48.790 1.00 58.64 213 ILE B CA 1
ATOM 5331 C C . ILE B 1 212 ? -12.885 -4.588 48.394 1.00 58.60 213 ILE B C 1
ATOM 5332 O O . ILE B 1 212 ? -12.474 -3.422 48.426 1.00 58.43 213 ILE B O 1
ATOM 5334 N N . THR B 1 213 ? -12.129 -5.618 48.014 1.00 58.73 214 THR B N 1
ATOM 5335 C CA . THR B 1 213 ? -10.699 -5.469 47.731 1.00 58.75 214 THR B CA 1
ATOM 5336 C C . THR B 1 213 ? -10.284 -6.134 46.415 1.00 58.31 214 THR B C 1
ATOM 5337 O O . THR B 1 213 ? -10.565 -7.311 46.185 1.00 58.44 214 THR B O 1
ATOM 5341 N N . ASP B 1 214 ? -9.611 -5.368 45.559 1.00 57.82 215 ASP B N 1
ATOM 5342 C CA . ASP B 1 214 ? -9.100 -5.882 44.288 1.00 57.56 215 ASP B CA 1
ATOM 5343 C C . ASP B 1 214 ? -7.591 -5.671 44.178 1.00 57.83 215 ASP B C 1
ATOM 5344 O O . ASP B 1 214 ? -7.092 -4.572 44.420 1.00 57.81 215 ASP B O 1
ATOM 5346 N N . VAL B 1 215 ? -6.874 -6.731 43.812 1.00 58.12 216 VAL B N 1
ATOM 5347 C CA . VAL B 1 215 ? -5.413 -6.705 43.766 1.00 58.49 216 VAL B CA 1
ATOM 5348 C C . VAL B 1 215 ? -4.888 -6.894 42.345 1.00 58.26 216 VAL B C 1
ATOM 5349 O O . VAL B 1 215 ? -5.115 -7.932 41.724 1.00 58.17 216 VAL B O 1
ATOM 5353 N N . LEU B 1 216 ? -4.189 -5.879 41.843 1.00 58.32 217 LEU B N 1
ATOM 5354 C CA . LEU B 1 216 ? -3.539 -5.945 40.539 1.00 58.41 217 LEU B CA 1
ATOM 5355 C C . LEU B 1 216 ? -2.047 -6.164 40.728 1.00 59.39 217 LEU B C 1
ATOM 5356 O O . LEU B 1 216 ? -1.372 -5.368 41.383 1.00 59.73 217 LEU B O 1
ATOM 5361 N N . PHE B 1 217 ? -1.543 -7.250 40.151 1.00 59.96 218 PHE B N 1
ATOM 5362 C CA . PHE B 1 217 ? -0.117 -7.547 40.154 1.00 61.01 218 PHE B CA 1
ATOM 5363 C C . PHE B 1 217 ? 0.475 -7.272 38.776 1.00 61.13 218 PHE B C 1
ATOM 5364 O O . PHE B 1 217 ? -0.073 -7.701 37.759 1.00 60.74 218 PHE B O 1
ATOM 5372 N N . LEU B 1 218 ? 1.592 -6.549 38.754 1.00 61.84 219 LEU B N 1
ATOM 5373 C CA . LEU B 1 218 ? 2.281 -6.226 37.506 1.00 62.11 219 LEU B CA 1
ATOM 5374 C C . LEU B 1 218 ? 3.645 -6.917 37.451 1.00 63.17 219 LEU B C 1
ATOM 5375 O O . LEU B 1 218 ? 4.630 -6.416 37.996 1.00 63.83 219 LEU B O 1
ATOM 5380 N N . GLY B 1 219 ? 3.680 -8.068 36.781 1.00 63.48 220 GLY B N 1
ATOM 5381 C CA . GLY B 1 219 ? 4.834 -8.974 36.775 1.00 64.60 220 GLY B CA 1
ATOM 5382 C C . GLY B 1 219 ? 6.192 -8.387 36.443 1.00 65.45 220 GLY B C 1
ATOM 5383 O O . GLY B 1 219 ? 7.132 -8.504 37.235 1.00 66.28 220 GLY B O 1
ATOM 5384 N N . ALA B 1 220 ? 6.294 -7.763 35.271 1.00 65.31 221 ALA B N 1
ATOM 5385 C CA . ALA B 1 220 ? 7.553 -7.187 34.788 1.00 66.10 221 ALA B CA 1
ATOM 5386 C C . ALA B 1 220 ? 8.177 -6.201 35.779 1.00 66.59 221 ALA B C 1
ATOM 5387 O O . ALA B 1 220 ? 9.383 -6.247 36.032 1.00 67.52 221 ALA B O 1
ATOM 5389 N N . GLU B 1 221 ? 7.345 -5.325 36.340 1.00 66.08 222 GLU B N 1
ATOM 5390 C CA . GLU B 1 221 ? 7.797 -4.309 37.288 1.00 66.48 222 GLU B CA 1
ATOM 5391 C C . GLU B 1 221 ? 7.686 -4.765 38.749 1.00 66.91 222 GLU B C 1
ATOM 5392 O O . GLU B 1 221 ? 8.038 -4.016 39.667 1.00 67.26 222 GLU B O 1
ATOM 5394 N N . GLN B 1 222 ? 7.203 -5.994 38.947 1.00 66.96 223 GLN B N 1
ATOM 5395 C CA . GLN B 1 222 ? 7.018 -6.606 40.275 1.00 67.39 223 GLN B CA 1
ATOM 5396 C C . GLN B 1 222 ? 6.245 -5.720 41.262 1.00 67.03 223 GLN B C 1
ATOM 5397 O O . GLN B 1 222 ? 6.583 -5.642 42.449 1.00 67.65 223 GLN B O 1
ATOM 5399 N N . LYS B 1 223 ? 5.200 -5.068 40.753 1.00 66.03 224 LYS B N 1
ATOM 5400 C CA . LYS B 1 223 ? 4.411 -4.095 41.510 1.00 65.62 224 LYS B CA 1
ATOM 5401 C C . LYS B 1 223 ? 3.021 -4.611 41.889 1.00 64.91 224 LYS B C 1
ATOM 5402 O O . LYS B 1 223 ? 2.456 -5.472 41.210 1.00 64.58 224 LYS B O 1
ATOM 5408 N N . PHE B 1 224 ? 2.478 -4.069 42.977 1.00 64.67 225 PHE B N 1
ATOM 5409 C CA . PHE B 1 224 ? 1.117 -4.371 43.405 1.00 64.02 225 PHE B CA 1
ATOM 5410 C C . PHE B 1 224 ? 0.301 -3.091 43.543 1.00 63.37 225 PHE B C 1
ATOM 5411 O O . PHE B 1 224 ? 0.766 -2.110 44.125 1.00 63.56 225 PHE B O 1
ATOM 5419 N N . ILE B 1 225 ? -0.911 -3.105 42.994 1.00 62.64 226 ILE B N 1
ATOM 5420 C CA . ILE B 1 225 ? -1.860 -2.009 43.179 1.00 61.96 226 ILE B CA 1
ATOM 5421 C C . ILE B 1 225 ? -3.129 -2.562 43.815 1.00 61.75 226 ILE B C 1
ATOM 5422 O O . ILE B 1 225 ? -3.796 -3.424 43.242 1.00 61.35 226 ILE B O 1
ATOM 5427 N N . ILE B 1 226 ? -3.445 -2.064 45.008 1.00 62.06 227 ILE B N 1
ATOM 5428 C CA . ILE B 1 226 ? -4.619 -2.510 45.754 1.00 62.07 227 ILE B CA 1
ATOM 5429 C C . ILE B 1 226 ? -5.762 -1.523 45.557 1.00 61.45 227 ILE B C 1
ATOM 5430 O O . ILE B 1 226 ? -5.596 -0.316 45.741 1.00 61.38 227 ILE B O 1
ATOM 5435 N N . PHE B 1 227 ? -6.919 -2.052 45.178 1.00 61.14 228 PHE B N 1
ATOM 5436 C CA . PHE B 1 227 ? -8.090 -1.241 44.885 1.00 60.73 228 PHE B CA 1
ATOM 5437 C C . PHE B 1 227 ? -9.160 -1.399 45.965 1.00 61.15 228 PHE B C 1
ATOM 5438 O O . PHE B 1 227 ? -9.765 -2.467 46.099 1.00 61.32 228 PHE B O 1
ATOM 5446 N N . LYS B 1 228 ? -9.384 -0.335 46.732 1.00 61.51 229 LYS B N 1
ATOM 5447 C CA . LYS B 1 228 ? -10.405 -0.340 47.780 1.00 62.16 229 LYS B CA 1
ATOM 5448 C C . LYS B 1 228 ? -11.729 0.217 47.260 1.00 61.93 229 LYS B C 1
ATOM 5449 O O . LYS B 1 228 ? -11.831 1.400 46.919 1.00 61.52 229 LYS B O 1
ATOM 5451 N N . GLY B 1 229 ? -12.736 -0.651 47.202 1.00 62.45 230 GLY B N 1
ATOM 5452 C CA . GLY B 1 229 ? -14.053 -0.291 46.677 1.00 62.48 230 GLY B CA 1
ATOM 5453 C C . GLY B 1 229 ? -15.071 0.021 47.757 1.00 63.19 230 GLY B C 1
ATOM 5454 O O . GLY B 1 229 ? -14.722 0.518 48.830 1.00 63.76 230 GLY B O 1
ATOM 5455 N N . ASN B 1 230 ? -16.335 -0.276 47.468 1.00 63.39 231 ASN B N 1
ATOM 5456 C CA . ASN B 1 230 ? -17.438 0.045 48.372 1.00 63.96 231 ASN B CA 1
ATOM 5457 C C . ASN B 1 230 ? -18.337 -1.161 48.620 1.00 64.44 231 ASN B C 1
ATOM 5458 O O . ASN B 1 230 ? -18.794 -1.807 47.673 1.00 64.17 231 ASN B O 1
ATOM 5463 N N . PHE B 1 231 ? -18.588 -1.457 49.894 1.00 65.25 232 PHE B N 1
ATOM 5464 C CA . PHE B 1 231 ? -19.437 -2.587 50.269 1.00 65.91 232 PHE B CA 1
ATOM 5465 C C . PHE B 1 231 ? -20.917 -2.269 50.055 1.00 65.77 232 PHE B C 1
ATOM 5466 O O . PHE B 1 231 ? -21.576 -1.704 50.933 1.00 66.16 232 PHE B O 1
ATOM 5468 N N . VAL B 1 232 ? -21.426 -2.628 48.877 1.00 65.28 233 VAL B N 1
ATOM 5469 C CA . VAL B 1 232 ? -22.837 -2.430 48.544 1.00 65.08 233 VAL B CA 1
ATOM 5470 C C . VAL B 1 232 ? -23.623 -3.706 48.842 1.00 65.52 233 VAL B C 1
ATOM 5471 O O . VAL B 1 232 ? -23.365 -4.761 48.254 1.00 65.52 233 VAL B O 1
ATOM 5475 N N . ASN B 1 233 ? -24.576 -3.599 49.762 1.00 65.88 234 ASN B N 1
ATOM 5476 C CA . ASN B 1 233 ? -25.411 -4.732 50.143 1.00 66.42 234 ASN B CA 1
ATOM 5477 C C . ASN B 1 233 ? -26.567 -4.941 49.164 1.00 65.94 234 ASN B C 1
ATOM 5478 O O . ASN B 1 233 ? -27.678 -4.446 49.379 1.00 66.10 234 ASN B O 1
ATOM 5480 N N . THR B 1 234 ? -26.293 -5.672 48.085 1.00 65.29 235 THR B N 1
ATOM 5481 C CA . THR B 1 234 ? -27.310 -5.977 47.074 1.00 64.65 235 THR B CA 1
ATOM 5482 C C . THR B 1 234 ? -27.159 -7.390 46.509 1.00 64.45 235 THR B C 1
ATOM 5483 O O . THR B 1 234 ? -26.052 -7.928 46.446 1.00 64.51 235 THR B O 1
ATOM 5487 N N . THR B 1 235 ? -28.284 -7.979 46.110 1.00 64.14 236 THR B N 1
ATOM 5488 C CA . THR B 1 235 ? -28.305 -9.287 45.450 1.00 63.81 236 THR B CA 1
ATOM 5489 C C . THR B 1 235 ? -27.911 -9.158 43.976 1.00 62.74 236 THR B C 1
ATOM 5490 O O . THR B 1 235 ? -27.426 -10.114 43.360 1.00 62.71 236 THR B O 1
ATOM 5494 N N . HIS B 1 236 ? -28.109 -7.957 43.434 1.00 61.58 237 HIS B N 1
ATOM 5495 C CA . HIS B 1 236 ? -27.968 -7.677 42.010 1.00 60.30 237 HIS B CA 1
ATOM 5496 C C . HIS B 1 236 ? -26.508 -7.543 41.552 1.00 59.41 237 HIS B C 1
ATOM 5497 O O . HIS B 1 236 ? -26.079 -6.466 41.129 1.00 58.82 237 HIS B O 1
ATOM 5504 N N . THR B 1 237 ? -25.748 -8.635 41.631 1.00 58.94 238 THR B N 1
ATOM 5505 C CA . THR B 1 237 ? -24.347 -8.625 41.188 1.00 57.97 238 THR B CA 1
ATOM 5506 C C . THR B 1 237 ? -24.099 -9.603 40.038 1.00 57.27 238 THR B C 1
ATOM 5507 O O . THR B 1 237 ? -22.961 -10.014 39.790 1.00 57.16 238 THR B O 1
ATOM 5511 N N . HIS B 1 238 ? -25.173 -9.962 39.337 1.00 56.44 239 HIS B N 1
ATOM 5512 C CA . HIS B 1 238 ? -25.092 -10.858 38.188 1.00 55.52 239 HIS B CA 1
ATOM 5513 C C . HIS B 1 238 ? -24.405 -10.166 37.011 1.00 54.48 239 HIS B C 1
ATOM 5514 O O . HIS B 1 238 ? -24.813 -9.080 36.586 1.00 54.13 239 HIS B O 1
ATOM 5521 N N . GLY B 1 239 ? -23.347 -10.794 36.507 1.00 53.76 240 GLY B N 1
ATOM 5522 C CA . GLY B 1 239 ? -22.653 -10.303 35.321 1.00 52.46 240 GLY B CA 1
ATOM 5523 C C . GLY B 1 239 ? -21.466 -9.391 35.569 1.00 51.61 240 GLY B C 1
ATOM 5524 O O . GLY B 1 239 ? -20.815 -8.960 34.619 1.00 51.31 240 GLY B O 1
ATOM 5525 N N . THR B 1 240 ? -21.174 -9.106 36.837 1.00 51.13 241 THR B N 1
ATOM 5526 C CA . THR B 1 240 ? -20.067 -8.216 37.214 1.00 50.25 241 THR B CA 1
ATOM 5527 C C . THR B 1 240 ? -18.726 -8.642 36.621 1.00 49.80 241 THR B C 1
ATOM 5528 O O . THR B 1 240 ? -17.961 -7.802 36.146 1.00 49.48 241 THR B O 1
ATOM 5532 N N . GLY B 1 241 ? -18.454 -9.945 36.652 1.00 49.66 242 GLY B N 1
ATOM 5533 C CA . GLY B 1 241 ? -17.215 -10.508 36.120 1.00 49.26 242 GLY B CA 1
ATOM 5534 C C . GLY B 1 241 ? -17.038 -10.295 34.627 1.00 48.55 242 GLY B C 1
ATOM 5535 O O . GLY B 1 241 ? -15.962 -9.903 34.173 1.00 48.50 242 GLY B O 1
ATOM 5536 N N . CYS B 1 242 ? -18.098 -10.556 33.865 1.00 47.96 243 CYS B N 1
ATOM 5537 C CA . CYS B 1 242 ? -18.080 -10.375 32.417 1.00 47.24 243 CYS B CA 1
ATOM 5538 C C . CYS B 1 242 ? -17.867 -8.911 32.069 1.00 46.55 243 CYS B C 1
ATOM 5539 O O . CYS B 1 242 ? -17.136 -8.588 31.130 1.00 46.45 243 CYS B O 1
ATOM 5542 N N . THR B 1 243 ? -18.504 -8.037 32.846 1.00 45.92 244 THR B N 1
ATOM 5543 C CA . THR B 1 243 ? -18.534 -6.606 32.564 1.00 45.14 244 THR B CA 1
ATOM 5544 C C . THR B 1 243 ? -17.238 -5.898 32.942 1.00 44.84 244 THR B C 1
ATOM 5545 O O . THR B 1 243 ? -16.852 -4.927 32.288 1.00 44.59 244 THR B O 1
ATOM 5549 N N . LEU B 1 244 ? -16.567 -6.385 33.988 1.00 44.79 245 LEU B N 1
ATOM 5550 C CA . LEU B 1 244 ? -15.275 -5.831 34.403 1.00 44.51 245 LEU B CA 1
ATOM 5551 C C . LEU B 1 244 ? -14.224 -6.083 33.331 1.00 44.35 245 LEU B C 1
ATOM 5552 O O . LEU B 1 244 ? -13.478 -5.177 32.954 1.00 44.21 245 LEU B O 1
ATOM 5557 N N . ALA B 1 245 ? -14.186 -7.319 32.845 1.00 44.30 246 ALA B N 1
ATOM 5558 C CA . ALA B 1 245 ? -13.257 -7.730 31.805 1.00 44.36 246 ALA B CA 1
ATOM 5559 C C . ALA B 1 245 ? -13.496 -6.953 30.517 1.00 44.07 246 ALA B C 1
ATOM 5560 O O . ALA B 1 245 ? -12.548 -6.608 29.817 1.00 44.25 246 ALA B O 1
ATOM 5562 N N . SER B 1 246 ? -14.761 -6.669 30.220 1.00 43.67 247 SER B N 1
ATOM 5563 C CA . SER B 1 246 ? -15.116 -5.924 29.016 1.00 43.50 247 SER B CA 1
ATOM 5564 C C . SER B 1 246 ? -14.821 -4.431 29.132 1.00 43.32 247 SER B C 1
ATOM 5565 O O . SER B 1 246 ? -14.541 -3.773 28.130 1.00 43.26 247 SER B O 1
ATOM 5568 N N . ALA B 1 247 ? -14.893 -3.905 30.353 1.00 43.22 248 ALA B N 1
ATOM 5569 C CA . ALA B 1 247 ? -14.559 -2.509 30.615 1.00 42.98 248 ALA B CA 1
ATOM 5570 C C . ALA B 1 247 ? -13.050 -2.296 30.519 1.00 43.26 248 ALA B C 1
ATOM 5571 O O . ALA B 1 247 ? -12.595 -1.328 29.903 1.00 43.23 248 ALA B O 1
ATOM 5573 N N . ILE B 1 248 ? -12.287 -3.208 31.125 1.00 43.57 249 ILE B N 1
ATOM 5574 C CA . ILE B 1 248 ? -10.827 -3.214 31.028 1.00 43.91 249 ILE B CA 1
ATOM 5575 C C . ILE B 1 248 ? -10.399 -3.285 29.562 1.00 44.03 249 ILE B C 1
ATOM 5576 O O . ILE B 1 248 ? -9.572 -2.487 29.109 1.00 44.24 249 ILE B O 1
ATOM 5581 N N . ALA B 1 249 ? -10.985 -4.230 28.829 1.00 43.94 250 ALA B N 1
ATOM 5582 C CA . ALA B 1 249 ? -10.706 -4.411 27.408 1.00 44.11 250 ALA B CA 1
ATOM 5583 C C . ALA B 1 249 ? -11.034 -3.160 26.604 1.00 44.06 250 ALA B C 1
ATOM 5584 O O . ALA B 1 249 ? -10.302 -2.807 25.680 1.00 44.38 250 ALA B O 1
ATOM 5586 N N . SER B 1 250 ? -12.131 -2.495 26.962 1.00 43.86 251 SER B N 1
ATOM 5587 C CA . SER B 1 250 ? -12.567 -1.299 26.252 1.00 44.00 251 SER B CA 1
ATOM 5588 C C . SER B 1 250 ? -11.559 -0.177 26.421 1.00 44.28 251 SER B C 1
ATOM 5589 O O . SER B 1 250 ? -11.121 0.418 25.438 1.00 44.50 251 SER B O 1
ATOM 5592 N N . ASN B 1 251 ? -11.190 0.091 27.671 1.00 44.50 252 ASN B N 1
ATOM 5593 C CA . ASN B 1 251 ? -10.205 1.116 27.997 1.00 44.83 252 ASN B CA 1
ATOM 5594 C C . ASN B 1 251 ? -8.823 0.819 27.420 1.00 45.50 252 ASN B C 1
ATOM 5595 O O . ASN B 1 251 ? -8.147 1.728 26.926 1.00 45.75 252 ASN B O 1
ATOM 5600 N N . LEU B 1 252 ? -8.410 -0.447 27.475 1.00 45.87 253 LEU B N 1
ATOM 5601 C CA . LEU B 1 252 ? -7.143 -0.867 26.874 1.00 46.60 253 LEU B CA 1
ATOM 5602 C C . LEU B 1 252 ? -7.132 -0.611 25.372 1.00 46.84 253 LEU B C 1
ATOM 5603 O O . LEU B 1 252 ? -6.118 -0.188 24.818 1.00 47.25 253 LEU B O 1
ATOM 5608 N N . ALA B 1 253 ? -8.270 -0.865 24.729 1.00 46.79 254 ALA B N 1
ATOM 5609 C CA . ALA B 1 253 ? -8.435 -0.617 23.301 1.00 47.10 254 ALA B CA 1
ATOM 5610 C C . ALA B 1 253 ? -8.348 0.869 22.968 1.00 47.40 254 ALA B C 1
ATOM 5611 O O . ALA B 1 253 ? -7.848 1.236 21.904 1.00 48.00 254 ALA B O 1
ATOM 5613 N N . ARG B 1 254 ? -8.828 1.720 23.875 1.00 47.22 255 ARG B N 1
ATOM 5614 C CA . ARG B 1 254 ? -8.798 3.166 23.653 1.00 47.51 255 ARG B CA 1
ATOM 5615 C C . ARG B 1 254 ? -7.378 3.734 23.748 1.00 48.08 255 ARG B C 1
ATOM 5616 O O . ARG B 1 254 ? -7.098 4.811 23.213 1.00 48.39 255 ARG B O 1
ATOM 5624 N N . GLY B 1 255 ? -6.491 3.000 24.415 1.00 48.38 256 GLY B N 1
ATOM 5625 C CA . GLY B 1 255 ? -5.094 3.402 24.541 1.00 48.99 256 GLY B CA 1
ATOM 5626 C C . GLY B 1 255 ? -4.664 3.774 25.949 1.00 49.09 256 GLY B C 1
ATOM 5627 O O . GLY B 1 255 ? -3.556 4.275 26.150 1.00 49.57 256 GLY B O 1
ATOM 5628 N N . TYR B 1 256 ? -5.538 3.533 26.923 1.00 48.71 257 TYR B N 1
ATOM 5629 C CA . TYR B 1 256 ? -5.212 3.786 28.323 1.00 48.88 257 TYR B CA 1
ATOM 5630 C C . TYR B 1 256 ? -4.224 2.752 28.847 1.00 49.29 257 TYR B C 1
ATOM 5631 O O . TYR B 1 256 ? -4.125 1.645 28.307 1.00 49.47 257 TYR B O 1
ATOM 5640 N N . SER B 1 257 ? -3.489 3.119 29.892 1.00 49.54 258 SER B N 1
ATOM 5641 C CA . SER B 1 257 ? -2.565 2.193 30.537 1.00 50.06 258 SER B CA 1
ATOM 5642 C C . SER B 1 257 ? -3.350 1.118 31.277 1.00 49.90 258 SER B C 1
ATOM 5643 O O . SER B 1 257 ? -4.527 1.310 31.598 1.00 49.43 258 SER B O 1
ATOM 5646 N N . LEU B 1 258 ? -2.699 -0.010 31.538 1.00 50.43 259 LEU B N 1
ATOM 5647 C CA . LEU B 1 258 ? -3.323 -1.106 32.274 1.00 50.52 259 LEU B CA 1
ATOM 5648 C C . LEU B 1 258 ? -3.901 -0.649 33.629 1.00 50.42 259 LEU B C 1
ATOM 5649 O O . LEU B 1 258 ? -5.081 -0.890 33.893 1.00 49.95 259 LEU B O 1
ATOM 5654 N N . PRO B 1 259 ? -3.090 0.034 34.476 1.00 50.85 260 PRO B N 1
ATOM 5655 C CA . PRO B 1 259 ? -3.630 0.513 35.754 1.00 50.76 260 PRO B CA 1
ATOM 5656 C C . PRO B 1 259 ? -4.756 1.532 35.599 1.00 50.20 260 PRO B C 1
ATOM 5657 O O . PRO B 1 259 ? -5.651 1.575 36.442 1.00 50.11 260 PRO B O 1
ATOM 5661 N N . GLN B 1 260 ? -4.709 2.341 34.542 1.00 49.96 261 GLN B N 1
ATOM 5662 C CA . GLN B 1 260 ? -5.799 3.274 34.241 1.00 49.39 261 GLN B CA 1
ATOM 5663 C C . GLN B 1 260 ? -7.080 2.526 33.866 1.00 48.96 261 GLN B C 1
ATOM 5664 O O . GLN B 1 260 ? -8.155 2.818 34.391 1.00 48.70 261 GLN B O 1
ATOM 5670 N N . SER B 1 261 ? -6.948 1.553 32.969 1.00 48.96 262 SER B N 1
ATOM 5671 C CA . SER B 1 261 ? -8.084 0.803 32.453 1.00 48.59 262 SER B CA 1
ATOM 5672 C C . SER B 1 261 ? -8.698 -0.136 33.491 1.00 48.56 262 SER B C 1
ATOM 5673 O O . SER B 1 261 ? -9.911 -0.363 33.489 1.00 48.28 262 SER B O 1
ATOM 5676 N N . VAL B 1 262 ? -7.860 -0.682 34.370 1.00 48.93 263 VAL B N 1
ATOM 5677 C CA . VAL B 1 262 ? -8.337 -1.536 35.460 1.00 48.93 263 VAL B CA 1
ATOM 5678 C C . VAL B 1 262 ? -9.126 -0.706 36.475 1.00 48.76 263 VAL B C 1
ATOM 5679 O O . VAL B 1 262 ? -10.197 -1.124 36.927 1.00 48.62 263 VAL B O 1
ATOM 5683 N N . TYR B 1 263 ? -8.603 0.472 36.811 1.00 48.72 264 TYR B N 1
ATOM 5684 C CA . TYR B 1 263 ? -9.317 1.408 37.672 1.00 48.54 264 TYR B CA 1
ATOM 5685 C C . TYR B 1 263 ? -10.649 1.803 37.045 1.00 47.77 264 TYR B C 1
ATOM 5686 O O . TYR B 1 263 ? -11.683 1.820 37.720 1.00 47.79 264 TYR B O 1
ATOM 5695 N N . GLY B 1 264 ? -10.606 2.125 35.754 1.00 47.16 265 GLY B N 1
ATOM 5696 C CA . GLY B 1 264 ? -11.791 2.511 34.999 1.00 46.28 265 GLY B CA 1
ATOM 5697 C C . GLY B 1 264 ? -12.841 1.423 34.965 1.00 45.88 265 GLY B C 1
ATOM 5698 O O . GLY B 1 264 ? -14.037 1.703 35.075 1.00 45.59 265 GLY B O 1
ATOM 5699 N N . GLY B 1 265 ? -12.387 0.181 34.813 1.00 45.89 266 GLY B N 1
ATOM 5700 C CA . GLY B 1 265 ? -13.270 -0.977 34.795 1.00 45.45 266 GLY B CA 1
ATOM 5701 C C . GLY B 1 265 ? -13.959 -1.182 36.128 1.00 45.34 266 GLY B C 1
ATOM 5702 O O . GLY B 1 265 ? -15.188 -1.248 36.193 1.00 44.98 266 GLY B O 1
ATOM 5703 N N . ILE B 1 266 ? -13.157 -1.262 37.190 1.00 45.52 267 ILE B N 1
ATOM 5704 C CA . ILE B 1 266 ? -13.661 -1.503 38.544 1.00 45.52 267 ILE B CA 1
ATOM 5705 C C . ILE B 1 266 ? -14.717 -0.480 38.963 1.00 45.08 267 ILE B C 1
ATOM 5706 O O . ILE B 1 266 ? -15.792 -0.858 39.434 1.00 44.99 267 ILE B O 1
ATOM 5711 N N . GLU B 1 267 ? -14.417 0.805 38.771 1.00 44.68 268 GLU B N 1
ATOM 5712 C CA . GLU B 1 267 ? -15.358 1.871 39.117 1.00 44.31 268 GLU B CA 1
ATOM 5713 C C . GLU B 1 267 ? -16.658 1.801 38.309 1.00 43.70 268 GLU B C 1
ATOM 5714 O O . GLU B 1 267 ? -17.740 1.961 38.870 1.00 43.62 268 GLU B O 1
ATOM 5720 N N . TYR B 1 268 ? -16.544 1.556 37.004 1.00 43.28 269 TYR B N 1
ATOM 5721 C CA . TYR B 1 268 ? -17.709 1.465 36.126 1.00 42.97 269 TYR B CA 1
ATOM 5722 C C . TYR B 1 268 ? -18.678 0.361 36.552 1.00 43.34 269 TYR B C 1
ATOM 5723 O O . TYR B 1 268 ? -19.890 0.577 36.585 1.00 43.31 269 TYR B O 1
ATOM 5732 N N . VAL B 1 269 ? -18.141 -0.819 36.861 1.00 43.74 270 VAL B N 1
ATOM 5733 C CA . VAL B 1 269 ? -18.954 -1.935 37.334 1.00 44.08 270 VAL B CA 1
ATOM 5734 C C . VAL B 1 269 ? -19.574 -1.574 38.677 1.00 44.34 270 VAL B C 1
ATOM 5735 O O . VAL B 1 269 ? -20.776 -1.752 38.880 1.00 44.31 270 VAL B O 1
ATOM 5739 N N . GLN B 1 270 ? -18.748 -1.043 39.577 1.00 44.76 271 GLN B N 1
ATOM 5740 C CA . GLN B 1 270 ? -19.188 -0.667 40.921 1.00 45.17 271 GLN B CA 1
ATOM 5741 C C . GLN B 1 270 ? -20.274 0.407 40.936 1.00 44.77 271 GLN B C 1
ATOM 5742 O O . GLN B 1 270 ? -21.095 0.436 41.850 1.00 45.19 271 GLN B O 1
ATOM 5748 N N . ASN B 1 271 ? -20.278 1.278 39.928 1.00 44.05 272 ASN B N 1
ATOM 5749 C CA . ASN B 1 271 ? -21.365 2.243 39.747 1.00 43.53 272 ASN B CA 1
ATOM 5750 C C . ASN B 1 271 ? -22.630 1.570 39.228 1.00 43.33 272 ASN B C 1
ATOM 5751 O O . ASN B 1 271 ? -23.727 1.828 39.727 1.00 43.31 272 ASN B O 1
ATOM 5756 N N . ALA B 1 272 ? -22.460 0.705 38.229 1.00 43.09 273 ALA B N 1
ATOM 5757 C CA . ALA B 1 272 ? -23.553 -0.066 37.644 1.00 43.02 273 ALA B CA 1
ATOM 5758 C C . ALA B 1 272 ? -24.264 -0.911 38.701 1.00 43.49 273 ALA B C 1
ATOM 5759 O O . ALA B 1 272 ? -25.491 -1.056 38.669 1.00 43.58 273 ALA B O 1
ATOM 5761 N N . VAL B 1 273 ? -23.484 -1.460 39.631 1.00 43.76 274 VAL B N 1
ATOM 5762 C CA . VAL B 1 273 ? -24.020 -2.183 40.781 1.00 44.22 274 VAL B CA 1
ATOM 5763 C C . VAL B 1 273 ? -24.688 -1.205 41.753 1.00 44.33 274 VAL B C 1
ATOM 5764 O O . VAL B 1 273 ? -25.833 -1.415 42.153 1.00 44.50 274 VAL B O 1
ATOM 5768 N N . ALA B 1 274 ? -23.967 -0.141 42.114 1.00 44.25 275 ALA B N 1
ATOM 5769 C CA . ALA B 1 274 ? -24.441 0.852 43.080 1.00 44.50 275 ALA B CA 1
ATOM 5770 C C . ALA B 1 274 ? -25.798 1.438 42.707 1.00 44.56 275 ALA B C 1
ATOM 5771 O O . ALA B 1 274 ? -26.704 1.466 43.537 1.00 45.01 275 ALA B O 1
ATOM 5773 N N . ILE B 1 275 ? -25.932 1.901 41.466 1.00 44.54 276 ILE B N 1
ATOM 5774 C CA . ILE B 1 275 ? -27.211 2.413 40.970 1.00 44.85 276 ILE B CA 1
ATOM 5775 C C . ILE B 1 275 ? -28.225 1.273 40.822 1.00 45.56 276 ILE B C 1
ATOM 5776 O O . ILE B 1 275 ? -29.275 1.296 41.460 1.00 46.07 276 ILE B O 1
ATOM 5781 N N . GLY B 1 276 ? -27.902 0.275 40.001 1.00 45.89 277 GLY B N 1
ATOM 5782 C CA . GLY B 1 276 ? -28.777 -0.880 39.809 1.00 46.67 277 GLY B CA 1
ATOM 5783 C C . GLY B 1 276 ? -30.039 -0.587 39.012 1.00 47.09 277 GLY B C 1
ATOM 5784 O O . GLY B 1 276 ? -30.358 0.571 38.721 1.00 46.69 277 GLY B O 1
ATOM 5785 N N . CYS B 1 277 ? -30.760 -1.648 38.662 1.00 47.86 278 CYS B N 1
ATOM 5786 C CA . CYS B 1 277 ? -31.978 -1.527 37.871 1.00 48.46 278 CYS B CA 1
ATOM 5787 C C . CYS B 1 277 ? -33.031 -2.551 38.277 1.00 49.45 278 CYS B C 1
ATOM 5788 O O . CYS B 1 277 ? -32.704 -3.630 38.778 1.00 49.80 278 CYS B O 1
ATOM 5791 N N . ASP B 1 278 ? -34.297 -2.203 38.058 1.00 50.20 279 ASP B N 1
ATOM 5792 C CA . ASP B 1 278 ? -35.404 -3.122 38.294 1.00 51.32 279 ASP B CA 1
ATOM 5793 C C . ASP B 1 278 ? -35.927 -3.632 36.957 1.00 51.45 279 ASP B C 1
ATOM 5794 O O . ASP B 1 278 ? -36.661 -2.936 36.252 1.00 51.44 279 ASP B O 1
ATOM 5799 N N . VAL B 1 279 ? -35.541 -4.859 36.626 1.00 51.92 280 VAL B N 1
ATOM 5800 C CA . VAL B 1 279 ? -35.731 -5.415 35.291 1.00 52.17 280 VAL B CA 1
ATOM 5801 C C . VAL B 1 279 ? -36.280 -6.852 35.312 1.00 53.06 280 VAL B C 1
ATOM 5802 O O . VAL B 1 279 ? -36.822 -7.332 34.313 1.00 53.13 280 VAL B O 1
ATOM 5806 N N . THR B 1 280 ? -36.154 -7.522 36.456 1.00 54.01 281 THR B N 1
ATOM 5807 C CA . THR B 1 280 ? -36.670 -8.881 36.626 1.00 55.12 281 THR B CA 1
ATOM 5808 C C . THR B 1 280 ? -38.112 -8.866 37.129 1.00 56.33 281 THR B C 1
ATOM 5809 O O . THR B 1 280 ? -38.573 -7.868 37.692 1.00 56.36 281 THR B O 1
ATOM 5813 N N . LYS B 1 281 ? -38.816 -9.976 36.918 1.00 57.55 282 LYS B N 1
ATOM 5814 C CA . LYS B 1 281 ? -40.105 -10.209 37.561 1.00 59.14 282 LYS B CA 1
ATOM 5815 C C . LYS B 1 281 ? -39.878 -10.528 39.038 1.00 60.25 282 LYS B C 1
ATOM 5816 O O . LYS B 1 281 ? -38.836 -11.083 39.403 1.00 60.26 282 LYS B O 1
ATOM 5822 N N . GLU B 1 282 ? -40.853 -10.175 39.878 1.00 61.57 283 GLU B N 1
ATOM 5823 C CA . GLU B 1 282 ? -40.782 -10.411 41.326 1.00 62.74 283 GLU B CA 1
ATOM 5824 C C . GLU B 1 282 ? -40.548 -11.885 41.661 1.00 63.72 283 GLU B C 1
ATOM 5825 O O . GLU B 1 282 ? -40.069 -12.217 42.748 1.00 64.22 283 GLU B O 1
ATOM 5827 N N . THR B 1 283 ? -40.876 -12.758 40.710 1.00 64.28 284 THR B N 1
ATOM 5828 C CA . THR B 1 283 ? -40.615 -14.191 40.823 1.00 65.20 284 THR B CA 1
ATOM 5829 C C . THR B 1 283 ? -39.128 -14.509 41.021 1.00 65.10 284 THR B C 1
ATOM 5830 O O . THR B 1 283 ? -38.786 -15.506 41.661 1.00 65.78 284 THR B O 1
ATOM 5832 N N . VAL B 1 284 ? -38.254 -13.662 40.476 1.00 64.56 285 VAL B N 1
ATOM 5833 C CA . VAL B 1 284 ? -36.805 -13.872 40.559 1.00 64.38 285 VAL B CA 1
ATOM 5834 C C . VAL B 1 284 ? -36.251 -13.555 41.950 1.00 64.82 285 VAL B C 1
ATOM 5835 O O . VAL B 1 284 ? -35.672 -14.432 42.604 1.00 65.24 285 VAL B O 1
ATOM 5837 N N . LYS B 1 285 ? -36.438 -12.308 42.389 1.00 64.75 286 LYS B N 1
ATOM 5838 C CA . LYS B 1 285 ? -35.983 -11.834 43.707 1.00 65.13 286 LYS B CA 1
ATOM 5839 C C . LYS B 1 285 ? -34.529 -12.208 44.019 1.00 64.91 286 LYS B C 1
ATOM 5840 O O . LYS B 1 285 ? -33.804 -11.453 44.670 1.00 64.69 286 LYS B O 1
ATOM 5842 N N . ASN B 1 287 ? -31.305 -12.184 43.301 1.00 55.85 288 ASN B N 1
ATOM 5843 C CA . ASN B 1 287 ? -30.301 -11.932 42.272 1.00 55.13 288 ASN B CA 1
ATOM 5844 C C . ASN B 1 287 ? -30.880 -11.147 41.097 1.00 54.32 288 ASN B C 1
ATOM 5845 O O . ASN B 1 287 ? -32.061 -11.291 40.766 1.00 54.55 288 ASN B O 1
ATOM 5850 N N . GLY B 1 288 ? -30.043 -10.315 40.476 1.00 53.33 289 GLY B N 1
ATOM 5851 C CA . GLY B 1 288 ? -30.471 -9.474 39.358 1.00 52.18 289 GLY B CA 1
ATOM 5852 C C . GLY B 1 288 ? -29.323 -8.868 38.568 1.00 51.15 289 GLY B C 1
ATOM 5853 O O . GLY B 1 288 ? -28.178 -8.877 39.024 1.00 51.18 289 GLY B O 1
ATOM 5854 N N . PRO B 1 289 ? -29.623 -8.338 37.369 1.00 50.36 290 PRO B N 1
ATOM 5855 C CA . PRO B 1 289 ? -28.619 -7.673 36.540 1.00 49.51 290 PRO B CA 1
ATOM 5856 C C . PRO B 1 289 ? -28.179 -6.326 37.111 1.00 48.93 290 PRO B C 1
ATOM 5857 O O . PRO B 1 289 ? -28.800 -5.806 38.040 1.00 49.16 290 PRO B O 1
ATOM 5861 N N . ILE B 1 290 ? -27.109 -5.779 36.544 1.00 48.15 291 ILE B N 1
ATOM 5862 C CA . ILE B 1 290 ? -26.583 -4.476 36.945 1.00 47.38 291 ILE B CA 1
ATOM 5863 C C . ILE B 1 290 ? -26.972 -3.396 35.926 1.00 46.61 291 ILE B C 1
ATOM 5864 O O . ILE B 1 290 ? -27.519 -3.705 34.862 1.00 46.60 291 ILE B O 1
ATOM 5869 N N . ASN B 1 291 ? -26.692 -2.137 36.252 1.00 45.86 292 ASN B N 1
ATOM 5870 C CA . ASN B 1 291 ? -27.082 -1.025 35.388 1.00 45.08 292 ASN B CA 1
ATOM 5871 C C . ASN B 1 291 ? -25.954 -0.557 34.465 1.00 44.28 292 ASN B C 1
ATOM 5872 O O . ASN B 1 291 ? -25.285 0.443 34.738 1.00 43.98 292 ASN B O 1
ATOM 5877 N N . HIS B 1 292 ? -25.766 -1.282 33.363 1.00 43.68 293 HIS B N 1
ATOM 5878 C CA . HIS B 1 292 ? -24.737 -0.963 32.367 1.00 42.94 293 HIS B CA 1
ATOM 5879 C C . HIS B 1 292 ? -24.939 0.410 31.750 1.00 42.42 293 HIS B C 1
ATOM 5880 O O . HIS B 1 292 ? -24.041 0.947 31.094 1.00 42.32 293 HIS B O 1
ATOM 5887 N N . VAL B 1 293 ? -26.118 0.978 31.973 1.00 42.01 294 VAL B N 1
ATOM 5888 C CA . VAL B 1 293 ? -26.597 2.066 31.145 1.00 41.62 294 VAL B CA 1
ATOM 5889 C C . VAL B 1 293 ? -26.889 3.353 31.947 1.00 41.36 294 VAL B C 1
ATOM 5890 O O . VAL B 1 293 ? -27.616 4.242 31.500 1.00 41.30 294 VAL B O 1
ATOM 5894 N N . TYR B 1 294 ? -26.257 3.459 33.113 1.00 41.17 295 TYR B N 1
ATOM 5895 C CA . TYR B 1 294 ? -26.490 4.561 34.049 1.00 40.97 295 TYR B CA 1
ATOM 5896 C C . TYR B 1 294 ? -26.009 5.929 33.562 1.00 40.75 295 TYR B C 1
ATOM 5897 O O . TYR B 1 294 ? -26.481 6.956 34.049 1.00 40.76 295 TYR B O 1
ATOM 5906 N N . ALA B 1 295 ? -25.066 5.938 32.620 1.00 40.56 296 ALA B N 1
ATOM 5907 C CA . ALA B 1 295 ? -24.476 7.182 32.123 1.00 40.22 296 ALA B CA 1
ATOM 5908 C C . ALA B 1 295 ? -24.985 7.553 30.733 1.00 40.26 296 ALA B C 1
ATOM 5909 O O . ALA B 1 295 ? -24.657 8.619 30.206 1.00 40.48 296 ALA B O 1
ATOM 5911 N N . VAL B 1 296 ? -25.791 6.678 30.145 1.00 40.17 297 VAL B N 1
ATOM 5912 C CA . VAL B 1 296 ? -26.306 6.901 28.802 1.00 40.17 297 VAL B CA 1
ATOM 5913 C C . VAL B 1 296 ? -27.509 7.847 28.843 1.00 40.53 297 VAL B C 1
ATOM 5914 O O . VAL B 1 296 ? -28.451 7.643 29.613 1.00 40.61 297 VAL B O 1
ATOM 5918 N N . GLU B 1 297 ? -27.462 8.887 28.019 1.00 40.75 298 GLU B N 1
ATOM 5919 C CA . GLU B 1 297 ? -28.580 9.818 27.902 1.00 41.10 298 GLU B CA 1
ATOM 5920 C C . GLU B 1 297 ? -29.591 9.314 26.874 1.00 41.00 298 GLU B C 1
ATOM 5921 O O . GLU B 1 297 ? -29.224 8.627 25.923 1.00 40.81 298 GLU B O 1
ATOM 5927 N N . ILE B 1 298 ? -30.862 9.656 27.080 1.00 41.19 299 ILE B N 1
ATOM 5928 C CA . ILE B 1 298 ? -31.941 9.236 26.184 1.00 41.54 299 ILE B CA 1
ATOM 5929 C C . ILE B 1 298 ? -31.977 10.138 24.943 1.00 41.78 299 ILE B C 1
ATOM 5930 O O . ILE B 1 298 ? -32.194 11.345 25.063 1.00 41.85 299 ILE B O 1
ATOM 5935 N N . PRO B 1 299 ? -31.753 9.553 23.751 1.00 42.03 300 PRO B N 1
ATOM 5936 C CA . PRO B 1 299 ? -31.684 10.312 22.497 1.00 42.56 300 PRO B CA 1
ATOM 5937 C C . PRO B 1 299 ? -32.876 11.249 22.269 1.00 43.08 300 PRO B C 1
ATOM 5938 O O . PRO B 1 299 ? -32.676 12.446 22.048 1.00 43.16 300 PRO B O 1
ATOM 5942 N N . LEU B 1 300 ? -34.094 10.713 22.349 1.00 43.56 301 LEU B N 1
ATOM 5943 C CA . LEU B 1 300 ? -35.315 11.495 22.120 1.00 44.26 301 LEU B CA 1
ATOM 5944 C C . LEU B 1 300 ? -35.470 12.721 23.019 1.00 44.49 301 LEU B C 1
ATOM 5945 O O . LEU B 1 300 ? -36.051 13.719 22.600 1.00 44.81 301 LEU B O 1
ATOM 5950 N N . GLU B 1 301 ? -34.958 12.643 24.245 1.00 44.67 302 GLU B N 1
ATOM 5951 C CA . GLU B 1 301 ? -35.050 13.758 25.194 1.00 45.26 302 GLU B CA 1
ATOM 5952 C C . GLU B 1 301 ? -34.325 15.017 24.714 1.00 45.42 302 GLU B C 1
ATOM 5953 O O . GLU B 1 301 ? -34.788 16.132 24.960 1.00 45.45 302 GLU B O 1
ATOM 5959 N N . LYS B 1 302 ? -33.199 14.837 24.025 1.00 45.71 303 LYS B N 1
ATOM 5960 C CA . LYS B 1 302 ? -32.471 15.966 23.450 1.00 46.09 303 LYS B CA 1
ATOM 5961 C C . LYS B 1 302 ? -32.957 16.334 22.051 1.00 46.44 303 LYS B C 1
ATOM 5962 O O . LYS B 1 302 ? -32.846 17.488 21.643 1.00 46.94 303 LYS B O 1
ATOM 5968 N N . MET B 1 303 ? -33.505 15.356 21.332 1.00 46.55 304 MET B N 1
ATOM 5969 C CA . MET B 1 303 ? -34.017 15.568 19.977 1.00 46.88 304 MET B CA 1
ATOM 5970 C C . MET B 1 303 ? -35.272 16.437 19.960 1.00 47.29 304 MET B C 1
ATOM 5971 O O . MET B 1 303 ? -35.424 17.304 19.094 1.00 47.61 304 MET B O 1
ATOM 5976 N N . LEU B 1 304 ? -36.166 16.194 20.917 1.00 47.21 305 LEU B N 1
ATOM 5977 C CA . LEU B 1 304 ? -37.432 16.925 21.001 1.00 47.67 305 LEU B CA 1
ATOM 5978 C C . LEU B 1 304 ? -37.242 18.334 21.563 1.00 47.68 305 LEU B C 1
ATOM 5979 O O . LEU B 1 304 ? -38.000 19.250 21.232 1.00 48.09 305 LEU B O 1
ATOM 5984 N N . SER B 1 305 ? -36.216 18.495 22.397 1.00 47.29 306 SER B N 1
ATOM 5985 C CA . SER B 1 305 ? -35.893 19.776 23.022 1.00 47.28 306 SER B CA 1
ATOM 5986 C C . SER B 1 305 ? -34.860 20.579 22.225 1.00 47.53 306 SER B C 1
ATOM 5987 O O . SER B 1 305 ? -34.478 21.680 22.625 1.00 47.35 306 SER B O 1
ATOM 5990 N N . ASP B 1 306 ? -34.415 20.022 21.101 1.00 48.03 307 ASP B N 1
ATOM 5991 C CA . ASP B 1 306 ? -33.413 20.657 20.248 1.00 48.53 307 ASP B CA 1
ATOM 5992 C C . ASP B 1 306 ? -33.931 21.978 19.681 1.00 49.44 307 ASP B C 1
ATOM 5993 O O . ASP B 1 306 ? -35.121 22.110 19.377 1.00 49.78 307 ASP B O 1
ATOM 5998 N N . GLU B 1 307 ? -33.025 22.945 19.546 1.00 50.02 308 GLU B N 1
ATOM 5999 C CA . GLU B 1 307 ? -33.349 24.281 19.038 1.00 51.15 308 GLU B CA 1
ATOM 6000 C C . GLU B 1 307 ? -33.869 24.272 17.595 1.00 52.12 308 GLU B C 1
ATOM 6001 O O . GLU B 1 307 ? -34.678 25.124 17.217 1.00 52.59 308 GLU B O 1
ATOM 6007 N N . CYS B 1 308 ? -33.402 23.308 16.801 1.00 52.53 309 CYS B N 1
ATOM 6008 C CA . CYS B 1 308 ? -33.771 23.213 15.387 1.00 53.61 309 CYS B CA 1
ATOM 6009 C C . CYS B 1 308 ? -34.811 22.130 15.095 1.00 54.22 309 CYS B C 1
ATOM 6010 O O . CYS B 1 308 ? -34.917 21.647 13.965 1.00 54.64 309 CYS B O 1
ATOM 6013 N N . PHE B 1 309 ? -35.577 21.754 16.117 1.00 54.54 310 PHE B N 1
ATOM 6014 C CA . PHE B 1 309 ? -36.645 20.774 15.962 1.00 55.30 310 PHE B CA 1
ATOM 6015 C C . PHE B 1 309 ? -37.821 21.412 15.229 1.00 56.70 310 PHE B C 1
ATOM 6016 O O . PHE B 1 309 ? -38.640 22.116 15.825 1.00 56.73 310 PHE B O 1
ATOM 6024 N N . THR B 1 310 ? -37.872 21.166 13.922 1.00 58.23 311 THR B N 1
ATOM 6025 C CA . THR B 1 310 ? -38.866 21.764 13.039 1.00 59.96 311 THR B CA 1
ATOM 6026 C C . THR B 1 310 ? -39.539 20.687 12.192 1.00 61.11 311 THR B C 1
ATOM 6027 O O . THR B 1 310 ? -38.979 20.235 11.190 1.00 61.53 311 THR B O 1
ATOM 6029 N N . ALA B 1 311 ? -40.741 20.274 12.591 1.00 62.06 312 ALA B N 1
ATOM 6030 C CA . ALA B 1 311 ? -41.428 20.854 13.742 1.00 62.51 312 ALA B CA 1
ATOM 6031 C C . ALA B 1 311 ? -42.140 19.810 14.607 1.00 62.71 312 ALA B C 1
ATOM 6032 O O . ALA B 1 311 ? -42.058 18.604 14.351 1.00 62.56 312 ALA B O 1
ATOM 6034 N N . SER B 1 312 ? -42.830 20.303 15.636 1.00 63.32 313 SER B N 1
ATOM 6035 C CA . SER B 1 312 ? -43.626 19.489 16.548 1.00 63.78 313 SER B CA 1
ATOM 6036 C C . SER B 1 312 ? -45.117 19.615 16.240 1.00 65.06 313 SER B C 1
ATOM 6037 O O . SER B 1 312 ? -45.962 19.450 17.127 1.00 65.15 313 SER B O 1
ATOM 6039 N N . ASP B 1 313 ? -45.432 19.914 14.982 1.00 66.35 314 ASP B N 1
ATOM 6040 C CA . ASP B 1 313 ? -46.814 20.098 14.542 1.00 67.66 314 ASP B CA 1
ATOM 6041 C C . ASP B 1 313 ? -47.540 18.762 14.350 1.00 68.30 314 ASP B C 1
ATOM 6042 O O . ASP B 1 313 ? -48.773 18.722 14.319 1.00 69.02 314 ASP B O 1
ATOM 6044 N N . VAL B 1 314 ? -46.772 17.679 14.223 1.00 68.27 315 VAL B N 1
ATOM 6045 C CA . VAL B 1 314 ? -47.325 16.335 14.046 1.00 68.87 315 VAL B CA 1
ATOM 6046 C C . VAL B 1 314 ? -46.966 15.402 15.206 1.00 68.43 315 VAL B C 1
ATOM 6047 O O . VAL B 1 314 ? -47.795 14.598 15.639 1.00 68.70 315 VAL B O 1
ATOM 6049 N N . ILE B 1 315 ? -45.729 15.508 15.691 1.00 68.02 316 ILE B N 1
ATOM 6050 C CA . ILE B 1 315 ? -45.276 14.769 16.870 1.00 67.62 316 ILE B CA 1
ATOM 6051 C C . ILE B 1 315 ? -45.270 15.706 18.083 1.00 67.57 316 ILE B C 1
ATOM 6052 O O . ILE B 1 315 ? -44.743 16.815 17.994 1.00 67.60 316 ILE B O 1
ATOM 6054 N N . PRO B 1 316 ? -45.841 15.271 19.229 1.00 67.71 317 PRO B N 1
ATOM 6055 C CA . PRO B 1 316 ? -46.406 13.958 19.589 1.00 67.91 317 PRO B CA 1
ATOM 6056 C C . PRO B 1 316 ? -47.579 13.515 18.715 1.00 68.86 317 PRO B C 1
ATOM 6057 O O . PRO B 1 316 ? -47.759 12.314 18.491 1.00 69.02 317 PRO B O 1
ATOM 6061 N N . GLY B 1 329 ? -51.432 20.671 47.748 1.00 72.25 330 GLY B N 1
ATOM 6062 C CA . GLY B 1 329 ? -52.149 21.684 48.519 1.00 72.90 330 GLY B CA 1
ATOM 6063 C C . GLY B 1 329 ? -51.628 21.829 49.941 1.00 73.03 330 GLY B C 1
ATOM 6064 O O . GLY B 1 329 ? -51.781 20.917 50.755 1.00 73.61 330 GLY B O 1
ATOM 6065 N N . GLY B 1 330 ? -51.021 22.974 50.253 1.00 72.54 331 GLY B N 1
ATOM 6066 C CA . GLY B 1 330 ? -50.877 24.082 49.309 1.00 71.78 331 GLY B CA 1
ATOM 6067 C C . GLY B 1 330 ? -49.439 24.397 48.932 1.00 70.58 331 GLY B C 1
ATOM 6068 O O . GLY B 1 330 ? -49.074 24.337 47.752 1.00 70.06 331 GLY B O 1
ATOM 6069 N N . ASN B 1 331 ? -48.621 24.731 49.929 1.00 70.02 332 ASN B N 1
ATOM 6070 C CA . ASN B 1 331 ? -47.248 25.157 49.668 1.00 68.76 332 ASN B CA 1
ATOM 6071 C C . ASN B 1 331 ? -46.223 24.016 49.605 1.00 67.94 332 ASN B C 1
ATOM 6072 O O . ASN B 1 331 ? -46.199 23.126 50.458 1.00 68.24 332 ASN B O 1
ATOM 6077 N N . PHE B 1 332 ? -45.388 24.070 48.571 1.00 66.80 333 PHE B N 1
ATOM 6078 C CA . PHE B 1 332 ? -44.402 23.036 48.254 1.00 65.87 333 PHE B CA 1
ATOM 6079 C C . PHE B 1 332 ? -43.299 22.931 49.304 1.00 65.44 333 PHE B C 1
ATOM 6080 O O . PHE B 1 332 ? -42.776 21.842 49.553 1.00 65.29 333 PHE B O 1
ATOM 6088 N N . TYR B 1 333 ? -42.957 24.065 49.913 1.00 65.08 334 TYR B N 1
ATOM 6089 C CA . TYR B 1 333 ? -41.934 24.113 50.955 1.00 64.66 334 TYR B CA 1
ATOM 6090 C C . TYR B 1 333 ? -42.292 23.261 52.177 1.00 65.23 334 TYR B C 1
ATOM 6091 O O . TYR B 1 333 ? -41.515 22.389 52.564 1.00 65.09 334 TYR B O 1
ATOM 6100 N N . GLU B 1 334 ? -43.466 23.500 52.767 1.00 65.74 335 GLU B N 1
ATOM 6101 C CA . GLU B 1 334 ? -43.886 22.760 53.961 1.00 66.35 335 GLU B CA 1
ATOM 6102 C C . GLU B 1 334 ? -44.129 21.280 53.663 1.00 66.16 335 GLU B C 1
ATOM 6103 O O . GLU B 1 334 ? -44.013 20.437 54.556 1.00 66.57 335 GLU B O 1
ATOM 6109 N N . TYR B 1 335 ? -44.460 20.975 52.408 1.00 65.48 336 TYR B N 1
ATOM 6110 C CA . TYR B 1 335 ? -44.602 19.592 51.956 1.00 65.22 336 TYR B CA 1
ATOM 6111 C C . TYR B 1 335 ? -43.257 18.873 52.002 1.00 64.53 336 TYR B C 1
ATOM 6112 O O . TYR B 1 335 ? -43.165 17.750 52.503 1.00 64.88 336 TYR B O 1
ATOM 6121 N N . LEU B 1 336 ? -42.224 19.530 51.477 1.00 63.55 337 LEU B N 1
ATOM 6122 C CA . LEU B 1 336 ? -40.866 18.992 51.503 1.00 62.88 337 LEU B CA 1
ATOM 6123 C C . LEU B 1 336 ? -40.383 18.767 52.935 1.00 63.28 337 LEU B C 1
ATOM 6124 O O . LEU B 1 336 ? -39.948 17.668 53.266 1.00 63.45 337 LEU B O 1
ATOM 6129 N N . ILE B 1 337 ? -40.496 19.798 53.775 1.00 63.51 338 ILE B N 1
ATOM 6130 C CA . ILE B 1 337 ? -40.130 19.729 55.197 1.00 63.96 338 ILE B CA 1
ATOM 6131 C C . ILE B 1 337 ? -40.702 18.499 55.899 1.00 64.59 338 ILE B C 1
ATOM 6132 O O . ILE B 1 337 ? -39.991 17.826 56.643 1.00 64.83 338 ILE B O 1
ATOM 6137 N N . ASN B 1 338 ? -41.985 18.224 55.665 1.00 64.94 339 ASN B N 1
ATOM 6138 C CA . ASN B 1 338 ? -42.696 17.151 56.361 1.00 65.77 339 ASN B CA 1
ATOM 6139 C C . ASN B 1 338 ? -42.765 15.823 55.600 1.00 65.54 339 ASN B C 1
ATOM 6140 O O . ASN B 1 338 ? -43.506 14.917 55.994 1.00 66.31 339 ASN B O 1
ATOM 6145 N N . HIS B 1 339 ? -41.996 15.711 54.518 1.00 64.49 340 HIS B N 1
ATOM 6146 C CA . HIS B 1 339 ? -41.873 14.453 53.783 1.00 64.09 340 HIS B CA 1
ATOM 6147 C C . HIS B 1 339 ? -40.920 13.521 54.532 1.00 64.14 340 HIS B C 1
ATOM 6148 O O . HIS B 1 339 ? -39.854 13.959 54.967 1.00 63.96 340 HIS B O 1
ATOM 6155 N N . PRO B 1 340 ? -41.302 12.235 54.687 1.00 64.50 341 PRO B N 1
ATOM 6156 C CA . PRO B 1 340 ? -40.504 11.234 55.413 1.00 64.68 341 PRO B CA 1
ATOM 6157 C C . PRO B 1 340 ? -39.045 11.110 54.958 1.00 63.77 341 PRO B C 1
ATOM 6158 O O . PRO B 1 340 ? -38.164 10.863 55.785 1.00 64.00 341 PRO B O 1
ATOM 6162 N N . LYS B 1 341 ? -38.797 11.283 53.661 1.00 62.81 342 LYS B N 1
ATOM 6163 C CA . LYS B 1 341 ? -37.450 11.145 53.108 1.00 61.91 342 LYS B CA 1
ATOM 6164 C C . LYS B 1 341 ? -36.506 12.276 53.526 1.00 61.35 342 LYS B C 1
ATOM 6165 O O . LYS B 1 341 ? -35.312 12.039 53.710 1.00 61.22 342 LYS B O 1
ATOM 6171 N N . VAL B 1 342 ? -37.031 13.491 53.682 1.00 61.03 343 VAL B N 1
ATOM 6172 C CA . VAL B 1 342 ? -36.182 14.634 54.055 1.00 60.51 343 VAL B CA 1
ATOM 6173 C C . VAL B 1 342 ? -36.224 14.982 55.548 1.00 60.98 343 VAL B C 1
ATOM 6174 O O . VAL B 1 342 ? -35.302 15.622 56.055 1.00 60.96 343 VAL B O 1
ATOM 6178 N N . LYS B 1 343 ? -37.280 14.549 56.238 1.00 61.46 344 LYS B N 1
ATOM 6179 C CA . LYS B 1 343 ? -37.515 14.898 57.650 1.00 62.04 344 LYS B CA 1
ATOM 6180 C C . LYS B 1 343 ? -36.317 14.742 58.607 1.00 61.93 344 LYS B C 1
ATOM 6181 O O . LYS B 1 343 ? -35.953 15.707 59.282 1.00 62.01 344 LYS B O 1
ATOM 6187 N N . PRO B 1 344 ? -35.702 13.539 58.673 1.00 61.67 345 PRO B N 1
ATOM 6188 C CA . PRO B 1 344 ? -34.601 13.393 59.630 1.00 61.75 345 PRO B CA 1
ATOM 6189 C C . PRO B 1 344 ? -33.337 14.165 59.243 1.00 60.73 345 PRO B C 1
ATOM 6190 O O . PRO B 1 344 ? -32.546 14.523 60.118 1.00 61.07 345 PRO B O 1
ATOM 6194 N N . HIS B 1 345 ? -33.156 14.421 57.950 1.00 59.46 346 HIS B N 1
ATOM 6195 C CA . HIS B 1 345 ? -31.993 15.166 57.470 1.00 58.50 346 HIS B CA 1
ATOM 6196 C C . HIS B 1 345 ? -32.181 16.671 57.646 1.00 58.27 346 HIS B C 1
ATOM 6197 O O . HIS B 1 345 ? -31.227 17.392 57.945 1.00 58.12 346 HIS B O 1
ATOM 6204 N N . TRP B 1 346 ? -33.418 17.127 57.464 1.00 58.18 347 TRP B N 1
ATOM 6205 C CA . TRP B 1 346 ? -33.806 18.513 57.706 1.00 58.04 347 TRP B CA 1
ATOM 6206 C C . TRP B 1 346 ? -33.769 18.848 59.196 1.00 58.89 347 TRP B C 1
ATOM 6207 O O . TRP B 1 346 ? -33.301 19.922 59.580 1.00 58.89 347 TRP B O 1
ATOM 6218 N N . ASP B 1 347 ? -34.263 17.927 60.024 1.00 59.67 348 ASP B N 1
ATOM 6219 C CA . ASP B 1 347 ? -34.302 18.119 61.474 1.00 60.68 348 ASP B CA 1
ATOM 6220 C C . ASP B 1 347 ? -32.898 18.220 62.058 1.00 60.75 348 ASP B C 1
ATOM 6221 O O . ASP B 1 347 ? -32.637 19.068 62.908 1.00 61.29 348 ASP B O 1
ATOM 6223 N N . SER B 1 348 ? -31.999 17.359 61.588 1.00 60.36 349 SER B N 1
ATOM 6224 C CA . SER B 1 348 ? -30.603 17.371 62.020 1.00 60.36 349 SER B CA 1
ATOM 6225 C C . SER B 1 348 ? -29.883 18.626 61.534 1.00 59.67 349 SER B C 1
ATOM 6226 O O . SER B 1 348 ? -28.870 19.035 62.103 1.00 59.87 349 SER B O 1
ATOM 6229 N N . TYR B 1 349 ? -30.424 19.226 60.477 1.00 58.99 350 TYR B N 1
ATOM 6230 C CA . TYR B 1 349 ? -29.845 20.401 59.845 1.00 58.15 350 TYR B CA 1
ATOM 6231 C C . TYR B 1 349 ? -30.178 21.661 60.636 1.00 58.58 350 TYR B C 1
ATOM 6232 O O . TYR B 1 349 ? -29.279 22.324 61.160 1.00 58.55 350 TYR B O 1
ATOM 6241 N N . ILE B 1 350 ? -31.467 21.975 60.740 1.00 58.89 351 ILE B N 1
ATOM 6242 C CA . ILE B 1 350 ? -31.903 23.196 61.419 1.00 59.27 351 ILE B CA 1
ATOM 6243 C C . ILE B 1 350 ? -31.681 23.172 62.938 1.00 60.20 351 ILE B C 1
ATOM 6244 O O . ILE B 1 350 ? -31.581 24.225 63.570 1.00 60.46 351 ILE B O 1
ATOM 6249 N N . ASN B 1 351 ? -31.589 21.969 63.505 1.00 60.80 352 ASN B N 1
ATOM 6250 C CA . ASN B 1 351 ? -31.348 21.792 64.939 1.00 61.83 352 ASN B CA 1
ATOM 6251 C C . ASN B 1 351 ? -29.954 21.237 65.251 1.00 61.94 352 ASN B C 1
ATOM 6252 O O . ASN B 1 351 ? -29.776 20.477 66.209 1.00 62.80 352 ASN B O 1
ATOM 6257 N N . HIS B 1 352 ? -28.971 21.629 64.442 1.00 61.17 353 HIS B N 1
ATOM 6258 C CA . HIS B 1 352 ? -27.592 21.171 64.600 1.00 61.21 353 HIS B CA 1
ATOM 6259 C C . HIS B 1 352 ? -26.942 21.821 65.816 1.00 61.99 353 HIS B C 1
ATOM 6260 O O . HIS B 1 352 ? -27.215 22.986 66.126 1.00 62.12 353 HIS B O 1
ATOM 6267 N N . GLU B 1 353 ? -26.083 21.062 66.494 1.00 62.56 354 GLU B N 1
ATOM 6268 C CA . GLU B 1 353 ? -25.380 21.533 67.689 1.00 63.42 354 GLU B CA 1
ATOM 6269 C C . GLU B 1 353 ? -24.445 22.707 67.404 1.00 63.03 354 GLU B C 1
ATOM 6270 O O . GLU B 1 353 ? -24.212 23.544 68.278 1.00 63.48 354 GLU B O 1
ATOM 6272 N N . PHE B 1 354 ? -23.916 22.754 66.183 1.00 62.25 355 PHE B N 1
ATOM 6273 C CA . PHE B 1 354 ? -23.060 23.846 65.711 1.00 61.91 355 PHE B CA 1
ATOM 6274 C C . PHE B 1 354 ? -23.684 25.215 65.991 1.00 62.14 355 PHE B C 1
ATOM 6275 O O . PHE B 1 354 ? -23.020 26.106 66.522 1.00 62.30 355 PHE B O 1
ATOM 6283 N N . VAL B 1 355 ? -24.958 25.365 65.635 1.00 62.13 356 VAL B N 1
ATOM 6284 C CA . VAL B 1 355 ? -25.705 26.598 65.876 1.00 62.52 356 VAL B CA 1
ATOM 6285 C C . VAL B 1 355 ? -25.816 26.884 67.378 1.00 63.82 356 VAL B C 1
ATOM 6286 O O . VAL B 1 355 ? -25.668 28.030 67.810 1.00 64.04 356 VAL B O 1
ATOM 6290 N N . LYS B 1 356 ? -26.063 25.835 68.161 1.00 64.79 357 LYS B N 1
ATOM 6291 C CA . LYS B 1 356 ? -26.176 25.948 69.614 1.00 66.17 357 LYS B CA 1
ATOM 6292 C C . LYS B 1 356 ? -24.857 26.377 70.254 1.00 66.68 357 LYS B C 1
ATOM 6293 O O . LYS B 1 356 ? -24.833 27.290 71.082 1.00 67.22 357 LYS B O 1
ATOM 6299 N N . LYS B 1 357 ? -23.767 25.729 69.846 1.00 66.60 358 LYS B N 1
ATOM 6300 C CA . LYS B 1 357 ? -22.434 26.005 70.387 1.00 67.06 358 LYS B CA 1
ATOM 6301 C C . LYS B 1 357 ? -21.898 27.380 69.990 1.00 66.66 358 LYS B C 1
ATOM 6302 O O . LYS B 1 357 ? -21.049 27.937 70.686 1.00 67.20 358 LYS B O 1
ATOM 6305 N N . VAL B 1 358 ? -22.392 27.916 68.874 1.00 65.92 359 VAL B N 1
ATOM 6306 C CA . VAL B 1 358 ? -22.041 29.270 68.432 1.00 65.60 359 VAL B CA 1
ATOM 6307 C C . VAL B 1 358 ? -22.836 30.313 69.224 1.00 66.16 359 VAL B C 1
ATOM 6308 O O . VAL B 1 358 ? -22.287 31.337 69.635 1.00 66.41 359 VAL B O 1
ATOM 6312 N N . ALA B 1 359 ? -24.120 30.031 69.443 1.00 66.50 360 ALA B N 1
ATOM 6313 C CA . ALA B 1 359 ? -25.016 30.913 70.196 1.00 67.10 360 ALA B CA 1
ATOM 6314 C C . ALA B 1 359 ? -24.545 31.167 71.628 1.00 68.25 360 ALA B C 1
ATOM 6315 O O . ALA B 1 359 ? -24.535 32.314 72.087 1.00 68.44 360 ALA B O 1
ATOM 6317 N N . ASP B 1 360 ? -24.155 30.099 72.324 1.00 69.05 361 ASP B N 1
ATOM 6318 C CA . ASP B 1 360 ? -23.720 30.198 73.721 1.00 70.26 361 ASP B CA 1
ATOM 6319 C C . ASP B 1 360 ? -22.194 30.233 73.888 1.00 70.41 361 ASP B C 1
ATOM 6320 O O . ASP B 1 360 ? -21.673 29.976 74.977 1.00 71.49 361 ASP B O 1
ATOM 6325 N N . GLY B 1 361 ? -21.490 30.546 72.801 1.00 69.47 362 GLY B N 1
ATOM 6326 C CA . GLY B 1 361 ? -20.035 30.726 72.822 1.00 69.46 362 GLY B CA 1
ATOM 6327 C C . GLY B 1 361 ? -19.197 29.511 73.188 1.00 69.99 362 GLY B C 1
ATOM 6328 O O . GLY B 1 361 ? -17.979 29.628 73.345 1.00 70.18 362 GLY B O 1
ATOM 6329 N N . THR B 1 362 ? -19.841 28.350 73.318 1.00 70.23 363 THR B N 1
ATOM 6330 C CA . THR B 1 362 ? -19.161 27.107 73.702 1.00 70.80 363 THR B CA 1
ATOM 6331 C C . THR B 1 362 ? -18.188 26.618 72.625 1.00 70.03 363 THR B C 1
ATOM 6332 O O . THR B 1 362 ? -17.098 26.141 72.950 1.00 70.56 363 THR B O 1
ATOM 6336 N N . LEU B 1 363 ? -18.586 26.744 71.357 1.00 68.84 364 LEU B N 1
ATOM 6337 C CA . LEU B 1 363 ? -17.761 26.315 70.221 1.00 67.97 364 LEU B CA 1
ATOM 6338 C C . LEU B 1 363 ? -16.374 26.941 70.274 1.00 68.02 364 LEU B C 1
ATOM 6339 O O . LEU B 1 363 ? -16.244 28.162 70.391 1.00 67.88 364 LEU B O 1
ATOM 6341 N N . GLU B 1 364 ? -15.349 26.093 70.194 1.00 68.18 365 GLU B N 1
ATOM 6342 C CA . GLU B 1 364 ? -13.954 26.528 70.305 1.00 68.49 365 GLU B CA 1
ATOM 6343 C C . GLU B 1 364 ? -13.553 27.454 69.164 1.00 67.43 365 GLU B C 1
ATOM 6344 O O . GLU B 1 364 ? -14.036 27.312 68.041 1.00 66.65 365 GLU B O 1
ATOM 6350 N N . ARG B 1 365 ? -12.663 28.397 69.470 1.00 67.52 366 ARG B N 1
ATOM 6351 C CA . ARG B 1 365 ? -12.153 29.371 68.503 1.00 66.61 366 ARG B CA 1
ATOM 6352 C C . ARG B 1 365 ? -11.660 28.713 67.202 1.00 65.60 366 ARG B C 1
ATOM 6353 O O . ARG B 1 365 ? -11.982 29.181 66.106 1.00 64.69 366 ARG B O 1
ATOM 6361 N N . LYS B 1 366 ? -10.908 27.620 67.338 1.00 65.57 367 LYS B N 1
ATOM 6362 C CA . LYS B 1 366 ? -10.348 26.897 66.194 1.00 64.60 367 LYS B CA 1
ATOM 6363 C C . LYS B 1 366 ? -11.396 26.119 65.389 1.00 63.57 367 LYS B C 1
ATOM 6364 O O . LYS B 1 366 ? -11.221 25.907 64.189 1.00 62.82 367 LYS B O 1
ATOM 6366 N N . LYS B 1 367 ? -12.470 25.690 66.052 1.00 63.42 368 LYS B N 1
ATOM 6367 C CA . LYS B 1 367 ? -13.564 24.973 65.388 1.00 62.53 368 LYS B CA 1
ATOM 6368 C C . LYS B 1 367 ? -14.229 25.864 64.336 1.00 61.52 368 LYS B C 1
ATOM 6369 O O . LYS B 1 367 ? -14.469 25.438 63.204 1.00 60.74 368 LYS B O 1
ATOM 6375 N N . PHE B 1 368 ? -14.518 27.102 64.727 1.00 61.43 369 PHE B N 1
ATOM 6376 C CA . PHE B 1 368 ? -15.113 28.088 63.839 1.00 60.52 369 PHE B CA 1
ATOM 6377 C C . PHE B 1 368 ? -14.111 28.522 62.771 1.00 60.03 369 PHE B C 1
ATOM 6378 O O . PHE B 1 368 ? -14.496 28.837 61.642 1.00 59.32 369 PHE B O 1
ATOM 6386 N N . GLN B 1 369 ? -12.829 28.530 63.136 1.00 60.43 370 GLN B N 1
ATOM 6387 C CA . GLN B 1 369 ? -11.749 28.834 62.197 1.00 60.07 370 GLN B CA 1
ATOM 6388 C C . GLN B 1 369 ? -11.782 27.869 61.011 1.00 59.35 370 GLN B C 1
ATOM 6389 O O . GLN B 1 369 ? -11.626 28.285 59.865 1.00 58.68 370 GLN B O 1
ATOM 6395 N N . PHE B 1 370 ? -12.002 26.590 61.304 1.00 59.43 371 PHE B N 1
ATOM 6396 C CA . PHE B 1 370 ? -12.134 25.554 60.285 1.00 58.87 371 PHE B CA 1
ATOM 6397 C C . PHE B 1 370 ? -13.336 25.819 59.377 1.00 58.24 371 PHE B C 1
ATOM 6398 O O . PHE B 1 370 ? -13.229 25.716 58.153 1.00 57.54 371 PHE B O 1
ATOM 6406 N N . PHE B 1 371 ? -14.468 26.168 59.990 1.00 58.44 372 PHE B N 1
ATOM 6407 C CA . PHE B 1 371 ? -15.717 26.432 59.275 1.00 57.95 372 PHE B CA 1
ATOM 6408 C C . PHE B 1 371 ? -15.548 27.471 58.167 1.00 57.50 372 PHE B C 1
ATOM 6409 O O . PHE B 1 371 ? -15.839 27.192 57.001 1.00 56.90 372 PHE B O 1
ATOM 6417 N N . ILE B 1 372 ? -15.065 28.656 58.531 1.00 57.86 373 ILE B N 1
ATOM 6418 C CA . ILE B 1 372 ? -14.907 29.743 57.564 1.00 57.59 373 ILE B CA 1
ATOM 6419 C C . ILE B 1 372 ? -13.698 29.512 56.648 1.00 57.55 373 ILE B C 1
ATOM 6420 O O . ILE B 1 372 ? -13.637 30.056 55.544 1.00 57.25 373 ILE B O 1
ATOM 6425 N N . GLU B 1 373 ? -12.748 28.702 57.115 1.00 58.00 374 GLU B N 1
ATOM 6426 C CA . GLU B 1 373 ? -11.592 28.290 56.315 1.00 57.94 374 GLU B CA 1
ATOM 6427 C C . GLU B 1 373 ? -12.049 27.364 55.190 1.00 57.31 374 GLU B C 1
ATOM 6428 O O . GLU B 1 373 ? -11.529 27.414 54.074 1.00 57.00 374 GLU B O 1
ATOM 6434 N N . GLN B 1 374 ? -13.038 26.531 55.501 1.00 57.16 375 GLN B N 1
ATOM 6435 C CA . GLN B 1 374 ? -13.578 25.559 54.567 1.00 56.65 375 GLN B CA 1
ATOM 6436 C C . GLN B 1 374 ? -14.567 26.219 53.605 1.00 56.06 375 GLN B C 1
ATOM 6437 O O . GLN B 1 374 ? -14.647 25.848 52.428 1.00 55.63 375 GLN B O 1
ATOM 6443 N N . ASP B 1 375 ? -15.310 27.202 54.112 1.00 56.03 376 ASP B N 1
ATOM 6444 C CA . ASP B 1 375 ? -16.265 27.954 53.302 1.00 55.43 376 ASP B CA 1
ATOM 6445 C C . ASP B 1 375 ? -15.518 28.762 52.247 1.00 54.90 376 ASP B C 1
ATOM 6446 O O . ASP B 1 375 ? -15.939 28.823 51.091 1.00 54.45 376 ASP B O 1
ATOM 6451 N N . TYR B 1 376 ? -14.401 29.363 52.663 1.00 54.97 377 TYR B N 1
ATOM 6452 C CA . TYR B 1 376 ? -13.490 30.094 51.778 1.00 54.46 377 TYR B CA 1
ATOM 6453 C C . TYR B 1 376 ? -13.017 29.220 50.618 1.00 53.96 377 TYR B C 1
ATOM 6454 O O . TYR B 1 376 ? -13.003 29.656 49.466 1.00 53.57 377 TYR B O 1
ATOM 6463 N N . ALA B 1 377 ? -12.641 27.984 50.939 1.00 53.79 378 ALA B N 1
ATOM 6464 C CA . ALA B 1 377 ? -12.118 27.041 49.958 1.00 53.24 378 ALA B CA 1
ATOM 6465 C C . ALA B 1 377 ? -13.137 26.725 48.869 1.00 52.46 378 ALA B C 1
ATOM 6466 O O . ALA B 1 377 ? -12.765 26.362 47.752 1.00 52.32 378 ALA B O 1
ATOM 6468 N N . TYR B 1 378 ? -14.418 26.874 49.198 1.00 51.89 379 TYR B N 1
ATOM 6469 C CA . TYR B 1 378 ? -15.498 26.554 48.269 1.00 51.07 379 TYR B CA 1
ATOM 6470 C C . TYR B 1 378 ? -15.942 27.731 47.397 1.00 50.57 379 TYR B C 1
ATOM 6471 O O . TYR B 1 378 ? -16.479 27.527 46.308 1.00 50.21 379 TYR B O 1
ATOM 6480 N N . LEU B 1 379 ? -15.699 28.951 47.872 1.00 50.52 380 LEU B N 1
ATOM 6481 C CA . LEU B 1 379 ? -16.224 30.172 47.239 1.00 50.06 380 LEU B CA 1
ATOM 6482 C C . LEU B 1 379 ? -16.004 30.301 45.727 1.00 49.63 380 LEU B C 1
ATOM 6483 O O . LEU B 1 379 ? -16.829 30.903 45.035 1.00 49.41 380 LEU B O 1
ATOM 6488 N N . VAL B 1 380 ? -14.906 29.743 45.218 1.00 49.40 381 VAL B N 1
ATOM 6489 C CA . VAL B 1 380 ? -14.657 29.750 43.774 1.00 48.92 381 VAL B CA 1
ATOM 6490 C C . VAL B 1 380 ? -15.624 28.802 43.068 1.00 48.22 381 VAL B C 1
ATOM 6491 O O . VAL B 1 380 ? -16.248 29.174 42.072 1.00 48.11 381 VAL B O 1
ATOM 6495 N N . ASP B 1 381 ? -15.754 27.588 43.600 1.00 47.67 382 ASP B N 1
ATOM 6496 C CA . ASP B 1 381 ? -16.710 26.609 43.086 1.00 46.88 382 ASP B CA 1
ATOM 6497 C C . ASP B 1 381 ? -18.149 27.085 43.268 1.00 46.36 382 ASP B C 1
ATOM 6498 O O . ASP B 1 381 ? -19.001 26.841 42.413 1.00 46.05 382 ASP B O 1
ATOM 6503 N N . TYR B 1 382 ? -18.401 27.765 44.385 1.00 46.10 383 TYR B N 1
ATOM 6504 C CA . TYR B 1 382 ? -19.681 28.416 44.662 1.00 45.68 383 TYR B CA 1
ATOM 6505 C C . TYR B 1 382 ? -20.071 29.360 43.531 1.00 45.45 383 TYR B C 1
ATOM 6506 O O . TYR B 1 382 ? -21.220 29.368 43.093 1.00 45.31 383 TYR B O 1
ATOM 6515 N N . ALA B 1 383 ? -19.099 30.139 43.060 1.00 45.45 384 ALA B N 1
ATOM 6516 C CA . ALA B 1 383 ? -19.300 31.077 41.954 1.00 45.19 384 ALA B CA 1
ATOM 6517 C C . ALA B 1 383 ? -19.624 30.380 40.629 1.00 44.81 384 ALA B C 1
ATOM 6518 O O . ALA B 1 383 ? -20.409 30.894 39.829 1.00 44.79 384 ALA B O 1
ATOM 6520 N N . ARG B 1 384 ? -19.020 29.215 40.404 1.00 44.48 385 ARG B N 1
ATOM 6521 C CA . ARG B 1 384 ? -19.262 28.444 39.182 1.00 44.10 385 ARG B CA 1
ATOM 6522 C C . ARG B 1 384 ? -20.704 27.956 39.146 1.00 43.54 385 ARG B C 1
ATOM 6523 O O . ARG B 1 384 ? -21.340 27.978 38.091 1.00 43.49 385 ARG B O 1
ATOM 6531 N N . VAL B 1 385 ? -21.207 27.533 40.307 1.00 42.99 386 VAL B N 1
ATOM 6532 C CA . VAL B 1 385 ? -22.582 27.057 40.454 1.00 42.41 386 VAL B CA 1
ATOM 6533 C C . VAL B 1 385 ? -23.580 28.130 40.023 1.00 42.23 386 VAL B C 1
ATOM 6534 O O . VAL B 1 385 ? -24.494 27.859 39.244 1.00 42.02 386 VAL B O 1
ATOM 6538 N N . HIS B 1 386 ? -23.389 29.348 40.524 1.00 42.14 387 HIS B N 1
ATOM 6539 C CA . HIS B 1 386 ? -24.331 30.435 40.274 1.00 42.03 387 HIS B CA 1
ATOM 6540 C C . HIS B 1 386 ? -24.242 31.039 38.870 1.00 42.13 387 HIS B C 1
ATOM 6541 O O . HIS B 1 386 ? -25.208 31.637 38.395 1.00 42.06 387 HIS B O 1
ATOM 6548 N N . CYS B 1 387 ? -23.094 30.874 38.214 1.00 42.28 388 CYS B N 1
ATOM 6549 C CA . CYS B 1 387 ? -22.968 31.158 36.784 1.00 42.58 388 CYS B CA 1
ATOM 6550 C C . CYS B 1 387 ? -23.944 30.283 35.991 1.00 42.71 388 CYS B C 1
ATOM 6551 O O . CYS B 1 387 ? -24.674 30.770 35.127 1.00 42.77 388 CYS B O 1
ATOM 6554 N N . ILE B 1 388 ? -23.947 28.990 36.305 1.00 42.88 389 ILE B N 1
ATOM 6555 C CA . ILE B 1 388 ? -24.857 28.021 35.702 1.00 43.10 389 ILE B CA 1
ATOM 6556 C C . ILE B 1 388 ? -26.311 28.343 36.064 1.00 43.62 389 ILE B C 1
ATOM 6557 O O . ILE B 1 388 ? -27.210 28.219 35.226 1.00 43.76 389 ILE B O 1
ATOM 6562 N N . ALA B 1 389 ? -26.530 28.772 37.307 1.00 44.15 390 ALA B N 1
ATOM 6563 C CA . ALA B 1 389 ? -27.857 29.179 37.773 1.00 44.79 390 ALA B CA 1
ATOM 6564 C C . ALA B 1 389 ? -28.376 30.398 37.016 1.00 45.30 390 ALA B C 1
ATOM 6565 O O . ALA B 1 389 ? -29.566 30.488 36.720 1.00 45.59 390 ALA B O 1
ATOM 6567 N N . GLY B 1 390 ? -27.477 31.329 36.710 1.00 45.85 391 GLY B N 1
ATOM 6568 C CA . GLY B 1 390 ? -27.802 32.499 35.902 1.00 46.60 391 GLY B CA 1
ATOM 6569 C C . GLY B 1 390 ? -28.129 32.132 34.466 1.00 47.16 391 GLY B C 1
ATOM 6570 O O . GLY B 1 390 ? -29.037 32.706 33.866 1.00 47.42 391 GLY B O 1
ATOM 6571 N N . SER B 1 391 ? -27.396 31.163 33.919 1.00 47.46 392 SER B N 1
ATOM 6572 C CA . SER B 1 391 ? -27.603 30.715 32.540 1.00 48.06 392 SER B CA 1
ATOM 6573 C C . SER B 1 391 ? -28.895 29.917 32.365 1.00 48.33 392 SER B C 1
ATOM 6574 O O . SER B 1 391 ? -29.419 29.816 31.256 1.00 48.63 392 SER B O 1
ATOM 6577 N N . LYS B 1 392 ? -29.397 29.346 33.456 1.00 48.58 393 LYS B N 1
ATOM 6578 C CA . LYS B 1 392 ? -30.605 28.523 33.406 1.00 48.96 393 LYS B CA 1
ATOM 6579 C C . LYS B 1 392 ? -31.843 29.262 33.902 1.00 49.47 393 LYS B C 1
ATOM 6580 O O . LYS B 1 392 ? -32.963 28.761 33.778 1.00 49.49 393 LYS B O 1
ATOM 6586 N N . ALA B 1 393 ? -31.625 30.458 34.448 1.00 50.08 394 ALA B N 1
ATOM 6587 C CA . ALA B 1 393 ? -32.696 31.315 34.956 1.00 50.92 394 ALA B CA 1
ATOM 6588 C C . ALA B 1 393 ? -33.748 31.587 33.887 1.00 51.67 394 ALA B C 1
ATOM 6589 O O . ALA B 1 393 ? -33.400 31.840 32.734 1.00 51.83 394 ALA B O 1
ATOM 6591 N N . PRO B 1 394 ? -35.039 31.542 34.269 1.00 52.49 395 PRO B N 1
ATOM 6592 C CA . PRO B 1 394 ? -36.141 31.647 33.306 1.00 53.21 395 PRO B CA 1
ATOM 6593 C C . PRO B 1 394 ? -36.251 33.023 32.642 1.00 53.88 395 PRO B C 1
ATOM 6594 O O . PRO B 1 394 ? -36.844 33.136 31.571 1.00 54.23 395 PRO B O 1
ATOM 6598 N N . CYS B 1 395 ? -35.690 34.049 33.279 1.00 54.30 396 CYS B N 1
ATOM 6599 C CA . CYS B 1 395 ? -35.651 35.396 32.713 1.00 55.17 396 CYS B CA 1
ATOM 6600 C C . CYS B 1 395 ? -34.334 36.108 33.036 1.00 55.20 396 CYS B C 1
ATOM 6601 O O . CYS B 1 395 ? -33.686 35.811 34.044 1.00 54.90 396 CYS B O 1
ATOM 6604 N N . LEU B 1 396 ? -33.960 37.054 32.175 1.00 55.72 397 LEU B N 1
ATOM 6605 C CA . LEU B 1 396 ? -32.696 37.784 32.282 1.00 55.86 397 LEU B CA 1
ATOM 6606 C C . LEU B 1 396 ? -32.572 38.598 33.574 1.00 56.02 397 LEU B C 1
ATOM 6607 O O . LEU B 1 396 ? -31.462 38.902 34.027 1.00 55.68 397 LEU B O 1
ATOM 6609 N N . GLU B 1 397 ? -33.717 38.945 34.157 1.00 56.58 398 GLU B N 1
ATOM 6610 C CA . GLU B 1 397 ? -33.768 39.653 35.435 1.00 56.89 398 GLU B CA 1
ATOM 6611 C C . GLU B 1 397 ? -33.239 38.752 36.547 1.00 56.44 398 GLU B C 1
ATOM 6612 O O . GLU B 1 397 ? -32.520 39.210 37.436 1.00 56.36 398 GLU B O 1
ATOM 6618 N N . ASP B 1 398 ? -33.593 37.470 36.480 1.00 56.31 399 ASP B N 1
ATOM 6619 C CA . ASP B 1 398 ? -33.095 36.473 37.423 1.00 56.06 399 ASP B CA 1
ATOM 6620 C C . ASP B 1 398 ? -31.626 36.120 37.179 1.00 55.83 399 ASP B C 1
ATOM 6621 O O . ASP B 1 398 ? -30.914 35.747 38.115 1.00 55.65 399 ASP B O 1
ATOM 6626 N N . MET B 1 399 ? -31.181 36.242 35.928 1.00 55.89 400 MET B N 1
ATOM 6627 C CA . MET B 1 399 ? -29.770 36.058 35.581 1.00 55.72 400 MET B CA 1
ATOM 6628 C C . MET B 1 399 ? -28.913 37.124 36.257 1.00 55.67 400 MET B C 1
ATOM 6629 O O . MET B 1 399 ? -27.903 36.804 36.888 1.00 55.58 400 MET B O 1
ATOM 6634 N N . GLU B 1 400 ? -29.334 38.384 36.128 1.00 55.75 401 GLU B N 1
ATOM 6635 C CA . GLU B 1 400 ? -28.628 39.523 36.716 1.00 55.68 401 GLU B CA 1
ATOM 6636 C C . GLU B 1 400 ? -28.497 39.408 38.233 1.00 55.44 401 GLU B C 1
ATOM 6637 O O . GLU B 1 400 ? -27.482 39.808 38.798 1.00 55.55 401 GLU B O 1
ATOM 6639 N N . LYS B 1 401 ? -29.523 38.860 38.882 1.00 55.18 402 LYS B N 1
ATOM 6640 C CA . LYS B 1 401 ? -29.484 38.604 40.320 1.00 54.99 402 LYS B CA 1
ATOM 6641 C C . LYS B 1 401 ? -28.392 37.590 40.672 1.00 54.73 402 LYS B C 1
ATOM 6642 O O . LYS B 1 401 ? -27.703 37.735 41.685 1.00 54.79 402 LYS B O 1
ATOM 6644 N N . GLU B 1 402 ? -28.234 36.579 39.820 1.00 54.43 403 GLU B N 1
ATOM 6645 C CA . GLU B 1 402 ? -27.244 35.525 40.030 1.00 54.10 403 GLU B CA 1
ATOM 6646 C C . GLU B 1 402 ? -25.819 35.989 39.741 1.00 53.98 403 GLU B C 1
ATOM 6647 O O . GLU B 1 402 ? -24.865 35.448 40.302 1.00 53.92 403 GLU B O 1
ATOM 6653 N N . LEU B 1 403 ? -25.676 36.984 38.869 1.00 53.99 404 LEU B N 1
ATOM 6654 C CA . LEU B 1 403 ? -24.356 37.537 38.546 1.00 53.97 404 LEU B CA 1
ATOM 6655 C C . LEU B 1 403 ? -23.894 38.574 39.571 1.00 53.97 404 LEU B C 1
ATOM 6656 O O . LEU B 1 403 ? -22.710 38.900 39.641 1.00 54.00 404 LEU B O 1
ATOM 6661 N N . VAL B 1 404 ? -24.835 39.091 40.355 1.00 54.04 405 VAL B N 1
ATOM 6662 C CA . VAL B 1 404 ? -24.507 39.950 41.489 1.00 54.25 405 VAL B CA 1
ATOM 6663 C C . VAL B 1 404 ? -23.811 39.110 42.562 1.00 54.09 405 VAL B C 1
ATOM 6664 O O . VAL B 1 404 ? -22.776 39.509 43.096 1.00 54.23 405 VAL B O 1
ATOM 6668 N N . ILE B 1 405 ? -24.387 37.944 42.854 1.00 53.89 406 ILE B N 1
ATOM 6669 C CA . ILE B 1 405 ? -23.806 36.980 43.786 1.00 53.87 406 ILE B CA 1
ATOM 6670 C C . ILE B 1 405 ? -22.384 36.590 43.360 1.00 53.93 406 ILE B C 1
ATOM 6671 O O . ILE B 1 405 ? -21.467 36.566 44.185 1.00 54.11 406 ILE B O 1
ATOM 6676 N N . VAL B 1 406 ? -22.215 36.309 42.070 1.00 53.90 407 VAL B N 1
ATOM 6677 C CA . VAL B 1 406 ? -20.914 35.968 41.495 1.00 54.05 407 VAL B CA 1
ATOM 6678 C C . VAL B 1 406 ? -19.958 37.168 41.525 1.00 54.54 407 VAL B C 1
ATOM 6679 O O . VAL B 1 406 ? -18.754 37.006 41.756 1.00 54.72 407 VAL B O 1
ATOM 6683 N N . GLY B 1 407 ? -20.504 38.364 41.311 1.00 54.88 408 GLY B N 1
ATOM 6684 C CA . GLY B 1 407 ? -19.728 39.605 41.358 1.00 55.41 408 GLY B CA 1
ATOM 6685 C C . GLY B 1 407 ? -19.201 39.975 42.738 1.00 55.78 408 GLY B C 1
ATOM 6686 O O . GLY B 1 407 ? -18.210 40.701 42.853 1.00 55.98 408 GLY B O 1
ATOM 6687 N N . GLY B 1 408 ? -19.857 39.472 43.783 1.00 55.77 409 GLY B N 1
ATOM 6688 C CA . GLY B 1 408 ? -19.487 39.785 45.159 1.00 56.37 409 GLY B CA 1
ATOM 6689 C C . GLY B 1 408 ? -18.588 38.764 45.838 1.00 56.71 409 GLY B C 1
ATOM 6690 O O . GLY B 1 408 ? -18.096 39.004 46.947 1.00 56.92 409 GLY B O 1
ATOM 6691 N N . VAL B 1 409 ? -18.370 37.628 45.175 1.00 56.77 410 VAL B N 1
ATOM 6692 C CA . VAL B 1 409 ? -17.543 36.548 45.719 1.00 57.14 410 VAL B CA 1
ATOM 6693 C C . VAL B 1 409 ? -16.119 37.011 46.000 1.00 57.70 410 VAL B C 1
ATOM 6694 O O . VAL B 1 409 ? -15.498 36.564 46.962 1.00 57.95 410 VAL B O 1
ATOM 6696 N N . ARG B 1 410 ? -15.621 37.911 45.154 1.00 58.22 411 ARG B N 1
ATOM 6697 C CA . ARG B 1 410 ? -14.317 38.543 45.330 1.00 59.07 411 ARG B CA 1
ATOM 6698 C C . ARG B 1 410 ? -14.172 39.143 46.729 1.00 59.65 411 ARG B C 1
ATOM 6699 O O . ARG B 1 410 ? -13.226 38.821 47.452 1.00 59.91 411 ARG B O 1
ATOM 6707 N N . THR B 1 411 ? -15.121 39.999 47.105 1.00 60.03 412 THR B N 1
ATOM 6708 C CA . THR B 1 411 ? -15.060 40.704 48.383 1.00 60.82 412 THR B CA 1
ATOM 6709 C C . THR B 1 411 ? -15.364 39.762 49.539 1.00 61.17 412 THR B C 1
ATOM 6710 O O . THR B 1 411 ? -14.827 39.926 50.636 1.00 61.69 412 THR B O 1
ATOM 6714 N N . GLU B 1 412 ? -16.221 38.775 49.283 1.00 61.14 413 GLU B N 1
ATOM 6715 C CA . GLU B 1 412 ? -16.539 37.748 50.270 1.00 61.50 413 GLU B CA 1
ATOM 6716 C C . GLU B 1 412 ? -15.290 36.928 50.606 1.00 61.83 413 GLU B C 1
ATOM 6717 O O . GLU B 1 412 ? -15.043 36.615 51.773 1.00 62.14 413 GLU B O 1
ATOM 6723 N N . MET B 1 413 ? -14.503 36.605 49.579 1.00 61.87 414 MET B N 1
ATOM 6724 C CA . MET B 1 413 ? -13.211 35.939 49.757 1.00 62.34 414 MET B CA 1
ATOM 6725 C C . MET B 1 413 ? -12.249 36.785 50.593 1.00 62.95 414 MET B C 1
ATOM 6726 O O . MET B 1 413 ? -11.552 36.262 51.465 1.00 63.17 414 MET B O 1
ATOM 6731 N N . GLY B 1 414 ? -12.223 38.089 50.315 1.00 63.20 415 GLY B N 1
ATOM 6732 C CA . GLY B 1 414 ? -11.374 39.037 51.034 1.00 63.81 415 GLY B CA 1
ATOM 6733 C C . GLY B 1 414 ? -11.804 39.231 52.474 1.00 64.22 415 GLY B C 1
ATOM 6734 O O . GLY B 1 414 ? -10.963 39.293 53.377 1.00 64.76 415 GLY B O 1
ATOM 6735 N N . GLN B 1 415 ? -13.116 39.318 52.686 1.00 64.07 416 GLN B N 1
ATOM 6736 C CA . GLN B 1 415 ? -13.691 39.470 54.024 1.00 64.54 416 GLN B CA 1
ATOM 6737 C C . GLN B 1 415 ? -13.378 38.281 54.929 1.00 64.88 416 GLN B C 1
ATOM 6738 O O . GLN B 1 415 ? -13.272 38.436 56.146 1.00 65.47 416 GLN B O 1
ATOM 6744 N N . HIS B 1 416 ? -13.227 37.102 54.327 1.00 64.74 417 HIS B N 1
ATOM 6745 C CA . HIS B 1 416 ? -12.797 35.902 55.044 1.00 65.11 417 HIS B CA 1
ATOM 6746 C C . HIS B 1 416 ? -11.317 35.982 55.416 1.00 65.65 417 HIS B C 1
ATOM 6747 O O . HIS B 1 416 ? -10.920 35.562 56.506 1.00 66.06 417 HIS B O 1
ATOM 6754 N N . GLU B 1 417 ? -10.512 36.518 54.499 1.00 65.71 418 GLU B N 1
ATOM 6755 C CA . GLU B 1 417 ? -9.074 36.689 54.708 1.00 66.42 418 GLU B CA 1
ATOM 6756 C C . GLU B 1 417 ? -8.795 37.719 55.797 1.00 67.06 418 GLU B C 1
ATOM 6757 O O . GLU B 1 417 ? -7.910 37.524 56.630 1.00 67.54 418 GLU B O 1
ATOM 6763 N N . LYS B 1 418 ? -9.558 38.811 55.780 1.00 67.06 419 LYS B N 1
ATOM 6764 C CA . LYS B 1 418 ? -9.430 39.870 56.777 1.00 67.70 419 LYS B CA 1
ATOM 6765 C C . LYS B 1 418 ? -9.850 39.386 58.162 1.00 68.18 419 LYS B C 1
ATOM 6766 O O . LYS B 1 418 ? -9.357 39.886 59.171 1.00 68.85 419 LYS B O 1
ATOM 6768 N N . ARG B 1 419 ? -10.758 38.413 58.202 1.00 67.95 420 ARG B N 1
ATOM 6769 C CA . ARG B 1 419 ? -11.221 37.835 59.462 1.00 68.46 420 ARG B CA 1
ATOM 6770 C C . ARG B 1 419 ? -10.211 36.835 60.023 1.00 69.09 420 ARG B C 1
ATOM 6771 O O . ARG B 1 419 ? -10.067 36.712 61.236 1.00 69.64 420 ARG B O 1
ATOM 6774 N N . LEU B 1 420 ? -9.517 36.125 59.136 1.00 69.14 421 LEU B N 1
ATOM 6775 C CA . LEU B 1 420 ? -8.508 35.150 59.552 1.00 69.87 421 LEU B CA 1
ATOM 6776 C C . LEU B 1 420 ? -7.178 35.809 59.907 1.00 70.76 421 LEU B C 1
ATOM 6777 O O . LEU B 1 420 ? -6.346 35.210 60.587 1.00 71.41 421 LEU B O 1
ATOM 6782 N N . LYS B 1 421 ? -6.981 37.038 59.439 1.00 70.96 422 LYS B N 1
ATOM 6783 C CA . LYS B 1 421 ? -5.788 37.806 59.778 1.00 71.89 422 LYS B CA 1
ATOM 6784 C C . LYS B 1 421 ? -5.972 38.577 61.083 1.00 72.53 422 LYS B C 1
ATOM 6785 O O . LYS B 1 421 ? -5.110 38.534 61.960 1.00 73.30 422 LYS B O 1
ATOM 6791 N N . GLU B 1 422 ? -7.102 39.270 61.207 1.00 72.37 423 GLU B N 1
ATOM 6792 C CA . GLU B 1 422 ? -7.355 40.157 62.340 1.00 73.03 423 GLU B CA 1
ATOM 6793 C C . GLU B 1 422 ? -7.860 39.443 63.596 1.00 73.61 423 GLU B C 1
ATOM 6794 O O . GLU B 1 422 ? -7.512 39.838 64.712 1.00 74.41 423 GLU B O 1
ATOM 6796 N N . VAL B 1 423 ? -8.674 38.402 63.414 1.00 73.32 424 VAL B N 1
ATOM 6797 C CA . VAL B 1 423 ? -9.255 37.660 64.541 1.00 73.86 424 VAL B CA 1
ATOM 6798 C C . VAL B 1 423 ? -8.597 36.298 64.777 1.00 74.34 424 VAL B C 1
ATOM 6799 O O . VAL B 1 423 ? -8.786 35.684 65.831 1.00 74.95 424 VAL B O 1
ATOM 6801 N N . PHE B 1 424 ? -7.827 35.834 63.797 1.00 74.25 425 PHE B N 1
ATOM 6802 C CA . PHE B 1 424 ? -7.131 34.551 63.896 1.00 74.74 425 PHE B CA 1
ATOM 6803 C C . PHE B 1 424 ? -5.666 34.688 63.463 1.00 75.16 425 PHE B C 1
ATOM 6804 O O . PHE B 1 424 ? -5.149 35.802 63.349 1.00 75.30 425 PHE B O 1
ATOM 6812 N N . GLY B 1 425 ? -5.005 33.555 63.224 1.00 75.42 426 GLY B N 1
ATOM 6813 C CA . GLY B 1 425 ? -3.609 33.540 62.787 1.00 75.87 426 GLY B CA 1
ATOM 6814 C C . GLY B 1 425 ? -3.409 34.004 61.354 1.00 75.35 426 GLY B C 1
ATOM 6815 O O . GLY B 1 425 ? -4.042 33.490 60.427 1.00 74.60 426 GLY B O 1
ATOM 6816 N N . VAL B 1 426 ? -2.524 34.982 61.182 1.00 75.80 427 VAL B N 1
ATOM 6817 C CA . VAL B 1 426 ? -2.182 35.517 59.866 1.00 75.43 427 VAL B CA 1
ATOM 6818 C C . VAL B 1 426 ? -0.811 35.012 59.416 1.00 75.96 427 VAL B C 1
ATOM 6819 O O . VAL B 1 426 ? -0.001 35.769 58.871 1.00 76.17 427 VAL B O 1
ATOM 6821 N N . LYS B 1 427 ? -0.561 33.725 59.647 1.00 76.23 428 LYS B N 1
ATOM 6822 C CA . LYS B 1 427 ? 0.716 33.107 59.304 1.00 76.85 428 LYS B CA 1
ATOM 6823 C C . LYS B 1 427 ? 0.940 33.107 57.791 1.00 76.33 428 LYS B C 1
ATOM 6824 O O . LYS B 1 427 ? 0.481 32.204 57.085 1.00 75.79 428 LYS B O 1
ATOM 6826 N N . ASP B 1 428 ? 1.635 34.141 57.312 1.00 76.53 429 ASP B N 1
ATOM 6827 C CA . ASP B 1 428 ? 1.988 34.306 55.893 1.00 76.16 429 ASP B CA 1
ATOM 6828 C C . ASP B 1 428 ? 0.805 34.719 55.005 1.00 75.16 429 ASP B C 1
ATOM 6829 O O . ASP B 1 428 ? -0.353 34.472 55.353 1.00 74.61 429 ASP B O 1
ATOM 6831 N N . PRO B 1 429 ? 1.095 35.370 53.861 1.00 74.93 430 PRO B N 1
ATOM 6832 C CA . PRO B 1 429 ? 0.047 35.661 52.880 1.00 73.97 430 PRO B CA 1
ATOM 6833 C C . PRO B 1 429 ? -0.334 34.429 52.057 1.00 73.22 430 PRO B C 1
ATOM 6834 O O . PRO B 1 429 ? -1.431 34.378 51.497 1.00 72.52 430 PRO B O 1
ATOM 6838 N N . ASP B 1 430 ? 0.567 33.449 51.998 1.00 73.30 431 ASP B N 1
ATOM 6839 C CA . ASP B 1 430 ? 0.369 32.235 51.203 1.00 72.58 431 ASP B CA 1
ATOM 6840 C C . ASP B 1 430 ? -0.444 31.153 51.930 1.00 72.03 431 ASP B C 1
ATOM 6841 O O . ASP B 1 430 ? -0.537 30.017 51.457 1.00 71.77 431 ASP B O 1
ATOM 6843 N N . TYR B 1 431 ? -1.034 31.517 53.068 1.00 71.75 432 TYR B N 1
ATOM 6844 C CA . TYR B 1 431 ? -1.827 30.597 53.891 1.00 71.20 432 TYR B CA 1
ATOM 6845 C C . TYR B 1 431 ? -3.123 30.168 53.211 1.00 70.16 432 TYR B C 1
ATOM 6846 O O . TYR B 1 431 ? -3.526 29.009 53.306 1.00 69.95 432 TYR B O 1
ATOM 6855 N N . PHE B 1 432 ? -3.767 31.112 52.529 1.00 69.47 433 PHE B N 1
ATOM 6856 C CA . PHE B 1 432 ? -5.096 30.902 51.956 1.00 68.46 433 PHE B CA 1
ATOM 6857 C C . PHE B 1 432 ? -5.069 30.045 50.686 1.00 67.93 433 PHE B C 1
ATOM 6858 O O . PHE B 1 432 ? -6.109 29.581 50.216 1.00 67.31 433 PHE B O 1
ATOM 6866 N N . GLN B 1 433 ? -3.870 29.842 50.146 1.00 68.09 434 GLN B N 1
ATOM 6867 C CA . GLN B 1 433 ? -3.665 28.994 48.978 1.00 67.59 434 GLN B CA 1
ATOM 6868 C C . GLN B 1 433 ? -3.488 27.540 49.415 1.00 67.36 434 GLN B C 1
ATOM 6869 O O . GLN B 1 433 ? -3.784 26.610 48.658 1.00 66.98 434 GLN B O 1
ATOM 6875 N N . LYS B 1 434 ? -3.016 27.360 50.648 1.00 67.39 435 LYS B N 1
ATOM 6876 C CA . LYS B 1 434 ? -2.613 26.047 51.155 1.00 67.24 435 LYS B CA 1
ATOM 6877 C C . LYS B 1 434 ? -3.674 25.361 52.027 1.00 66.65 435 LYS B C 1
ATOM 6878 O O . LYS B 1 434 ? -3.363 24.420 52.766 1.00 67.07 435 LYS B O 1
ATOM 6884 N N . ILE B 1 435 ? -4.920 25.824 51.932 1.00 65.52 436 ILE B N 1
ATOM 6885 C CA . ILE B 1 435 ? -6.027 25.239 52.696 1.00 64.70 436 ILE B CA 1
ATOM 6886 C C . ILE B 1 435 ? -6.496 23.931 52.059 1.00 63.95 436 ILE B C 1
ATOM 6887 O O . ILE B 1 435 ? -6.798 23.883 50.865 1.00 63.44 436 ILE B O 1
ATOM 6892 N N . LYS B 1 436 ? -6.557 22.877 52.870 1.00 63.79 437 LYS B N 1
ATOM 6893 C CA . LYS B 1 436 ? -6.929 21.544 52.403 1.00 63.07 437 LYS B CA 1
ATOM 6894 C C . LYS B 1 436 ? -8.440 21.313 52.501 1.00 62.21 437 LYS B C 1
ATOM 6895 O O . LYS B 1 436 ? -9.046 21.556 53.548 1.00 62.39 437 LYS B O 1
ATOM 6898 N N . ARG B 1 437 ? -9.034 20.848 51.400 1.00 61.06 438 ARG B N 1
ATOM 6899 C CA . ARG B 1 437 ? -10.460 20.515 51.345 1.00 60.03 438 ARG B CA 1
ATOM 6900 C C . ARG B 1 437 ? -10.772 19.269 52.164 1.00 59.93 438 ARG B C 1
ATOM 6901 O O . ARG B 1 437 ? -10.134 18.228 51.992 1.00 60.07 438 ARG B O 1
ATOM 6909 N N . GLY B 1 438 ? -11.762 19.384 53.044 1.00 59.53 439 GLY B N 1
ATOM 6910 C CA . GLY B 1 438 ? -12.202 18.267 53.879 1.00 59.33 439 GLY B CA 1
ATOM 6911 C C . GLY B 1 438 ? -13.176 17.349 53.159 1.00 58.44 439 GLY B C 1
ATOM 6912 O O . GLY B 1 438 ? -13.684 17.702 52.093 1.00 57.92 439 GLY B O 1
ATOM 6913 N N . PRO B 1 439 ? -13.446 16.161 53.738 1.00 58.39 440 PRO B N 1
ATOM 6914 C CA . PRO B 1 439 ? -14.347 15.181 53.122 1.00 57.62 440 PRO B CA 1
ATOM 6915 C C . PRO B 1 439 ? -15.755 15.737 52.903 1.00 56.74 440 PRO B C 1
ATOM 6916 O O . PRO B 1 439 ? -16.310 15.599 51.808 1.00 56.16 440 PRO B O 1
ATOM 6920 N N . ALA B 1 440 ? -16.309 16.370 53.938 1.00 56.40 441 ALA B N 1
ATOM 6921 C CA . ALA B 1 440 ? -17.649 16.944 53.884 1.00 55.62 441 ALA B CA 1
ATOM 6922 C C . ALA B 1 440 ? -17.749 18.061 52.843 1.00 54.71 441 ALA B C 1
ATOM 6923 O O . ALA B 1 440 ? -18.760 18.175 52.148 1.00 54.11 441 ALA B O 1
ATOM 6925 N N . LEU B 1 441 ? -16.695 18.871 52.739 1.00 54.26 442 LEU B N 1
ATOM 6926 C CA . LEU B 1 441 ? -16.613 19.911 51.719 1.00 53.40 442 LEU B CA 1
ATOM 6927 C C . LEU B 1 441 ? -16.496 19.302 50.323 1.00 52.66 442 LEU B C 1
ATOM 6928 O O . LEU B 1 441 ? -17.164 19.749 49.385 1.00 52.16 442 LEU B O 1
ATOM 6933 N N . ARG B 1 442 ? -15.645 18.285 50.198 1.00 52.42 443 ARG B N 1
ATOM 6934 C CA . ARG B 1 442 ? -15.455 17.573 48.935 1.00 51.66 443 ARG B CA 1
ATOM 6935 C C . ARG B 1 442 ? -16.759 16.988 48.393 1.00 50.66 443 ARG B C 1
ATOM 6936 O O . ARG B 1 442 ? -17.059 17.133 47.210 1.00 50.19 443 ARG B O 1
ATOM 6944 N N . ALA B 1 443 ? -17.530 16.341 49.265 1.00 50.17 444 ALA B N 1
ATOM 6945 C CA . ALA B 1 443 ? -18.810 15.747 48.880 1.00 49.29 444 ALA B CA 1
ATOM 6946 C C . ALA B 1 443 ? -19.850 16.816 48.549 1.00 48.56 444 ALA B C 1
ATOM 6947 O O . ALA B 1 443 ? -20.675 16.631 47.649 1.00 48.31 444 ALA B O 1
ATOM 6949 N N . TYR B 1 444 ? -19.800 17.927 49.284 1.00 48.02 445 TYR B N 1
ATOM 6950 C CA . TYR B 1 444 ? -20.679 19.070 49.065 1.00 46.98 445 TYR B CA 1
ATOM 6951 C C . TYR B 1 444 ? -20.432 19.640 47.680 1.00 46.34 445 TYR B C 1
ATOM 6952 O O . TYR B 1 444 ? -21.374 19.852 46.914 1.00 45.98 445 TYR B O 1
ATOM 6961 N N . SER B 1 445 ? -19.155 19.864 47.368 1.00 46.10 446 SER B N 1
ATOM 6962 C CA . SER B 1 445 ? -18.731 20.459 46.100 1.00 45.49 446 SER B CA 1
ATOM 6963 C C . SER B 1 445 ? -19.091 19.583 44.899 1.00 45.18 446 SER B C 1
ATOM 6964 O O . SER B 1 445 ? -19.637 20.074 43.906 1.00 44.80 446 SER B O 1
ATOM 6967 N N . ARG B 1 446 ? -18.792 18.289 45.009 1.00 45.13 447 ARG B N 1
ATOM 6968 C CA . ARG B 1 446 ? -19.063 17.327 43.947 1.00 44.80 447 ARG B CA 1
ATOM 6969 C C . ARG B 1 446 ? -20.554 17.250 43.627 1.00 44.58 447 ARG B C 1
ATOM 6970 O O . ARG B 1 446 ? -20.940 17.171 42.460 1.00 44.28 447 ARG B O 1
ATOM 6978 N N . TYR B 1 447 ? -21.381 17.293 44.668 1.00 44.79 448 TYR B N 1
ATOM 6979 C CA . TYR B 1 447 ? -22.826 17.197 44.513 1.00 44.85 448 TYR B CA 1
ATOM 6980 C C . TYR B 1 447 ? -23.387 18.372 43.727 1.00 44.82 448 TYR B C 1
ATOM 6981 O O . TYR B 1 447 ? -24.171 18.185 42.797 1.00 44.63 448 TYR B O 1
ATOM 6990 N N . PHE B 1 448 ? -22.982 19.579 44.110 1.00 45.16 449 PHE B N 1
ATOM 6991 C CA . PHE B 1 448 ? -23.474 20.789 43.466 1.00 45.25 449 PHE B CA 1
ATOM 6992 C C . PHE B 1 448 ? -22.897 20.983 42.073 1.00 45.27 449 PHE B C 1
ATOM 6993 O O . PHE B 1 448 ? -23.536 21.601 41.224 1.00 45.21 449 PHE B O 1
ATOM 7001 N N . ASN B 1 449 ? -21.700 20.453 41.837 1.00 45.62 450 ASN B N 1
ATOM 7002 C CA . ASN B 1 449 ? -21.124 20.471 40.497 1.00 45.89 450 ASN B CA 1
ATOM 7003 C C . ASN B 1 449 ? -21.878 19.526 39.569 1.00 45.93 450 ASN B C 1
ATOM 7004 O O . ASN B 1 449 ? -22.115 19.845 38.407 1.00 45.85 450 ASN B O 1
ATOM 7009 N N . ASP B 1 450 ? -22.267 18.371 40.103 1.00 46.33 451 ASP B N 1
ATOM 7010 C CA . ASP B 1 450 ? -22.960 17.348 39.330 1.00 46.48 451 ASP B CA 1
ATOM 7011 C C . ASP B 1 450 ? -24.380 17.767 38.951 1.00 46.39 451 ASP B C 1
ATOM 7012 O O . ASP B 1 450 ? -24.782 17.603 37.804 1.00 46.38 451 ASP B O 1
ATOM 7017 N N . VAL B 1 451 ? -25.129 18.315 39.907 1.00 46.49 452 VAL B N 1
ATOM 7018 C CA . VAL B 1 451 ? -26.515 18.728 39.656 1.00 46.55 452 VAL B CA 1
ATOM 7019 C C . VAL B 1 451 ? -26.582 19.913 38.686 1.00 46.50 452 VAL B C 1
ATOM 7020 O O . VAL B 1 451 ? -27.439 19.954 37.804 1.00 46.44 452 VAL B O 1
ATOM 7024 N N . SER B 1 452 ? -25.668 20.864 38.848 1.00 46.52 453 SER B N 1
ATOM 7025 C CA . SER B 1 452 ? -25.622 22.034 37.979 1.00 46.56 453 SER B CA 1
ATOM 7026 C C . SER B 1 452 ? -25.204 21.679 36.551 1.00 46.50 453 SER B C 1
ATOM 7027 O O . SER B 1 452 ? -25.715 22.263 35.592 1.00 46.57 453 SER B O 1
ATOM 7030 N N . ARG B 1 453 ? -24.287 20.721 36.412 1.00 46.31 454 ARG B N 1
ATOM 7031 C CA . ARG B 1 453 ? -23.811 20.311 35.090 1.00 46.22 454 ARG B CA 1
ATOM 7032 C C . ARG B 1 453 ? -24.786 19.380 34.371 1.00 45.83 454 ARG B C 1
ATOM 7033 O O . ARG B 1 453 ? -24.932 19.455 33.152 1.00 45.84 454 ARG B O 1
ATOM 7041 N N . ARG B 1 454 ? -25.449 18.510 35.130 1.00 45.42 455 ARG B N 1
ATOM 7042 C CA . ARG B 1 454 ? -26.260 17.432 34.557 1.00 44.92 455 ARG B CA 1
ATOM 7043 C C . ARG B 1 454 ? -27.770 17.669 34.625 1.00 44.73 455 ARG B C 1
ATOM 7044 O O . ARG B 1 454 ? -28.516 17.166 33.786 1.00 44.79 455 ARG B O 1
ATOM 7052 N N . GLY B 1 455 ? -28.217 18.413 35.631 1.00 44.51 456 GLY B N 1
ATOM 7053 C CA . GLY B 1 455 ? -29.642 18.579 35.892 1.00 44.33 456 GLY B CA 1
ATOM 7054 C C . GLY B 1 455 ? -30.281 19.752 35.187 1.00 44.18 456 GLY B C 1
ATOM 7055 O O . GLY B 1 455 ? -29.617 20.484 34.460 1.00 44.14 456 GLY B O 1
ATOM 7056 N N . ASN B 1 456 ? -31.581 19.925 35.400 1.00 44.21 457 ASN B N 1
ATOM 7057 C CA . ASN B 1 456 ? -32.292 21.065 34.831 1.00 44.29 457 ASN B CA 1
ATOM 7058 C C . ASN B 1 456 ? -32.436 22.207 35.836 1.00 44.26 457 ASN B C 1
ATOM 7059 O O . ASN B 1 456 ? -31.967 22.106 36.971 1.00 44.25 457 ASN B O 1
ATOM 7064 N N . TRP B 1 457 ? -33.085 23.287 35.413 1.00 44.28 458 TRP B N 1
ATOM 7065 C CA . TRP B 1 457 ? -33.207 24.485 36.236 1.00 44.30 458 TRP B CA 1
ATOM 7066 C C . TRP B 1 457 ? -33.901 24.247 37.586 1.00 44.16 458 TRP B C 1
ATOM 7067 O O . TRP B 1 457 ? -33.430 24.728 38.618 1.00 44.15 458 TRP B O 1
ATOM 7078 N N . GLN B 1 458 ? -35.004 23.504 37.576 1.00 43.97 459 GLN B N 1
ATOM 7079 C CA . GLN B 1 458 ? -35.769 23.273 38.802 1.00 43.89 459 GLN B CA 1
ATOM 7080 C C . GLN B 1 458 ? -35.073 22.312 39.756 1.00 43.53 459 GLN B C 1
ATOM 7081 O O . GLN B 1 458 ? -35.226 22.425 40.971 1.00 43.75 459 GLN B O 1
ATOM 7087 N N . GLU B 1 459 ? -34.300 21.382 39.200 1.00 43.02 460 GLU B N 1
ATOM 7088 C CA . GLU B 1 459 ? -33.478 20.470 39.993 1.00 42.60 460 GLU B CA 1
ATOM 7089 C C . GLU B 1 459 ? -32.347 21.201 40.714 1.00 42.31 460 GLU B C 1
ATOM 7090 O O . GLU B 1 459 ? -31.967 20.831 41.828 1.00 42.29 460 GLU B O 1
ATOM 7096 N N . LEU B 1 460 ? -31.814 22.240 40.077 0.50 41.96 461 LEU B N 1
ATOM 7097 C CA . LEU B 1 460 ? -30.761 23.052 40.676 0.50 41.73 461 LEU B CA 1
ATOM 7098 C C . LEU B 1 460 ? -31.341 23.904 41.798 0.50 41.87 461 LEU B C 1
ATOM 7099 O O . LEU B 1 460 ? -30.719 24.075 42.848 0.50 41.89 461 LEU B O 1
ATOM 7104 N N . VAL B 1 461 ? -32.537 24.436 41.560 1.00 41.93 462 VAL B N 1
ATOM 7105 C CA . VAL B 1 461 ? -33.243 25.260 42.538 1.00 42.16 462 VAL B CA 1
ATOM 7106 C C . VAL B 1 461 ? -33.561 24.443 43.790 1.00 42.35 462 VAL B C 1
ATOM 7107 O O . VAL B 1 461 ? -33.337 24.901 44.915 1.00 42.49 462 VAL B O 1
ATOM 7111 N N . ALA B 1 462 ? -34.064 23.228 43.573 1.00 42.16 463 ALA B N 1
ATOM 7112 C CA . ALA B 1 462 ? -34.372 22.292 44.649 1.00 42.37 463 ALA B CA 1
ATOM 7113 C C . ALA B 1 462 ? -33.156 22.000 45.532 1.00 42.18 463 ALA B C 1
ATOM 7114 O O . ALA B 1 462 ? -33.293 21.789 46.733 1.00 42.49 463 ALA B O 1
ATOM 7116 N N . SER B 1 463 ? -31.974 21.990 44.924 1.00 41.74 464 SER B N 1
ATOM 7117 C CA . SER B 1 463 ? -30.733 21.758 45.649 1.00 41.60 464 SER B CA 1
ATOM 7118 C C . SER B 1 463 ? -30.246 23.016 46.366 1.00 41.56 464 SER B C 1
ATOM 7119 O O . SER B 1 463 ? -29.633 22.925 47.427 1.00 41.69 464 SER B O 1
ATOM 7122 N N . LEU B 1 464 ? -30.520 24.182 45.784 1.00 41.37 465 LEU B N 1
ATOM 7123 C CA . LEU B 1 464 ? -30.069 25.457 46.353 1.00 41.39 465 LEU B CA 1
ATOM 7124 C C . LEU B 1 464 ? -30.949 25.959 47.498 1.00 41.93 465 LEU B C 1
ATOM 7125 O O . LEU B 1 464 ? -30.485 26.713 48.355 1.00 42.18 465 LEU B O 1
ATOM 7130 N N . THR B 1 465 ? -32.210 25.529 47.512 1.00 42.18 466 THR B N 1
ATOM 7131 C CA . THR B 1 465 ? -33.192 25.985 48.504 1.00 42.66 466 THR B CA 1
ATOM 7132 C C . THR B 1 465 ? -32.836 25.654 49.971 1.00 43.02 466 THR B C 1
ATOM 7133 O O . THR B 1 465 ? -32.918 26.537 50.825 1.00 43.23 466 THR B O 1
ATOM 7137 N N . PRO B 1 466 ? -32.437 24.395 50.268 1.00 43.11 467 PRO B N 1
ATOM 7138 C CA . PRO B 1 466 ? -32.054 24.047 51.640 1.00 43.59 467 PRO B CA 1
ATOM 7139 C C . PRO B 1 466 ? -30.951 24.935 52.207 1.00 43.72 467 PRO B C 1
ATOM 7140 O O . PRO B 1 466 ? -30.919 25.188 53.411 1.00 44.25 467 PRO B O 1
ATOM 7144 N N . CYS B 1 467 ? -30.058 25.400 51.339 1.00 43.44 468 CYS B N 1
ATOM 7145 C CA . CYS B 1 467 ? -28.955 26.261 51.744 1.00 43.55 468 CYS B CA 1
ATOM 7146 C C . CYS B 1 467 ? -29.478 27.599 52.257 1.00 43.90 468 CYS B C 1
ATOM 7147 O O . CYS B 1 467 ? -29.008 28.103 53.278 1.00 44.49 468 CYS B O 1
ATOM 7150 N N . LEU B 1 468 ? -30.466 28.154 51.561 1.00 43.84 469 LEU B N 1
ATOM 7151 C CA . LEU B 1 468 ? -31.109 29.390 51.992 1.00 44.18 469 LEU B CA 1
ATOM 7152 C C . LEU B 1 468 ? -31.967 29.179 53.240 1.00 45.03 469 LEU B C 1
ATOM 7153 O O . LEU B 1 468 ? -31.699 29.775 54.284 1.00 45.46 469 LEU B O 1
ATOM 7158 N N . MET B 1 469 ? -32.978 28.318 53.124 1.00 45.51 470 MET B N 1
ATOM 7159 C CA . MET B 1 469 ? -34.000 28.145 54.160 1.00 46.47 470 MET B CA 1
ATOM 7160 C C . MET B 1 469 ? -33.460 27.533 55.445 1.00 47.32 470 MET B C 1
ATOM 7161 O O . MET B 1 469 ? -33.848 27.946 56.541 1.00 47.98 470 MET B O 1
ATOM 7166 N N . GLY B 1 470 ? -32.570 26.554 55.300 1.00 47.49 471 GLY B N 1
ATOM 7167 C CA . GLY B 1 470 ? -32.010 25.825 56.437 1.00 48.39 471 GLY B CA 1
ATOM 7168 C C . GLY B 1 470 ? -31.267 26.692 57.431 1.00 49.05 471 GLY B C 1
ATOM 7169 O O . GLY B 1 470 ? -31.480 26.577 58.634 1.00 49.67 471 GLY B O 1
ATOM 7170 N N . TYR B 1 471 ? -30.395 27.558 56.922 1.00 49.24 472 TYR B N 1
ATOM 7171 C CA . TYR B 1 471 ? -29.635 28.495 57.753 1.00 50.04 472 TYR B CA 1
ATOM 7172 C C . TYR B 1 471 ? -30.546 29.456 58.509 1.00 51.13 472 TYR B C 1
ATOM 7173 O O . TYR B 1 471 ? -30.384 29.649 59.716 1.00 51.63 472 TYR B O 1
ATOM 7182 N N . GLY B 1 472 ? -31.510 30.033 57.793 1.00 51.80 473 GLY B N 1
ATOM 7183 C CA . GLY B 1 472 ? -32.437 31.014 58.354 1.00 53.31 473 GLY B CA 1
ATOM 7184 C C . GLY B 1 472 ? -33.216 30.512 59.554 1.00 54.95 473 GLY B C 1
ATOM 7185 O O . GLY B 1 472 ? -33.154 31.103 60.632 1.00 55.53 473 GLY B O 1
ATOM 7186 N N . GLU B 1 473 ? -33.937 29.410 59.371 1.00 55.98 474 GLU B N 1
ATOM 7187 C CA . GLU B 1 473 ? -34.781 28.867 60.434 1.00 57.79 474 GLU B CA 1
ATOM 7188 C C . GLU B 1 473 ? -34.011 28.117 61.514 1.00 58.84 474 GLU B C 1
ATOM 7189 O O . GLU B 1 473 ? -34.560 27.822 62.576 1.00 59.84 474 GLU B O 1
ATOM 7195 N N . ALA B 1 474 ? -32.742 27.817 61.243 1.00 59.15 475 ALA B N 1
ATOM 7196 C CA . ALA B 1 474 ? -31.844 27.278 62.261 1.00 60.31 475 ALA B CA 1
ATOM 7197 C C . ALA B 1 474 ? -31.540 28.347 63.306 1.00 61.39 475 ALA B C 1
ATOM 7198 O O . ALA B 1 474 ? -31.397 28.049 64.496 1.00 62.22 475 ALA B O 1
ATOM 7200 N N . LEU B 1 475 ? -31.449 29.591 62.847 1.00 61.69 476 LEU B N 1
ATOM 7201 C CA . LEU B 1 475 ? -31.096 30.706 63.715 1.00 62.79 476 LEU B CA 1
ATOM 7202 C C . LEU B 1 475 ? -32.302 31.538 64.144 1.00 63.72 476 LEU B C 1
ATOM 7203 O O . LEU B 1 475 ? -32.216 32.303 65.110 1.00 64.42 476 LEU B O 1
ATOM 7208 N N . THR B 1 476 ? -33.422 31.382 63.438 1.00 64.07 477 THR B N 1
ATOM 7209 C CA . THR B 1 476 ? -34.692 31.947 63.890 1.00 65.12 477 THR B CA 1
ATOM 7210 C C . THR B 1 476 ? -35.063 31.258 65.199 1.00 66.47 477 THR B C 1
ATOM 7211 O O . THR B 1 476 ? -35.491 31.911 66.153 1.00 67.33 477 THR B O 1
ATOM 7215 N N . LYS B 1 477 ? -34.867 29.940 65.236 1.00 67.04 478 LYS B N 1
ATOM 7216 C CA . LYS B 1 477 ? -35.024 29.142 66.452 1.00 68.48 478 LYS B CA 1
ATOM 7217 C C . LYS B 1 477 ? -34.053 29.587 67.541 1.00 69.30 478 LYS B C 1
ATOM 7218 O O . LYS B 1 477 ? -34.307 29.385 68.730 1.00 70.31 478 LYS B O 1
ATOM 7222 N N . MET B 1 478 ? -32.947 30.199 67.123 1.00 69.18 479 MET B N 1
ATOM 7223 C CA . MET B 1 478 ? -31.889 30.611 68.041 1.00 70.00 479 MET B CA 1
ATOM 7224 C C . MET B 1 478 ? -32.037 32.062 68.504 1.00 70.55 479 MET B C 1
ATOM 7225 O O . MET B 1 478 ? -31.123 32.622 69.113 1.00 70.79 479 MET B O 1
ATOM 7230 N N . LYS B 1 479 ? -33.187 32.664 68.207 1.00 71.00 480 LYS B N 1
ATOM 7231 C CA . LYS B 1 479 ? -33.527 33.990 68.715 1.00 71.76 480 LYS B CA 1
ATOM 7232 C C . LYS B 1 479 ? -34.457 33.844 69.914 1.00 73.14 480 LYS B C 1
ATOM 7233 O O . LYS B 1 479 ? -35.615 33.457 69.754 1.00 73.38 480 LYS B O 1
ATOM 7237 N N . GLY B 1 480 ? -33.962 34.131 71.117 1.00 74.29 481 GLY B N 1
ATOM 7238 C CA . GLY B 1 480 ? -32.575 34.531 71.358 1.00 74.55 481 GLY B CA 1
ATOM 7239 C C . GLY B 1 480 ? -32.398 34.893 72.823 1.00 75.93 481 GLY B C 1
ATOM 7240 O O . GLY B 1 480 ? -32.939 35.908 73.260 1.00 76.26 481 GLY B O 1
ATOM 7241 N N . LYS B 1 481 ? -31.660 34.099 73.609 1.00 76.83 482 LYS B N 1
ATOM 7242 C CA . LYS B 1 481 ? -30.900 32.892 73.204 1.00 76.87 482 LYS B CA 1
ATOM 7243 C C . LYS B 1 481 ? -29.501 33.153 72.633 1.00 76.37 482 LYS B C 1
ATOM 7244 O O . LYS B 1 481 ? -28.695 32.227 72.515 1.00 76.32 482 LYS B O 1
ATOM 7250 N N . VAL B 1 482 ? -29.210 34.407 72.296 1.00 76.23 483 VAL B N 1
ATOM 7251 C CA . VAL B 1 482 ? -27.866 34.780 71.849 1.00 75.96 483 VAL B CA 1
ATOM 7252 C C . VAL B 1 482 ? -27.008 35.264 73.033 1.00 76.83 483 VAL B C 1
ATOM 7253 O O . VAL B 1 482 ? -27.228 36.348 73.583 1.00 77.23 483 VAL B O 1
ATOM 7257 N N . THR B 1 483 ? -26.043 34.434 73.424 1.00 77.22 484 THR B N 1
ATOM 7258 C CA . THR B 1 483 ? -25.219 34.693 74.605 1.00 78.15 484 THR B CA 1
ATOM 7259 C C . THR B 1 483 ? -23.843 35.277 74.275 1.00 77.84 484 THR B C 1
ATOM 7260 O O . THR B 1 483 ? -23.166 35.810 75.157 1.00 78.49 484 THR B O 1
ATOM 7262 N N . ALA B 1 484 ? -23.438 35.175 73.010 1.00 76.96 485 ALA B N 1
ATOM 7263 C CA . ALA B 1 484 ? -22.149 35.703 72.557 1.00 76.65 485 ALA B CA 1
ATOM 7264 C C . ALA B 1 484 ? -22.156 37.232 72.534 1.00 76.54 485 ALA B C 1
ATOM 7265 O O . ALA B 1 484 ? -23.097 37.835 72.012 1.00 76.15 485 ALA B O 1
ATOM 7267 N N . PRO B 1 485 ? -21.107 37.863 73.102 1.00 77.00 486 PRO B N 1
ATOM 7268 C CA . PRO B 1 485 ? -21.027 39.323 73.208 1.00 77.01 486 PRO B CA 1
ATOM 7269 C C . PRO B 1 485 ? -21.254 40.022 71.872 1.00 76.00 486 PRO B C 1
ATOM 7270 O O . PRO B 1 485 ? -20.719 39.589 70.848 1.00 75.36 486 PRO B O 1
ATOM 7274 N N . GLU B 1 486 ? -22.053 41.087 71.896 1.00 75.91 487 GLU B N 1
ATOM 7275 C CA . GLU B 1 486 ? -22.355 41.869 70.699 1.00 75.05 487 GLU B CA 1
ATOM 7276 C C . GLU B 1 486 ? -21.089 42.482 70.109 1.00 74.68 487 GLU B C 1
ATOM 7277 O O . GLU B 1 486 ? -20.263 43.040 70.835 1.00 75.30 487 GLU B O 1
ATOM 7279 N N . GLY B 1 487 ? -20.941 42.360 68.792 1.00 73.76 488 GLY B N 1
ATOM 7280 C CA . GLY B 1 487 ? -19.764 42.868 68.089 1.00 73.25 488 GLY B CA 1
ATOM 7281 C C . GLY B 1 487 ? -18.787 41.785 67.665 1.00 72.90 488 GLY B C 1
ATOM 7282 O O . GLY B 1 487 ? -17.931 42.022 66.811 1.00 72.49 488 GLY B O 1
ATOM 7283 N N . SER B 1 488 ? -18.917 40.599 68.261 1.00 73.08 489 SER B N 1
ATOM 7284 C CA . SER B 1 488 ? -18.052 39.458 67.944 1.00 72.85 489 SER B CA 1
ATOM 7285 C C . SER B 1 488 ? -18.502 38.715 66.683 1.00 71.94 489 SER B C 1
ATOM 7286 O O . SER B 1 488 ? -19.645 38.860 66.239 1.00 71.47 489 SER B O 1
ATOM 7289 N N . VAL B 1 489 ? -17.592 37.917 66.124 1.00 71.63 490 VAL B N 1
ATOM 7290 C CA . VAL B 1 489 ? -17.838 37.134 64.905 1.00 70.70 490 VAL B CA 1
ATOM 7291 C C . VAL B 1 489 ? -18.968 36.118 65.106 1.00 70.53 490 VAL B C 1
ATOM 7292 O O . VAL B 1 489 ? -19.753 35.860 64.189 1.00 69.94 490 VAL B O 1
ATOM 7296 N N . TYR B 1 490 ? -19.036 35.555 66.310 1.00 71.03 491 TYR B N 1
ATOM 7297 C CA . TYR B 1 490 ? -20.116 34.655 66.708 1.00 71.03 491 TYR B CA 1
ATOM 7298 C C . TYR B 1 490 ? -21.460 35.375 66.669 1.00 70.69 491 TYR B C 1
ATOM 7299 O O . TYR B 1 490 ? -22.442 34.840 66.156 1.00 70.27 491 TYR B O 1
ATOM 7308 N N . HIS B 1 491 ? -21.486 36.592 67.213 1.00 70.85 492 HIS B N 1
ATOM 7309 C CA . HIS B 1 491 ? -22.676 37.441 67.199 1.00 70.56 492 HIS B CA 1
ATOM 7310 C C . HIS B 1 491 ? -23.036 37.861 65.773 1.00 69.41 492 HIS B C 1
ATOM 7311 O O . HIS B 1 491 ? -24.202 37.788 65.379 1.00 69.14 492 HIS B O 1
ATOM 7318 N N . GLU B 1 492 ? -22.028 38.292 65.014 1.00 68.68 493 GLU B N 1
ATOM 7319 C CA . GLU B 1 492 ? -22.191 38.671 63.608 1.00 67.59 493 GLU B CA 1
ATOM 7320 C C . GLU B 1 492 ? -22.861 37.575 62.786 1.00 66.72 493 GLU B C 1
ATOM 7321 O O . GLU B 1 492 ? -23.830 37.833 62.069 1.00 66.35 493 GLU B O 1
ATOM 7327 N N . TRP B 1 493 ? -22.336 36.356 62.904 1.00 66.28 494 TRP B N 1
ATOM 7328 C CA . TRP B 1 493 ? -22.808 35.208 62.130 1.00 65.33 494 TRP B CA 1
ATOM 7329 C C . TRP B 1 493 ? -24.261 34.843 62.436 1.00 65.18 494 TRP B C 1
ATOM 7330 O O . TRP B 1 493 ? -25.028 34.544 61.521 1.00 64.71 494 TRP B O 1
ATOM 7341 N N . CYS B 1 494 ? -24.627 34.874 63.717 1.00 65.47 495 CYS B N 1
ATOM 7342 C CA . CYS B 1 494 ? -25.994 34.585 64.155 1.00 65.34 495 CYS B CA 1
ATOM 7343 C C . CYS B 1 494 ? -26.989 35.616 63.641 1.00 64.93 495 CYS B C 1
ATOM 7344 O O . CYS B 1 494 ? -28.041 35.261 63.107 1.00 64.81 495 CYS B O 1
ATOM 7347 N N . GLU B 1 495 ? -26.646 36.891 63.804 1.00 64.65 496 GLU B N 1
ATOM 7348 C CA . GLU B 1 495 ? -27.539 37.983 63.444 1.00 64.23 496 GLU B CA 1
ATOM 7349 C C . GLU B 1 495 ? -27.713 38.096 61.934 1.00 63.11 496 GLU B C 1
ATOM 7350 O O . GLU B 1 495 ? -28.765 38.530 61.461 1.00 63.05 496 GLU B O 1
ATOM 7356 N N . THR B 1 496 ? -26.686 37.696 61.186 1.00 62.24 497 THR B N 1
ATOM 7357 C CA . THR B 1 496 ? -26.717 37.755 59.724 1.00 61.15 497 THR B CA 1
ATOM 7358 C C . THR B 1 496 ? -27.861 36.925 59.138 1.00 60.66 497 THR B C 1
ATOM 7359 O O . THR B 1 496 ? -28.550 37.373 58.218 1.00 60.32 497 THR B O 1
ATOM 7361 N N . TYR B 1 497 ? -28.066 35.729 59.691 1.00 60.46 498 TYR B N 1
ATOM 7362 C CA . TYR B 1 497 ? -29.107 34.813 59.219 1.00 59.88 498 TYR B CA 1
ATOM 7363 C C . TYR B 1 497 ? -30.435 34.943 59.978 1.00 60.15 498 TYR B C 1
ATOM 7364 O O . TYR B 1 497 ? -31.375 34.187 59.726 1.00 60.12 498 TYR B O 1
ATOM 7373 N N . ALA B 1 498 ? -30.516 35.905 60.892 1.00 60.29 499 ALA B N 1
ATOM 7374 C CA . ALA B 1 498 ? -31.731 36.109 61.682 1.00 60.62 499 ALA B CA 1
ATOM 7375 C C . ALA B 1 498 ? -32.400 37.467 61.431 1.00 60.41 499 ALA B C 1
ATOM 7376 O O . ALA B 1 498 ? -33.440 37.773 62.025 1.00 60.82 499 ALA B O 1
ATOM 7378 N N . SER B 1 499 ? -31.804 38.268 60.548 1.00 59.56 500 SER B N 1
ATOM 7379 C CA . SER B 1 499 ? -32.353 39.576 60.193 1.00 59.18 500 SER B CA 1
ATOM 7380 C C . SER B 1 499 ? -33.597 39.426 59.322 1.00 58.84 500 SER B C 1
ATOM 7381 O O . SER B 1 499 ? -33.777 38.403 58.649 1.00 58.48 500 SER B O 1
ATOM 7384 N N . SER B 1 500 ? -34.445 40.452 59.339 1.00 58.73 501 SER B N 1
ATOM 7385 C CA . SER B 1 500 ? -35.674 40.464 58.548 1.00 58.40 501 SER B CA 1
ATOM 7386 C C . SER B 1 500 ? -35.398 40.425 57.043 1.00 57.36 501 SER B C 1
ATOM 7387 O O . SER B 1 500 ? -36.221 39.926 56.270 1.00 57.30 501 SER B O 1
ATOM 7390 N N . TRP B 1 501 ? -34.238 40.948 56.644 1.00 56.54 502 TRP B N 1
ATOM 7391 C CA . TRP B 1 501 ? -33.802 40.961 55.245 1.00 55.52 502 TRP B CA 1
ATOM 7392 C C . TRP B 1 501 ? -33.549 39.561 54.703 1.00 54.94 502 TRP B C 1
ATOM 7393 O O . TRP B 1 501 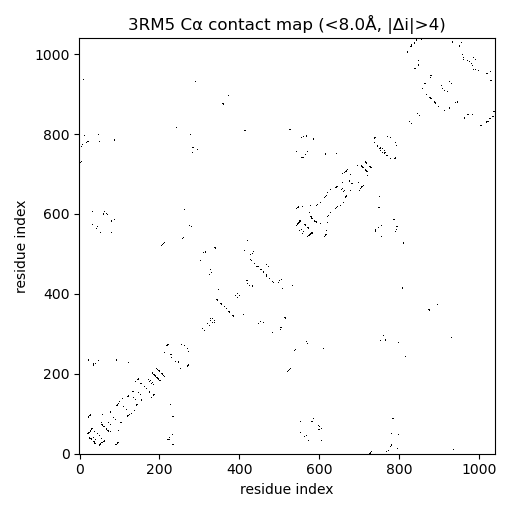? -33.857 39.276 53.541 1.00 54.54 502 TRP B O 1
ATOM 7404 N N . TYR B 1 502 ? -32.980 38.698 55.543 1.00 54.75 503 TYR B N 1
ATOM 7405 C CA . TYR B 1 502 ? -32.740 37.308 55.168 1.00 54.16 503 TYR B CA 1
ATOM 7406 C C . TYR B 1 502 ? -34.052 36.531 55.084 1.00 54.16 503 TYR B C 1
ATOM 7407 O O . TYR B 1 502 ? -34.245 35.740 54.161 1.00 53.86 503 TYR B O 1
ATOM 7416 N N . ARG B 1 503 ? -34.946 36.772 56.041 1.00 54.48 504 ARG B N 1
ATOM 7417 C CA . ARG B 1 503 ? -36.275 36.158 56.041 1.00 54.78 504 ARG B CA 1
ATOM 7418 C C . ARG B 1 503 ? -37.085 36.558 54.809 1.00 54.40 504 ARG B C 1
ATOM 7419 O O . ARG B 1 503 ? -37.910 35.784 54.321 1.00 54.41 504 ARG B O 1
ATOM 7424 N N . GLU B 1 504 ? -36.841 37.767 54.309 1.00 54.08 505 GLU B N 1
ATOM 7425 C CA . GLU B 1 504 ? -37.467 38.229 53.074 1.00 53.80 505 GLU B CA 1
ATOM 7426 C C . GLU B 1 504 ? -36.945 37.457 51.863 1.00 53.07 505 GLU B C 1
ATOM 7427 O O . GLU B 1 504 ? -37.718 37.084 50.983 1.00 53.01 505 GLU B O 1
ATOM 7433 N N . ALA B 1 505 ? -35.635 37.222 51.826 1.00 52.55 506 ALA B N 1
ATOM 7434 C CA . ALA B 1 505 ? -35.027 36.397 50.785 1.00 52.01 506 ALA B CA 1
ATOM 7435 C C . ALA B 1 505 ? -35.534 34.960 50.881 1.00 52.08 506 ALA B C 1
ATOM 7436 O O . ALA B 1 505 ? -35.689 34.285 49.863 1.00 51.82 506 ALA B O 1
ATOM 7438 N N . MET B 1 506 ? -35.791 34.507 52.109 1.00 52.46 507 MET B N 1
ATOM 7439 C CA . MET B 1 506 ? -36.411 33.207 52.356 1.00 52.70 507 MET B CA 1
ATOM 7440 C C . MET B 1 506 ? -37.813 33.146 51.754 1.00 53.00 507 MET B C 1
ATOM 7441 O O . MET B 1 506 ? -38.191 32.139 51.150 1.00 52.91 507 MET B O 1
ATOM 7446 N N . ASP B 1 507 ? -38.572 34.229 51.922 1.00 53.42 508 ASP B N 1
ATOM 7447 C CA . ASP B 1 507 ? -39.922 34.337 51.372 1.00 53.93 508 ASP B CA 1
ATOM 7448 C C . ASP B 1 507 ? -39.923 34.253 49.849 1.00 53.60 508 ASP B C 1
ATOM 7449 O O . ASP B 1 507 ? -40.801 33.617 49.267 1.00 53.74 508 ASP B O 1
ATOM 7454 N N . GLU B 1 508 ? -38.934 34.890 49.219 1.00 53.34 509 GLU B N 1
ATOM 7455 C CA . GLU B 1 508 ? -38.741 34.806 47.769 1.00 53.08 509 GLU B CA 1
ATOM 7456 C C . GLU B 1 508 ? -38.333 33.402 47.338 1.00 52.95 509 GLU B C 1
ATOM 7457 O O . GLU B 1 508 ? -38.682 32.957 46.243 1.00 52.83 509 GLU B O 1
ATOM 7460 N N . GLY B 1 509 ? -37.593 32.713 48.206 1.00 53.14 510 GLY B N 1
ATOM 7461 C CA . GLY B 1 509 ? -37.199 31.324 47.973 1.00 53.29 510 GLY B CA 1
ATOM 7462 C C . GLY B 1 509 ? -38.396 30.391 47.993 1.00 53.92 510 GLY B C 1
ATOM 7463 O O . GLY B 1 509 ? -38.593 29.601 47.067 1.00 53.62 510 GLY B O 1
ATOM 7464 N N . GLU B 1 510 ? -39.200 30.505 49.050 1.00 54.79 511 GLU B N 1
ATOM 7465 C CA . GLU B 1 510 ? -40.413 29.708 49.221 1.00 55.58 511 GLU B CA 1
ATOM 7466 C C . GLU B 1 510 ? -41.365 29.849 48.036 1.00 55.91 511 GLU B C 1
ATOM 7467 O O . GLU B 1 510 ? -41.988 28.873 47.617 1.00 56.08 511 GLU B O 1
ATOM 7473 N N . LYS B 1 511 ? -41.468 3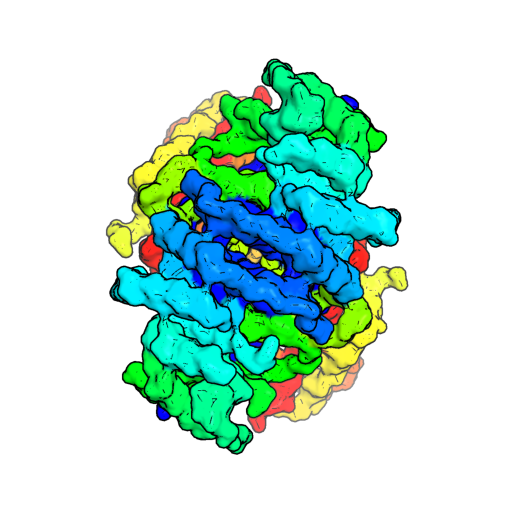1.063 47.502 1.00 56.29 512 LYS B N 1
ATOM 7474 C CA . LYS B 1 511 ? -42.312 31.334 46.342 1.00 56.87 512 LYS B CA 1
ATOM 7475 C C . LYS B 1 511 ? -41.832 30.589 45.099 1.00 56.75 512 LYS B C 1
ATOM 7476 O O . LYS B 1 511 ? -42.643 30.031 44.356 1.00 57.02 512 LYS B O 1
ATOM 7482 N N . LEU B 1 512 ? -40.514 30.576 44.893 1.00 56.70 513 LEU B N 1
ATOM 7483 C CA . LEU B 1 512 ? -39.903 29.946 43.723 1.00 56.65 513 LEU B CA 1
ATOM 7484 C C . LEU B 1 512 ? -40.203 28.448 43.672 1.00 57.20 513 LEU B C 1
ATOM 7485 O O . LEU B 1 512 ? -40.502 27.917 42.604 1.00 57.20 513 LEU B O 1
ATOM 7490 N N . LEU B 1 513 ? -40.126 27.780 44.824 1.00 58.00 514 LEU B N 1
ATOM 7491 C CA . LEU B 1 513 ? -40.493 26.366 44.942 1.00 58.89 514 LEU B CA 1
ATOM 7492 C C . LEU B 1 513 ? -41.943 26.116 44.541 1.00 60.03 514 LEU B C 1
ATOM 7493 O O . LEU B 1 513 ? -42.252 25.132 43.872 1.00 60.04 514 LEU B O 1
ATOM 7498 N N . ASN B 1 514 ? -42.828 27.013 44.961 1.00 61.43 515 ASN B N 1
ATOM 7499 C CA . ASN B 1 514 ? -44.241 26.922 44.620 1.00 62.87 515 ASN B CA 1
ATOM 7500 C C . ASN B 1 514 ? -44.507 27.245 43.157 1.00 63.29 515 ASN B C 1
ATOM 7501 O O . ASN B 1 514 ? -45.485 26.769 42.577 1.00 63.79 515 ASN B O 1
ATOM 7506 N N . HIS B 1 515 ? -43.629 28.051 42.566 1.00 63.54 516 HIS B N 1
ATOM 7507 C CA . HIS B 1 515 ? -43.731 28.392 41.153 1.00 64.17 516 HIS B CA 1
ATOM 7508 C C . HIS B 1 515 ? -43.332 27.219 40.260 1.00 64.17 516 HIS B C 1
ATOM 7509 O O . HIS B 1 515 ? -43.879 27.056 39.169 1.00 64.47 516 HIS B O 1
ATOM 7516 N N . ILE B 1 516 ? -42.386 26.406 40.728 1.00 64.25 517 ILE B N 1
ATOM 7517 C CA . ILE B 1 516 ? -41.925 25.249 39.955 1.00 64.53 517 ILE B CA 1
ATOM 7518 C C . ILE B 1 516 ? -42.898 24.069 40.012 1.00 65.30 517 ILE B C 1
ATOM 7519 O O . ILE B 1 516 ? -42.736 23.102 39.272 1.00 65.21 517 ILE B O 1
ATOM 7524 N N . LEU B 1 517 ? -43.904 24.152 40.882 1.00 66.40 518 LEU B N 1
ATOM 7525 C CA . LEU B 1 517 ? -44.973 23.148 40.931 1.00 67.44 518 LEU B CA 1
ATOM 7526 C C . LEU B 1 517 ? -45.847 23.158 39.671 1.00 68.08 518 LEU B C 1
ATOM 7527 O O . LEU B 1 517 ? -46.247 22.101 39.176 1.00 68.32 518 LEU B O 1
ATOM 7532 N N . GLU B 1 518 ? -46.141 24.353 39.163 1.00 68.56 519 GLU B N 1
ATOM 7533 C CA . GLU B 1 518 ? -46.967 24.512 37.968 1.00 69.25 519 GLU B CA 1
ATOM 7534 C C . GLU B 1 518 ? -46.158 24.365 36.672 1.00 69.03 519 GLU B C 1
ATOM 7535 O O . GLU B 1 518 ? -46.722 24.365 35.575 1.00 69.33 519 GLU B O 1
ATOM 7537 N N . THR B 1 519 ? -44.840 24.234 36.809 1.00 68.63 520 THR B N 1
ATOM 7538 C CA . THR B 1 519 ? -43.934 24.155 35.662 1.00 68.40 520 THR B CA 1
ATOM 7539 C C . THR B 1 519 ? -43.354 22.746 35.490 1.00 68.10 520 THR B C 1
ATOM 7540 O O . THR B 1 519 ? -42.831 22.409 34.423 1.00 67.94 520 THR B O 1
ATOM 7544 N N . TYR B 1 520 ? -43.467 21.926 36.535 1.00 68.03 521 TYR B N 1
ATOM 7545 C CA . TYR B 1 520 ? -42.777 20.636 36.602 1.00 67.60 521 TYR B CA 1
ATOM 7546 C C . TYR B 1 520 ? -43.759 19.461 36.713 1.00 67.98 521 TYR B C 1
ATOM 7547 O O . TYR B 1 520 ? -44.702 19.513 37.510 1.00 68.44 521 TYR B O 1
ATOM 7556 N N . PRO B 1 521 ? -43.540 18.398 35.909 1.00 67.73 522 PRO B N 1
ATOM 7557 C CA . PRO B 1 521 ? -44.384 17.198 35.920 1.00 68.02 522 PRO B CA 1
ATOM 7558 C C . PRO B 1 521 ? -44.396 16.485 37.277 1.00 68.06 522 PRO B C 1
ATOM 7559 O O . PRO B 1 521 ? -43.346 16.360 37.912 1.00 67.70 522 PRO B O 1
ATOM 7563 N N . PRO B 1 522 ? -45.583 16.019 37.719 1.00 68.56 523 PRO B N 1
ATOM 7564 C CA . PRO B 1 522 ? -45.738 15.344 39.015 1.00 68.69 523 PRO B CA 1
ATOM 7565 C C . PRO B 1 522 ? -45.054 13.977 39.106 1.00 68.28 523 PRO B C 1
ATOM 7566 O O . PRO B 1 522 ? -44.782 13.504 40.212 1.00 68.37 523 PRO B O 1
ATOM 7570 N N . GLU B 1 523 ? -44.783 13.351 37.961 1.00 67.74 524 GLU B N 1
ATOM 7571 C CA . GLU B 1 523 ? -44.081 12.061 37.929 1.00 67.31 524 GLU B CA 1
ATOM 7572 C C . GLU B 1 523 ? -42.632 12.201 38.403 1.00 66.35 524 GLU B C 1
ATOM 7573 O O . GLU B 1 523 ? -42.058 11.261 38.956 1.00 66.27 524 GLU B O 1
ATOM 7579 N N . GLN B 1 524 ? -42.055 13.380 38.179 1.00 65.52 525 GLN B N 1
ATOM 7580 C CA . GLN B 1 524 ? -40.657 13.653 38.510 1.00 64.48 525 GLN B CA 1
ATOM 7581 C C . GLN B 1 524 ? -40.498 14.351 39.867 1.00 64.08 525 GLN B C 1
ATOM 7582 O O . GLN B 1 524 ? -39.398 14.768 40.237 1.00 63.65 525 GLN B O 1
ATOM 7588 N N . LEU B 1 525 ? -41.599 14.452 40.608 1.00 64.00 526 LEU B N 1
ATOM 7589 C CA . LEU B 1 525 ? -41.635 15.150 41.895 1.00 63.53 526 LEU B CA 1
ATOM 7590 C C . LEU B 1 525 ? -40.724 14.525 42.960 1.00 62.84 526 LEU B C 1
ATOM 7591 O O . LEU B 1 525 ? -40.118 15.241 43.762 1.00 62.68 526 LEU B O 1
ATOM 7596 N N . ASP B 1 526 ? -40.633 13.196 42.962 1.00 62.09 527 ASP B N 1
ATOM 7597 C CA . ASP B 1 526 ? -39.828 12.471 43.948 1.00 61.40 527 ASP B CA 1
ATOM 7598 C C . ASP B 1 526 ? -38.336 12.803 43.861 1.00 60.29 527 ASP B C 1
ATOM 7599 O O . ASP B 1 526 ? -37.651 12.856 44.883 1.00 60.35 527 ASP B O 1
ATOM 7601 N N . THR B 1 527 ? -37.841 13.030 42.645 1.00 58.99 528 THR B N 1
ATOM 7602 C CA . THR B 1 527 ? -36.439 13.391 42.440 1.00 57.76 528 THR B CA 1
ATOM 7603 C C . THR B 1 527 ? -36.101 14.733 43.096 1.00 57.05 528 THR B C 1
ATOM 7604 O O . THR B 1 527 ? -35.020 14.896 43.664 1.00 56.81 528 THR B O 1
ATOM 7608 N N . LEU B 1 528 ? -37.035 15.680 43.022 1.00 56.44 529 LEU B N 1
ATOM 7609 C CA . LEU B 1 528 ? -36.890 16.970 43.699 1.00 55.65 529 LEU B CA 1
ATOM 7610 C C . LEU B 1 528 ? -36.879 16.819 45.217 1.00 55.53 529 LEU B C 1
ATOM 7611 O O . LEU B 1 528 ? -36.200 17.573 45.914 1.00 55.38 529 LEU B O 1
ATOM 7616 N N . VAL B 1 529 ? -37.638 15.848 45.719 1.00 55.35 530 VAL B N 1
ATOM 7617 C CA . VAL B 1 529 ? -37.639 15.520 47.144 1.00 55.22 530 VAL B CA 1
ATOM 7618 C C . VAL B 1 529 ? -36.291 14.925 47.556 1.00 54.66 530 VAL B C 1
ATOM 7619 O O . VAL B 1 529 ? -35.690 15.377 48.529 1.00 54.73 530 VAL B O 1
ATOM 7623 N N . THR B 1 530 ? -35.817 13.933 46.801 1.00 53.98 531 THR B N 1
ATOM 7624 C CA . THR B 1 530 ? -34.550 13.259 47.107 1.00 53.56 531 THR B CA 1
ATOM 7625 C C . THR B 1 530 ? -33.384 14.236 47.160 1.00 52.88 531 THR B C 1
ATOM 7626 O O . THR B 1 530 ? -32.569 14.175 48.083 1.00 52.96 531 THR B O 1
ATOM 7630 N N . ILE B 1 531 ? -33.307 15.137 46.180 1.00 52.14 532 ILE B N 1
ATOM 7631 C CA . ILE B 1 531 ? -32.203 16.098 46.130 1.00 51.62 532 ILE B CA 1
ATOM 7632 C C . ILE B 1 531 ? -32.259 17.123 47.263 1.00 51.57 532 ILE B C 1
ATOM 7633 O O . ILE B 1 531 ? -31.223 17.481 47.825 1.00 51.55 532 ILE B O 1
ATOM 7638 N N . TYR B 1 532 ? -33.467 17.560 47.615 1.00 51.52 533 TYR B N 1
ATOM 7639 C CA . TYR B 1 532 ? -33.663 18.409 48.787 1.00 51.48 533 TYR B CA 1
ATOM 7640 C C . TYR B 1 532 ? -33.166 17.695 50.048 1.00 51.63 533 TYR B C 1
ATOM 7641 O O . TYR B 1 532 ? -32.492 18.299 50.882 1.00 51.70 533 TYR B O 1
ATOM 7650 N N . ALA B 1 533 ? -33.494 16.410 50.164 1.00 51.62 534 ALA B N 1
ATOM 7651 C CA . ALA B 1 533 ? -33.052 15.573 51.279 1.00 51.88 534 ALA B CA 1
ATOM 7652 C C . ALA B 1 533 ? -31.533 15.441 51.334 1.00 51.59 534 ALA B C 1
ATOM 7653 O O . ALA B 1 533 ? -30.932 15.563 52.402 1.00 51.90 534 ALA B O 1
ATOM 7655 N N . GLU B 1 534 ? -30.918 15.199 50.179 1.00 51.02 535 GLU B N 1
ATOM 7656 C CA . GLU B 1 534 ? -29.481 14.949 50.111 1.00 50.72 535 GLU B CA 1
ATOM 7657 C C . GLU B 1 534 ? -28.654 16.188 50.442 1.00 50.38 535 GLU B C 1
ATOM 7658 O O . GLU B 1 534 ? -27.592 16.078 51.057 1.00 50.54 535 GLU B O 1
ATOM 7664 N N . VAL B 1 535 ? -29.151 17.361 50.053 1.00 49.91 536 VAL B N 1
ATOM 7665 C CA . VAL B 1 535 ? -28.490 18.629 50.380 1.00 49.51 536 VAL B CA 1
ATOM 7666 C C . VAL B 1 535 ? -28.544 18.901 51.888 1.00 49.93 536 VAL B C 1
ATOM 7667 O O . VAL B 1 535 ? -27.566 19.375 52.473 1.00 50.03 536 VAL B O 1
ATOM 7671 N N . CYS B 1 536 ? -29.677 18.583 52.511 1.00 50.14 537 CYS B N 1
ATOM 7672 C CA . CYS B 1 536 ? -29.814 18.690 53.964 1.00 50.62 537 CYS B CA 1
ATOM 7673 C C . CYS B 1 536 ? -28.765 17.849 54.684 1.00 51.04 537 CYS B C 1
ATOM 7674 O O . CYS B 1 536 ? -28.082 18.340 55.578 1.00 51.31 537 CYS B O 1
ATOM 7677 N N . GLU B 1 537 ? -28.636 16.590 54.270 1.00 51.24 538 GLU B N 1
ATOM 7678 C CA . GLU B 1 537 ? -27.634 15.677 54.812 1.00 51.72 538 GLU B CA 1
ATOM 7679 C C . GLU B 1 537 ? -26.217 16.227 54.638 1.00 51.66 538 GLU B C 1
ATOM 7680 O O . GLU B 1 537 ? -25.406 16.168 55.564 1.00 52.05 538 GLU B O 1
ATOM 7686 N N . LEU B 1 538 ? -25.929 16.765 53.454 1.00 51.30 539 LEU B N 1
ATOM 7687 C CA . LEU B 1 538 ? -24.613 17.331 53.163 1.00 51.36 539 LEU B CA 1
ATOM 7688 C C . LEU B 1 538 ? -24.318 18.571 54.007 1.00 51.81 539 LEU B C 1
ATOM 7689 O O . LEU B 1 538 ? -23.181 18.773 54.442 1.00 52.09 539 LEU B O 1
ATOM 7694 N N . GLU B 1 539 ? -25.345 19.385 54.240 1.00 52.07 540 GLU B N 1
ATOM 7695 C CA . GLU B 1 539 ? -25.224 20.563 55.101 1.00 52.69 540 GLU B CA 1
ATOM 7696 C C . GLU B 1 539 ? -24.980 20.206 56.573 1.00 53.61 540 GLU B C 1
ATOM 7697 O O . GLU B 1 539 ? -24.219 20.892 57.259 1.00 53.82 540 GLU B O 1
ATOM 7703 N N . THR B 1 540 ? -25.623 19.139 57.049 1.00 54.23 541 THR B N 1
ATOM 7704 C CA . THR B 1 540 ? -25.356 18.614 58.390 1.00 55.36 541 THR B CA 1
ATOM 7705 C C . THR B 1 540 ? -23.934 18.072 58.469 1.00 55.57 541 THR B C 1
ATOM 7706 O O . THR B 1 540 ? -23.256 18.242 59.483 1.00 56.22 541 THR B O 1
ATOM 7710 N N . ASN B 1 541 ? -23.497 17.419 57.393 1.00 55.21 542 ASN B N 1
ATOM 7711 C CA . ASN B 1 541 ? -22.145 16.880 57.309 1.00 55.48 542 ASN B CA 1
ATOM 7712 C C . ASN B 1 541 ? -21.077 17.966 57.287 1.00 55.48 542 ASN B C 1
ATOM 7713 O O . ASN B 1 541 ? -20.013 17.807 57.888 1.00 55.93 542 ASN B O 1
ATOM 7718 N N . PHE B 1 542 ? -21.371 19.068 56.600 1.00 55.13 543 PHE B N 1
ATOM 7719 C CA . PHE B 1 542 ? -20.484 20.230 56.587 1.00 55.15 543 PHE B CA 1
ATOM 7720 C C . PHE B 1 542 ? -20.348 20.815 57.990 1.00 56.09 543 PHE B C 1
ATOM 7721 O O . PHE B 1 542 ? -19.256 21.228 58.392 1.00 56.44 543 PHE B O 1
ATOM 7729 N N . TRP B 1 543 ? -21.456 20.834 58.732 1.00 56.69 544 TRP B N 1
ATOM 7730 C CA . TRP B 1 543 ? -21.458 21.349 60.100 1.00 57.72 544 TRP B CA 1
ATOM 7731 C C . TRP B 1 543 ? -20.856 20.388 61.126 1.00 58.88 544 TRP B C 1
ATOM 7732 O O . TRP B 1 543 ? -20.153 20.824 62.038 1.00 59.59 544 TRP B O 1
ATOM 7743 N N . THR B 1 544 ? -21.121 19.091 60.977 1.00 59.34 545 THR B N 1
ATOM 7744 C CA . THR B 1 544 ? -20.570 18.094 61.904 1.00 60.55 545 THR B CA 1
ATOM 7745 C C . THR B 1 544 ? -19.046 17.941 61.789 1.00 60.92 545 THR B C 1
ATOM 7746 O O . THR B 1 544 ? -18.386 17.541 62.749 1.00 61.74 545 THR B O 1
ATOM 7750 N N . ALA B 1 545 ? -18.501 18.274 60.620 1.00 60.58 546 ALA B N 1
ATOM 7751 C CA . ALA B 1 545 ? -17.057 18.239 60.395 1.00 61.04 546 ALA B CA 1
ATOM 7752 C C . ALA B 1 545 ? -16.330 19.340 61.178 1.00 61.80 546 ALA B C 1
ATOM 7753 O O . ALA B 1 545 ? -15.196 19.151 61.626 1.00 62.29 546 ALA B O 1
ATOM 7755 N N . ALA B 1 546 ? -16.995 20.482 61.343 1.00 62.12 547 ALA B N 1
ATOM 7756 C CA . ALA B 1 546 ? -16.422 21.632 62.039 1.00 62.87 547 ALA B CA 1
ATOM 7757 C C . ALA B 1 546 ? -16.490 21.495 63.562 1.00 64.20 547 ALA B C 1
ATOM 7758 O O . ALA B 1 546 ? -15.668 22.071 64.279 1.00 64.69 547 ALA B O 1
ATOM 7760 N N . LEU B 1 547 ? -17.466 20.732 64.050 1.00 64.97 548 LEU B N 1
ATOM 7761 C CA . LEU B 1 547 ? -17.587 20.457 65.483 1.00 66.49 548 LEU B CA 1
ATOM 7762 C C . LEU B 1 547 ? -16.839 19.183 65.889 1.00 67.40 548 LEU B C 1
ATOM 7763 O O . LEU B 1 547 ? -17.062 18.645 66.976 1.00 68.41 548 LEU B O 1
ATOM 7765 N N . GLU B 1 548 ? -15.954 18.712 65.012 1.00 67.35 549 GLU B N 1
ATOM 7766 C CA . GLU B 1 548 ? -15.157 17.507 65.255 1.00 68.25 549 GLU B CA 1
ATOM 7767 C C . GLU B 1 548 ? -13.686 17.714 64.889 1.00 68.46 549 GLU B C 1
ATOM 7768 O O . GLU B 1 548 ? -12.874 16.786 64.974 1.00 68.84 549 GLU B O 1
ATOM 7774 N N . TYR B 1 549 ? -13.357 18.941 64.493 1.00 68.35 550 TYR B N 1
ATOM 7775 C CA . TYR B 1 549 ? -12.019 19.299 64.028 1.00 68.55 550 TYR B CA 1
ATOM 7776 C C . TYR B 1 549 ? -10.992 19.347 65.165 1.00 69.64 550 TYR B C 1
ATOM 7777 O O . TYR B 1 549 ? -11.033 20.240 66.018 1.00 70.04 550 TYR B O 1
ATOM 7786 N N . GLU B 1 550 ? -10.096 18.356 65.167 1.00 70.15 551 GLU B N 1
ATOM 7787 C CA . GLU B 1 550 ? -8.937 18.287 66.067 1.00 71.23 551 GLU B CA 1
ATOM 7788 C C . GLU B 1 550 ? -9.215 18.820 67.476 1.00 72.08 551 GLU B C 1
ATOM 7789 O O . GLU B 1 550 ? -8.940 18.151 68.471 1.00 73.07 551 GLU B O 1
#

Secondary structure (DSSP, 8-state):
-EEEEEPPPPPTTGGGGTTB-PPEEEEEEEB-TTSSSHHHHHHHHHHHTT-EEEEEEEEEEEE-SS-EEEEEEPPHHHHHHHHHHHHHHB--SEEEE-S--HHHHHHHHHHHHHHGGGSPEEEE-----TTHHHHIIIIIGGG-SEE--BHHHHHHHHS------SSHHHHHHHHHHHHHH--S-EEEEE----EEEEEEEETTTTEEEEEEEE----S--BTHHHHHHHHHHHHHHTT--HHHHHHHHHHHHHHHHHH-B--B-TT--S--B--TTTT---HHHHHHS-TT-------SS-HHHHHHHSTTTHHHHHHHHT-HHHHHHHTT-S-HHHHHHHHHHHHHHHHHHHHHHHHHHHH-SSHHHHHHHHHHHHHHHHHHHHHHHHHHHTS----TTTTTSPPPPHHHHHHHHHHHHHHHHS-HHHHHHHHHHHHHHHHHHHHTTTT---S-TTSHHHHHHHHTTSHHHHHHHHHHHHHHHHHHTTS-GGGHHHHHHHHHHHHHHHHHHHHHHHT--/-EEEEEPPPPPTTGGGGTTB---EEEEEE---TTSSSHHHHHHHHHHHTT-EEEEEESB--EE-SS-EEE--BPPHHHHHHHHHHHHHHB--SEEEE-S--HHHHHHHHHHHHHHGGGPPEEEE-------HHHHHIIIIIGGG-SEE--BHHHHHHHTTS----SSHHHHHHHHHHHHHHH--SEEEEEE---EEEEEETTTTEEEEEE------S--BTHHHHHHHHHHHHHHHT--HHHHHHHHHHHHHHHHHH-B--B-TTT---B--TTTTPPPHHHHHHS-TT----SS-----HHHHHHTSTTTHHHHHHHHT-HHHHHHHTS-S-HHHHHHHHHHHHHHHHHHHHHHHHHHHH-SSHHHHHHHHHHHHHHHHHHHHHHHHHHHSS----GGGTTSPPPPHHHHHHHHHHHHHHHHS-HHHHHHHHHHHHHHHHHHHHTTSS---SPTTSHHHHHHHHTTSHHHHHHHHHHHHHHHHTTTTS-GGGHHHHHHHHHHHHHHHHHHHHHHTS--

InterPro domains:
  IPR004305 Thiaminase-2/PQQC [PF03070] (340-550)
  IPR004399 Hydroxymethylpyrimidine kinase/phosphomethylpyrimidine kinase domain [TIGR00097] (26-293)
  IPR004399 Hydroxymethylpyrimidine kinase/phosphomethylpyrimidine kinase domain [cd01169] (25-275)
  IPR013749 Pyridoxamine kinase/Phosphomethylpyrimidine kinase [PF08543] (33-283)
  IPR016084 Haem oxygenase-like, multi-helical [G3DSA:1.20.910.10] (316-551)
  IPR016084 Haem oxygenase-like, multi-helical [SSF48613] (333-551)
  IPR027574 Thiaminase II [TIGR04306] (343-550)
  IPR029056 Ribokinase-like [G3DSA:3.40.1190.20] (2-315)
  IPR029056 Ribokinase-like [SSF53613] (24-295)

CATH classification: 3.40.1190.20 (+1 more: 1.20.910.10)

Foldseek 3Di:
DDDDFDADDPDPVVCVCPVPPFQEEEEEWADAPQQFAILSLLCLLLVLLRHHYHYQHQWYWHHDLVGTPDIGGDDLVSSLVRVVVCVVPHDHAEYEYYDHDPSNLVSVLVVCVVCDPVDHAYQYEDDDVPCNLVSCQPRPLLRHQEYEYELVNLCVNVPHNDDCPDVVVVVVSLVVSCVRSVHQWYKYFDDDCDWGWIWIGRRVVRDIDIDTHNDDPALALGHLSRSLSSQLRSCVSVPDDSVVSNVRSVVLSVVQARVADDDDDPVDPSYHHTHSCVPPDDVVVCQCVPPVSVDDPDDDDFPVVVLCPPPLAVVLLCLQQQPVLLVCLLQVNADPVLVLVLLLQLLVLLVLLLVLLQLLLVQDDDVVSNVVSVVVSVVSVVVNVVSVVCCCPPVNDDDPCPSVPDDHDPLSVVLSVLLVCCSVPNGNLLSLLLSLSVLQSLLSSLCVPVPVRPPDPPDPSVVSSDVSVDVVSVVVNVVSRVVNRVSCVPDDPVCVVSSSNSNRVSSNSNSVSSVCSRPPD/DDDDFDDDDDDPVVCVQPPPPFQEEEEEWADEPQQFAIPSLLCLLLVLLRHHYHYQHQWHWHHDLQGTPDIGGDDLVSSQVRVVVCVVPHDHQEYEYDDHDPSNLVNVLVVCVVCPPVDHAYQYEDDDDVAVVLVSCLPRPLLRHQEYEYEQVNLCNNVVHHFDDPDPVRVLVSQVVNCVRRNHQWYWYCDPCNWIWIAGRVVRDIDIDDDDDDPDLALGHLRRQLSSQLRSCVSVPDDNVVSNVRSVVLSSVQAVVADDDDDPVRVHHHTRSCPPPDDPVVCQQVPPPRPDCPPDDPDFPVVVLCPDPLQPVLLCCLLQPCLLLCLQQVNQDPVLVVLLLLQVLVCLVLVLVLLCLLLVQDPDVVSNVVSVVSSVCSVVVNVVSLCCCVVVHPPPDPCPSVPRDHDPLSVVLSVLSVCCSVPHHNLLNLLLCLCVLQSLQSSLCVCVDVRNDDPPDPSNVSSCVSPDVVSVVVNVVSSVVSRVCVVVDDPVCVVSSSNSNNVSSNSSSSSSVCSSVPD

Sequence (1040 aa):
TYSTVSINTPPPYLTLACNEKLPTVLSIAGTDPSGGAGIEADVKTITAHRCYAMTCITALNAQTPVKVYSINNTPKEVVFQTLESNLKDMKCNVIKTGMLTAAAIEVLHEKLLQLGENRPKLVVDPVLGKDIVSLITEKVAPFADILTPNIPECYKLLGEERKVNGLQDIFQIAKDLAKITKCSNILVKGGHEKYITDVLFLGAEQKFIIFKGNFVNTTHTHGTGCTLASAIASNLARGYSLPQSVYGGIEYVQNAVAIGCDVTKETVKDNGPINHVYAVEIPLEKMLSDECFTASDIPGGNFYEYLINHPKVKPHWDSYINHEFVKKVADGTLERKKFQFFIEQDYAYLVDYARVHCIAGSKAPCLEDMEKELVIVGGVRTEMGQHEKRLKEVFGVKDPDYFQKIKRGPALRAYSRYFNDVSRRGNWQELVASLTPCLMGYGEALTKMKGKVTAPEGSVYHEWCETYASSWYREAMDEGEKLLNHILETYPPEQLDTLVTIYAEVCELETNFWTAALEYETYSTVSINTPPPYLTLACNEKLPTVLSIAGTDPSGGAGIEADVKTITAHRCYAMTCITALNAQTPVKVYSINNTPKEVVFQTLESNLKDMKCNVIKTGMLTAAAIEVLHEKLLQLGENRPKLVVDPVLVAKDIVSLITEKVAPFADILTPNIPECYKLLGEERKVNGLQDIFQIAKDLAKITKCSNILVKGGHITDVLFLGAEQKFIIFKGNFVNTTHTHGTGCTLASAIASNLARGYSLPQSVYGGIEYVQNAVAIGCDVTKETVKNGPINHVYAVEIPLEKMLSDECFTASDVIPGGNFYEYLINHPKVKPHWDSYINHEFVKKVADGTLERKKFQFFIEQDYAYLVDYARVHCIAGSKAPCLEDMEKELVIVGGVRTEMGQHEKRLKEVFGVKDPDYFQKIKRGPALRAYSRYFNDVSRRGNWQELVASLTPCLMGYGEALTKMKGKVTAPEGSVYHEWCETYASSWYREAMDEGEKLLNHILETYPPEQLDTLVTIYAEVCELETNFWTAALEYE